Protein AF-A0A8H6SPS8-F1 (afdb_monomer)

Foldseek 3Di:
DDDDDDDDDDDDPPDPPPPDPPDPDPCPDPPCQQQQLDQVRQLLCLLVVPPLVSLVVSLVVLLVVLQDPSDACNSHDNLLVSLLVLLVCCLPPLVVPDDPVCVVPPDDPVSVSSLVSNLSSLSSLLSNLLDPRRVVVLLPPPRLLVSLLSLLVRADCADPSSVSSNLSSLSSLLSNLLVDACDPVCVVDSRDNQLSLLVCLQPHPDPSSVLSSLSSVLSNLNRVNCVVVDDLPGSNLVSLLVCCLVLVPPSSVLSSLSSLLSQLVPLLSLLSLLVPPCSLVLLLSLLVSLVVQFDWDWDKDWPFDDWDKAFADDFDKDFDDDDPVNLVVLLPDAPPVSLLVCCVVFKDFDQADKAFLVVQVVNQCVSCVVSCVVPNDDDSVVSSVSNCVNPVSWDFDDDDPTTIIGGMDTDIDTDDFAAFQQPPDPRPPDTDPDLVVSLVVVVVVLVPDPDQWAAGRGHPDPRGTDGSVVVSVVVVVVGPDPDDPDDPPPDDSIDIAAPPDPAHPPGPDPVPGDDHDDTDIDTDIAGDDARDPSSVSSLSSSLSSLCLLVVVLPDDPDPPPDDDDDDDDDDDDPPCPPPSPDDPVSSNVSSVSSLVSLLVCLVSLLSRHGPDPVSNLSSLVSSVCNCQPPPDDDPADPLVLVADAKWFFFKKLWPVQPQKARWIWHWYDDPPDDSQKTKIKIWIGGNPDDPPDGTDIWIWIWHAGPPGGFKTKTATPDPRNVDIWIKGWPDWDRDDDPVAFTKTKMWIRDDPVIHTMITIIGNDNPRADPVRVVVVLVVLCVPVSSVVSCVVRPMDTHHYD

Nearest PDB structures (foldseek):
  3t7u-assembly2_B  TM=5.365E-01  e=4.056E-03  Homo sapiens
  7cnd-assembly1_C  TM=6.126E-01  e=8.121E-01  Saccharomyces cerevisiae
  5di9-assembly1_C  TM=4.450E-01  e=3.076E-01  Saccharomyces cerevisiae S288C
  3gq2-assembly1_B  TM=3.105E-01  e=1.546E-01  Bos taurus
  9hcj-assembly1_C0  TM=2.769E-01  e=2.413E-01  Dictyostelium discoideum

Solvent-accessible surface area (backbone atoms only — not comparable to full-atom values): 46421 Å² total; per-residue (Å²): 144,83,84,86,81,83,78,83,79,77,84,72,78,81,70,82,70,73,76,72,76,72,78,78,75,78,77,69,74,90,67,67,63,65,76,38,71,45,87,80,21,53,47,40,51,26,46,68,61,74,42,67,70,43,28,50,57,29,46,62,50,43,48,68,39,24,80,43,99,82,61,50,54,89,51,35,62,60,38,62,64,49,38,48,52,39,40,50,43,32,67,73,50,48,66,76,68,65,51,84,65,46,78,83,40,85,65,57,70,70,55,52,52,51,52,48,47,14,50,48,30,39,47,27,54,27,44,34,21,70,38,69,76,38,22,64,52,46,72,72,35,88,61,46,65,55,49,47,21,47,41,57,72,69,50,53,63,84,44,68,77,34,32,59,53,50,41,43,43,44,53,34,45,43,52,42,27,50,80,53,67,73,48,77,77,36,69,77,46,85,61,51,58,61,66,45,36,24,46,41,32,49,68,46,86,46,67,66,49,28,39,47,28,35,46,31,52,31,41,27,46,70,22,75,76,32,43,84,73,66,56,87,85,33,51,38,55,57,28,29,67,67,48,52,79,45,68,87,44,56,69,57,33,38,32,31,37,50,32,50,33,60,48,42,70,38,66,69,41,35,50,50,42,35,62,38,90,59,37,55,59,50,53,48,48,37,54,46,47,43,58,71,67,51,43,64,48,74,48,76,45,73,74,45,79,72,70,37,72,43,61,78,67,91,68,56,76,41,71,59,75,85,48,71,69,55,47,62,59,41,70,76,42,61,85,68,57,28,58,51,55,47,49,64,69,45,34,40,86,33,79,92,34,74,34,52,49,66,53,59,36,51,54,50,45,69,75,42,57,90,48,35,88,83,49,76,74,78,55,61,70,56,55,55,55,47,48,45,69,75,38,72,82,36,47,78,46,80,62,93,95,45,54,31,28,34,14,37,37,70,25,67,43,81,48,80,85,48,57,66,53,51,66,91,58,93,54,76,80,53,74,43,94,44,73,65,60,46,50,56,54,51,48,52,62,57,66,73,54,86,72,68,60,44,52,54,44,47,66,88,54,83,54,63,78,33,45,60,77,57,40,61,58,54,53,60,76,74,52,80,66,99,59,80,80,86,71,62,94,84,64,72,70,51,48,74,33,35,58,89,58,87,81,57,74,84,63,91,62,79,88,78,60,70,75,47,78,74,84,44,66,47,75,47,73,43,50,45,65,81,76,51,71,58,39,52,42,30,49,51,42,51,51,48,53,50,46,64,29,59,47,91,55,72,69,72,82,73,88,70,88,80,72,86,85,82,89,84,80,92,80,91,71,94,70,81,71,77,73,80,82,68,54,68,68,58,53,53,49,12,19,52,46,31,47,54,35,50,62,73,38,43,75,64,54,71,70,57,61,57,56,51,67,68,66,35,45,53,49,52,52,55,53,54,54,58,64,62,40,96,85,55,87,71,81,72,72,63,51,80,69,67,36,59,69,56,32,34,45,46,29,33,25,43,74,85,50,76,63,32,21,53,38,31,41,30,32,38,84,41,89,96,51,59,88,65,26,29,37,38,40,39,34,29,33,55,60,84,57,60,92,90,58,83,61,50,78,47,49,31,39,34,38,51,40,67,95,54,82,52,33,31,41,35,36,30,50,78,93,36,57,86,43,64,46,45,36,32,60,77,45,72,43,76,71,67,48,103,88,38,59,40,34,35,31,37,40,36,54,60,44,102,87,42,73,56,29,40,41,34,32,22,70,46,92,83,52,67,52,69,69,54,51,52,51,52,49,58,59,47,43,72,39,70,75,49,28,53,43,41,70,72,48,44,73,42,77,40,53,69,134

Secondary structure (DSSP, 8-state):
--PPPPPPPP---------------------GGGS--STT-HHHHHHHT--HHHHHHHHHHHHHHHTSTT--GGGSTTHHHHHHHHHHHIIIIIHHH--GGGGTSPPPHHHHHHHHHHHHHHHHHHHHHTSHHHHHHHHT-TTHHHHHHHHHHHS-TTSHHHHHHHHHHHHHHHHHHTT----HHHHTTTT-SHHHHHHHHHH---HHHHHHHHHHHHHHHTSTTTGGG--TT-HHHHHHHHHTT-TT-HHHHHHHHHHHHHHHTSHHHHHHHHHSTTHHHHHHHHHHHHHHH--EEEEEEE-SPPEEEEES----EEE----HHHHHHHHTSPTTHHHHHHHHHHEEEEEEEEEEHHHHHHHHHHHHGGGTTTSPPPPHHHHHHHHHHH-TT-EEEEETTEEEEEEEEE-EEE----B--BTT-S-TTPBPSSHHHHHHHHHHHHHS--SSEE---BTT-----EEHHHHHHHHGGGSPPSS-----TT--SEEEEETT----SSPS-GGGPPPPPP--EEEEEEE-SPPPHHHHHHHHHHHHHHHHHHGGGS-PPPTTSS----PPP------------S-HHHHHHHHHHHHHHHHHHHHHHHT---SSHHHHHHHHHHHHHHHTSTTS---S--HHHHSSSPEEEEEE--GGGTTEEEEEEEEEEPTTS-TTEEEEEEEEEETTPPTTPPPEEEEEEEEEPTT-SSEEEEEE-GGGTT-EEEEEEEEEE---BTTB--EEEEEE---SSS--EEEEEESSTTSS-HHHHHHHHHHHTTSHHHHHHHHHH--EEPP--

Sequence (801 aa):
MQTPIASASAFRPAQLQQYAAAPRLQVDGHERWYTDQLPNNRMTLALRSGITSEVHWALERLLRLSYGEVFYFEKTPGVADALFEWPEWYINEGYKASKDEDNLFSPSREFEMKRRHALDSLSILRNAASFENNARELIYHPHSMPLVCHALSRLDPVVDDHAEFLLNVVEFFHCWAAWFAVSPAIVSMVWNPIPPLCRIAQTSQNRSLIISSLTTLTVLFHNPHNMPLLSPNSPALDAVIRYLPLCQDKQLLEACLEFLFAHLSHPAMAKEFLLHPKMPAVLKLLVSVLLNEQVSTSSEQEISQPVRSIPTSEVTVRDYELTKEDLESLVKKPEPQRCYDWLKLMFAARPEHETPQVQFWTNYREAFQAHAAEQPLLNAADVIKNVSVVFPSSEPVGLDKKYIVRGVDRRKVSTEAITCRWKRSKCGGTVYETLGQLFDHLLEHLAEVEGTETACLWADCTQTKIPKTALRQHLLTHLPPAQPPQRPASQSDTISVAAESNDVYPMKDPTTRIPPPVRTTLTIRTPTGNPPSTSLTALLCIRILFRTSFTSMEAAPRADEDRFGFPWLPEGGDEVVLADDMPVDKEKEGEMRGRKAFSGVQRMMEEVQLEDEILQGWIIEMVVDLLVAPGNNLESVPYAQLVGDPWLVVASTLPLWKNRKNVRITYSPIPHEPETTFDDLVEYNDRTAKPGSAPSTVKGIDRLKAGATGQWKWRGKGLLMIASSHWQLLGLNANASDAEPQWAVTYFASTLFTPAGLDIYARSKEALTDEFVEGLVKELEGIPAVKKLVENGGMFRIPHD

Structure (mmCIF, N/CA/C/O backbone):
data_AF-A0A8H6SPS8-F1
#
_entry.id   AF-A0A8H6SPS8-F1
#
loop_
_atom_site.group_PDB
_atom_site.id
_atom_site.type_symbol
_atom_site.label_atom_id
_atom_site.label_alt_id
_atom_site.label_comp_id
_atom_site.label_asym_id
_atom_site.label_entity_id
_atom_site.label_seq_id
_atom_site.pdbx_PDB_ins_code
_atom_site.Cartn_x
_atom_site.Cartn_y
_atom_site.Cartn_z
_atom_site.occupancy
_atom_site.B_iso_or_equiv
_atom_site.auth_seq_id
_atom_site.auth_comp_id
_atom_site.auth_asym_id
_atom_site.auth_atom_id
_atom_site.pdbx_PDB_model_num
ATOM 1 N N . MET A 1 1 ? -11.000 -53.383 -6.540 1.00 38.62 1 MET A N 1
ATOM 2 C CA . MET A 1 1 ? -10.364 -52.582 -7.607 1.00 38.62 1 MET A CA 1
ATOM 3 C C . MET A 1 1 ? -10.524 -51.114 -7.255 1.00 38.62 1 MET A C 1
ATOM 5 O O . MET A 1 1 ? -11.555 -50.527 -7.536 1.00 38.62 1 MET A O 1
ATOM 9 N N . GLN A 1 2 ? -9.533 -50.571 -6.554 1.00 26.95 2 GLN A N 1
ATOM 10 C CA . GLN A 1 2 ? -9.347 -49.150 -6.276 1.00 26.95 2 GLN A CA 1
ATOM 11 C C . GLN A 1 2 ? -7.842 -48.920 -6.411 1.00 26.95 2 GLN A C 1
ATOM 13 O O . GLN A 1 2 ? -7.050 -49.588 -5.748 1.00 26.95 2 GLN A O 1
ATOM 18 N N . THR A 1 3 ? -7.460 -48.078 -7.361 1.00 27.83 3 THR A N 1
ATOM 19 C CA . THR A 1 3 ? -6.079 -47.677 -7.643 1.00 27.83 3 THR A CA 1
ATOM 20 C C . THR A 1 3 ? -5.670 -46.527 -6.719 1.00 27.83 3 THR A C 1
ATOM 22 O O . THR A 1 3 ? -6.486 -45.630 -6.496 1.00 27.83 3 THR A O 1
ATOM 25 N N . PRO A 1 4 ? -4.438 -46.520 -6.180 1.00 29.78 4 PRO A N 1
ATOM 26 C CA . PRO A 1 4 ? -3.995 -45.500 -5.242 1.00 29.78 4 PRO A CA 1
ATOM 27 C C . PRO A 1 4 ? -3.542 -44.223 -5.962 1.00 29.78 4 PRO A C 1
ATOM 29 O O . PRO A 1 4 ? -2.873 -44.264 -6.994 1.00 29.78 4 PRO A O 1
ATOM 32 N N . ILE A 1 5 ? -3.915 -43.091 -5.372 1.00 30.78 5 ILE A N 1
ATOM 33 C CA . ILE A 1 5 ? -3.510 -41.735 -5.744 1.00 30.78 5 ILE A CA 1
ATOM 34 C C . ILE A 1 5 ? -2.083 -41.510 -5.231 1.00 30.78 5 ILE A C 1
ATOM 36 O O . ILE A 1 5 ? -1.804 -41.720 -4.051 1.00 30.78 5 ILE A O 1
ATOM 40 N N . ALA A 1 6 ? -1.180 -41.104 -6.123 1.00 27.14 6 ALA A N 1
ATOM 41 C CA . ALA A 1 6 ? 0.194 -40.759 -5.787 1.00 27.14 6 ALA A CA 1
ATOM 42 C C . ALA A 1 6 ? 0.231 -39.512 -4.888 1.00 27.14 6 ALA A C 1
ATOM 44 O O . ALA A 1 6 ? -0.301 -38.456 -5.228 1.00 27.14 6 ALA A O 1
ATOM 45 N N . SER A 1 7 ? 0.859 -39.659 -3.725 1.00 28.98 7 SER A N 1
ATOM 46 C CA . SER A 1 7 ? 1.097 -38.610 -2.740 1.00 28.98 7 SER A CA 1
ATOM 47 C C . SER A 1 7 ? 2.028 -37.528 -3.288 1.00 28.98 7 SER A C 1
ATOM 49 O O . SER A 1 7 ? 3.151 -37.825 -3.702 1.00 28.98 7 SER A O 1
ATOM 51 N N . ALA A 1 8 ? 1.572 -36.277 -3.225 1.00 28.39 8 ALA A N 1
ATOM 52 C CA . ALA A 1 8 ? 2.372 -35.083 -3.448 1.00 28.39 8 ALA A CA 1
ATOM 53 C C . ALA A 1 8 ? 3.569 -35.053 -2.485 1.00 28.39 8 ALA A C 1
ATOM 55 O O . ALA A 1 8 ? 3.414 -35.067 -1.262 1.00 28.39 8 ALA A O 1
ATOM 56 N N . SER A 1 9 ? 4.775 -35.026 -3.046 1.00 27.92 9 SER A N 1
ATOM 57 C CA . SER A 1 9 ? 6.012 -34.801 -2.309 1.00 27.92 9 SER A CA 1
ATOM 58 C C . SER A 1 9 ? 5.999 -33.402 -1.698 1.00 27.92 9 SER A C 1
ATOM 60 O O . SER A 1 9 ? 5.880 -32.406 -2.411 1.00 27.92 9 SER A O 1
ATOM 62 N N . ALA A 1 10 ? 6.136 -33.343 -0.376 1.00 28.77 10 ALA A N 1
ATOM 63 C CA . ALA A 1 10 ? 6.271 -32.118 0.392 1.00 28.77 10 ALA A CA 1
ATOM 64 C C . ALA A 1 10 ? 7.410 -31.233 -0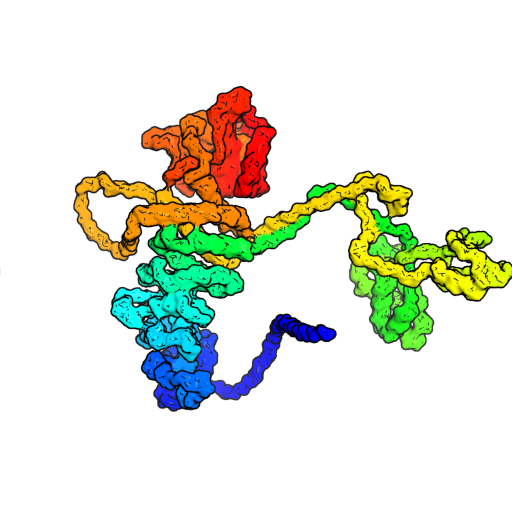.145 1.00 28.77 10 ALA A C 1
ATOM 66 O O . ALA A 1 10 ? 8.565 -31.659 -0.221 1.00 28.77 10 ALA A O 1
ATOM 67 N N . PHE A 1 11 ? 7.075 -29.982 -0.468 1.00 26.64 11 PHE A N 1
ATOM 68 C CA . PHE A 1 11 ? 8.027 -28.890 -0.639 1.00 26.64 11 PHE A CA 1
ATOM 69 C C . PHE A 1 11 ? 8.788 -28.714 0.683 1.00 26.64 11 PHE A C 1
ATOM 71 O O . PHE A 1 11 ? 8.228 -28.267 1.684 1.00 26.64 11 PHE A O 1
ATOM 78 N N . ARG A 1 12 ? 10.064 -29.110 0.712 1.00 27.44 12 ARG A N 1
ATOM 79 C CA . ARG A 1 12 ? 10.980 -28.712 1.785 1.00 27.44 12 ARG A CA 1
ATOM 80 C C . ARG A 1 12 ? 11.337 -27.238 1.568 1.00 27.44 12 ARG A C 1
ATOM 82 O O . ARG A 1 12 ? 11.726 -26.899 0.451 1.00 27.44 12 ARG A O 1
ATOM 89 N N . PRO A 1 13 ? 11.250 -26.370 2.589 1.00 27.09 13 PRO A N 1
ATOM 90 C CA . PRO A 1 13 ? 11.815 -25.034 2.488 1.00 27.09 13 PRO A CA 1
ATOM 91 C C . PRO A 1 13 ? 13.315 -25.178 2.222 1.00 27.09 13 PRO A C 1
ATOM 93 O O . PRO A 1 13 ? 13.991 -25.973 2.884 1.00 27.09 13 PRO A O 1
ATOM 96 N N . ALA A 1 14 ? 13.819 -24.454 1.224 1.00 27.22 14 ALA A N 1
ATOM 97 C CA . ALA A 1 14 ? 15.244 -24.366 0.968 1.00 27.22 14 ALA A CA 1
ATOM 98 C C . ALA A 1 14 ? 15.914 -23.868 2.254 1.00 27.22 14 ALA A C 1
ATOM 100 O O . ALA A 1 14 ? 15.732 -22.723 2.666 1.00 27.22 14 ALA A O 1
ATOM 101 N N . GLN A 1 15 ? 16.643 -24.760 2.926 1.00 28.39 15 GLN A N 1
ATOM 102 C CA . GLN A 1 15 ? 17.600 -24.358 3.941 1.00 28.39 15 GLN A CA 1
ATOM 103 C C . GLN A 1 15 ? 18.511 -23.325 3.287 1.00 28.39 15 GLN A C 1
ATOM 105 O O . GLN A 1 15 ? 19.025 -23.582 2.197 1.00 28.39 15 GLN A O 1
ATOM 110 N N . LEU A 1 16 ? 18.678 -22.174 3.941 1.00 32.00 16 LEU A N 1
ATOM 111 C CA . LEU A 1 16 ? 19.731 -21.213 3.640 1.00 32.00 16 LEU A CA 1
ATOM 112 C C . LEU A 1 16 ? 21.036 -21.999 3.519 1.00 32.00 16 LEU A C 1
ATOM 114 O O . LEU A 1 16 ? 21.631 -22.396 4.523 1.00 32.00 16 LEU A O 1
ATOM 118 N N . GLN A 1 17 ? 21.437 -22.285 2.281 1.00 32.53 17 GLN A N 1
ATOM 119 C CA . GLN A 1 17 ? 22.762 -22.779 1.985 1.00 32.53 17 GLN A CA 1
ATOM 120 C C . GLN A 1 17 ? 23.690 -21.691 2.499 1.00 32.53 17 GLN A C 1
ATOM 122 O O . GLN A 1 17 ? 23.757 -20.600 1.936 1.00 32.53 17 GLN A O 1
ATOM 127 N N . GLN A 1 18 ? 24.365 -21.979 3.613 1.00 31.45 18 GLN A N 1
ATOM 128 C CA . GLN A 1 18 ? 25.611 -21.313 3.943 1.00 31.45 18 GLN A CA 1
ATOM 129 C C . GLN A 1 18 ? 26.403 -21.256 2.647 1.00 31.45 18 GLN A C 1
ATOM 131 O O . GLN A 1 18 ? 26.678 -22.306 2.061 1.00 31.45 18 GLN A O 1
ATOM 136 N N . TYR A 1 19 ? 26.657 -20.032 2.183 1.00 31.91 19 TYR A N 1
ATOM 137 C CA . TYR A 1 19 ? 27.456 -19.749 1.007 1.00 31.91 19 TYR A CA 1
ATOM 138 C C . TYR A 1 19 ? 28.634 -20.717 0.993 1.00 31.91 19 TYR A C 1
ATOM 140 O O . TYR A 1 19 ? 29.510 -20.657 1.859 1.00 31.91 19 TYR A O 1
ATOM 148 N N . ALA A 1 20 ? 28.610 -21.658 0.046 1.00 31.70 20 ALA A N 1
ATOM 149 C CA . ALA A 1 20 ? 29.787 -22.441 -0.258 1.00 31.70 20 ALA A CA 1
ATOM 150 C C . ALA A 1 20 ? 30.904 -21.425 -0.485 1.00 31.70 20 ALA A C 1
ATOM 152 O O . ALA A 1 20 ? 30.706 -20.454 -1.223 1.00 31.70 20 ALA A O 1
ATOM 153 N N . ALA A 1 21 ? 32.023 -21.599 0.224 1.00 35.09 21 ALA A N 1
ATOM 154 C CA . ALA A 1 21 ? 33.183 -20.737 0.082 1.00 35.09 21 ALA A CA 1
ATOM 155 C C . ALA A 1 21 ? 33.415 -20.491 -1.410 1.00 35.09 21 ALA A C 1
ATOM 157 O O . ALA A 1 21 ? 33.467 -21.453 -2.184 1.00 35.09 21 ALA A O 1
ATOM 158 N N . ALA A 1 22 ? 33.464 -19.207 -1.780 1.00 35.94 22 ALA A N 1
ATOM 159 C CA . ALA A 1 22 ? 33.635 -18.761 -3.152 1.00 35.94 22 ALA A CA 1
ATOM 160 C C . ALA A 1 22 ? 34.671 -19.651 -3.857 1.00 35.94 22 ALA A C 1
ATOM 162 O O . ALA A 1 22 ? 35.701 -19.964 -3.241 1.00 35.94 22 ALA A O 1
ATOM 163 N N . PRO A 1 23 ? 34.421 -20.095 -5.105 1.00 33.84 23 PRO A N 1
ATOM 164 C CA . PRO A 1 23 ? 35.411 -20.863 -5.843 1.00 33.84 23 PRO A CA 1
ATOM 165 C C . PRO A 1 23 ? 36.731 -20.101 -5.766 1.00 33.84 23 PRO A C 1
ATOM 167 O O . PRO A 1 23 ? 36.770 -18.898 -6.031 1.00 33.84 23 PRO A O 1
ATOM 170 N N . ARG A 1 24 ? 37.784 -20.782 -5.291 1.00 34.22 24 ARG A N 1
ATOM 171 C CA . ARG A 1 24 ? 39.116 -20.190 -5.149 1.00 34.22 24 ARG A CA 1
ATOM 172 C C . ARG A 1 24 ? 39.440 -19.480 -6.456 1.00 34.22 24 ARG A C 1
ATOM 174 O O . ARG A 1 24 ? 39.527 -20.140 -7.489 1.00 34.22 24 ARG A O 1
ATOM 181 N N . LEU A 1 25 ? 39.584 -18.157 -6.368 1.00 38.94 25 LEU A N 1
ATOM 182 C CA . LEU A 1 25 ? 40.054 -17.286 -7.435 1.00 38.94 25 LEU A CA 1
ATOM 183 C C . LEU A 1 25 ? 41.222 -17.981 -8.140 1.00 38.94 25 LEU A C 1
ATOM 185 O O . LEU A 1 25 ? 42.307 -18.106 -7.570 1.00 38.94 25 LEU A O 1
ATOM 189 N N . GLN A 1 26 ? 41.005 -18.445 -9.372 1.00 34.59 26 GLN A N 1
ATOM 190 C CA . GLN A 1 26 ? 42.112 -18.519 -10.310 1.00 34.59 26 GLN A CA 1
ATOM 191 C C . GLN A 1 26 ? 42.557 -17.072 -10.482 1.00 34.59 26 GLN A C 1
ATOM 193 O O . GLN A 1 26 ? 41.833 -16.248 -11.038 1.00 34.59 26 GLN A O 1
ATOM 198 N N . VAL A 1 27 ? 43.690 -16.753 -9.863 1.00 38.44 27 VAL A N 1
ATOM 199 C CA . VAL A 1 27 ? 44.328 -15.445 -9.930 1.00 38.44 27 VAL A CA 1
ATOM 200 C C . VAL A 1 27 ? 44.842 -15.284 -11.355 1.00 38.44 27 VAL A C 1
ATOM 202 O O . VAL A 1 27 ? 45.987 -15.614 -11.653 1.00 38.44 27 VAL A O 1
ATOM 205 N N . ASP A 1 28 ? 43.965 -14.829 -12.244 1.00 42.59 28 ASP A N 1
ATOM 206 C CA . ASP A 1 28 ? 44.388 -14.147 -13.457 1.00 42.59 28 ASP A CA 1
ATOM 207 C C . ASP A 1 28 ? 45.121 -12.881 -12.990 1.00 42.59 28 ASP A C 1
ATOM 209 O O . ASP A 1 28 ? 44.661 -12.189 -12.073 1.00 42.59 28 ASP A O 1
ATOM 213 N N . GLY A 1 29 ? 46.330 -12.664 -13.504 1.00 39.53 29 GLY A N 1
ATOM 214 C CA . GLY A 1 29 ? 47.273 -11.674 -12.989 1.00 39.53 29 GLY A CA 1
ATOM 215 C C . GLY A 1 29 ? 46.638 -10.296 -12.785 1.00 39.53 29 GLY A C 1
ATOM 216 O O . GLY A 1 29 ? 45.832 -9.838 -13.586 1.00 39.53 29 GLY A O 1
ATOM 217 N N . HIS A 1 30 ? 47.006 -9.625 -11.692 1.00 45.06 30 HIS A N 1
ATOM 218 C CA . HIS A 1 30 ? 46.577 -8.263 -11.381 1.00 45.06 30 HIS A CA 1
ATOM 219 C C . HIS A 1 30 ? 47.017 -7.288 -12.487 1.00 45.06 30 HIS A C 1
ATOM 221 O O . HIS A 1 30 ? 48.117 -6.738 -12.480 1.00 45.06 30 HIS A O 1
ATOM 227 N N . GLU A 1 31 ? 46.138 -7.063 -13.445 1.00 52.53 31 GLU A N 1
ATOM 228 C CA . GLU A 1 31 ? 46.358 -6.195 -14.586 1.00 52.53 31 GLU A CA 1
ATOM 229 C C . GLU A 1 31 ? 45.846 -4.780 -14.239 1.00 52.53 31 GLU A C 1
ATOM 231 O O . GLU A 1 31 ? 44.747 -4.376 -14.583 1.00 52.53 31 GLU A O 1
ATOM 236 N N . ARG A 1 32 ? 46.646 -3.988 -13.509 1.00 52.34 32 ARG A N 1
ATOM 237 C CA . ARG A 1 32 ? 46.297 -2.594 -13.118 1.00 52.34 32 ARG A CA 1
ATOM 238 C C . ARG A 1 32 ? 45.954 -1.662 -14.297 1.00 52.34 32 ARG A C 1
ATOM 240 O O . ARG A 1 32 ? 45.318 -0.635 -14.101 1.00 52.34 32 ARG A O 1
ATOM 247 N N . TRP A 1 33 ? 46.352 -2.034 -15.506 1.00 49.28 33 TRP A N 1
ATOM 248 C CA . TRP A 1 33 ? 46.340 -1.201 -16.705 1.00 49.28 33 TRP A CA 1
ATOM 249 C C . TRP A 1 33 ? 44.967 -1.007 -17.359 1.00 49.28 33 TRP A C 1
ATOM 251 O O . TRP A 1 33 ? 44.804 -0.131 -18.202 1.00 49.28 33 TRP A O 1
ATOM 261 N N . TYR A 1 34 ? 43.956 -1.789 -16.975 1.00 58.75 34 TYR A N 1
ATOM 262 C CA . TYR A 1 34 ? 42.578 -1.561 -17.422 1.00 58.75 34 TYR A CA 1
ATOM 263 C C . TYR A 1 34 ? 41.804 -0.591 -16.508 1.00 58.75 34 TYR A C 1
ATOM 265 O O . TYR A 1 34 ? 40.777 -0.057 -16.908 1.00 58.75 34 TYR A O 1
ATOM 273 N N . THR A 1 35 ? 42.320 -0.274 -15.313 1.00 62.06 35 THR A N 1
ATOM 274 C CA . THR A 1 35 ? 41.812 0.829 -14.467 1.00 62.06 35 THR A CA 1
ATOM 275 C C . THR A 1 35 ? 42.536 2.158 -14.704 1.00 62.06 35 THR A C 1
ATOM 277 O O . THR A 1 35 ? 42.257 3.142 -14.017 1.00 62.06 35 THR A O 1
ATOM 280 N N . ASP A 1 36 ? 43.475 2.195 -15.653 1.00 67.25 36 ASP A N 1
ATOM 281 C CA . ASP A 1 36 ? 44.239 3.401 -15.957 1.00 67.25 36 ASP A CA 1
ATOM 282 C C . ASP A 1 36 ? 43.336 4.464 -16.587 1.00 67.25 36 ASP A C 1
ATOM 284 O O . ASP A 1 36 ? 42.582 4.202 -17.528 1.00 67.25 36 ASP A O 1
ATOM 288 N N . GLN A 1 37 ? 43.450 5.693 -16.084 1.00 70.62 37 GLN A N 1
ATOM 289 C CA . GLN A 1 37 ? 42.624 6.838 -16.486 1.00 70.62 37 GLN A CA 1
ATOM 290 C C . GLN A 1 37 ? 43.120 7.499 -17.779 1.00 70.62 37 GLN A C 1
ATOM 292 O O . GLN A 1 37 ? 43.092 8.719 -17.931 1.00 70.62 37 GLN A O 1
ATOM 297 N N . LEU A 1 38 ? 43.669 6.699 -18.693 1.00 70.56 38 LEU A N 1
ATOM 298 C CA . LEU A 1 38 ? 44.303 7.186 -19.909 1.00 70.56 38 LEU A CA 1
ATOM 299 C C . LEU A 1 38 ? 43.394 6.964 -21.129 1.00 70.56 38 LEU A C 1
ATOM 301 O O . LEU A 1 38 ? 42.722 5.938 -21.213 1.00 70.56 38 LEU A O 1
ATOM 305 N N . PRO A 1 39 ? 43.415 7.858 -22.136 1.00 65.62 39 PRO A N 1
ATOM 306 C CA . PRO A 1 39 ? 42.637 7.689 -23.371 1.00 65.62 39 PRO A CA 1
ATOM 307 C C . PRO A 1 39 ? 42.964 6.417 -24.175 1.00 65.62 39 PRO A C 1
ATOM 309 O O . PRO A 1 39 ? 42.179 6.002 -25.022 1.00 65.62 39 PRO A O 1
ATOM 312 N N . ASN A 1 40 ? 44.124 5.798 -23.934 1.00 74.38 40 ASN A N 1
ATOM 313 C CA . ASN A 1 40 ? 44.549 4.530 -24.534 1.00 74.38 40 ASN A CA 1
ATOM 314 C C . ASN A 1 40 ? 44.189 3.305 -23.671 1.00 74.38 40 ASN A C 1
ATOM 316 O O . ASN A 1 40 ? 44.798 2.246 -23.834 1.00 74.38 40 ASN A O 1
ATOM 320 N N . ASN A 1 41 ? 43.231 3.443 -22.750 1.00 83.88 41 ASN A N 1
ATOM 321 C CA . ASN A 1 41 ? 42.741 2.343 -21.930 1.00 83.88 41 ASN A CA 1
ATOM 322 C C . ASN A 1 41 ? 42.318 1.157 -22.820 1.00 83.88 41 ASN A C 1
ATOM 324 O O . ASN A 1 41 ? 41.560 1.316 -23.783 1.00 83.88 41 ASN A O 1
ATOM 328 N N . ARG A 1 42 ? 42.807 -0.052 -22.501 1.00 85.81 42 ARG A N 1
ATOM 329 C CA . ARG A 1 42 ? 42.514 -1.252 -23.299 1.00 85.81 42 ARG A CA 1
ATOM 330 C C . ARG A 1 42 ? 41.029 -1.548 -23.383 1.00 85.81 42 ARG A C 1
ATOM 332 O O . ARG A 1 42 ? 40.603 -2.023 -24.423 1.00 85.81 42 ARG A O 1
ATOM 339 N N . MET A 1 43 ? 40.251 -1.295 -22.335 1.00 86.94 43 MET A N 1
ATOM 340 C CA . MET A 1 43 ? 38.810 -1.550 -22.350 1.00 86.94 43 MET A CA 1
ATOM 341 C C . MET A 1 43 ? 38.140 -0.695 -23.426 1.00 86.94 43 MET A C 1
ATOM 343 O O . MET A 1 43 ? 37.428 -1.233 -24.269 1.00 86.94 43 MET A O 1
ATOM 347 N N . THR A 1 44 ? 38.461 0.601 -23.478 1.00 88.69 44 THR A N 1
ATOM 348 C CA . THR A 1 44 ? 37.973 1.511 -24.522 1.00 88.69 44 THR A CA 1
ATOM 349 C C . THR A 1 44 ? 38.407 1.050 -25.914 1.00 88.69 44 THR A C 1
ATOM 351 O O . THR A 1 44 ? 37.588 0.971 -26.828 1.00 88.69 44 THR A O 1
ATOM 354 N N . LEU A 1 45 ? 39.688 0.708 -26.091 1.00 89.56 45 LEU A N 1
ATOM 355 C CA . LEU A 1 45 ? 40.216 0.273 -27.389 1.00 89.56 45 LEU A CA 1
ATOM 356 C C . LEU A 1 45 ? 39.625 -1.067 -27.846 1.00 89.56 45 LEU A C 1
ATOM 358 O O . LEU A 1 45 ? 39.324 -1.228 -29.025 1.00 89.56 45 LEU A O 1
ATOM 362 N N . ALA A 1 46 ? 39.435 -2.013 -26.928 1.00 92.38 46 ALA A N 1
ATOM 363 C CA . ALA A 1 46 ? 38.857 -3.321 -27.201 1.00 92.38 46 ALA A CA 1
ATOM 364 C C . ALA A 1 46 ? 37.392 -3.199 -27.638 1.00 92.38 46 ALA A C 1
ATOM 366 O O . ALA A 1 46 ? 37.027 -3.784 -28.658 1.00 92.38 46 ALA A O 1
ATOM 367 N N . LEU A 1 47 ? 36.590 -2.377 -26.946 1.00 92.25 47 LEU A N 1
ATOM 368 C CA . LEU A 1 47 ? 35.206 -2.096 -27.340 1.00 92.25 47 LEU A CA 1
ATOM 369 C C . LEU A 1 47 ? 35.129 -1.470 -28.739 1.00 92.25 47 LEU A C 1
ATOM 371 O O . LEU A 1 47 ? 34.380 -1.949 -29.585 1.00 92.25 47 LEU A O 1
ATOM 375 N N . ARG A 1 48 ? 35.966 -0.462 -29.014 1.00 90.25 48 ARG A N 1
ATOM 376 C CA . ARG A 1 48 ? 35.974 0.265 -30.296 1.00 90.25 48 ARG A CA 1
ATOM 377 C C . ARG A 1 48 ? 36.658 -0.482 -31.444 1.00 90.25 48 ARG A C 1
ATOM 379 O O . ARG A 1 48 ? 36.595 -0.037 -32.586 1.00 90.25 48 ARG A O 1
ATOM 386 N N . SER A 1 49 ? 37.339 -1.596 -31.167 1.00 91.06 49 SER A N 1
ATOM 387 C CA . SER A 1 49 ? 38.073 -2.361 -32.185 1.00 91.06 49 SER A CA 1
ATOM 388 C C . SER A 1 49 ? 37.160 -3.068 -33.192 1.00 91.06 49 SER A C 1
ATOM 390 O O . SER A 1 49 ? 37.613 -3.428 -34.278 1.00 91.06 49 SER A O 1
ATOM 392 N N . GLY A 1 50 ? 35.902 -3.333 -32.818 1.00 85.56 50 GLY A N 1
ATOM 393 C CA . GLY A 1 50 ? 34.977 -4.173 -33.586 1.00 85.56 50 GLY A CA 1
ATOM 394 C C . GLY A 1 50 ? 35.346 -5.665 -33.612 1.00 85.56 50 GLY A C 1
ATOM 395 O O . GLY A 1 50 ? 34.615 -6.467 -34.194 1.00 85.56 50 GLY A O 1
ATOM 396 N N . ILE A 1 51 ? 36.450 -6.072 -32.972 1.00 92.12 51 ILE A N 1
ATOM 397 C CA . ILE A 1 51 ? 36.889 -7.469 -32.910 1.00 92.12 51 ILE A CA 1
ATOM 398 C C . ILE A 1 51 ? 36.065 -8.186 -31.842 1.00 92.12 51 ILE A C 1
ATOM 400 O O . ILE A 1 51 ? 36.216 -7.930 -30.650 1.00 92.12 51 ILE A O 1
ATOM 404 N N . THR A 1 52 ? 35.213 -9.124 -32.256 1.00 89.75 52 THR A N 1
ATOM 405 C CA . THR A 1 52 ? 34.207 -9.757 -31.386 1.00 89.75 52 THR A CA 1
ATOM 406 C C . THR A 1 52 ? 34.799 -10.381 -30.117 1.00 89.75 52 THR A C 1
ATOM 408 O O . THR A 1 52 ? 34.209 -10.252 -29.049 1.00 89.75 52 THR A O 1
ATOM 411 N N . SER A 1 53 ? 35.972 -11.016 -30.201 1.00 91.25 53 SER A N 1
ATOM 412 C CA . SER A 1 53 ? 36.646 -11.605 -29.036 1.00 91.25 53 SER A CA 1
ATOM 413 C C . SER A 1 53 ? 37.163 -10.560 -28.043 1.00 91.25 53 SER A C 1
ATOM 415 O O . SER A 1 53 ? 37.076 -10.781 -26.839 1.00 91.25 53 SER A O 1
ATOM 417 N N . GLU A 1 54 ? 37.668 -9.422 -28.528 1.00 93.75 54 GLU A N 1
ATOM 418 C CA . GLU A 1 54 ? 38.155 -8.330 -27.674 1.00 93.75 54 GLU A CA 1
ATOM 419 C C . GLU A 1 54 ? 36.992 -7.551 -27.051 1.00 93.75 54 GLU A C 1
ATOM 421 O O . GLU A 1 54 ? 37.038 -7.218 -25.868 1.00 93.75 54 GLU A O 1
ATOM 426 N N . VAL A 1 55 ? 35.916 -7.327 -27.812 1.00 94.69 55 VAL A N 1
ATOM 427 C CA . VAL A 1 55 ? 34.673 -6.731 -27.298 1.00 94.69 55 VAL A CA 1
ATOM 428 C C . VAL A 1 55 ? 34.116 -7.585 -26.160 1.00 94.69 55 VAL A C 1
ATOM 430 O O . VAL A 1 55 ? 33.878 -7.069 -25.070 1.00 94.69 55 VAL A O 1
ATOM 433 N N . HIS A 1 56 ? 33.981 -8.898 -26.371 1.00 93.62 56 HIS A N 1
ATOM 434 C CA . HIS A 1 56 ? 33.516 -9.820 -25.336 1.00 93.62 56 HIS A CA 1
ATOM 435 C C . HIS A 1 56 ? 34.414 -9.787 -24.088 1.00 93.62 56 HIS A C 1
ATOM 437 O O . HIS A 1 56 ? 33.921 -9.661 -22.967 1.00 93.62 56 HIS A O 1
ATOM 443 N N . TRP A 1 57 ? 35.738 -9.825 -24.285 1.00 92.38 57 TRP A N 1
ATOM 444 C CA . TRP A 1 57 ? 36.729 -9.737 -23.209 1.00 92.38 57 TRP A CA 1
ATOM 445 C C . TRP A 1 57 ? 36.575 -8.460 -22.365 1.00 92.38 57 TRP A C 1
ATOM 447 O O . TRP A 1 57 ? 36.708 -8.519 -21.136 1.00 92.38 57 TRP A O 1
ATOM 457 N N . ALA A 1 58 ? 36.292 -7.323 -23.010 1.00 92.50 58 ALA A N 1
ATOM 458 C CA . ALA A 1 58 ? 36.109 -6.035 -22.349 1.00 92.50 58 ALA A CA 1
ATOM 459 C C . ALA A 1 58 ? 34.780 -5.964 -21.588 1.00 92.50 58 ALA A C 1
ATOM 461 O O . ALA A 1 58 ? 34.767 -5.554 -20.425 1.00 92.50 58 ALA A O 1
ATOM 462 N N . LEU A 1 59 ? 33.681 -6.408 -22.209 1.00 94.19 59 LEU A N 1
ATOM 463 C CA . LEU A 1 59 ? 32.348 -6.413 -21.600 1.00 94.19 59 LEU A CA 1
ATOM 464 C C . LEU A 1 59 ? 32.289 -7.307 -20.357 1.00 94.19 59 LEU A C 1
ATOM 466 O O . LEU A 1 59 ? 31.766 -6.882 -19.331 1.00 94.19 59 LEU A O 1
ATOM 470 N N . GLU A 1 60 ? 32.898 -8.496 -20.387 1.00 91.56 60 GLU A N 1
ATOM 471 C CA . GLU A 1 60 ? 32.929 -9.398 -19.226 1.00 91.56 60 GLU A CA 1
ATOM 472 C C . GLU A 1 60 ? 33.588 -8.740 -17.996 1.00 91.56 60 GLU A C 1
ATOM 474 O O . GLU A 1 60 ? 33.154 -8.920 -16.855 1.00 91.56 60 GLU A O 1
ATOM 479 N N . ARG A 1 61 ? 34.634 -7.937 -18.219 1.00 89.00 61 ARG A N 1
ATOM 480 C CA . ARG A 1 61 ? 35.350 -7.208 -17.159 1.00 89.00 61 ARG A CA 1
ATOM 481 C C . ARG A 1 61 ? 34.576 -5.983 -16.697 1.00 89.00 61 ARG A C 1
ATOM 483 O O . ARG A 1 61 ? 34.466 -5.763 -15.493 1.00 89.00 61 ARG A O 1
ATOM 490 N N . LEU A 1 62 ? 34.010 -5.224 -17.633 1.00 89.44 62 LEU A N 1
ATOM 491 C CA . LEU A 1 62 ? 33.156 -4.080 -17.326 1.00 89.44 62 LEU A CA 1
ATOM 492 C C . LEU A 1 62 ? 31.933 -4.485 -16.513 1.00 89.44 62 LEU A C 1
ATOM 494 O O . LEU A 1 62 ? 31.616 -3.800 -15.551 1.00 89.44 62 LEU A O 1
ATOM 498 N N . LEU A 1 63 ? 31.301 -5.619 -16.818 1.00 90.00 63 LEU A N 1
ATOM 499 C CA . LEU A 1 63 ? 30.190 -6.144 -16.025 1.00 90.00 63 LEU A CA 1
ATOM 500 C C . LEU A 1 63 ? 30.594 -6.336 -14.563 1.00 90.00 63 LEU A C 1
ATOM 502 O O . LEU A 1 63 ? 29.902 -5.851 -13.671 1.00 90.00 63 LEU A O 1
ATOM 506 N N . ARG A 1 64 ? 31.748 -6.964 -14.309 1.00 86.19 64 ARG A N 1
ATOM 507 C CA . ARG A 1 64 ? 32.268 -7.164 -12.945 1.00 86.19 64 ARG A CA 1
ATOM 508 C C . ARG A 1 64 ? 32.576 -5.838 -12.242 1.00 86.19 64 ARG A C 1
ATOM 510 O O . ARG A 1 64 ? 32.344 -5.729 -11.043 1.00 86.19 64 ARG A O 1
ATOM 517 N N . LEU A 1 65 ? 33.083 -4.846 -12.974 1.00 84.88 65 LEU A N 1
ATOM 518 C CA . LEU A 1 65 ? 33.403 -3.520 -12.434 1.00 84.88 65 LEU A CA 1
ATOM 519 C C . LEU A 1 65 ? 32.155 -2.658 -12.195 1.00 84.88 65 LEU A C 1
ATOM 521 O O . LEU A 1 65 ? 32.132 -1.894 -11.237 1.00 84.88 65 LEU A O 1
ATOM 525 N N . SER A 1 66 ? 31.117 -2.815 -13.019 1.00 85.06 66 SER A N 1
ATOM 526 C CA . SER A 1 66 ? 29.893 -2.003 -12.988 1.00 85.06 66 SER A CA 1
ATOM 527 C C . SER A 1 66 ? 29.071 -2.161 -11.708 1.00 85.06 66 SER A C 1
ATOM 529 O O . SER A 1 66 ? 28.297 -1.273 -11.380 1.00 85.06 66 SER A O 1
ATOM 531 N N . TYR A 1 67 ? 29.252 -3.261 -10.969 1.00 75.44 67 TYR A N 1
ATOM 532 C CA . TYR A 1 67 ? 28.617 -3.483 -9.665 1.00 75.44 67 TYR A CA 1
ATOM 533 C C . TYR A 1 67 ? 29.340 -2.787 -8.500 1.00 75.44 67 TYR A C 1
ATOM 535 O O . TYR A 1 67 ? 28.798 -2.728 -7.398 1.00 75.44 67 TYR A O 1
ATOM 543 N N . GLY A 1 68 ? 30.572 -2.311 -8.699 1.00 67.12 68 GLY A N 1
ATOM 544 C CA . GLY A 1 68 ? 31.385 -1.710 -7.644 1.00 67.12 68 GLY A CA 1
ATOM 545 C C . GLY A 1 68 ? 31.376 -0.183 -7.677 1.00 67.12 68 GLY A C 1
ATOM 546 O O . GLY A 1 68 ? 31.409 0.421 -8.744 1.00 67.12 68 GLY A O 1
ATOM 547 N N . GLU A 1 69 ? 31.478 0.448 -6.504 1.00 62.19 69 GLU A N 1
ATOM 548 C CA . GLU A 1 69 ? 31.537 1.916 -6.327 1.00 62.19 69 GLU A CA 1
ATOM 549 C C . GLU A 1 69 ? 32.769 2.599 -6.963 1.00 62.19 69 GLU A C 1
ATOM 551 O O . GLU A 1 69 ? 32.948 3.806 -6.845 1.00 62.19 69 GLU A O 1
ATOM 556 N N . VAL A 1 70 ? 33.658 1.845 -7.617 1.00 69.44 70 VAL A N 1
ATOM 557 C CA . VAL A 1 70 ? 34.956 2.327 -8.123 1.00 69.44 70 VAL A CA 1
ATOM 558 C C . VAL A 1 70 ? 34.926 2.617 -9.633 1.00 69.44 70 VAL A C 1
ATOM 560 O O . VAL A 1 70 ? 35.872 3.202 -10.164 1.00 69.44 70 VAL A O 1
ATOM 563 N N . PHE A 1 71 ? 33.856 2.238 -10.339 1.00 82.50 71 PHE A N 1
ATOM 564 C CA . PHE A 1 71 ? 33.717 2.466 -11.778 1.00 82.50 71 PHE A CA 1
ATOM 565 C C . PHE A 1 71 ? 33.080 3.833 -12.075 1.00 82.50 71 PHE A C 1
ATOM 567 O O . PHE A 1 71 ? 31.914 4.065 -11.757 1.00 82.50 71 PHE A O 1
ATOM 574 N N . TYR A 1 72 ? 33.848 4.725 -12.710 1.00 84.31 72 TYR A N 1
ATOM 575 C CA . TYR A 1 72 ? 33.407 6.070 -13.091 1.00 84.31 72 TYR A CA 1
ATOM 576 C C . TYR A 1 72 ? 33.670 6.325 -14.577 1.00 84.31 72 TYR A C 1
ATOM 578 O O . TYR A 1 72 ? 34.807 6.149 -15.034 1.00 84.31 72 TYR A O 1
ATOM 586 N N . PHE A 1 73 ? 32.653 6.783 -15.309 1.00 87.06 73 PHE A N 1
ATOM 587 C CA . PHE A 1 73 ? 32.789 7.112 -16.734 1.00 87.06 73 PHE A CA 1
ATOM 588 C C . PHE A 1 73 ? 33.772 8.266 -16.969 1.00 87.06 73 PHE A C 1
ATOM 590 O O . PHE A 1 73 ? 34.683 8.119 -17.783 1.00 87.06 73 PHE A O 1
ATOM 597 N N . GLU A 1 74 ? 33.719 9.312 -16.140 1.00 84.25 74 GLU A N 1
ATOM 598 C CA . GLU A 1 74 ? 34.697 10.413 -16.105 1.00 84.25 74 GLU A CA 1
ATOM 599 C C . GLU A 1 74 ? 36.165 9.937 -16.116 1.00 84.25 74 GLU A C 1
ATOM 601 O O . GLU A 1 74 ? 37.027 10.521 -16.772 1.00 84.25 74 GLU A O 1
ATOM 606 N N . LYS A 1 75 ? 36.465 8.843 -15.405 1.00 82.12 75 LYS A N 1
ATOM 607 C CA . LYS A 1 75 ? 37.826 8.297 -15.278 1.00 82.12 75 LYS A CA 1
ATOM 608 C C . LYS A 1 75 ? 38.229 7.400 -16.445 1.00 82.12 75 LYS A C 1
ATOM 610 O O . LYS A 1 75 ? 39.390 7.013 -16.528 1.00 82.12 75 LYS A O 1
ATOM 615 N N . THR A 1 76 ? 37.298 7.038 -17.322 1.00 82.06 76 THR A N 1
ATOM 616 C CA . THR A 1 76 ? 37.520 6.133 -18.456 1.00 82.06 76 THR A CA 1
ATOM 617 C C . THR A 1 76 ? 36.866 6.700 -19.724 1.00 82.06 76 THR A C 1
ATOM 619 O O . THR A 1 76 ? 35.864 6.172 -20.214 1.00 82.06 76 THR A O 1
ATOM 622 N N . PRO A 1 77 ? 37.424 7.792 -20.283 1.00 83.25 77 PRO A N 1
ATOM 623 C CA . PRO A 1 77 ? 36.803 8.503 -21.395 1.00 83.25 77 PRO A CA 1
ATOM 624 C C . PRO A 1 77 ? 36.607 7.595 -22.618 1.00 83.25 77 PRO A C 1
ATOM 626 O O . PRO A 1 77 ? 37.475 6.792 -22.976 1.00 83.25 77 PRO A O 1
ATOM 629 N N . GLY A 1 78 ? 35.449 7.733 -23.266 1.00 86.56 78 GLY A N 1
ATOM 630 C CA . GLY A 1 78 ? 35.052 6.968 -24.451 1.00 86.56 78 GLY A CA 1
ATOM 631 C C . GLY A 1 78 ? 34.483 5.573 -24.172 1.00 86.56 78 GLY A C 1
ATOM 632 O O . GLY A 1 78 ? 33.989 4.941 -25.104 1.00 86.56 78 GLY A O 1
ATOM 633 N N . VAL A 1 79 ? 34.519 5.078 -22.926 1.00 90.50 79 VAL A N 1
ATOM 634 C CA . VAL A 1 79 ? 33.831 3.822 -22.568 1.00 90.50 79 VAL A CA 1
ATOM 635 C C . VAL A 1 79 ? 32.318 3.993 -22.673 1.00 90.50 79 VAL A C 1
ATOM 637 O O . VAL A 1 79 ? 31.663 3.115 -23.224 1.00 90.50 79 VAL A O 1
ATOM 640 N N . ALA A 1 80 ? 31.771 5.119 -22.198 1.00 91.38 80 ALA A N 1
ATOM 641 C CA . ALA A 1 80 ? 30.340 5.409 -22.288 1.00 91.38 80 ALA A CA 1
ATOM 642 C C . ALA A 1 80 ? 29.848 5.356 -23.744 1.00 91.38 80 ALA A C 1
ATOM 644 O O . ALA A 1 80 ? 28.976 4.547 -24.047 1.00 91.38 80 ALA A O 1
ATOM 645 N N . ASP A 1 81 ? 30.475 6.116 -24.653 1.00 92.38 81 ASP A N 1
ATOM 646 C CA . ASP A 1 81 ? 30.149 6.118 -26.089 1.00 92.38 81 ASP A CA 1
ATOM 647 C C . ASP A 1 81 ? 30.168 4.704 -26.689 1.00 92.38 81 ASP A C 1
ATOM 649 O O . ASP A 1 81 ? 29.221 4.283 -27.351 1.00 92.38 81 ASP A O 1
ATOM 653 N N . ALA A 1 82 ? 31.226 3.935 -26.410 1.00 93.38 82 ALA A N 1
ATOM 654 C CA . ALA A 1 82 ? 31.392 2.593 -26.961 1.00 93.38 82 ALA A CA 1
ATOM 655 C C . ALA A 1 82 ? 30.349 1.592 -26.428 1.00 93.38 82 ALA A C 1
ATOM 657 O O . ALA A 1 82 ? 29.976 0.646 -27.124 1.00 93.38 82 ALA A O 1
ATOM 658 N N . LEU A 1 83 ? 29.850 1.788 -25.203 1.00 95.88 83 LEU A N 1
ATOM 659 C CA . LEU A 1 83 ? 28.787 0.956 -24.640 1.00 95.88 83 LEU A CA 1
ATOM 660 C C . LEU A 1 83 ? 27.430 1.196 -25.314 1.00 95.88 83 LEU A C 1
ATOM 662 O O . LEU A 1 83 ? 26.616 0.277 -25.320 1.00 95.88 83 LEU A O 1
ATOM 666 N N . PHE A 1 84 ? 27.182 2.362 -25.919 1.00 96.75 84 PHE A N 1
ATOM 667 C CA . PHE A 1 84 ? 25.935 2.618 -26.652 1.00 96.75 84 PHE A CA 1
ATOM 668 C C . PHE A 1 84 ? 25.874 1.918 -28.019 1.00 96.75 84 PHE A C 1
ATOM 670 O O . PHE A 1 84 ? 24.776 1.608 -28.480 1.00 96.75 84 PHE A O 1
ATOM 677 N N . GLU A 1 85 ? 27.014 1.586 -28.638 1.00 95.12 85 GLU A N 1
ATOM 678 C CA . GLU A 1 85 ? 27.067 1.055 -30.012 1.00 95.12 85 GLU A CA 1
ATOM 679 C C . GLU A 1 85 ? 26.243 -0.234 -30.205 1.00 95.12 85 GLU A C 1
ATOM 681 O O . GLU A 1 85 ? 25.439 -0.337 -31.134 1.00 95.12 85 GLU A O 1
ATOM 686 N N . TRP A 1 86 ? 26.405 -1.228 -29.323 1.00 96.00 86 TRP A N 1
ATOM 687 C CA . TRP A 1 86 ? 25.709 -2.517 -29.450 1.00 96.00 86 TRP A CA 1
ATOM 688 C C . TRP A 1 86 ? 24.210 -2.457 -29.108 1.00 96.00 86 TRP A C 1
ATOM 690 O O . TRP A 1 86 ? 23.418 -3.016 -29.874 1.00 96.00 86 TRP A O 1
ATOM 700 N N . PRO A 1 87 ? 23.775 -1.786 -28.019 1.00 97.00 87 PRO A N 1
ATOM 701 C CA . PRO A 1 87 ? 22.361 -1.512 -27.777 1.00 97.00 87 PRO A CA 1
ATOM 702 C C . PRO A 1 87 ? 21.695 -0.782 -28.948 1.00 97.00 87 PRO A C 1
ATOM 704 O O . PRO A 1 87 ? 20.610 -1.182 -29.370 1.00 97.00 87 PRO A O 1
ATOM 707 N N . GLU A 1 88 ? 22.353 0.233 -29.518 1.00 96.50 88 GLU A N 1
ATOM 708 C CA . GLU A 1 88 ? 21.841 0.975 -30.674 1.00 96.50 88 GLU A CA 1
ATOM 709 C C . GLU A 1 88 ? 21.762 0.120 -31.937 1.00 96.50 88 GLU A C 1
ATOM 711 O O . GLU A 1 88 ? 20.767 0.179 -32.664 1.00 96.50 88 GLU A O 1
ATOM 716 N N . TRP A 1 89 ? 22.761 -0.724 -32.196 1.00 95.44 89 TRP A N 1
ATOM 717 C CA . TRP A 1 89 ? 22.679 -1.712 -33.268 1.00 95.44 89 TRP A CA 1
ATOM 718 C C . TRP A 1 89 ? 21.457 -2.625 -33.089 1.00 95.44 89 TRP A C 1
ATOM 720 O O . TRP A 1 89 ? 20.705 -2.845 -34.045 1.00 95.44 89 TRP A O 1
ATOM 730 N N . TYR A 1 90 ? 21.199 -3.104 -31.868 1.00 95.44 90 TYR A N 1
ATOM 731 C CA . TYR A 1 90 ? 20.076 -4.003 -31.606 1.00 95.44 90 TYR A CA 1
ATOM 732 C C . TYR A 1 90 ? 18.722 -3.351 -31.913 1.00 95.44 90 TYR A C 1
ATOM 734 O O . TYR A 1 90 ? 17.926 -3.944 -32.636 1.00 95.44 90 TYR A O 1
ATOM 742 N N . ILE A 1 91 ? 18.478 -2.112 -31.466 1.00 94.81 91 ILE A N 1
ATOM 743 C CA . ILE A 1 91 ? 17.203 -1.393 -31.694 1.00 94.81 91 ILE A CA 1
ATOM 744 C C . ILE A 1 91 ? 17.020 -0.859 -33.127 1.00 94.81 91 ILE A C 1
ATOM 746 O O . ILE A 1 91 ? 15.917 -0.447 -33.511 1.00 94.81 91 ILE A O 1
ATOM 750 N N . ASN A 1 92 ? 18.085 -0.805 -33.929 1.00 93.56 92 ASN A N 1
ATOM 751 C CA . ASN A 1 92 ? 18.033 -0.346 -35.319 1.00 93.56 92 ASN A CA 1
ATOM 752 C C . ASN A 1 92 ? 17.922 -1.515 -36.308 1.00 93.56 92 ASN A C 1
ATOM 754 O O . ASN A 1 92 ? 17.127 -1.453 -37.258 1.00 93.56 92 ASN A O 1
ATOM 758 N N . GLU A 1 93 ? 18.684 -2.579 -36.063 1.00 91.75 93 GLU A N 1
ATOM 759 C CA . GLU A 1 93 ? 18.896 -3.687 -36.997 1.00 91.75 93 GLU A CA 1
ATOM 760 C C . GLU A 1 93 ? 18.727 -5.058 -36.338 1.00 91.75 93 GLU A C 1
ATOM 762 O O . GLU A 1 93 ? 18.052 -5.914 -36.907 1.00 91.75 93 GLU A O 1
ATOM 767 N N . GLY A 1 94 ? 19.301 -5.268 -35.147 1.00 89.19 94 GLY A N 1
ATOM 768 C CA . GLY A 1 94 ? 19.378 -6.589 -34.513 1.00 89.19 94 GLY A CA 1
ATOM 769 C C . GLY A 1 94 ? 18.017 -7.235 -34.248 1.00 89.19 94 GLY A C 1
ATOM 770 O O . GLY A 1 94 ? 17.823 -8.395 -34.598 1.00 89.19 94 GLY A O 1
ATOM 771 N N . TYR A 1 95 ? 17.043 -6.483 -33.730 1.00 89.69 95 TYR A N 1
ATOM 772 C CA . TYR A 1 95 ? 15.706 -7.017 -33.436 1.00 89.69 95 TYR A CA 1
ATOM 773 C C . TYR A 1 95 ? 14.960 -7.510 -34.689 1.00 89.69 95 TYR A C 1
ATOM 775 O O . TYR A 1 95 ? 14.143 -8.419 -34.610 1.00 89.69 95 TYR A O 1
ATOM 783 N N . LYS A 1 96 ? 15.263 -6.947 -35.870 1.00 89.25 96 LYS A N 1
ATOM 784 C CA . LYS A 1 96 ? 14.647 -7.348 -37.150 1.00 89.25 96 LYS A CA 1
ATOM 785 C C . LYS A 1 96 ? 15.227 -8.647 -37.703 1.00 89.25 96 LYS A C 1
ATOM 787 O O . LYS A 1 96 ? 14.655 -9.222 -38.623 1.00 89.25 96 LYS A O 1
ATOM 792 N N . ALA A 1 97 ? 16.405 -9.041 -37.225 1.00 82.50 97 ALA A N 1
ATOM 793 C CA . ALA A 1 97 ? 17.098 -10.228 -37.698 1.00 82.50 97 ALA A CA 1
ATOM 794 C C . ALA A 1 97 ? 16.635 -11.507 -36.984 1.00 82.50 97 ALA A C 1
ATOM 796 O O . ALA A 1 97 ? 16.913 -12.587 -37.503 1.00 82.50 97 ALA A O 1
ATOM 797 N N . SER A 1 98 ? 15.922 -11.383 -35.856 1.00 76.50 98 SER A N 1
ATOM 798 C CA . SER A 1 98 ? 15.253 -12.507 -35.196 1.00 76.50 98 SER A CA 1
ATOM 799 C C . SER A 1 98 ? 14.072 -12.976 -36.050 1.00 76.50 98 SER A C 1
ATOM 801 O O . SER A 1 98 ? 13.231 -12.168 -36.456 1.00 76.50 98 SER A O 1
ATOM 803 N N . LYS A 1 99 ? 14.040 -14.267 -36.389 1.00 73.25 99 LYS A N 1
ATOM 804 C CA . LYS A 1 99 ? 12.972 -14.892 -37.181 1.00 73.25 99 LYS A CA 1
ATOM 805 C C . LYS A 1 99 ? 12.099 -15.764 -36.289 1.00 73.25 99 LYS A C 1
ATOM 807 O O . LYS A 1 99 ? 12.588 -16.369 -35.347 1.00 73.25 99 LYS A O 1
ATOM 812 N N . ASP A 1 100 ? 10.837 -15.960 -36.670 1.00 67.19 100 ASP A N 1
ATOM 813 C CA . ASP A 1 100 ? 9.925 -16.861 -35.945 1.00 67.19 100 ASP A CA 1
ATOM 814 C C . ASP A 1 100 ? 10.461 -18.305 -35.823 1.00 67.19 100 ASP A C 1
ATOM 816 O O . ASP A 1 100 ? 10.134 -19.009 -34.868 1.00 67.19 100 ASP A O 1
ATOM 820 N N . GLU A 1 101 ? 11.305 -18.743 -36.768 1.00 65.06 101 GLU A N 1
ATOM 821 C CA . GLU A 1 101 ? 11.990 -20.046 -36.741 1.00 65.06 101 GLU A CA 1
ATOM 822 C C . GLU A 1 101 ? 13.015 -20.166 -35.595 1.00 65.06 101 GLU A C 1
ATOM 824 O O . GLU A 1 101 ? 13.241 -21.272 -35.096 1.00 65.06 101 GLU A O 1
ATOM 829 N N . ASP A 1 102 ? 13.578 -19.043 -35.132 1.00 67.31 102 ASP A N 1
ATOM 830 C CA . ASP A 1 102 ? 14.555 -18.991 -34.037 1.00 67.31 102 ASP A CA 1
ATOM 831 C C . ASP A 1 102 ? 13.903 -19.267 -32.660 1.00 67.31 102 ASP A C 1
ATOM 833 O O . ASP A 1 102 ? 14.586 -19.539 -31.675 1.00 67.31 102 ASP A O 1
ATOM 837 N N . ASN A 1 103 ? 12.566 -19.293 -32.577 1.00 67.44 103 ASN A N 1
ATOM 838 C CA . ASN A 1 103 ? 11.859 -19.757 -31.375 1.00 67.44 103 ASN A CA 1
ATOM 839 C C . ASN A 1 103 ? 11.936 -21.285 -31.199 1.00 67.44 103 ASN A C 1
ATOM 841 O O . ASN A 1 103 ? 11.747 -21.797 -30.095 1.00 67.44 103 ASN A O 1
ATOM 845 N N . LEU A 1 104 ? 12.173 -22.029 -32.288 1.00 73.06 104 LEU A N 1
ATOM 846 C CA . LEU A 1 104 ? 12.280 -23.493 -32.274 1.00 73.06 104 LEU A CA 1
ATOM 847 C C . LEU A 1 104 ? 13.741 -23.970 -32.342 1.00 73.06 104 LEU A C 1
ATOM 849 O O . LEU A 1 104 ? 14.058 -25.054 -31.848 1.00 73.06 104 LEU A O 1
ATOM 853 N N . PHE A 1 105 ? 14.626 -23.175 -32.947 1.00 79.94 105 PHE A N 1
ATOM 854 C CA . PHE A 1 105 ? 16.044 -23.480 -33.141 1.00 79.94 105 PHE A CA 1
ATOM 855 C C . PHE A 1 105 ? 16.924 -22.333 -32.650 1.00 79.94 105 PHE A C 1
ATOM 857 O O . PHE A 1 105 ? 16.548 -21.180 -32.750 1.00 79.94 105 PHE A O 1
ATOM 864 N N . SER A 1 106 ? 18.133 -22.624 -32.166 1.00 77.25 106 SER A N 1
ATOM 865 C CA . SER A 1 106 ? 19.049 -21.555 -31.758 1.00 77.25 106 SER A CA 1
ATOM 866 C C . SER A 1 106 ? 19.416 -20.658 -32.951 1.00 77.25 106 SER A C 1
ATOM 868 O O . SER A 1 106 ? 19.795 -21.213 -33.995 1.00 77.25 106 SER A O 1
ATOM 870 N N . PRO A 1 107 ? 19.417 -19.322 -32.793 1.00 83.56 107 PRO A N 1
ATOM 871 C CA . PRO A 1 107 ? 19.859 -18.417 -33.843 1.00 83.56 107 PRO A CA 1
ATOM 872 C C . PRO A 1 107 ? 21.340 -18.645 -34.179 1.00 83.56 107 PRO A C 1
ATOM 874 O O . PRO A 1 107 ? 22.070 -19.380 -33.500 1.00 83.56 107 PRO A O 1
ATOM 877 N N . SER A 1 108 ? 21.822 -18.003 -35.247 1.00 87.56 108 SER A N 1
ATOM 878 C CA . SER A 1 108 ? 23.232 -18.131 -35.623 1.00 87.56 108 SER A CA 1
ATOM 879 C C . SER A 1 108 ? 24.148 -17.695 -34.472 1.00 87.56 108 SER A C 1
ATOM 881 O O . SER A 1 108 ? 23.897 -16.692 -33.803 1.00 87.56 108 SER A O 1
ATOM 883 N N . ARG A 1 109 ? 25.250 -18.427 -34.257 1.00 88.75 109 ARG A N 1
ATOM 884 C CA . ARG A 1 109 ? 26.211 -18.127 -33.180 1.00 88.75 109 ARG A CA 1
ATOM 885 C C . ARG A 1 109 ? 26.712 -16.681 -33.238 1.00 88.75 109 ARG A C 1
ATOM 887 O O . ARG A 1 109 ? 26.913 -16.061 -32.203 1.00 88.75 109 ARG A O 1
ATOM 894 N N . GLU A 1 110 ? 26.908 -16.150 -34.442 1.00 88.44 110 GLU A N 1
ATOM 895 C CA . GLU A 1 110 ? 27.337 -14.765 -34.644 1.00 88.44 110 GLU A CA 1
ATOM 896 C C . GLU A 1 110 ? 26.270 -13.757 -34.210 1.00 88.44 110 GLU A C 1
ATOM 898 O O . GLU A 1 110 ? 26.604 -12.754 -33.581 1.00 88.44 110 GLU A O 1
ATOM 903 N N . PHE A 1 111 ? 24.997 -14.020 -34.518 1.00 88.94 111 PHE A N 1
ATOM 904 C CA . PHE A 1 111 ? 23.893 -13.177 -34.070 1.00 88.94 111 PHE A CA 1
ATOM 905 C C . PHE A 1 111 ? 23.761 -13.206 -32.548 1.00 88.94 111 PHE A C 1
ATOM 907 O O . PHE A 1 111 ? 23.726 -12.143 -31.931 1.00 88.94 111 PHE A O 1
ATOM 914 N N . GLU A 1 112 ? 23.787 -14.395 -31.942 1.00 88.81 112 GLU A N 1
ATOM 915 C CA . GLU A 1 112 ? 23.659 -14.538 -30.490 1.00 88.81 112 GLU A CA 1
ATOM 916 C C . GLU A 1 112 ? 24.797 -13.827 -29.749 1.00 88.81 112 GLU A C 1
ATOM 918 O O . GLU A 1 112 ? 24.570 -13.152 -28.750 1.00 88.81 112 GLU A O 1
ATOM 923 N N . MET A 1 113 ? 26.025 -13.887 -30.275 1.00 90.56 113 MET A N 1
ATOM 924 C CA . MET A 1 113 ? 27.151 -13.133 -29.717 1.00 90.56 113 MET A CA 1
ATOM 925 C C . MET A 1 113 ? 26.928 -11.616 -29.778 1.00 90.56 113 MET A C 1
ATOM 927 O O . MET A 1 113 ? 27.195 -10.921 -28.800 1.00 90.56 113 MET A O 1
ATOM 931 N N . LYS A 1 114 ? 26.417 -11.083 -30.895 1.00 92.00 114 LYS A N 1
ATOM 932 C CA . LYS A 1 114 ? 26.114 -9.646 -31.017 1.00 92.00 114 LYS A CA 1
ATOM 933 C C . LYS A 1 114 ? 24.945 -9.226 -30.121 1.00 92.00 114 LYS A C 1
ATOM 935 O O . LYS A 1 114 ? 25.021 -8.179 -29.482 1.00 92.00 114 LYS A O 1
ATOM 940 N N . ARG A 1 115 ? 23.896 -10.052 -30.026 1.00 91.56 115 ARG A N 1
ATOM 941 C CA . ARG A 1 115 ? 22.774 -9.867 -29.088 1.00 91.56 115 ARG A CA 1
ATOM 942 C C . ARG A 1 115 ? 23.285 -9.833 -27.648 1.00 91.56 115 ARG A C 1
ATOM 944 O O . ARG A 1 115 ? 22.947 -8.922 -26.896 1.00 91.56 115 ARG A O 1
ATOM 951 N N . ARG A 1 116 ? 24.179 -10.760 -27.291 1.00 92.88 116 ARG A N 1
ATOM 952 C CA . ARG A 1 116 ? 24.832 -10.800 -25.981 1.00 92.88 116 ARG A CA 1
ATOM 953 C C . ARG A 1 116 ? 25.637 -9.534 -25.700 1.00 92.88 116 ARG A C 1
ATOM 955 O O . ARG A 1 116 ? 25.506 -8.984 -24.615 1.00 92.88 116 ARG A O 1
ATOM 962 N N . HIS A 1 117 ? 26.405 -9.033 -26.669 1.00 95.56 117 HIS A N 1
ATOM 963 C CA . HIS A 1 117 ? 27.121 -7.764 -26.509 1.00 95.56 117 HIS A CA 1
ATOM 964 C C . HIS A 1 117 ? 26.173 -6.596 -26.232 1.00 95.56 117 HIS A C 1
ATOM 966 O O . HIS A 1 117 ? 26.454 -5.784 -25.357 1.00 95.56 117 HIS A O 1
ATOM 972 N N . ALA A 1 118 ? 25.037 -6.530 -26.929 1.00 95.94 118 ALA A N 1
ATOM 973 C CA . ALA A 1 118 ? 24.040 -5.490 -26.700 1.00 95.94 118 ALA A CA 1
ATOM 974 C C . ALA A 1 118 ? 23.459 -5.550 -25.276 1.00 95.94 118 ALA A C 1
ATOM 976 O O . ALA A 1 118 ? 23.376 -4.523 -24.604 1.00 95.94 118 ALA A O 1
ATOM 977 N N . LEU A 1 119 ? 23.117 -6.748 -24.792 1.00 95.69 119 LEU A N 1
ATOM 978 C CA . LEU A 1 119 ? 22.600 -6.953 -23.435 1.00 95.69 119 LEU A CA 1
ATOM 979 C C . LEU A 1 119 ? 23.644 -6.671 -22.351 1.00 95.69 119 LEU A C 1
ATOM 981 O O . LEU A 1 119 ? 23.330 -6.015 -21.358 1.00 95.69 119 LEU A O 1
ATOM 985 N N . ASP A 1 120 ? 24.880 -7.138 -22.538 1.00 96.25 120 ASP A N 1
ATOM 986 C CA . ASP A 1 120 ? 25.970 -6.916 -21.588 1.00 96.25 120 ASP A CA 1
ATOM 987 C C . ASP A 1 120 ? 26.304 -5.418 -21.505 1.00 96.25 120 ASP A C 1
ATOM 989 O O . ASP A 1 120 ? 26.378 -4.872 -20.404 1.00 96.25 120 ASP A O 1
ATOM 993 N N . SER A 1 121 ? 26.406 -4.724 -22.646 1.00 97.00 121 SER A N 1
ATOM 994 C CA . SER A 1 121 ? 26.597 -3.270 -22.693 1.00 97.00 121 SER A CA 1
ATOM 995 C C . SER A 1 121 ? 25.492 -2.509 -21.964 1.00 97.00 121 SER A C 1
ATOM 997 O O . SER A 1 121 ? 25.771 -1.638 -21.140 1.00 97.00 121 SER A O 1
ATOM 999 N N . LEU A 1 122 ? 24.231 -2.852 -22.232 1.00 96.69 122 LEU A N 1
ATOM 1000 C CA . LEU A 1 122 ? 23.088 -2.205 -21.596 1.00 96.69 122 LEU A CA 1
ATOM 1001 C C . LEU A 1 122 ? 23.036 -2.488 -20.087 1.00 96.69 122 LEU A C 1
ATOM 1003 O O . LEU A 1 122 ? 22.746 -1.590 -19.300 1.00 96.69 122 LEU A O 1
ATOM 1007 N N . SER A 1 123 ? 23.381 -3.707 -19.673 1.00 95.00 123 SER A N 1
ATOM 1008 C CA . SER A 1 123 ? 23.483 -4.081 -18.259 1.00 95.00 123 SER A CA 1
ATOM 1009 C C . SER A 1 123 ? 24.577 -3.288 -17.542 1.00 95.00 123 SER A C 1
ATOM 1011 O O . SER A 1 123 ? 24.363 -2.846 -16.416 1.00 95.00 123 SER A O 1
ATOM 1013 N N . ILE A 1 124 ? 25.728 -3.062 -18.191 1.00 95.12 124 ILE A N 1
ATOM 1014 C CA . ILE A 1 124 ? 26.804 -2.208 -17.661 1.00 95.12 124 ILE A CA 1
ATOM 1015 C C . ILE A 1 124 ? 26.307 -0.771 -17.501 1.00 95.12 124 ILE A C 1
ATOM 1017 O O . ILE A 1 124 ? 26.508 -0.189 -16.438 1.00 95.12 124 ILE A O 1
ATOM 1021 N N . LEU A 1 125 ? 25.643 -0.211 -18.520 1.00 95.75 125 LEU A N 1
ATOM 1022 C CA . LEU A 1 125 ? 25.075 1.140 -18.462 1.00 95.75 125 LEU A CA 1
ATOM 1023 C C . LEU A 1 125 ? 24.066 1.271 -17.313 1.00 95.75 125 LEU A C 1
ATOM 1025 O O . LEU A 1 125 ? 24.180 2.201 -16.520 1.00 95.75 125 LEU A O 1
ATOM 1029 N N . ARG A 1 126 ? 23.136 0.315 -17.169 1.00 95.06 126 ARG A N 1
ATOM 1030 C CA . ARG A 1 126 ? 22.173 0.260 -16.055 1.00 95.06 126 ARG A CA 1
ATOM 1031 C C . ARG A 1 126 ? 22.873 0.200 -14.697 1.00 95.06 126 ARG A C 1
ATOM 1033 O O . ARG A 1 126 ? 22.580 1.011 -13.827 1.00 95.06 126 ARG A O 1
ATOM 1040 N N . ASN A 1 127 ? 23.786 -0.750 -14.509 1.00 93.81 127 ASN A N 1
ATOM 1041 C CA . ASN A 1 127 ? 24.481 -0.934 -13.233 1.00 93.81 127 ASN A CA 1
ATOM 1042 C C . ASN A 1 127 ? 25.330 0.295 -12.876 1.00 93.81 127 ASN A C 1
ATOM 1044 O O . ASN A 1 127 ? 25.358 0.726 -11.731 1.00 93.81 127 ASN A O 1
ATOM 1048 N N . ALA A 1 128 ? 25.998 0.902 -13.857 1.00 92.06 128 ALA A N 1
ATOM 1049 C CA . ALA A 1 128 ? 26.768 2.114 -13.626 1.00 92.06 128 ALA A CA 1
ATOM 1050 C C . ALA A 1 128 ? 25.859 3.307 -13.291 1.00 92.06 128 ALA A C 1
ATOM 1052 O O . ALA A 1 128 ? 26.224 4.114 -12.437 1.00 92.06 128 ALA A O 1
ATOM 1053 N N . ALA A 1 129 ? 24.679 3.401 -13.916 1.00 93.12 129 ALA A N 1
ATOM 1054 C CA . ALA A 1 129 ? 23.704 4.465 -13.690 1.00 93.12 129 ALA A CA 1
ATOM 1055 C C . ALA A 1 129 ? 23.089 4.457 -12.283 1.00 93.12 129 ALA A C 1
ATOM 1057 O O . ALA A 1 129 ? 22.604 5.498 -11.850 1.00 93.12 129 ALA A O 1
ATOM 1058 N N . SER A 1 130 ? 23.130 3.346 -11.535 1.00 91.00 130 SER A N 1
ATOM 1059 C CA . SER A 1 130 ? 22.655 3.348 -10.142 1.00 91.00 130 SER A CA 1
ATOM 1060 C C . SER A 1 130 ? 23.528 4.192 -9.206 1.00 91.00 130 SER A C 1
ATOM 1062 O O . SER A 1 130 ? 23.111 4.496 -8.090 1.00 91.00 130 SER A O 1
ATOM 1064 N N . PHE A 1 131 ? 24.731 4.583 -9.641 1.00 90.44 131 PHE A N 1
ATOM 1065 C CA . PHE A 1 131 ? 25.603 5.497 -8.908 1.00 90.44 131 PHE A CA 1
ATOM 1066 C C . PHE A 1 131 ? 25.417 6.939 -9.392 1.00 90.44 131 PHE A C 1
ATOM 1068 O O . PHE A 1 131 ? 25.565 7.236 -10.578 1.00 90.44 131 PHE A O 1
ATOM 1075 N N . GLU A 1 132 ? 25.176 7.860 -8.456 1.00 88.69 132 GLU A N 1
ATOM 1076 C CA . GLU A 1 132 ? 24.788 9.249 -8.743 1.00 88.69 132 GLU A CA 1
ATOM 1077 C C . GLU A 1 132 ? 25.768 9.992 -9.671 1.00 88.69 132 GLU A C 1
ATOM 1079 O O . GLU A 1 132 ? 25.344 10.707 -10.578 1.00 88.69 132 GLU A O 1
ATOM 1084 N N . ASN A 1 133 ? 27.081 9.799 -9.501 1.00 88.25 133 ASN A N 1
ATOM 1085 C CA . ASN A 1 133 ? 28.091 10.460 -10.341 1.00 88.25 133 ASN A CA 1
ATOM 1086 C C . ASN A 1 133 ? 27.985 10.042 -11.814 1.00 88.25 133 ASN A C 1
ATOM 1088 O O . ASN A 1 133 ? 28.031 10.892 -12.698 1.00 88.25 133 ASN A O 1
ATOM 1092 N N . ASN A 1 134 ? 27.800 8.747 -12.070 1.00 91.50 134 ASN A N 1
ATOM 1093 C CA . ASN A 1 134 ? 27.629 8.230 -13.425 1.00 91.50 134 ASN A CA 1
ATOM 1094 C C . ASN A 1 134 ? 26.261 8.623 -13.990 1.00 91.50 134 ASN A C 1
ATOM 1096 O O . ASN A 1 134 ? 26.168 8.972 -15.162 1.00 91.50 134 ASN A O 1
ATOM 1100 N N . ALA A 1 135 ? 25.208 8.619 -13.165 1.00 91.69 135 ALA A N 1
ATOM 1101 C CA . ALA A 1 135 ? 23.876 9.055 -13.574 1.00 91.69 135 ALA A CA 1
ATOM 1102 C C . ALA A 1 135 ? 23.878 10.505 -14.086 1.00 91.69 135 ALA A C 1
ATOM 1104 O O . ALA A 1 135 ? 23.273 10.796 -15.116 1.00 91.69 135 ALA A O 1
ATOM 1105 N N . ARG A 1 136 ? 24.607 11.405 -13.409 1.00 89.56 136 ARG A N 1
ATOM 1106 C CA . ARG A 1 136 ? 24.764 12.812 -13.821 1.00 89.56 136 ARG A CA 1
ATOM 1107 C C . ARG A 1 136 ? 25.436 12.967 -15.185 1.00 89.56 136 ARG A C 1
ATOM 1109 O O . ARG A 1 136 ? 25.098 13.897 -15.907 1.00 89.56 136 ARG A O 1
ATOM 1116 N N . GLU A 1 137 ? 26.367 12.088 -15.541 1.00 89.31 137 GLU A N 1
ATOM 1117 C CA . GLU A 1 137 ? 26.990 12.088 -16.869 1.00 89.31 137 GLU A CA 1
ATOM 1118 C C . GLU A 1 137 ? 26.040 11.497 -17.921 1.00 89.31 137 GLU A C 1
ATOM 1120 O O . GLU A 1 137 ? 25.808 12.088 -18.976 1.00 89.31 137 GLU A O 1
ATOM 1125 N N . LEU A 1 138 ? 25.420 10.360 -17.600 1.00 92.25 138 LEU A N 1
ATOM 1126 C CA . LEU A 1 138 ? 24.547 9.621 -18.507 1.00 92.25 138 LEU A CA 1
ATOM 1127 C C . LEU A 1 138 ? 23.251 10.363 -18.844 1.00 92.25 138 LEU A C 1
ATOM 1129 O O . LEU A 1 138 ? 22.772 10.231 -19.968 1.00 92.25 138 LEU A O 1
ATOM 1133 N N . ILE A 1 139 ? 22.688 11.156 -17.928 1.00 90.25 139 ILE A N 1
ATOM 1134 C CA . ILE A 1 139 ? 21.424 11.870 -18.170 1.00 90.25 139 ILE A CA 1
ATOM 1135 C C . ILE A 1 139 ? 21.539 12.900 -19.304 1.00 90.25 139 ILE A C 1
ATOM 1137 O O . ILE A 1 139 ? 20.594 13.093 -20.067 1.00 90.25 139 ILE A O 1
ATOM 1141 N N . TYR A 1 140 ? 22.709 13.532 -19.441 1.00 87.69 140 TYR A N 1
ATOM 1142 C CA . TYR A 1 140 ? 22.999 14.522 -20.483 1.00 87.69 140 TYR A CA 1
ATOM 1143 C C . TYR A 1 140 ? 23.729 13.918 -21.686 1.00 87.69 140 TYR A C 1
ATOM 1145 O O . TYR A 1 140 ? 24.009 14.624 -22.657 1.00 87.69 140 TYR A O 1
ATOM 1153 N N . HIS A 1 141 ? 24.034 12.620 -21.644 1.00 92.38 141 HIS A N 1
ATOM 1154 C CA . HIS A 1 141 ? 24.699 11.938 -22.740 1.00 92.38 141 HIS A CA 1
ATOM 1155 C C . HIS A 1 141 ? 23.770 11.870 -23.968 1.00 92.38 141 HIS A C 1
ATOM 1157 O O . HIS A 1 141 ? 22.616 11.442 -23.843 1.00 92.38 141 HIS A O 1
ATOM 1163 N N . PRO A 1 142 ? 24.245 12.242 -25.173 1.00 90.88 142 PRO A N 1
ATOM 1164 C CA . PRO A 1 142 ? 23.388 12.410 -26.350 1.00 90.88 142 PRO A CA 1
ATOM 1165 C C . PRO A 1 142 ? 22.692 11.120 -26.806 1.00 90.88 142 PRO A C 1
ATOM 1167 O O . PRO A 1 142 ? 21.664 11.199 -27.470 1.00 90.88 142 PRO A O 1
ATOM 1170 N N . HIS A 1 143 ? 23.213 9.950 -26.429 1.00 93.38 143 HIS A N 1
ATOM 1171 C CA . HIS A 1 143 ? 22.669 8.638 -26.802 1.00 93.38 143 HIS A CA 1
ATOM 1172 C C . HIS A 1 143 ? 21.650 8.060 -25.798 1.00 93.38 143 HIS A C 1
ATOM 1174 O O . HIS A 1 143 ? 20.851 7.199 -26.168 1.00 93.38 143 HIS A O 1
ATOM 1180 N N . SER A 1 144 ? 21.606 8.545 -24.548 1.00 94.06 144 SER A N 1
ATOM 1181 C CA . SER A 1 144 ? 20.796 7.930 -23.478 1.00 94.06 144 SER A CA 1
ATOM 1182 C C . SER A 1 144 ? 19.295 7.993 -23.748 1.00 94.06 144 SER A C 1
ATOM 1184 O O . SER A 1 144 ? 18.631 6.961 -23.854 1.00 94.06 144 SER A O 1
ATOM 1186 N N . MET A 1 145 ? 18.745 9.203 -23.892 1.00 91.12 145 MET A N 1
ATOM 1187 C CA . MET A 1 145 ? 17.320 9.380 -24.186 1.00 91.12 145 MET A CA 1
ATOM 1188 C C . MET A 1 145 ? 16.927 8.775 -25.537 1.00 91.12 145 MET A C 1
ATOM 1190 O O . MET A 1 145 ? 15.866 8.137 -25.606 1.00 91.12 145 MET A O 1
ATOM 1194 N N . PRO A 1 146 ? 17.761 8.900 -26.593 1.00 91.44 146 PRO A N 1
ATOM 1195 C CA . PRO A 1 146 ? 17.459 8.247 -27.846 1.00 91.44 146 PRO A CA 1
ATOM 1196 C C . PRO A 1 146 ? 17.330 6.732 -27.780 1.00 91.44 146 PRO A C 1
ATOM 1198 O O . PRO A 1 146 ? 16.367 6.180 -28.319 1.00 91.44 146 PRO A O 1
ATOM 1201 N N . LEU A 1 147 ? 18.251 6.071 -27.079 1.00 94.94 147 LEU A N 1
ATOM 1202 C CA . LEU A 1 147 ? 18.198 4.634 -26.850 1.00 94.94 147 LEU A CA 1
ATOM 1203 C C . LEU A 1 147 ? 16.894 4.234 -26.146 1.00 94.94 147 LEU A C 1
ATOM 1205 O O . LEU A 1 147 ? 16.199 3.334 -26.622 1.00 94.94 147 LEU A O 1
ATOM 1209 N N . VAL A 1 148 ? 16.529 4.935 -25.065 1.00 95.00 148 VAL A N 1
ATOM 1210 C CA . VAL A 1 148 ? 15.313 4.653 -24.283 1.00 95.00 148 VAL A CA 1
ATOM 1211 C C . VAL A 1 148 ? 14.058 4.758 -25.150 1.00 95.00 148 VAL A C 1
ATOM 1213 O O . VAL A 1 148 ? 13.276 3.811 -25.237 1.00 95.00 148 VAL A O 1
ATOM 1216 N N . CYS A 1 149 ? 13.867 5.879 -25.845 1.00 91.94 149 CYS A N 1
ATOM 1217 C CA . CYS A 1 149 ? 12.644 6.106 -26.618 1.00 91.94 149 CYS A CA 1
ATOM 1218 C C . CYS A 1 149 ? 12.547 5.200 -27.852 1.00 91.94 149 CYS A C 1
ATOM 1220 O O . CYS A 1 149 ? 11.462 4.721 -28.192 1.00 91.94 149 CYS A O 1
ATOM 1222 N N . HIS A 1 150 ? 13.665 4.931 -28.531 1.00 92.56 150 HIS A N 1
ATOM 1223 C CA . HIS A 1 150 ? 13.670 4.015 -29.668 1.00 92.56 150 HIS A CA 1
ATOM 1224 C C . HIS A 1 150 ? 13.404 2.570 -29.249 1.00 92.56 150 HIS A C 1
ATOM 1226 O O . HIS A 1 150 ? 12.626 1.894 -29.917 1.00 92.56 150 HIS A O 1
ATOM 1232 N N . ALA A 1 151 ? 13.994 2.102 -28.148 1.00 95.38 151 ALA A N 1
ATOM 1233 C CA . ALA A 1 151 ? 13.708 0.768 -27.631 1.00 95.38 151 ALA A CA 1
ATOM 1234 C C . ALA A 1 151 ? 12.220 0.627 -27.276 1.00 95.38 151 ALA A C 1
ATOM 1236 O O . ALA A 1 151 ? 11.556 -0.279 -27.774 1.00 95.38 151 ALA A O 1
ATOM 1237 N N . LEU A 1 152 ? 11.678 1.577 -26.506 1.00 94.06 152 LEU A N 1
ATOM 1238 C CA . LEU A 1 152 ? 10.275 1.582 -26.082 1.00 94.06 152 LEU A CA 1
ATOM 1239 C C . LEU A 1 152 ? 9.271 1.676 -27.244 1.00 94.06 152 LEU A C 1
ATOM 1241 O O . LEU A 1 152 ? 8.143 1.207 -27.117 1.00 94.06 152 LEU A O 1
ATOM 1245 N N . SER A 1 153 ? 9.644 2.308 -28.361 1.00 90.75 153 SER A N 1
ATOM 1246 C CA . SER A 1 153 ? 8.755 2.479 -29.521 1.00 90.75 153 SER A CA 1
ATOM 1247 C C . SER A 1 153 ? 8.837 1.349 -30.547 1.00 90.75 153 SER A C 1
ATOM 1249 O O . SER A 1 153 ? 7.878 1.155 -31.293 1.00 90.75 153 SER A O 1
ATOM 1251 N N . ARG A 1 154 ? 9.962 0.627 -30.621 1.00 91.56 154 ARG A N 1
ATOM 1252 C CA . ARG A 1 154 ? 10.223 -0.365 -31.680 1.00 91.56 154 ARG A CA 1
ATOM 1253 C C . ARG A 1 154 ? 10.129 -1.809 -31.215 1.00 91.56 154 ARG A C 1
ATOM 1255 O O . ARG A 1 154 ? 9.816 -2.667 -32.033 1.00 91.56 154 ARG A O 1
ATOM 1262 N N . LEU A 1 155 ? 10.442 -2.082 -29.952 1.00 92.69 155 LEU A N 1
ATOM 1263 C CA . LEU A 1 155 ? 10.454 -3.440 -29.424 1.00 92.69 155 LEU A CA 1
ATOM 1264 C C . LEU A 1 155 ? 9.067 -3.827 -28.902 1.00 92.69 155 LEU A C 1
ATOM 1266 O O . LEU A 1 155 ? 8.392 -3.039 -28.241 1.00 92.69 155 LEU A O 1
ATOM 1270 N N . ASP A 1 156 ? 8.657 -5.058 -29.199 1.00 90.62 156 ASP A N 1
ATOM 1271 C CA . ASP A 1 156 ? 7.389 -5.624 -28.735 1.00 90.62 156 ASP A CA 1
ATOM 1272 C C . ASP A 1 156 ? 7.571 -6.298 -27.361 1.00 90.62 156 ASP A C 1
ATOM 1274 O O . ASP A 1 156 ? 8.296 -7.289 -27.291 1.00 90.62 156 ASP A O 1
ATOM 1278 N N . PRO A 1 157 ? 6.921 -5.824 -26.280 1.00 89.75 157 PRO A N 1
ATOM 1279 C CA . PRO A 1 157 ? 7.054 -6.403 -24.940 1.00 89.75 157 PRO A CA 1
ATOM 1280 C C . PRO A 1 157 ? 6.493 -7.827 -24.796 1.00 89.75 157 PRO A C 1
ATOM 1282 O O . PRO A 1 157 ? 6.701 -8.438 -23.749 1.00 89.75 157 PRO A O 1
ATOM 1285 N N . VAL A 1 158 ? 5.759 -8.344 -25.788 1.00 87.88 158 VAL A N 1
ATOM 1286 C CA . VAL A 1 158 ? 5.236 -9.723 -25.793 1.00 87.88 158 VAL A CA 1
ATOM 1287 C C . VAL A 1 158 ? 6.301 -10.734 -26.225 1.00 87.88 158 VAL A C 1
ATOM 1289 O O . VAL A 1 158 ? 6.229 -11.898 -25.844 1.00 87.88 158 VAL A O 1
ATOM 1292 N N . VAL A 1 159 ? 7.291 -10.302 -27.007 1.00 87.19 159 VAL A N 1
ATOM 1293 C CA . VAL A 1 159 ? 8.381 -11.167 -27.469 1.00 87.19 159 VAL A CA 1
ATOM 1294 C C . VAL A 1 159 ? 9.430 -11.278 -26.360 1.00 87.19 159 VAL A C 1
ATOM 1296 O O . VAL A 1 159 ? 9.983 -10.264 -25.938 1.00 87.19 159 VAL A O 1
ATOM 1299 N N . ASP A 1 160 ? 9.739 -12.494 -25.904 1.00 82.56 160 ASP A N 1
ATOM 1300 C CA . ASP A 1 160 ? 10.640 -12.728 -24.759 1.00 82.56 160 ASP A CA 1
ATOM 1301 C C . ASP A 1 160 ? 12.028 -12.087 -24.945 1.00 82.56 160 ASP A C 1
ATOM 1303 O O . ASP A 1 160 ? 12.537 -11.414 -24.043 1.00 82.56 160 ASP A O 1
ATOM 1307 N N . ASP A 1 161 ? 12.606 -12.198 -26.146 1.00 82.25 161 ASP A N 1
ATOM 1308 C CA . ASP A 1 161 ? 13.898 -11.584 -26.481 1.00 82.25 161 ASP A CA 1
ATOM 1309 C C . ASP A 1 161 ? 13.885 -10.058 -26.372 1.00 82.25 161 ASP A C 1
ATOM 1311 O O . ASP A 1 161 ? 14.880 -9.430 -25.995 1.00 82.25 161 ASP A O 1
ATOM 1315 N N . HIS A 1 162 ? 12.761 -9.442 -26.725 1.00 91.31 162 HIS A N 1
ATOM 1316 C CA . HIS A 1 162 ? 12.565 -8.009 -26.579 1.00 91.31 162 HIS A CA 1
ATOM 1317 C C . HIS A 1 162 ? 12.311 -7.639 -25.120 1.00 91.31 162 HIS A C 1
ATOM 1319 O O . HIS A 1 162 ? 12.773 -6.588 -24.683 1.00 91.31 162 HIS A O 1
ATOM 1325 N N . ALA A 1 163 ? 11.608 -8.486 -24.365 1.00 90.94 163 ALA A N 1
ATOM 1326 C CA . ALA A 1 163 ? 11.251 -8.226 -22.979 1.00 90.94 163 ALA A CA 1
ATOM 1327 C C . ALA A 1 163 ? 12.486 -8.107 -22.072 1.00 90.94 163 ALA A C 1
ATOM 1329 O O . ALA A 1 163 ? 12.546 -7.190 -21.253 1.00 90.94 163 ALA A O 1
ATOM 1330 N N . GLU A 1 164 ? 13.492 -8.972 -22.249 1.00 90.94 164 GLU A N 1
ATOM 1331 C CA . GLU A 1 164 ? 14.772 -8.880 -21.527 1.00 90.94 164 GLU A CA 1
ATOM 1332 C C . GLU A 1 164 ? 15.490 -7.552 -21.819 1.00 90.94 164 GLU A C 1
ATOM 1334 O O . GLU A 1 164 ? 15.934 -6.852 -20.902 1.00 90.94 164 GLU A O 1
ATOM 1339 N N . PHE A 1 165 ? 15.571 -7.172 -23.096 1.00 95.44 165 PHE A N 1
ATOM 1340 C CA . PHE A 1 165 ? 16.212 -5.924 -23.504 1.00 95.44 165 PHE A CA 1
ATOM 1341 C C . PHE A 1 165 ? 15.451 -4.705 -22.966 1.00 95.44 165 PHE A C 1
ATOM 1343 O O . PHE A 1 165 ? 16.047 -3.813 -22.362 1.00 95.44 165 PHE A O 1
ATOM 1350 N N . LEU A 1 166 ? 14.124 -4.688 -23.124 1.00 96.50 166 LEU A N 1
ATOM 1351 C CA . LEU A 1 166 ? 13.243 -3.634 -22.624 1.00 96.50 166 LEU A CA 1
ATOM 1352 C C . LEU A 1 166 ? 13.351 -3.472 -21.110 1.00 96.50 166 LEU A C 1
ATOM 1354 O O . LEU A 1 166 ? 13.375 -2.340 -20.638 1.00 96.50 166 LEU A O 1
ATOM 1358 N N . LEU A 1 167 ? 13.460 -4.564 -20.351 1.00 96.06 167 LEU A N 1
ATOM 1359 C CA . LEU A 1 167 ? 13.595 -4.493 -18.897 1.00 96.06 167 LEU A CA 1
ATOM 1360 C C . LEU A 1 167 ? 14.862 -3.733 -18.505 1.00 96.06 167 LEU A C 1
ATOM 1362 O O . LEU A 1 167 ? 14.792 -2.795 -17.715 1.00 96.06 167 LEU A O 1
ATOM 1366 N N . ASN A 1 168 ? 15.994 -4.071 -19.124 1.00 96.00 168 ASN A N 1
ATOM 1367 C CA . ASN A 1 168 ? 17.250 -3.369 -18.878 1.00 96.00 168 ASN A CA 1
ATOM 1368 C C . ASN A 1 168 ? 17.188 -1.895 -19.321 1.00 96.00 168 ASN A C 1
ATOM 1370 O O . ASN A 1 168 ? 17.755 -1.043 -18.644 1.00 96.00 168 ASN A O 1
ATOM 1374 N N . VAL A 1 169 ? 16.478 -1.571 -20.411 1.00 97.56 169 VAL A N 1
ATOM 1375 C CA . VAL A 1 169 ? 16.273 -0.176 -20.846 1.00 97.56 169 VAL A CA 1
ATOM 1376 C C . VAL A 1 169 ? 15.430 0.607 -19.840 1.00 97.56 169 VAL A C 1
ATOM 1378 O O . VAL A 1 169 ? 15.770 1.742 -19.511 1.00 97.56 169 VAL A O 1
ATOM 1381 N N . VAL A 1 170 ? 14.329 0.026 -19.359 1.00 97.62 170 VAL A N 1
ATOM 1382 C CA . VAL A 1 170 ? 13.436 0.684 -18.398 1.00 97.62 170 VAL A CA 1
ATOM 1383 C C . VAL A 1 170 ? 14.153 0.893 -17.067 1.00 97.62 170 VAL A C 1
ATOM 1385 O O . VAL A 1 170 ? 14.087 1.987 -16.521 1.00 97.62 170 VAL A O 1
ATOM 1388 N N . GLU A 1 171 ? 14.897 -0.099 -16.576 1.00 96.12 171 GLU A N 1
ATOM 1389 C CA . GLU A 1 171 ? 15.711 0.044 -15.362 1.00 96.12 171 GLU A CA 1
ATOM 1390 C C . GLU A 1 171 ? 16.857 1.045 -15.541 1.00 96.12 171 GLU A C 1
ATOM 1392 O O . GLU A 1 171 ? 17.143 1.816 -14.629 1.00 96.12 171 GLU A O 1
ATOM 1397 N N . PHE A 1 172 ? 17.490 1.085 -16.719 1.00 96.69 172 PHE A N 1
ATOM 1398 C CA . PHE A 1 172 ? 18.484 2.109 -17.031 1.00 96.69 172 PHE A CA 1
ATOM 1399 C C . PHE A 1 172 ? 17.866 3.507 -16.960 1.00 96.69 172 PHE A C 1
ATOM 1401 O O . PHE A 1 172 ? 18.455 4.394 -16.349 1.00 96.69 172 PHE A O 1
ATOM 1408 N N . PHE A 1 173 ? 16.671 3.697 -17.528 1.00 96.44 173 PHE A N 1
ATOM 1409 C CA . PHE A 1 173 ? 15.954 4.969 -17.449 1.00 96.44 173 PHE A CA 1
ATOM 1410 C C . PHE A 1 173 ? 15.539 5.309 -16.012 1.00 96.44 173 PHE A C 1
ATOM 1412 O O . PHE A 1 173 ? 15.707 6.449 -15.580 1.00 96.44 173 PHE A O 1
ATOM 1419 N N . HIS A 1 174 ? 15.055 4.323 -15.251 1.00 95.62 174 HIS A N 1
ATOM 1420 C CA . HIS A 1 174 ? 14.641 4.477 -13.856 1.00 95.62 174 HIS A CA 1
ATOM 1421 C C . HIS A 1 174 ? 15.709 5.172 -13.002 1.00 95.62 174 HIS A C 1
ATOM 1423 O O . HIS A 1 174 ? 15.379 6.062 -12.220 1.00 95.62 174 HIS A O 1
ATOM 1429 N N . CYS A 1 175 ? 16.986 4.818 -13.196 1.00 94.06 175 CYS A N 1
ATOM 1430 C CA . CYS A 1 175 ? 18.112 5.353 -12.429 1.00 94.06 175 CYS A CA 1
ATOM 1431 C C . CYS A 1 175 ? 18.241 6.881 -12.467 1.00 94.06 175 CYS A C 1
ATOM 1433 O O . CYS A 1 175 ? 18.812 7.457 -11.547 1.00 94.06 175 CYS A O 1
ATOM 1435 N N . TRP A 1 176 ? 17.743 7.542 -13.514 1.00 93.25 176 TRP A N 1
ATOM 1436 C CA . TRP A 1 176 ? 17.867 8.993 -13.684 1.00 93.25 176 TRP A CA 1
ATOM 1437 C C . TRP A 1 176 ? 16.562 9.692 -14.088 1.00 93.25 176 TRP A C 1
ATOM 1439 O O . TRP A 1 176 ? 16.546 10.913 -14.258 1.00 93.25 176 TRP A O 1
ATOM 1449 N N . ALA A 1 177 ? 15.448 8.958 -14.168 1.00 92.44 177 ALA A N 1
ATOM 1450 C CA . ALA A 1 177 ? 14.130 9.483 -14.529 1.00 92.44 177 ALA A CA 1
ATOM 1451 C C . ALA A 1 177 ? 13.668 10.640 -13.624 1.00 92.44 177 ALA A C 1
ATOM 1453 O O . ALA A 1 177 ? 13.049 11.583 -14.112 1.00 92.44 177 ALA A O 1
ATOM 1454 N N . ALA A 1 178 ? 14.012 10.615 -12.329 1.00 90.62 178 ALA A N 1
ATOM 1455 C CA . ALA A 1 178 ? 13.643 11.660 -11.365 1.00 90.62 178 ALA A CA 1
ATOM 1456 C C . ALA A 1 178 ? 14.162 13.051 -11.766 1.00 90.62 178 ALA A C 1
ATOM 1458 O O . ALA A 1 178 ? 13.509 14.069 -11.536 1.00 90.62 178 ALA A O 1
ATOM 1459 N N . TRP A 1 179 ? 15.349 13.100 -12.372 1.00 89.50 179 TRP A N 1
ATOM 1460 C CA . TRP A 1 179 ? 16.035 14.343 -12.723 1.00 89.50 179 TRP A CA 1
ATOM 1461 C C . TRP A 1 179 ? 15.782 14.770 -14.170 1.00 89.50 179 TRP A C 1
ATOM 1463 O O . TRP A 1 179 ? 16.241 15.832 -14.587 1.00 89.50 179 TRP A O 1
ATOM 1473 N N . PHE A 1 180 ? 15.043 13.968 -14.937 1.00 87.19 180 PHE A N 1
ATOM 1474 C CA . PHE A 1 180 ? 14.745 14.251 -16.330 1.00 87.19 180 PHE A CA 1
ATOM 1475 C C . PHE A 1 180 ? 13.402 14.978 -16.472 1.00 87.19 180 PHE A C 1
ATOM 1477 O O . PHE A 1 180 ? 12.350 14.453 -16.105 1.00 87.19 180 PHE A O 1
ATOM 1484 N N . ALA A 1 181 ? 13.429 16.179 -17.052 1.00 86.12 181 ALA A N 1
ATOM 1485 C CA . ALA A 1 181 ? 12.227 16.930 -17.400 1.00 86.12 181 ALA A CA 1
ATOM 1486 C C . ALA A 1 181 ? 11.872 16.715 -18.879 1.00 86.12 181 ALA A C 1
ATOM 1488 O O . ALA A 1 181 ? 12.664 17.011 -19.779 1.00 86.12 181 ALA A O 1
ATOM 1489 N N . VAL A 1 182 ? 10.659 16.233 -19.144 1.00 80.62 182 VAL A N 1
ATOM 1490 C CA . VAL A 1 182 ? 10.142 16.058 -20.503 1.00 80.62 182 VAL A CA 1
ATOM 1491 C C . VAL A 1 182 ? 9.752 17.434 -21.051 1.00 80.62 182 VAL A C 1
ATOM 1493 O O . VAL A 1 182 ? 8.695 17.975 -20.742 1.00 80.62 182 VAL A O 1
ATOM 1496 N N . SER A 1 183 ? 10.628 18.027 -21.865 1.00 71.88 183 SER A N 1
ATOM 1497 C CA . SER A 1 183 ? 10.385 19.340 -22.479 1.00 71.88 183 SER A CA 1
ATOM 1498 C C . SER A 1 183 ? 9.146 19.333 -23.397 1.00 71.88 183 SER A C 1
ATOM 1500 O O . SER A 1 183 ? 8.946 18.366 -24.134 1.00 71.88 183 SER A O 1
ATOM 1502 N N . PRO A 1 184 ? 8.358 20.425 -23.476 1.00 62.97 184 PRO A N 1
ATOM 1503 C CA . PRO A 1 184 ? 7.256 20.557 -24.437 1.00 62.97 184 PRO A CA 1
ATOM 1504 C C . PRO A 1 184 ? 7.667 20.318 -25.901 1.00 62.97 184 PRO A C 1
ATOM 1506 O O . PRO A 1 184 ? 6.868 19.830 -26.698 1.00 62.97 184 PRO A O 1
ATOM 1509 N N . ALA A 1 185 ? 8.929 20.586 -26.260 1.00 59.94 185 ALA A N 1
ATOM 1510 C CA . ALA A 1 185 ? 9.467 20.277 -27.588 1.00 59.94 185 ALA A CA 1
ATOM 1511 C C . ALA A 1 185 ? 9.534 18.757 -27.857 1.00 59.94 185 ALA A C 1
ATOM 1513 O O . ALA A 1 185 ? 9.276 18.307 -28.974 1.00 59.94 185 ALA A O 1
ATOM 1514 N N . ILE A 1 186 ? 9.816 17.967 -26.815 1.00 61.16 186 ILE A N 1
ATOM 1515 C CA . ILE A 1 186 ? 9.919 16.499 -26.834 1.00 61.16 186 ILE A CA 1
ATOM 1516 C C . ILE A 1 186 ? 8.529 15.852 -26.943 1.00 61.16 186 ILE A C 1
ATOM 1518 O O . ILE A 1 186 ? 8.385 14.819 -27.596 1.00 61.16 186 ILE A O 1
ATOM 1522 N N . VAL A 1 187 ? 7.488 16.492 -26.393 1.00 59.00 187 VAL A N 1
ATOM 1523 C CA . VAL A 1 187 ? 6.085 16.028 -26.462 1.00 59.00 187 VAL A CA 1
ATOM 1524 C C . VAL A 1 187 ? 5.566 15.948 -27.909 1.00 59.00 187 VAL A C 1
ATOM 1526 O O . VAL A 1 187 ? 4.681 15.146 -28.199 1.00 59.00 187 VAL A O 1
ATOM 1529 N N . SER A 1 188 ? 6.146 16.723 -28.834 1.00 54.38 188 SER A N 1
ATOM 1530 C CA . SER A 1 188 ? 5.746 16.765 -30.250 1.00 54.38 188 SER A CA 1
ATOM 1531 C C . SER A 1 188 ? 6.397 15.696 -31.148 1.00 54.38 188 SER A C 1
ATOM 1533 O O . SER A 1 188 ? 6.091 15.624 -32.338 1.00 54.38 188 SER A O 1
ATOM 1535 N N . MET A 1 189 ? 7.288 14.855 -30.607 1.00 53.03 189 MET A N 1
ATOM 1536 C CA . MET A 1 189 ? 8.090 13.897 -31.378 1.00 53.03 189 MET A CA 1
ATOM 1537 C C . MET A 1 189 ? 8.124 12.494 -30.748 1.00 53.03 189 MET A C 1
ATOM 1539 O O . MET A 1 189 ? 7.685 12.281 -29.623 1.00 53.03 189 MET A O 1
ATOM 1543 N N . VAL A 1 190 ? 8.717 11.539 -31.481 1.00 58.25 190 VAL A N 1
ATOM 1544 C CA . VAL A 1 190 ? 9.019 10.122 -31.141 1.00 58.25 190 VAL A CA 1
ATOM 1545 C C . VAL A 1 190 ? 9.810 9.940 -29.817 1.00 58.25 190 VAL A C 1
ATOM 1547 O O . VAL A 1 190 ? 10.154 8.828 -29.432 1.00 58.25 190 VAL A O 1
ATOM 1550 N N . TRP A 1 191 ? 10.071 11.024 -29.084 1.00 70.69 191 TRP A N 1
ATOM 1551 C CA . TRP A 1 191 ? 10.955 11.118 -27.924 1.00 70.69 191 TRP A CA 1
ATOM 1552 C C . TRP A 1 191 ? 10.230 11.180 -26.567 1.00 70.69 191 TRP A C 1
ATOM 1554 O O . TRP A 1 191 ? 10.853 11.506 -25.560 1.00 70.69 191 TRP A O 1
ATOM 1564 N N . ASN A 1 192 ? 8.929 10.877 -26.506 1.00 83.62 192 ASN A N 1
ATOM 1565 C CA . ASN A 1 192 ? 8.191 10.823 -25.242 1.00 83.62 192 ASN A CA 1
ATOM 1566 C C . ASN A 1 192 ? 8.136 9.382 -24.679 1.00 83.62 192 ASN A C 1
ATOM 1568 O O . ASN A 1 192 ? 7.444 8.541 -25.262 1.00 83.62 192 ASN A O 1
ATOM 1572 N N . PRO A 1 193 ? 8.796 9.083 -23.539 1.00 89.69 193 PRO A N 1
ATOM 1573 C CA . PRO A 1 193 ? 8.797 7.740 -22.955 1.00 89.69 193 PRO A CA 1
ATOM 1574 C C . PRO A 1 193 ? 7.486 7.384 -22.230 1.00 89.69 193 PRO A C 1
ATOM 1576 O O . PRO A 1 193 ? 7.229 6.204 -21.996 1.00 89.69 193 PRO A O 1
ATOM 1579 N N . ILE A 1 194 ? 6.630 8.362 -21.899 1.00 91.69 194 ILE A N 1
ATOM 1580 C CA . ILE A 1 194 ? 5.432 8.145 -21.069 1.00 91.69 194 ILE A CA 1
ATOM 1581 C C . ILE A 1 194 ? 4.396 7.239 -21.762 1.00 91.69 194 ILE A C 1
ATOM 1583 O O . ILE A 1 194 ? 4.019 6.228 -21.164 1.00 91.69 194 ILE A O 1
ATOM 1587 N N . PRO A 1 195 ? 3.924 7.511 -23.002 1.00 91.31 195 PRO A N 1
ATOM 1588 C CA . PRO A 1 195 ? 2.891 6.675 -23.617 1.00 91.31 195 PRO A CA 1
ATOM 1589 C C . PRO A 1 195 ? 3.309 5.206 -23.818 1.00 91.31 195 PRO A C 1
ATOM 1591 O O . PRO A 1 195 ? 2.489 4.328 -23.533 1.00 91.31 195 PRO A O 1
ATOM 1594 N N . PRO A 1 196 ? 4.546 4.894 -24.264 1.00 93.00 196 PRO A N 1
ATOM 1595 C CA . PRO A 1 196 ? 5.030 3.516 -24.311 1.00 93.00 196 PRO A CA 1
ATOM 1596 C C . PRO A 1 196 ? 5.072 2.829 -22.942 1.00 93.00 196 PRO A C 1
ATOM 1598 O O . PRO A 1 196 ? 4.569 1.714 -22.825 1.00 93.00 196 PRO A O 1
ATOM 1601 N N . LEU A 1 197 ? 5.587 3.488 -21.895 1.00 95.50 197 LEU A N 1
ATOM 1602 C CA . LEU A 1 197 ? 5.626 2.926 -20.537 1.00 95.50 197 LEU A CA 1
ATOM 1603 C C . LEU A 1 197 ? 4.216 2.629 -20.005 1.00 95.50 197 LEU A C 1
ATOM 1605 O O . LEU A 1 197 ? 3.962 1.544 -19.482 1.00 95.50 197 LEU A O 1
ATOM 1609 N N . CYS A 1 198 ? 3.270 3.551 -20.212 1.00 94.88 198 CYS A N 1
ATOM 1610 C CA . CYS A 1 198 ? 1.866 3.338 -19.858 1.00 94.88 198 CYS A CA 1
ATOM 1611 C C . CYS A 1 198 ? 1.266 2.132 -20.599 1.00 94.88 198 CYS A C 1
ATOM 1613 O O . CYS A 1 198 ? 0.522 1.347 -20.009 1.00 94.88 198 CYS A O 1
ATOM 1615 N N . ARG A 1 199 ? 1.604 1.950 -21.883 1.00 93.19 199 ARG A N 1
ATOM 1616 C CA . ARG A 1 199 ? 1.149 0.802 -22.682 1.00 93.19 199 ARG A CA 1
ATOM 1617 C C . ARG A 1 199 ? 1.741 -0.512 -22.182 1.00 93.19 199 ARG A C 1
ATOM 1619 O O . ARG A 1 199 ? 1.000 -1.489 -22.084 1.00 93.19 199 ARG A O 1
ATOM 1626 N N . ILE A 1 200 ? 3.033 -0.542 -21.844 1.00 94.88 200 ILE A N 1
ATOM 1627 C CA . ILE A 1 200 ? 3.693 -1.730 -21.280 1.00 94.88 200 ILE A CA 1
ATOM 1628 C C . ILE A 1 200 ? 3.011 -2.122 -19.968 1.00 94.88 200 ILE A C 1
ATOM 1630 O O . ILE A 1 200 ? 2.594 -3.271 -19.835 1.00 94.88 200 ILE A O 1
ATOM 1634 N N . ALA A 1 201 ? 2.794 -1.172 -19.052 1.00 95.81 201 ALA A N 1
ATOM 1635 C CA . ALA A 1 201 ? 2.077 -1.430 -17.802 1.00 95.81 201 ALA A CA 1
ATOM 1636 C C . ALA A 1 201 ? 0.663 -2.002 -18.043 1.00 95.81 201 ALA A C 1
ATOM 1638 O O . ALA A 1 201 ? 0.215 -2.896 -17.323 1.00 95.81 201 ALA A O 1
ATOM 1639 N N . GLN A 1 202 ? -0.039 -1.527 -19.080 1.00 93.50 202 GLN A N 1
ATOM 1640 C CA . GLN A 1 202 ? -1.400 -1.964 -19.393 1.00 93.50 202 GLN A CA 1
ATOM 1641 C C . GLN A 1 202 ? -1.488 -3.320 -20.108 1.00 93.50 202 GLN A C 1
ATOM 1643 O O . GLN A 1 202 ? -2.467 -4.038 -19.897 1.00 93.50 202 GLN A O 1
ATOM 1648 N N . THR A 1 203 ? -0.542 -3.658 -20.981 1.00 91.19 203 THR A N 1
ATOM 1649 C CA . THR A 1 203 ? -0.704 -4.770 -21.941 1.00 91.19 203 THR A CA 1
ATOM 1650 C C . THR A 1 203 ? 0.283 -5.913 -21.754 1.00 91.19 203 THR A C 1
ATOM 1652 O O . THR A 1 203 ? -0.005 -7.024 -22.196 1.00 91.19 203 THR A O 1
ATOM 1655 N N . SER A 1 204 ? 1.419 -5.673 -21.093 1.00 92.44 204 SER A N 1
ATOM 1656 C CA . SER A 1 204 ? 2.430 -6.705 -20.881 1.00 92.44 204 SER A CA 1
ATOM 1657 C C . SER A 1 204 ? 1.905 -7.826 -19.985 1.00 92.44 204 SER A C 1
ATOM 1659 O O . SER A 1 204 ? 1.125 -7.592 -19.063 1.00 92.44 204 SER A O 1
ATOM 1661 N N . GLN A 1 205 ? 2.362 -9.049 -20.250 1.00 90.56 205 GLN A N 1
ATOM 1662 C CA . GLN A 1 205 ? 2.150 -10.216 -19.385 1.00 90.56 205 GLN A CA 1
ATOM 1663 C C . GLN A 1 205 ? 3.374 -10.497 -18.499 1.00 90.56 205 GLN A C 1
ATOM 1665 O O . GLN A 1 205 ? 3.336 -11.368 -17.632 1.00 90.56 205 GLN A O 1
ATOM 1670 N N . ASN A 1 206 ? 4.464 -9.751 -18.694 1.00 93.75 206 ASN A N 1
ATOM 1671 C CA . ASN A 1 206 ? 5.691 -9.904 -17.932 1.00 93.75 206 ASN A CA 1
ATOM 1672 C C . ASN A 1 206 ? 5.621 -9.063 -16.648 1.00 93.75 206 ASN A C 1
ATOM 1674 O O . ASN A 1 206 ? 5.660 -7.831 -16.686 1.00 93.75 206 ASN A O 1
ATOM 1678 N N . ARG A 1 207 ? 5.552 -9.749 -15.500 1.00 94.69 207 ARG A N 1
ATOM 1679 C CA . ARG A 1 207 ? 5.469 -9.138 -14.164 1.00 94.69 207 ARG A CA 1
ATOM 1680 C C . ARG A 1 207 ? 6.570 -8.105 -13.911 1.00 94.69 207 ARG A C 1
ATOM 1682 O O . ARG A 1 207 ? 6.275 -7.030 -13.398 1.00 94.69 207 ARG A O 1
ATOM 1689 N N . SER A 1 208 ? 7.816 -8.417 -14.264 1.00 95.88 208 SER A N 1
ATOM 1690 C CA . SER A 1 208 ? 8.957 -7.527 -14.024 1.00 95.88 208 SER A CA 1
ATOM 1691 C C . SER A 1 208 ? 8.847 -6.253 -14.855 1.00 95.88 208 SER A C 1
ATOM 1693 O O . SER A 1 208 ? 9.024 -5.166 -14.320 1.00 95.88 208 SER A O 1
ATOM 1695 N N . LEU A 1 209 ? 8.457 -6.360 -16.130 1.00 95.75 209 LEU A N 1
ATOM 1696 C CA . LEU A 1 209 ? 8.234 -5.186 -16.981 1.00 95.75 209 LEU A CA 1
ATOM 1697 C C . LEU A 1 209 ? 7.094 -4.298 -16.480 1.00 95.75 209 LEU A C 1
ATOM 1699 O O . LEU A 1 209 ? 7.212 -3.075 -16.551 1.00 95.75 209 LEU A O 1
ATOM 1703 N N . ILE A 1 210 ? 6.004 -4.888 -15.979 1.00 96.94 210 ILE A N 1
ATOM 1704 C CA . ILE A 1 210 ? 4.891 -4.128 -15.393 1.00 96.94 210 ILE A CA 1
ATOM 1705 C C . ILE A 1 210 ? 5.394 -3.318 -14.196 1.00 96.94 210 ILE A C 1
ATOM 1707 O O . ILE A 1 210 ? 5.191 -2.105 -14.160 1.00 96.94 210 ILE A O 1
ATOM 1711 N N . ILE A 1 211 ? 6.074 -3.975 -13.250 1.00 97.81 211 ILE A N 1
ATOM 1712 C CA . ILE A 1 211 ? 6.594 -3.329 -12.040 1.00 97.81 211 ILE A CA 1
ATOM 1713 C C . ILE A 1 211 ? 7.590 -2.232 -12.414 1.00 97.81 211 ILE A C 1
ATOM 1715 O O . ILE A 1 211 ? 7.378 -1.087 -12.030 1.00 97.81 211 ILE A O 1
ATOM 1719 N N . SER A 1 212 ? 8.607 -2.539 -13.227 1.00 97.50 212 SER A N 1
ATOM 1720 C CA . SER A 1 212 ? 9.623 -1.558 -13.625 1.00 97.50 212 SER A CA 1
ATOM 1721 C C . SER A 1 212 ? 9.021 -0.376 -14.392 1.00 97.50 212 SER A C 1
ATOM 1723 O O . SER A 1 212 ? 9.463 0.757 -14.218 1.00 97.50 212 SER A O 1
ATOM 1725 N N . SER A 1 213 ? 7.976 -0.592 -15.202 1.00 97.75 213 SER A N 1
ATOM 1726 C CA . SER A 1 213 ? 7.292 0.504 -15.904 1.00 97.75 213 SER A CA 1
ATOM 1727 C C . SER A 1 213 ? 6.523 1.401 -14.937 1.00 97.75 213 SER A C 1
ATOM 1729 O O . SER A 1 213 ? 6.619 2.622 -15.040 1.00 97.75 213 SER A O 1
ATOM 1731 N N . LEU A 1 214 ? 5.786 0.814 -13.987 1.00 97.81 214 LEU A N 1
ATOM 1732 C CA . LEU A 1 214 ? 5.039 1.567 -12.977 1.00 97.81 214 LEU A CA 1
ATOM 1733 C C . LEU A 1 214 ? 5.976 2.358 -12.062 1.00 97.81 214 LEU A C 1
ATOM 1735 O O . LEU A 1 214 ? 5.763 3.552 -11.892 1.00 97.81 214 LEU A O 1
ATOM 1739 N N . THR A 1 215 ? 7.043 1.748 -11.542 1.00 97.50 215 THR A N 1
ATOM 1740 C CA . THR A 1 215 ? 8.005 2.440 -10.667 1.00 97.50 215 THR A CA 1
ATOM 1741 C C . THR A 1 215 ? 8.742 3.555 -11.405 1.00 97.50 215 THR A C 1
ATOM 1743 O O . THR A 1 215 ? 8.925 4.642 -10.863 1.00 97.50 215 THR A O 1
ATOM 1746 N N . THR A 1 216 ? 9.115 3.339 -12.669 1.00 97.38 216 THR A N 1
ATOM 1747 C CA . THR A 1 216 ? 9.732 4.379 -13.509 1.00 97.38 216 THR A CA 1
ATOM 1748 C C . THR A 1 216 ? 8.787 5.542 -13.765 1.00 97.38 216 THR A C 1
ATOM 1750 O O . THR A 1 216 ? 9.190 6.693 -13.616 1.00 97.38 216 THR A O 1
ATOM 1753 N N . LEU A 1 217 ? 7.524 5.265 -14.104 1.00 96.56 217 LEU A N 1
ATOM 1754 C CA . LEU A 1 217 ? 6.507 6.305 -14.259 1.00 96.56 217 LEU A CA 1
ATOM 1755 C C . LEU A 1 217 ? 6.296 7.074 -12.953 1.00 96.56 217 LEU A C 1
ATOM 1757 O O . LEU A 1 217 ? 6.258 8.301 -12.972 1.00 96.56 217 LEU A O 1
ATOM 1761 N N . THR A 1 218 ? 6.204 6.372 -11.824 1.00 96.12 218 THR A N 1
ATOM 1762 C CA . THR A 1 218 ? 6.083 6.982 -10.500 1.00 96.12 218 THR A CA 1
ATOM 1763 C C . THR A 1 218 ? 7.227 7.956 -10.246 1.00 96.12 218 THR A C 1
ATOM 1765 O O . THR A 1 218 ? 6.980 9.127 -9.969 1.00 96.12 218 THR A O 1
ATOM 1768 N N . VAL A 1 219 ? 8.480 7.519 -10.387 1.00 94.75 219 VAL A N 1
ATOM 1769 C CA . VAL A 1 219 ? 9.663 8.371 -10.180 1.00 94.75 219 VAL A CA 1
ATOM 1770 C C . VAL A 1 219 ? 9.691 9.552 -11.158 1.00 94.75 219 VAL A C 1
ATOM 1772 O O . VAL A 1 219 ? 10.005 10.671 -10.759 1.00 94.75 219 VAL A O 1
ATOM 1775 N N . LEU A 1 220 ? 9.296 9.341 -12.415 1.00 93.19 220 LEU A N 1
ATOM 1776 C CA . LEU A 1 220 ? 9.220 10.400 -13.420 1.00 93.19 220 LEU A CA 1
ATOM 1777 C C . LEU A 1 220 ? 8.202 11.490 -13.044 1.00 93.19 220 LEU A C 1
ATOM 1779 O O . LEU A 1 220 ? 8.479 12.672 -13.249 1.00 93.19 220 LEU A O 1
ATOM 1783 N N . PHE A 1 221 ? 7.046 11.115 -12.486 1.00 92.06 221 PHE A N 1
ATOM 1784 C CA . PHE A 1 221 ? 5.992 12.052 -12.074 1.00 92.06 221 PHE A CA 1
ATOM 1785 C C . PHE A 1 221 ? 6.236 12.721 -10.718 1.00 92.06 221 PHE A C 1
ATOM 1787 O O . PHE A 1 221 ? 5.590 13.724 -10.427 1.00 92.06 221 PHE A O 1
ATOM 1794 N N . HIS A 1 222 ? 7.196 12.243 -9.920 1.00 88.06 222 HIS A N 1
ATOM 1795 C CA . HIS A 1 222 ? 7.679 12.996 -8.758 1.00 88.06 222 HIS A CA 1
ATOM 1796 C C . HIS A 1 222 ? 8.397 14.291 -9.161 1.00 88.06 222 HIS A C 1
ATOM 1798 O O . HIS A 1 222 ? 8.518 15.201 -8.343 1.00 88.06 222 HIS A O 1
ATOM 1804 N N . ASN A 1 223 ? 8.863 14.395 -10.410 1.00 88.94 223 ASN A N 1
ATOM 1805 C CA . ASN A 1 223 ? 9.397 15.638 -10.942 1.00 88.94 223 ASN A CA 1
ATOM 1806 C C . ASN A 1 223 ? 8.245 16.623 -11.239 1.00 88.94 223 ASN A C 1
ATOM 1808 O O . ASN A 1 223 ? 7.419 16.339 -12.116 1.00 88.94 223 ASN A O 1
ATOM 1812 N N . PRO A 1 224 ? 8.201 17.804 -10.590 1.00 86.81 224 PRO A N 1
ATOM 1813 C CA . PRO A 1 224 ? 7.121 18.773 -10.778 1.00 86.81 224 PRO A CA 1
ATOM 1814 C C . PRO A 1 224 ? 6.931 19.232 -12.229 1.00 86.81 224 PRO A C 1
ATOM 1816 O O . PRO A 1 224 ? 5.811 19.530 -12.635 1.00 86.81 224 PRO A O 1
ATOM 1819 N N . HIS A 1 225 ? 7.997 19.237 -13.040 1.00 86.75 225 HIS A N 1
ATOM 1820 C CA . HIS A 1 225 ? 7.917 19.603 -14.457 1.00 86.75 225 HIS A CA 1
ATOM 1821 C C . HIS A 1 225 ? 7.150 18.579 -15.301 1.00 86.75 225 HIS A C 1
ATOM 1823 O O . HIS A 1 225 ? 6.597 18.935 -16.340 1.00 86.75 225 HIS A O 1
ATOM 1829 N N . ASN A 1 226 ? 7.101 17.321 -14.860 1.00 88.31 226 ASN A N 1
ATOM 1830 C CA . ASN A 1 226 ? 6.424 16.239 -15.570 1.00 88.31 226 ASN A CA 1
ATOM 1831 C C . ASN A 1 226 ? 4.985 16.027 -15.081 1.00 88.31 226 ASN A C 1
ATOM 1833 O O . ASN A 1 226 ? 4.199 15.400 -15.787 1.00 88.31 226 ASN A O 1
ATOM 1837 N N . MET A 1 227 ? 4.616 16.548 -13.904 1.00 84.44 227 MET A N 1
ATOM 1838 C CA . MET A 1 227 ? 3.266 16.410 -13.340 1.00 84.44 227 MET A CA 1
ATOM 1839 C C . MET A 1 227 ? 2.133 16.826 -14.300 1.00 84.44 227 MET A C 1
ATOM 1841 O O . MET A 1 227 ? 1.148 16.090 -14.365 1.00 84.44 227 MET A O 1
ATOM 1845 N N . PRO A 1 228 ? 2.244 17.913 -15.098 1.00 84.94 228 PRO A N 1
ATOM 1846 C CA . PRO A 1 228 ? 1.197 18.297 -16.054 1.00 84.94 228 PRO A CA 1
ATOM 1847 C C . PRO A 1 228 ? 0.950 17.272 -17.174 1.00 84.94 228 PRO A C 1
ATOM 1849 O O . PRO A 1 228 ? -0.036 17.378 -17.897 1.00 84.94 228 PRO A O 1
ATOM 1852 N N . LEU A 1 229 ? 1.844 16.291 -17.348 1.00 87.12 229 LEU A N 1
ATOM 1853 C CA . LEU A 1 229 ? 1.714 15.220 -18.341 1.00 87.12 229 LEU A CA 1
ATOM 1854 C C . LEU A 1 229 ? 0.876 14.037 -17.824 1.00 87.12 229 LEU A C 1
ATOM 1856 O O . LEU A 1 229 ? 0.608 13.102 -18.585 1.00 87.12 229 LEU A O 1
ATOM 1860 N N . LEU A 1 230 ? 0.474 14.047 -16.546 1.00 89.19 230 LEU A N 1
ATOM 1861 C CA . LEU A 1 230 ? -0.482 13.083 -16.006 1.00 89.19 230 LEU A CA 1
ATOM 1862 C C . LEU A 1 230 ? -1.834 13.224 -16.713 1.00 89.19 230 LEU A C 1
ATOM 1864 O O . LEU A 1 230 ? -2.310 14.321 -16.990 1.00 89.19 230 LEU A O 1
ATOM 1868 N N . SER A 1 231 ? -2.470 12.086 -16.986 1.00 89.88 231 SER A N 1
ATOM 1869 C CA . SER A 1 231 ? -3.778 12.031 -17.639 1.00 89.88 231 SER A CA 1
ATOM 1870 C C . SER A 1 231 ? -4.770 11.254 -16.777 1.00 89.88 231 SER A C 1
ATOM 1872 O O . SER A 1 231 ? -4.416 10.160 -16.322 1.00 89.88 231 SER A O 1
ATOM 1874 N N . PRO A 1 232 ? -6.017 11.741 -16.611 1.00 90.06 232 PRO A N 1
ATOM 1875 C CA . PRO A 1 232 ? -7.029 11.063 -15.799 1.00 90.06 232 PRO A CA 1
ATOM 1876 C C . PRO A 1 232 ? -7.457 9.713 -16.393 1.00 90.06 232 PRO A C 1
ATOM 1878 O O . PRO A 1 232 ? -7.890 8.827 -15.668 1.00 90.06 232 PRO A O 1
ATOM 1881 N N . ASN A 1 233 ? -7.277 9.522 -17.706 1.00 89.00 233 ASN A N 1
ATOM 1882 C CA . ASN A 1 233 ? -7.573 8.274 -18.419 1.00 89.00 233 ASN A CA 1
ATOM 1883 C C . ASN A 1 233 ? -6.284 7.556 -18.858 1.00 89.00 233 ASN A C 1
ATOM 1885 O O . ASN A 1 233 ? -6.195 7.023 -19.965 1.00 89.00 233 ASN A O 1
ATOM 1889 N N . SER A 1 234 ? -5.245 7.598 -18.019 1.00 90.94 234 SER A N 1
ATOM 1890 C CA . SER A 1 234 ? -3.962 6.968 -18.332 1.00 90.94 234 SER A CA 1
ATOM 1891 C C . SER A 1 234 ? -4.085 5.435 -18.408 1.00 90.94 234 SER A C 1
ATOM 1893 O O . SER A 1 234 ? -4.589 4.821 -17.464 1.00 90.94 234 SER A O 1
ATOM 1895 N N . PRO A 1 235 ? -3.524 4.776 -19.444 1.00 94.88 235 PRO A N 1
ATOM 1896 C CA . PRO A 1 235 ? -3.428 3.314 -19.502 1.00 94.88 235 PRO A CA 1
ATOM 1897 C C . PRO A 1 235 ? -2.745 2.686 -18.277 1.00 94.88 235 PRO A C 1
ATOM 1899 O O . PRO A 1 235 ? -3.083 1.569 -17.882 1.00 94.88 235 PRO A O 1
ATOM 1902 N N . ALA A 1 236 ? -1.804 3.407 -17.654 1.00 95.56 236 ALA A N 1
ATOM 1903 C CA . ALA A 1 236 ? -1.150 2.967 -16.425 1.00 95.56 236 ALA A CA 1
ATOM 1904 C C . ALA A 1 236 ? -2.116 2.962 -15.231 1.00 95.56 236 ALA A C 1
ATOM 1906 O O . ALA A 1 236 ? -2.084 2.028 -14.434 1.00 95.56 236 ALA A O 1
ATOM 1907 N N . LEU A 1 237 ? -3.024 3.942 -15.135 1.00 96.38 237 LEU A N 1
ATOM 1908 C CA . LEU A 1 237 ? -4.050 3.964 -14.090 1.00 96.38 237 LEU A CA 1
ATOM 1909 C C . LEU A 1 237 ? -5.012 2.777 -14.245 1.00 96.38 237 LEU A C 1
ATOM 1911 O O . LEU A 1 237 ? -5.289 2.082 -13.270 1.00 96.38 237 LEU A O 1
ATOM 1915 N N . ASP A 1 238 ? -5.454 2.479 -15.469 1.00 95.06 238 ASP A N 1
ATOM 1916 C CA . ASP A 1 238 ? -6.267 1.288 -15.751 1.00 95.06 238 ASP A CA 1
ATOM 1917 C C . ASP A 1 238 ? -5.565 -0.010 -15.331 1.00 95.06 238 ASP A C 1
ATOM 1919 O O . ASP A 1 238 ? -6.197 -0.924 -14.786 1.00 95.06 238 ASP A O 1
ATOM 1923 N N . ALA A 1 239 ? -4.254 -0.090 -15.576 1.00 95.81 239 ALA A N 1
ATOM 1924 C CA . ALA A 1 239 ? -3.432 -1.215 -15.159 1.00 95.81 239 ALA A CA 1
ATOM 1925 C C . ALA A 1 239 ? -3.386 -1.344 -13.635 1.00 95.81 239 ALA A C 1
ATOM 1927 O O . ALA A 1 239 ? -3.669 -2.419 -13.107 1.00 95.81 239 ALA A O 1
ATOM 1928 N N . VAL A 1 240 ? -3.113 -0.241 -12.937 1.00 96.94 240 VAL A N 1
ATOM 1929 C CA . VAL A 1 240 ? -3.083 -0.182 -11.473 1.00 96.94 240 VAL A CA 1
ATOM 1930 C C . VAL A 1 240 ? -4.415 -0.621 -10.878 1.00 96.94 240 VAL A C 1
ATOM 1932 O O . VAL A 1 240 ? -4.435 -1.507 -10.031 1.00 96.94 240 VAL A O 1
ATOM 1935 N N . ILE A 1 241 ? -5.545 -0.107 -11.372 1.00 96.00 241 ILE A N 1
ATOM 1936 C CA . ILE A 1 241 ? -6.875 -0.494 -10.873 1.00 96.00 241 ILE A CA 1
ATOM 1937 C C . ILE A 1 241 ? -7.147 -1.994 -11.080 1.00 96.00 241 ILE A C 1
ATOM 1939 O O . ILE A 1 241 ? -7.830 -2.620 -10.268 1.00 96.00 241 ILE A O 1
ATOM 1943 N N . ARG A 1 242 ? -6.630 -2.587 -12.161 1.00 95.31 242 ARG A N 1
ATOM 1944 C CA . ARG A 1 242 ? -6.767 -4.022 -12.447 1.00 95.31 242 ARG A CA 1
ATOM 1945 C C . ARG A 1 242 ? -5.874 -4.896 -11.563 1.00 95.31 242 ARG A C 1
ATOM 1947 O O . ARG A 1 242 ? -6.301 -5.996 -11.223 1.00 95.31 242 ARG A O 1
ATOM 1954 N N . TYR A 1 243 ? -4.669 -4.443 -11.219 1.00 95.81 243 TYR A N 1
ATOM 1955 C CA . TYR A 1 243 ? -3.703 -5.219 -10.432 1.00 95.81 243 TYR A CA 1
ATOM 1956 C C . TYR A 1 243 ? -3.835 -5.015 -8.918 1.00 95.81 243 TYR A C 1
ATOM 1958 O O . TYR A 1 243 ? -3.482 -5.918 -8.166 1.00 95.81 243 TYR A O 1
ATOM 1966 N N . LEU A 1 244 ? -4.420 -3.901 -8.465 1.00 94.50 244 LEU A N 1
ATOM 1967 C CA . LEU A 1 244 ? -4.638 -3.588 -7.046 1.00 94.50 244 LEU A CA 1
ATOM 1968 C C . LEU A 1 244 ? -5.300 -4.720 -6.220 1.00 94.50 244 LEU A C 1
ATOM 1970 O O . LEU A 1 244 ? -4.898 -4.912 -5.074 1.00 94.50 244 LEU A O 1
ATOM 1974 N N . PRO A 1 245 ? -6.263 -5.510 -6.748 1.00 94.88 245 PRO A N 1
ATOM 1975 C CA . PRO A 1 245 ? -6.847 -6.637 -6.012 1.00 94.88 245 PRO A CA 1
ATOM 1976 C C . PRO A 1 245 ? -5.881 -7.796 -5.711 1.00 94.88 245 PRO A C 1
ATOM 1978 O O . PRO A 1 245 ? -6.229 -8.684 -4.934 1.00 94.88 245 PRO A O 1
ATOM 1981 N N . LEU A 1 246 ? -4.694 -7.842 -6.327 1.00 93.19 246 LEU A N 1
ATOM 1982 C CA . LEU A 1 246 ? -3.714 -8.920 -6.162 1.00 93.19 246 LEU A CA 1
ATOM 1983 C C . LEU A 1 246 ? -2.883 -8.744 -4.880 1.00 93.19 246 LEU A C 1
ATOM 1985 O O . LEU A 1 246 ? -1.658 -8.790 -4.914 1.00 93.19 246 LEU A O 1
ATOM 1989 N N . CYS A 1 247 ? -3.542 -8.584 -3.729 1.00 85.38 247 CYS A N 1
ATOM 1990 C CA . CYS A 1 247 ? -2.893 -8.238 -2.457 1.00 85.38 247 CYS A CA 1
ATOM 1991 C C . CYS A 1 247 ? -1.870 -9.276 -1.944 1.00 85.38 247 CYS A C 1
ATOM 1993 O O . CYS A 1 247 ? -1.113 -8.992 -1.020 1.00 85.38 247 CYS A O 1
ATOM 1995 N N . GLN A 1 248 ? -1.841 -10.485 -2.517 1.00 89.25 248 GLN A N 1
ATOM 1996 C CA . GLN A 1 248 ? -0.828 -11.503 -2.212 1.00 89.25 248 GLN A CA 1
ATOM 1997 C C . GLN A 1 248 ? 0.544 -11.161 -2.814 1.00 89.25 248 GLN A C 1
ATOM 1999 O O . GLN A 1 248 ? 1.572 -11.533 -2.248 1.00 89.25 248 GLN A O 1
ATOM 2004 N N . ASP A 1 249 ? 0.571 -10.452 -3.946 1.00 94.69 249 ASP A N 1
ATOM 2005 C CA . ASP A 1 249 ? 1.802 -10.013 -4.594 1.00 94.69 249 ASP A CA 1
ATOM 2006 C C . ASP A 1 249 ? 2.212 -8.637 -4.062 1.00 94.69 249 ASP A C 1
ATOM 2008 O O . ASP A 1 249 ? 1.836 -7.596 -4.602 1.00 94.69 249 ASP A O 1
ATOM 2012 N N . LYS A 1 250 ? 2.992 -8.638 -2.977 1.00 92.81 250 LYS A N 1
ATOM 2013 C CA . LYS A 1 250 ? 3.362 -7.408 -2.265 1.00 92.81 250 LYS A CA 1
ATOM 2014 C C . LYS A 1 250 ? 4.134 -6.405 -3.121 1.00 92.81 250 LYS A C 1
ATOM 2016 O O . LYS A 1 250 ? 3.851 -5.220 -3.035 1.00 92.81 250 LYS A O 1
ATOM 2021 N N . GLN A 1 251 ? 5.069 -6.860 -3.957 1.00 95.69 251 GLN A N 1
ATOM 2022 C CA . GLN A 1 251 ? 5.878 -5.948 -4.780 1.00 95.69 251 GLN A CA 1
ATOM 2023 C C . GLN A 1 251 ? 5.038 -5.301 -5.886 1.00 95.69 251 GLN A C 1
ATOM 2025 O O . GLN A 1 251 ? 5.202 -4.120 -6.179 1.00 95.69 251 GLN A O 1
ATOM 2030 N N . LEU A 1 252 ? 4.127 -6.065 -6.502 1.00 96.69 252 LEU A N 1
ATOM 2031 C CA . LEU A 1 252 ? 3.210 -5.507 -7.494 1.00 96.69 252 LEU A CA 1
ATOM 2032 C C . LEU A 1 252 ? 2.211 -4.546 -6.838 1.00 96.69 252 LEU A C 1
ATOM 2034 O O . LEU A 1 252 ? 1.941 -3.482 -7.394 1.00 96.69 252 LEU A O 1
ATOM 2038 N N . LEU A 1 253 ? 1.685 -4.906 -5.662 1.00 96.50 253 LEU A N 1
ATOM 2039 C CA . LEU A 1 253 ? 0.799 -4.050 -4.876 1.00 96.50 253 LEU A CA 1
ATOM 2040 C C . LEU A 1 253 ? 1.484 -2.728 -4.506 1.00 96.50 253 LEU A C 1
ATOM 2042 O O . LEU A 1 253 ? 0.883 -1.675 -4.691 1.00 96.50 253 LEU A O 1
ATOM 2046 N N . GLU A 1 254 ? 2.728 -2.777 -4.031 1.00 96.50 254 GLU A N 1
ATOM 2047 C CA . GLU A 1 254 ? 3.525 -1.596 -3.686 1.00 96.50 254 GLU A CA 1
ATOM 2048 C C . GLU A 1 254 ? 3.701 -0.674 -4.898 1.00 96.50 254 GLU A C 1
ATOM 2050 O O . GLU A 1 254 ? 3.281 0.479 -4.837 1.00 96.50 254 GLU A O 1
ATOM 2055 N N . ALA A 1 255 ? 4.151 -1.197 -6.045 1.00 97.38 255 ALA A N 1
ATOM 2056 C CA . ALA A 1 255 ? 4.280 -0.407 -7.274 1.00 97.38 255 ALA A CA 1
ATOM 2057 C C . ALA A 1 255 ? 2.943 0.212 -7.736 1.00 97.38 255 ALA A C 1
ATOM 2059 O O . ALA A 1 255 ? 2.904 1.344 -8.226 1.00 97.38 255 ALA A O 1
ATOM 2060 N N . CYS A 1 256 ? 1.829 -0.512 -7.567 1.00 97.81 256 CYS A N 1
ATOM 2061 C CA . CYS A 1 256 ? 0.490 -0.005 -7.869 1.00 97.81 256 CYS A CA 1
ATOM 2062 C C . CYS A 1 256 ? 0.072 1.131 -6.928 1.00 97.81 256 CYS A C 1
ATOM 2064 O O . CYS A 1 256 ? -0.462 2.140 -7.388 1.00 97.81 256 CYS A O 1
ATOM 2066 N N . LEU A 1 257 ? 0.297 0.968 -5.623 1.00 97.44 257 LEU A N 1
ATOM 2067 C CA . LEU A 1 257 ? -0.045 1.958 -4.605 1.00 97.44 257 LEU A CA 1
ATOM 2068 C C . LEU A 1 257 ? 0.812 3.215 -4.731 1.00 97.44 257 LEU A C 1
ATOM 2070 O O . LEU A 1 257 ? 0.275 4.311 -4.629 1.00 97.44 257 LEU A O 1
ATOM 2074 N N . GLU A 1 258 ? 2.109 3.077 -5.000 1.00 96.06 258 GLU A N 1
ATOM 2075 C CA . GLU A 1 258 ? 3.012 4.209 -5.214 1.00 96.06 258 GLU A CA 1
ATOM 2076 C C . GLU A 1 258 ? 2.621 5.024 -6.452 1.00 96.06 258 GLU A C 1
ATOM 2078 O O . GLU A 1 258 ? 2.548 6.251 -6.382 1.00 96.06 258 GLU A O 1
ATOM 2083 N N . PHE A 1 259 ? 2.297 4.358 -7.568 1.00 97.19 259 PHE A N 1
ATOM 2084 C CA . PHE A 1 259 ? 1.797 5.051 -8.758 1.00 97.19 259 PHE A CA 1
ATOM 2085 C C . PHE A 1 259 ? 0.450 5.728 -8.490 1.00 97.19 259 PHE A C 1
ATOM 2087 O O . PHE A 1 259 ? 0.254 6.883 -8.868 1.00 97.19 259 PHE A O 1
ATOM 2094 N N . LEU A 1 260 ? -0.483 5.032 -7.827 1.00 97.06 260 LEU A N 1
ATOM 2095 C CA . LEU A 1 260 ? -1.782 5.600 -7.469 1.00 97.06 260 LEU A CA 1
ATOM 2096 C C . LEU A 1 260 ? -1.614 6.821 -6.561 1.00 97.06 260 LEU A C 1
ATOM 2098 O O . LEU A 1 260 ? -2.273 7.833 -6.776 1.00 97.06 260 LEU A O 1
ATOM 2102 N N . PHE A 1 261 ? -0.710 6.752 -5.588 1.00 96.06 261 PHE A N 1
ATOM 2103 C CA . PHE A 1 261 ? -0.395 7.865 -4.707 1.00 96.06 261 PHE A CA 1
ATOM 2104 C C . PHE A 1 261 ? 0.198 9.047 -5.477 1.00 96.06 261 PHE A C 1
ATOM 2106 O O . PHE A 1 261 ? -0.292 10.164 -5.318 1.00 96.06 261 PHE A O 1
ATOM 2113 N N . ALA A 1 262 ? 1.186 8.823 -6.349 1.00 92.38 262 ALA A N 1
ATOM 2114 C CA . ALA A 1 262 ? 1.753 9.877 -7.192 1.00 92.38 262 ALA A CA 1
ATOM 2115 C C . ALA A 1 262 ? 0.684 10.518 -8.097 1.00 92.38 262 ALA A C 1
ATOM 2117 O O . ALA A 1 262 ? 0.635 11.738 -8.236 1.00 92.38 262 ALA A O 1
ATOM 2118 N N . HIS A 1 263 ? -0.225 9.706 -8.649 1.00 93.88 263 HIS A N 1
ATOM 2119 C CA . HIS A 1 263 ? -1.344 10.170 -9.463 1.00 93.88 263 HIS A CA 1
ATOM 2120 C C . HIS A 1 263 ? -2.324 11.032 -8.653 1.00 93.88 263 HIS A C 1
ATOM 2122 O O . HIS A 1 263 ? -2.630 12.151 -9.051 1.00 93.88 263 HIS A O 1
ATOM 2128 N N . LEU A 1 264 ? -2.786 10.546 -7.497 1.00 93.50 264 LEU A N 1
ATOM 2129 C CA . LEU A 1 264 ? -3.757 11.240 -6.643 1.00 93.50 264 LEU A CA 1
ATOM 2130 C C . LEU A 1 264 ? -3.167 12.454 -5.918 1.00 93.50 264 LEU A C 1
ATOM 2132 O O . LEU A 1 264 ? -3.901 13.374 -5.576 1.00 93.50 264 LEU A O 1
ATOM 2136 N N . SER A 1 265 ? -1.854 12.493 -5.695 1.00 91.06 265 SER A N 1
ATOM 2137 C CA . SER A 1 265 ? -1.192 13.641 -5.065 1.00 91.06 265 SER A CA 1
ATOM 2138 C C . SER A 1 265 ? -1.340 14.924 -5.885 1.00 91.06 265 SER A C 1
ATOM 2140 O O . SER A 1 265 ? -1.220 16.017 -5.331 1.00 91.06 265 SER A O 1
ATOM 2142 N N . HIS A 1 266 ? -1.643 14.820 -7.184 1.00 88.94 266 HIS A N 1
ATOM 2143 C CA . HIS A 1 266 ? -2.028 15.972 -7.986 1.00 88.94 266 HIS A CA 1
ATOM 2144 C C . HIS A 1 266 ? -3.528 16.296 -7.804 1.00 88.94 266 HIS A C 1
ATOM 2146 O O . HIS A 1 266 ? -4.371 15.470 -8.167 1.00 88.94 266 HIS A O 1
ATOM 2152 N N . PRO A 1 267 ? -3.901 17.502 -7.321 1.00 88.69 267 PRO A N 1
ATOM 2153 C CA . PRO A 1 267 ? -5.295 17.828 -7.008 1.00 88.69 267 PRO A CA 1
ATOM 2154 C C . PRO A 1 267 ? -6.268 17.638 -8.178 1.00 88.69 267 PRO A C 1
ATOM 2156 O O . PRO A 1 267 ? -7.351 17.094 -7.976 1.00 88.69 267 PRO A O 1
ATOM 2159 N N . ALA A 1 268 ? -5.877 18.017 -9.401 1.00 89.06 268 ALA A N 1
ATOM 2160 C CA . ALA A 1 268 ? -6.727 17.846 -10.580 1.00 89.06 268 ALA A CA 1
ATOM 2161 C C . ALA A 1 268 ? -7.018 16.362 -10.864 1.00 89.06 268 ALA A C 1
ATOM 2163 O O . ALA A 1 268 ? -8.155 15.997 -11.155 1.00 89.06 268 ALA A O 1
ATOM 2164 N N . MET A 1 269 ? -6.019 15.485 -10.706 1.00 92.62 269 MET A N 1
ATOM 2165 C CA . MET A 1 269 ? -6.205 14.041 -10.883 1.00 92.62 269 MET A CA 1
ATOM 2166 C C . MET A 1 269 ? -7.056 13.438 -9.771 1.00 92.62 269 MET A C 1
ATOM 2168 O O . MET A 1 269 ? -7.893 12.590 -10.058 1.00 92.62 269 MET A O 1
ATOM 2172 N N . ALA A 1 270 ? -6.903 13.879 -8.518 1.00 92.50 270 ALA A N 1
ATOM 2173 C CA . ALA A 1 270 ? -7.773 13.424 -7.435 1.00 92.50 270 ALA A CA 1
ATOM 2174 C C . ALA A 1 270 ? -9.243 13.773 -7.707 1.00 92.50 270 ALA A C 1
ATOM 2176 O O . ALA A 1 270 ? -10.109 12.911 -7.556 1.00 92.50 270 ALA A O 1
ATOM 2177 N N . LYS A 1 271 ? -9.524 15.007 -8.154 1.00 92.50 271 LYS A N 1
ATOM 2178 C CA . LYS A 1 271 ? -10.887 15.449 -8.492 1.00 92.50 271 LYS A CA 1
ATOM 2179 C C . LYS A 1 271 ? -11.468 14.658 -9.667 1.00 92.50 271 LYS A C 1
ATOM 2181 O O . LYS A 1 271 ? -12.595 14.177 -9.577 1.00 92.50 271 LYS A O 1
ATOM 2186 N N . GLU A 1 272 ? -10.696 14.464 -10.735 1.00 94.31 272 GLU A N 1
ATOM 2187 C CA . GLU A 1 272 ? -11.098 13.625 -11.874 1.00 94.31 272 GLU A CA 1
ATOM 2188 C C . GLU A 1 272 ? -11.310 12.159 -11.457 1.00 94.31 272 GLU A C 1
ATOM 2190 O O . GLU A 1 272 ? -12.270 11.508 -11.875 1.00 94.31 272 GLU A O 1
ATOM 2195 N N . PHE A 1 273 ? -10.476 11.634 -10.556 1.00 96.25 273 PHE A N 1
ATOM 2196 C CA . PHE A 1 273 ? -10.613 10.270 -10.060 1.00 96.25 273 PHE A CA 1
ATOM 2197 C C . PHE A 1 273 ? -11.897 10.062 -9.249 1.00 96.25 273 PHE A C 1
ATOM 2199 O O . PHE A 1 273 ? -12.465 8.973 -9.302 1.00 96.25 273 PHE A O 1
ATOM 2206 N N . LEU A 1 274 ? -12.430 11.084 -8.567 1.00 95.38 274 LEU A N 1
ATOM 2207 C CA . LEU A 1 274 ? -13.742 10.981 -7.909 1.00 95.38 274 LEU A CA 1
ATOM 2208 C C . LEU A 1 274 ? -14.887 10.691 -8.895 1.00 95.38 274 LEU A C 1
ATOM 2210 O O . LEU A 1 274 ? -15.880 10.052 -8.532 1.00 95.38 274 LEU A O 1
ATOM 2214 N N . LEU A 1 275 ? -14.746 11.115 -10.153 1.00 95.44 275 LEU A N 1
ATOM 2215 C CA . LEU A 1 275 ? -15.710 10.838 -11.219 1.00 95.44 275 LEU A CA 1
ATOM 2216 C C . LEU A 1 275 ? -15.509 9.453 -11.854 1.00 95.44 275 LEU A C 1
ATOM 2218 O O . LEU A 1 275 ? -16.423 8.952 -12.520 1.00 95.44 275 LEU A O 1
ATOM 2222 N N . HIS A 1 276 ? -14.364 8.805 -11.623 1.00 95.69 276 HIS A N 1
ATOM 2223 C CA . HIS A 1 276 ? -14.018 7.528 -12.236 1.00 95.69 276 HIS A CA 1
ATOM 2224 C C . HIS A 1 276 ? -14.977 6.398 -11.794 1.00 95.69 276 HIS A C 1
ATOM 2226 O O . HIS A 1 276 ? -15.210 6.203 -10.597 1.00 95.69 276 HIS A O 1
ATOM 2232 N N . PRO A 1 277 ? -15.504 5.566 -12.718 1.00 95.19 277 PRO A N 1
ATOM 2233 C CA . PRO A 1 277 ? -16.535 4.569 -12.404 1.00 95.19 277 PRO A CA 1
ATOM 2234 C C . PRO A 1 277 ? -16.082 3.499 -11.402 1.00 95.19 277 PRO A C 1
ATOM 2236 O O . PRO A 1 277 ? -16.899 2.951 -10.665 1.00 95.19 277 PRO A O 1
ATOM 2239 N N . LYS A 1 278 ? -14.778 3.195 -11.359 1.00 96.00 278 LYS A N 1
ATOM 2240 C CA . LYS A 1 278 ? -14.204 2.217 -10.420 1.00 96.00 278 LYS A CA 1
ATOM 2241 C C . LYS A 1 278 ? -13.723 2.834 -9.103 1.00 96.00 278 LYS A C 1
ATOM 2243 O O . LYS A 1 278 ? -13.261 2.079 -8.253 1.00 96.00 278 LYS A O 1
ATOM 2248 N N . MET A 1 279 ? -13.834 4.151 -8.904 1.00 96.44 279 MET A N 1
ATOM 2249 C CA . MET A 1 279 ? -13.361 4.812 -7.679 1.00 96.44 279 MET A CA 1
ATOM 2250 C C . MET A 1 279 ? -13.930 4.181 -6.395 1.00 96.44 279 MET A C 1
ATOM 2252 O O . MET A 1 279 ? -13.128 3.849 -5.522 1.00 96.44 279 MET A O 1
ATOM 2256 N N . PRO A 1 280 ? -15.241 3.870 -6.278 1.00 97.19 280 PRO A N 1
ATOM 2257 C CA . PRO A 1 280 ? -15.765 3.235 -5.065 1.00 97.19 280 PRO A CA 1
ATOM 2258 C C . PRO A 1 280 ? -15.168 1.846 -4.799 1.00 97.19 280 PRO A C 1
ATOM 2260 O O . PRO A 1 280 ? -14.939 1.468 -3.651 1.00 97.19 280 PRO A O 1
ATOM 2263 N N . ALA A 1 281 ? -14.893 1.081 -5.862 1.00 96.88 281 ALA A N 1
ATOM 2264 C CA . ALA A 1 281 ? -14.259 -0.229 -5.750 1.00 96.88 281 ALA A CA 1
ATOM 2265 C C . ALA A 1 281 ? -12.790 -0.104 -5.324 1.00 96.88 281 ALA A C 1
ATOM 2267 O O . ALA A 1 281 ? -12.345 -0.858 -4.463 1.00 96.88 281 ALA A O 1
ATOM 2268 N N . VAL A 1 282 ? -12.061 0.871 -5.875 1.00 97.69 282 VAL A N 1
ATOM 2269 C CA . VAL A 1 282 ? -10.679 1.172 -5.479 1.00 97.69 282 VAL A CA 1
ATOM 2270 C C . VAL A 1 282 ? -10.622 1.611 -4.019 1.00 97.69 282 VAL A C 1
ATOM 2272 O O . VAL A 1 282 ? -9.839 1.047 -3.266 1.00 97.69 282 VAL A O 1
ATOM 2275 N N . LEU A 1 283 ? -11.497 2.522 -3.581 1.00 98.19 283 LEU A N 1
ATOM 2276 C CA . LEU A 1 283 ? -11.579 2.939 -2.179 1.00 98.19 283 LEU A CA 1
ATOM 2277 C C . LEU A 1 283 ? -11.805 1.739 -1.248 1.00 98.19 283 LEU A C 1
ATOM 2279 O O . LEU A 1 283 ? -11.098 1.575 -0.256 1.00 98.19 283 LEU A O 1
ATOM 2283 N N . LYS A 1 284 ? -12.742 0.853 -1.601 1.00 97.50 284 LYS A N 1
ATOM 2284 C CA . LYS A 1 284 ? -12.989 -0.378 -0.842 1.00 97.50 284 LYS A CA 1
ATOM 2285 C C . LYS A 1 284 ? -11.757 -1.285 -0.782 1.00 97.50 284 LYS A C 1
ATOM 2287 O O . LYS A 1 284 ? -11.486 -1.858 0.273 1.00 97.50 284 LYS A O 1
ATOM 2292 N N . LEU A 1 285 ? -11.016 -1.423 -1.882 1.00 97.00 285 LEU A N 1
ATOM 2293 C CA . LEU A 1 285 ? -9.772 -2.197 -1.921 1.00 97.00 285 LEU A CA 1
ATOM 2294 C C . LEU A 1 285 ? -8.691 -1.572 -1.036 1.00 97.00 285 LEU A C 1
ATOM 2296 O O . LEU A 1 285 ? -8.062 -2.303 -0.282 1.00 97.00 285 LEU A O 1
ATOM 2300 N N . LEU A 1 286 ? -8.525 -0.247 -1.054 1.00 97.69 286 LEU A N 1
ATOM 2301 C CA . LEU A 1 286 ? -7.565 0.450 -0.191 1.00 97.69 286 LEU A CA 1
ATOM 2302 C C . LEU A 1 286 ? -7.858 0.198 1.295 1.00 97.69 286 LEU A C 1
ATOM 2304 O O . LEU A 1 286 ? -6.953 -0.153 2.045 1.00 97.69 286 LEU A O 1
ATOM 2308 N N . VAL A 1 287 ? -9.126 0.291 1.716 1.00 96.38 287 VAL A N 1
ATOM 2309 C CA . VAL A 1 287 ? -9.519 -0.035 3.102 1.00 96.38 287 VAL A CA 1
ATOM 2310 C C . VAL A 1 287 ? -9.300 -1.525 3.398 1.00 96.38 287 VAL A C 1
ATOM 2312 O O . VAL A 1 287 ? -8.869 -1.886 4.488 1.00 96.38 287 VAL A O 1
ATOM 2315 N N . SER A 1 288 ? -9.534 -2.403 2.417 1.00 95.44 288 SER A N 1
ATOM 2316 C CA . SER A 1 288 ? -9.277 -3.844 2.563 1.00 95.44 288 SER A CA 1
ATOM 2317 C C . SER A 1 288 ? -7.789 -4.162 2.734 1.00 95.44 288 SER A C 1
ATOM 2319 O O . SER A 1 288 ? -7.465 -5.086 3.474 1.00 95.44 288 SER A O 1
ATOM 2321 N N . VAL A 1 289 ? -6.889 -3.410 2.085 1.00 94.56 289 VAL A N 1
ATOM 2322 C CA . VAL A 1 289 ? -5.435 -3.539 2.282 1.00 94.56 289 VAL A CA 1
ATOM 2323 C C . VAL A 1 289 ? -5.079 -3.249 3.739 1.00 94.56 289 VAL A C 1
ATOM 2325 O O . VAL A 1 289 ? -4.410 -4.078 4.350 1.00 94.56 289 VAL A O 1
ATOM 2328 N N . LEU A 1 290 ? -5.607 -2.161 4.321 1.00 93.12 290 LEU A N 1
ATOM 2329 C CA . LEU A 1 290 ? -5.399 -1.839 5.740 1.00 93.12 290 LEU A CA 1
ATOM 2330 C C . LEU A 1 290 ? -5.861 -2.985 6.651 1.00 93.12 290 LEU A C 1
ATOM 2332 O O . LEU A 1 290 ? -5.104 -3.449 7.497 1.00 93.12 290 LEU A O 1
ATOM 2336 N N . LEU A 1 291 ? -7.077 -3.495 6.434 1.00 91.38 291 LEU A N 1
ATOM 2337 C CA . LEU A 1 291 ? -7.643 -4.577 7.247 1.00 91.38 291 LEU A CA 1
ATOM 2338 C C . LEU A 1 291 ? -6.878 -5.902 7.112 1.00 91.38 291 LEU A C 1
ATOM 2340 O O . LEU A 1 291 ? -6.764 -6.646 8.082 1.00 91.38 291 LEU A O 1
ATOM 2344 N N . ASN A 1 292 ? -6.372 -6.221 5.919 1.00 90.44 292 ASN A N 1
ATOM 2345 C CA . ASN A 1 292 ? -5.656 -7.473 5.664 1.00 90.44 292 ASN A CA 1
ATOM 2346 C C . ASN A 1 292 ? -4.219 -7.454 6.202 1.00 90.44 292 ASN A C 1
ATOM 2348 O O . ASN A 1 292 ? -3.679 -8.498 6.561 1.00 90.44 292 ASN A O 1
ATOM 2352 N N . GLU A 1 293 ? -3.588 -6.283 6.234 1.00 89.75 293 GLU A N 1
ATOM 2353 C CA . GLU A 1 293 ? -2.220 -6.115 6.727 1.00 89.75 293 GLU A CA 1
ATOM 2354 C C . GLU A 1 293 ? -2.150 -5.757 8.216 1.00 89.75 293 GLU A C 1
ATOM 2356 O O . GLU A 1 293 ? -1.055 -5.673 8.774 1.00 89.75 293 GLU A O 1
ATOM 2361 N N . GLN A 1 294 ? -3.301 -5.600 8.874 1.00 84.56 294 GLN A N 1
ATOM 2362 C CA . GLN A 1 294 ? -3.385 -5.406 10.314 1.00 84.56 294 GLN A CA 1
ATOM 2363 C C . GLN A 1 294 ? -2.783 -6.583 11.077 1.00 84.56 294 GLN A C 1
ATOM 2365 O O . GLN A 1 294 ? -3.240 -7.725 10.994 1.00 84.56 294 GLN A O 1
ATOM 2370 N N . VAL A 1 295 ? -1.788 -6.271 11.899 1.00 77.62 295 VAL A N 1
ATOM 2371 C CA . VAL A 1 295 ? -1.211 -7.205 12.858 1.00 77.62 295 VAL A CA 1
ATOM 2372 C C . VAL A 1 295 ? -1.864 -6.946 14.214 1.00 77.62 295 VAL A C 1
ATOM 2374 O O . VAL A 1 295 ? -2.026 -5.807 14.654 1.00 77.62 295 VAL A O 1
ATOM 2377 N N . SER A 1 296 ? -2.345 -8.007 14.857 1.00 74.06 296 SER A N 1
ATOM 2378 C CA . SER A 1 296 ? -3.010 -7.910 16.155 1.00 74.06 296 SER A CA 1
ATOM 2379 C C . SER A 1 296 ? -2.587 -9.055 17.058 1.00 74.06 296 SER A C 1
ATOM 2381 O O . SER A 1 296 ? -2.535 -10.210 16.637 1.00 74.06 296 SER A O 1
ATOM 2383 N N . THR A 1 297 ? -2.356 -8.737 18.325 1.00 69.38 297 THR A N 1
ATOM 2384 C CA . THR A 1 297 ? -2.164 -9.723 19.385 1.00 69.38 297 THR A CA 1
ATOM 2385 C C . THR A 1 297 ? -3.498 -9.952 20.085 1.00 69.38 297 THR A C 1
ATOM 2387 O O . THR A 1 297 ? -4.162 -9.001 20.492 1.00 69.38 297 THR A O 1
ATOM 2390 N N . SER A 1 298 ? -3.911 -11.212 20.222 1.00 63.53 298 SER A N 1
ATOM 2391 C CA . SER A 1 298 ? -5.080 -11.583 21.020 1.00 63.53 298 SER A CA 1
ATOM 2392 C C . SER A 1 298 ? -4.657 -11.895 22.452 1.00 63.53 298 SER A C 1
ATOM 2394 O O . SER A 1 298 ? -3.914 -12.852 22.672 1.00 63.53 298 SER A O 1
ATOM 2396 N N . SER A 1 299 ? -5.139 -11.121 23.420 1.00 52.78 299 SER A N 1
ATOM 2397 C CA . SER A 1 299 ? -5.069 -11.468 24.837 1.00 52.78 299 SER A CA 1
ATOM 2398 C C . SER A 1 299 ? -6.388 -12.108 25.269 1.00 52.78 299 SER A C 1
ATOM 2400 O O . SER A 1 299 ? -7.473 -11.586 25.012 1.00 52.78 299 SER A O 1
ATOM 2402 N N . GLU A 1 300 ? -6.305 -13.280 25.896 1.00 56.16 300 GLU A N 1
ATOM 2403 C CA . GLU A 1 300 ? -7.457 -13.926 26.521 1.00 56.16 300 GLU A CA 1
ATOM 2404 C C . GLU A 1 300 ? -7.514 -13.506 27.988 1.00 56.16 300 GLU A C 1
ATOM 2406 O O . GLU A 1 300 ? -6.633 -13.843 28.780 1.00 56.16 300 GLU A O 1
ATOM 2411 N N . GLN A 1 301 ? -8.546 -12.751 28.348 1.00 51.69 301 GLN A N 1
ATOM 2412 C CA . GLN A 1 301 ? -8.826 -12.379 29.723 1.00 51.69 301 GLN A CA 1
ATOM 2413 C C . GLN A 1 301 ? -9.992 -13.214 30.247 1.00 51.69 301 GLN A C 1
ATOM 2415 O O . GLN A 1 301 ? -11.107 -13.169 29.727 1.00 51.69 301 GLN A O 1
ATOM 2420 N N . GLU A 1 302 ? -9.736 -13.998 31.287 1.00 54.25 302 GLU A N 1
ATOM 2421 C CA . GLU A 1 302 ? -10.760 -14.797 31.948 1.00 54.25 302 GLU A CA 1
ATOM 2422 C C . GLU A 1 302 ? -11.567 -13.917 32.913 1.00 54.25 302 GLU A C 1
ATOM 2424 O O . GLU A 1 302 ? -11.006 -13.339 33.842 1.00 54.25 302 GLU A O 1
ATOM 2429 N N . ILE A 1 303 ? -12.878 -13.794 32.680 1.00 55.31 303 ILE A N 1
ATOM 2430 C CA . ILE A 1 303 ? -13.790 -13.020 33.544 1.00 55.31 303 ILE A CA 1
ATOM 2431 C C . ILE A 1 303 ? -14.458 -13.915 34.605 1.00 55.31 303 ILE A C 1
ATOM 2433 O O . ILE A 1 303 ? -15.143 -13.427 35.503 1.00 55.31 303 ILE A O 1
ATOM 2437 N N . SER A 1 304 ? -14.322 -15.241 34.504 1.00 56.06 304 SER A N 1
ATOM 2438 C CA . SER A 1 304 ? -14.970 -16.175 35.430 1.00 56.06 304 SER A CA 1
ATOM 2439 C C . SER A 1 304 ? -14.415 -16.084 36.856 1.00 56.06 304 SER A C 1
ATOM 2441 O O . SER A 1 304 ? -13.250 -15.759 37.080 1.00 56.06 304 SER A O 1
ATOM 2443 N N . GLN A 1 305 ? -15.266 -16.416 37.835 1.00 61.69 305 GLN A N 1
ATOM 2444 C CA . GLN A 1 305 ? -14.856 -16.574 39.233 1.00 61.69 305 GLN A CA 1
ATOM 2445 C C . GLN A 1 305 ? -13.723 -17.613 39.361 1.00 61.69 305 GLN A C 1
ATOM 2447 O O . GLN A 1 305 ? -13.700 -18.580 38.593 1.00 61.69 305 GLN A O 1
ATOM 2452 N N . PRO A 1 306 ? -12.807 -17.459 40.336 1.00 60.88 306 PRO A N 1
ATOM 2453 C CA . PRO A 1 306 ? -11.696 -18.385 40.522 1.00 60.88 306 PRO A CA 1
ATOM 2454 C C . PRO A 1 306 ? -12.191 -19.818 40.774 1.00 60.88 306 PRO A C 1
ATOM 2456 O O . PRO A 1 306 ? -13.163 -20.051 41.492 1.00 60.88 306 PRO A O 1
ATOM 2459 N N . VAL A 1 307 ? -11.500 -20.793 40.182 1.00 66.94 307 VAL A N 1
ATOM 2460 C CA . VAL A 1 307 ? -11.793 -22.230 40.303 1.00 66.94 307 VAL A CA 1
ATOM 2461 C C . VAL A 1 307 ? -10.660 -22.897 41.082 1.00 66.94 307 VAL A C 1
ATOM 2463 O O . VAL A 1 307 ? -9.488 -22.590 40.869 1.00 66.94 307 VAL A O 1
ATOM 2466 N N . ARG A 1 308 ? -10.990 -23.823 41.987 1.00 73.75 308 ARG A N 1
ATOM 2467 C CA . ARG A 1 308 ? -10.013 -24.603 42.764 1.00 73.75 308 ARG A CA 1
ATOM 2468 C C . ARG A 1 308 ? -9.855 -25.991 42.141 1.00 73.75 308 ARG A C 1
ATOM 2470 O O . ARG A 1 308 ? -10.836 -26.594 41.735 1.00 73.75 308 ARG A O 1
ATOM 2477 N N . SER A 1 309 ? -8.641 -26.533 42.070 1.00 73.62 309 SER A N 1
ATOM 2478 C CA . SER A 1 309 ? -8.385 -27.877 41.524 1.00 73.62 309 SER A CA 1
ATOM 2479 C C . SER A 1 309 ? -8.006 -28.873 42.625 1.00 73.62 309 SER A C 1
ATOM 2481 O O . SER A 1 309 ? -7.097 -28.591 43.406 1.00 73.62 309 SER A O 1
ATOM 2483 N N . ILE A 1 310 ? -8.656 -30.040 42.674 1.00 73.62 310 ILE A N 1
ATOM 2484 C CA . ILE A 1 310 ? -8.351 -31.124 43.629 1.00 73.62 310 ILE A CA 1
ATOM 2485 C C . ILE A 1 310 ? -7.675 -32.297 42.891 1.00 73.62 310 ILE A C 1
ATOM 2487 O O . ILE A 1 310 ? -8.173 -32.691 41.837 1.00 73.62 310 ILE A O 1
ATOM 2491 N N . PRO A 1 311 ? -6.584 -32.891 43.409 1.00 67.12 311 PRO A N 1
ATOM 2492 C CA . PRO A 1 311 ? -5.969 -34.095 42.839 1.00 67.12 311 PRO A CA 1
ATOM 2493 C C . PRO A 1 311 ? -6.858 -35.344 42.972 1.00 67.12 311 PRO A C 1
ATOM 2495 O O . PRO A 1 311 ? -7.513 -35.540 43.992 1.00 67.12 311 PRO A O 1
ATOM 2498 N N . THR A 1 312 ? -6.834 -36.231 41.975 1.00 58.66 312 THR A N 1
ATOM 2499 C CA . THR A 1 312 ? -7.755 -37.388 41.872 1.00 58.66 312 THR A CA 1
ATOM 2500 C C . THR A 1 312 ? -7.234 -38.682 42.541 1.00 58.66 312 THR A C 1
ATOM 2502 O O . THR A 1 312 ? -7.693 -39.778 42.222 1.00 58.66 312 THR A O 1
ATOM 2505 N N . SER A 1 313 ? -6.225 -38.639 43.424 1.00 56.97 313 SER A N 1
ATOM 2506 C CA . SER A 1 313 ? -5.652 -39.855 44.051 1.00 56.97 313 SER A CA 1
ATOM 2507 C C . SER A 1 313 ? -5.023 -39.595 45.432 1.00 56.97 313 SER A C 1
ATOM 2509 O O . SER A 1 313 ? -4.269 -38.638 45.586 1.00 56.97 313 SER A O 1
ATOM 2511 N N . GLU A 1 314 ? -5.280 -40.470 46.419 1.00 49.75 314 GLU A N 1
ATOM 2512 C CA . GLU A 1 314 ? -4.489 -40.559 47.663 1.00 49.75 314 GLU A CA 1
ATOM 2513 C C . GLU A 1 314 ? -3.178 -41.296 47.354 1.00 49.75 314 GLU A C 1
ATOM 2515 O O . GLU A 1 314 ? -3.176 -42.494 47.078 1.00 49.75 314 GLU A O 1
ATOM 2520 N N . VAL A 1 315 ? -2.055 -40.579 47.350 1.00 48.81 315 VAL A N 1
ATOM 2521 C CA . VAL A 1 315 ? -0.750 -41.140 46.976 1.00 48.81 315 VAL A CA 1
ATOM 2522 C C . VAL A 1 315 ? 0.097 -41.374 48.225 1.00 48.81 315 VAL A C 1
ATOM 2524 O O . VAL A 1 315 ? 0.507 -40.418 48.883 1.00 48.81 315 VAL A O 1
ATOM 2527 N N . THR A 1 316 ? 0.446 -42.631 48.519 1.00 53.31 316 THR A N 1
ATOM 2528 C CA . THR A 1 316 ? 1.617 -42.924 49.358 1.00 53.31 316 THR A CA 1
ATOM 2529 C C . THR A 1 316 ? 2.871 -42.758 48.514 1.00 53.31 316 THR A C 1
ATOM 2531 O O . THR A 1 316 ? 3.111 -43.493 47.558 1.00 53.31 316 THR A O 1
ATOM 2534 N N . VAL A 1 317 ? 3.658 -41.746 48.849 1.00 54.81 317 VAL A N 1
ATOM 2535 C CA . VAL A 1 317 ? 4.851 -41.350 48.109 1.00 54.81 317 VAL A CA 1
ATOM 2536 C C . VAL A 1 317 ? 6.043 -42.199 48.592 1.00 54.81 317 VAL A C 1
ATOM 2538 O O . VAL A 1 317 ? 6.426 -42.076 49.753 1.00 54.81 317 VAL A O 1
ATOM 2541 N N . ARG A 1 318 ? 6.637 -43.047 47.733 1.00 59.47 318 ARG A N 1
ATOM 2542 C CA . ARG A 1 318 ? 7.885 -43.793 48.030 1.00 59.47 318 ARG A CA 1
ATOM 2543 C C . ARG A 1 318 ? 9.070 -43.236 47.236 1.00 59.47 318 ARG A C 1
ATOM 2545 O O . ARG A 1 318 ? 8.874 -42.644 46.175 1.00 59.47 318 ARG A O 1
ATOM 2552 N N . ASP A 1 319 ? 10.286 -43.435 47.737 1.00 70.25 319 ASP A N 1
ATOM 2553 C CA . ASP A 1 319 ? 11.523 -43.101 47.022 1.00 70.25 319 ASP A CA 1
ATOM 2554 C C . ASP A 1 319 ? 11.747 -44.048 45.832 1.00 70.25 319 ASP A C 1
ATOM 2556 O O . ASP A 1 319 ? 11.445 -45.235 45.903 1.00 70.25 319 ASP A O 1
ATOM 2560 N N . TYR A 1 320 ? 12.292 -43.524 44.736 1.00 74.31 320 TYR A N 1
ATOM 2561 C CA . TYR A 1 320 ? 12.701 -44.300 43.569 1.00 74.31 320 TYR A CA 1
ATOM 2562 C C . TYR A 1 320 ? 13.886 -45.205 43.921 1.00 74.31 320 TYR A C 1
ATOM 2564 O O . TYR A 1 320 ? 14.833 -44.769 44.583 1.00 74.31 320 TYR A O 1
ATOM 2572 N N . GLU A 1 321 ? 13.857 -46.441 43.428 1.00 74.56 321 GLU A N 1
ATOM 2573 C CA . GLU A 1 321 ? 14.959 -47.404 43.487 1.00 74.56 321 GLU A CA 1
ATOM 2574 C C . GLU A 1 321 ? 15.409 -47.757 42.065 1.00 74.56 321 GLU A C 1
ATOM 2576 O O . GLU A 1 321 ? 14.612 -47.723 41.127 1.00 74.56 321 GLU A O 1
ATOM 2581 N N . LEU A 1 322 ? 16.696 -48.074 41.893 1.00 74.50 322 LEU A N 1
ATOM 2582 C CA . LEU A 1 322 ? 17.256 -48.409 40.582 1.00 74.50 322 LEU A CA 1
ATOM 2583 C C . LEU A 1 322 ? 16.681 -49.720 40.046 1.00 74.50 322 LEU A C 1
ATOM 2585 O O . LEU A 1 322 ? 16.746 -50.755 40.709 1.00 74.50 322 LEU A O 1
ATOM 2589 N N . THR A 1 323 ? 16.192 -49.683 38.808 1.00 75.88 323 THR A N 1
ATOM 2590 C CA . THR A 1 323 ? 15.830 -50.894 38.065 1.00 75.88 323 THR A CA 1
ATOM 2591 C C . THR A 1 323 ? 17.087 -51.662 37.642 1.00 75.88 323 THR A C 1
ATOM 2593 O O . THR A 1 323 ? 18.194 -51.112 37.615 1.00 75.88 323 THR A O 1
ATOM 2596 N N . LYS A 1 324 ? 16.938 -52.949 37.306 1.00 73.12 324 LYS A N 1
ATOM 2597 C CA . LYS A 1 324 ? 18.068 -53.775 36.848 1.00 73.12 324 LYS A CA 1
ATOM 2598 C C . LYS A 1 324 ? 18.622 -53.262 35.521 1.00 73.12 324 LYS A C 1
ATOM 2600 O O . LYS A 1 324 ? 19.835 -53.200 35.353 1.00 73.12 324 LYS A O 1
ATOM 2605 N N . GLU A 1 325 ? 17.743 -52.826 34.623 1.00 74.25 325 GLU A N 1
ATOM 2606 C CA . GLU A 1 325 ? 18.107 -52.260 33.327 1.00 74.25 325 GLU A CA 1
ATOM 2607 C C . GLU A 1 325 ? 18.874 -50.934 33.478 1.00 74.25 325 GLU A C 1
ATOM 2609 O O . GLU A 1 325 ? 19.896 -50.725 32.816 1.00 74.25 325 GLU A O 1
ATOM 2614 N N . ASP A 1 326 ? 18.432 -50.056 34.388 1.00 78.88 326 ASP A N 1
ATOM 2615 C CA . ASP A 1 326 ? 19.139 -48.805 34.688 1.00 78.88 326 ASP A CA 1
ATOM 2616 C C . ASP A 1 326 ? 20.512 -49.079 35.313 1.00 78.88 326 ASP A C 1
ATOM 2618 O O . ASP A 1 326 ? 21.500 -48.436 34.949 1.00 78.88 326 ASP A O 1
ATOM 2622 N N . LEU A 1 327 ? 20.601 -50.054 36.225 1.00 81.62 327 LEU A N 1
ATOM 2623 C CA . LEU A 1 327 ? 21.858 -50.442 36.861 1.00 81.62 327 LEU A CA 1
ATOM 2624 C C . LEU A 1 327 ? 22.868 -50.967 35.829 1.00 81.62 327 LEU A C 1
ATOM 2626 O O . LEU A 1 327 ? 24.001 -50.490 35.786 1.00 81.62 327 LEU A O 1
ATOM 2630 N N . GLU A 1 328 ? 22.455 -51.883 34.949 1.00 81.88 328 GLU A N 1
ATOM 2631 C CA . GLU A 1 328 ? 23.303 -52.431 33.880 1.00 81.88 328 GLU A CA 1
ATOM 2632 C C . GLU A 1 328 ? 23.773 -51.359 32.882 1.00 81.88 328 GLU A C 1
ATOM 2634 O O . GLU A 1 328 ? 24.886 -51.436 32.351 1.00 81.88 328 GLU A O 1
ATOM 2639 N N . SER A 1 329 ? 22.941 -50.347 32.627 1.00 83.56 329 SER A N 1
ATOM 2640 C CA . SER A 1 329 ? 23.287 -49.193 31.793 1.00 83.56 329 SER A CA 1
ATOM 2641 C C . SER A 1 329 ? 24.311 -48.275 32.470 1.00 83.56 329 SER A C 1
ATOM 2643 O O . SER A 1 329 ? 25.261 -47.815 31.831 1.00 83.56 329 SER A O 1
ATOM 2645 N N . LEU A 1 330 ? 24.155 -48.028 33.774 1.00 85.62 330 LEU A N 1
ATOM 2646 C CA . LEU A 1 330 ? 25.035 -47.152 34.550 1.00 85.62 330 LEU A CA 1
ATOM 2647 C C . LEU A 1 330 ? 26.398 -47.787 34.845 1.00 85.62 330 LEU A C 1
ATOM 2649 O O . LEU A 1 330 ? 27.404 -47.084 34.789 1.00 85.62 330 LEU A O 1
ATOM 2653 N N . VAL A 1 331 ? 26.465 -49.098 35.107 1.00 86.06 331 VAL A N 1
ATOM 2654 C CA . VAL A 1 331 ? 27.728 -49.810 35.396 1.00 86.06 331 VAL A CA 1
ATOM 2655 C C . VAL A 1 331 ? 28.719 -49.718 34.228 1.00 86.06 331 VAL A C 1
ATOM 2657 O O . VAL A 1 331 ? 29.922 -49.605 34.452 1.00 86.06 331 VAL A O 1
ATOM 2660 N N . LYS A 1 332 ? 28.227 -49.668 32.983 1.00 85.06 332 LYS A N 1
ATOM 2661 C CA . LYS A 1 332 ? 29.053 -49.564 31.766 1.00 85.06 332 LYS A CA 1
ATOM 2662 C C . LYS A 1 332 ? 29.665 -48.174 31.539 1.00 85.06 332 LYS A C 1
ATOM 2664 O O . LYS A 1 332 ? 30.507 -48.024 30.652 1.00 85.06 332 LYS A O 1
ATOM 2669 N N . LYS A 1 333 ? 29.238 -47.146 32.280 1.00 85.06 333 LYS A N 1
ATOM 2670 C CA . LYS A 1 333 ? 29.693 -45.759 32.085 1.00 85.06 333 LYS A CA 1
ATOM 2671 C C . LYS A 1 333 ? 30.929 -45.448 32.938 1.00 85.06 333 LYS A C 1
ATOM 2673 O O . LYS A 1 333 ? 30.958 -45.848 34.098 1.00 85.06 333 LYS A O 1
ATOM 2678 N N . PRO A 1 334 ? 31.921 -44.706 32.406 1.00 86.19 334 PRO A N 1
ATOM 2679 C CA . PRO A 1 334 ? 33.075 -44.254 33.179 1.00 86.19 334 PRO A CA 1
ATOM 2680 C C . PRO A 1 334 ? 32.715 -43.142 34.176 1.00 86.19 334 PRO A C 1
ATOM 2682 O O . PRO A 1 334 ? 31.764 -42.379 33.979 1.00 86.19 334 PRO A O 1
ATOM 2685 N N . GLU A 1 335 ? 33.518 -43.002 35.229 1.00 86.56 335 GLU A N 1
ATOM 2686 C CA . GLU A 1 335 ? 33.452 -41.861 36.150 1.00 86.56 335 GLU A CA 1
ATOM 2687 C C . GLU A 1 335 ? 34.036 -40.591 35.508 1.00 86.56 335 GLU A C 1
ATOM 2689 O O . GLU A 1 335 ? 35.050 -40.686 34.812 1.00 86.56 335 GLU A O 1
ATOM 2694 N N . PRO A 1 336 ? 33.450 -39.392 35.722 1.00 86.31 336 PRO A N 1
ATOM 2695 C CA . PRO A 1 336 ? 32.334 -39.060 36.625 1.00 86.31 336 PRO A CA 1
ATOM 2696 C C . PRO A 1 336 ? 30.933 -39.153 35.983 1.00 86.31 336 PRO A C 1
ATOM 2698 O O . PRO A 1 336 ? 29.934 -38.834 36.630 1.00 86.31 336 PRO A O 1
ATOM 2701 N N . GLN A 1 337 ? 30.831 -39.573 34.715 1.00 87.12 337 GLN A N 1
ATOM 2702 C CA . GLN A 1 337 ? 29.563 -39.594 33.973 1.00 87.12 337 GLN A CA 1
ATOM 2703 C C . GLN A 1 337 ? 28.537 -40.555 34.595 1.00 87.12 337 GLN A C 1
ATOM 2705 O O . GLN A 1 337 ? 27.348 -40.238 34.645 1.00 87.12 337 GLN A O 1
ATOM 2710 N N . ARG A 1 338 ? 28.996 -41.696 35.126 1.00 89.75 338 ARG A N 1
ATOM 2711 C CA . ARG A 1 338 ? 28.167 -42.632 35.901 1.00 89.75 338 ARG A CA 1
ATOM 2712 C C . ARG A 1 338 ? 27.497 -41.949 37.094 1.00 89.75 338 ARG A C 1
ATOM 2714 O O . ARG A 1 338 ? 26.285 -42.069 37.257 1.00 89.75 338 ARG A O 1
ATOM 2721 N N . CYS A 1 339 ? 28.264 -41.193 37.879 1.00 89.06 339 CYS A N 1
ATOM 2722 C CA . CYS A 1 339 ? 27.758 -40.423 39.014 1.00 89.06 339 CYS A CA 1
ATOM 2723 C C . CYS A 1 339 ? 26.744 -39.346 38.585 1.00 89.06 339 CYS A C 1
ATOM 2725 O O . CYS A 1 339 ? 25.690 -39.224 39.206 1.00 89.06 339 CYS A O 1
ATOM 2727 N N . TYR A 1 340 ? 26.994 -38.619 37.488 1.00 88.94 340 TYR A N 1
ATOM 2728 C CA . TYR A 1 340 ? 26.050 -37.614 36.980 1.00 88.94 340 TYR A CA 1
ATOM 2729 C C . TYR A 1 340 ? 24.712 -38.208 36.548 1.00 88.94 340 TYR A C 1
ATOM 2731 O O . TYR A 1 340 ? 23.656 -37.687 36.907 1.00 88.94 340 TYR A O 1
ATOM 2739 N N . ASP A 1 341 ? 24.750 -39.295 35.782 1.00 85.81 341 ASP A N 1
ATOM 2740 C CA . ASP A 1 341 ? 23.534 -39.927 35.281 1.00 85.81 341 ASP A CA 1
ATOM 2741 C C . ASP A 1 341 ? 22.769 -40.625 36.412 1.00 85.81 341 ASP A C 1
ATOM 2743 O O . ASP A 1 341 ? 21.544 -40.540 36.465 1.00 85.81 341 ASP A O 1
ATOM 2747 N N . TRP A 1 342 ? 23.478 -41.217 37.378 1.00 90.44 342 TRP A N 1
ATOM 2748 C CA . TRP A 1 342 ? 22.876 -41.748 38.600 1.00 90.44 342 TRP A CA 1
ATOM 2749 C C . TRP A 1 342 ? 22.190 -40.653 39.434 1.00 90.44 342 TRP A C 1
ATOM 2751 O O . TRP A 1 342 ? 21.036 -40.824 39.826 1.00 90.44 342 TRP A O 1
ATOM 2761 N N . LEU A 1 343 ? 22.841 -39.503 39.654 1.00 87.31 343 LEU A N 1
ATOM 2762 C CA . LEU A 1 343 ? 22.256 -38.373 40.388 1.00 87.31 343 LEU A CA 1
ATOM 2763 C C . LEU A 1 343 ? 20.980 -37.849 39.712 1.00 87.31 343 LEU A C 1
ATOM 2765 O O . LEU A 1 343 ? 19.989 -37.603 40.398 1.00 87.31 343 LEU A O 1
ATOM 2769 N N . LYS A 1 344 ? 20.973 -37.739 38.376 1.00 84.25 344 LYS A N 1
ATOM 2770 C CA . LYS A 1 344 ? 19.791 -37.329 37.591 1.00 84.25 344 LYS A CA 1
ATOM 2771 C C . LYS A 1 344 ? 18.638 -38.333 37.661 1.00 84.25 344 LYS A C 1
ATOM 2773 O O . LYS A 1 344 ? 17.480 -37.941 37.541 1.00 84.25 344 LYS A O 1
ATOM 2778 N N . LEU A 1 345 ? 18.941 -39.620 37.818 1.00 81.06 345 LEU A N 1
ATOM 2779 C CA . LEU A 1 345 ? 17.927 -40.670 37.932 1.00 81.06 345 LEU A CA 1
ATOM 2780 C C . LEU A 1 345 ? 17.334 -40.737 39.343 1.00 81.06 345 LEU A C 1
ATOM 2782 O O . LEU A 1 345 ? 16.116 -40.846 39.489 1.00 81.06 345 LEU A O 1
ATOM 2786 N N . MET A 1 346 ? 18.187 -40.640 40.365 1.00 80.19 346 MET A N 1
ATOM 2787 C CA . MET A 1 346 ? 17.833 -40.906 41.761 1.00 80.19 346 MET A CA 1
ATOM 2788 C C . MET A 1 346 ? 17.330 -39.691 42.544 1.00 80.19 346 MET A C 1
ATOM 2790 O O . MET A 1 346 ? 16.684 -39.872 43.579 1.00 80.19 346 MET A O 1
ATOM 2794 N N . PHE A 1 347 ? 17.609 -38.470 42.085 1.00 84.81 347 PHE A N 1
ATOM 2795 C CA . PHE A 1 347 ? 17.300 -37.235 42.808 1.00 84.81 347 PHE A CA 1
ATOM 2796 C C . PHE A 1 347 ? 16.603 -36.201 41.918 1.00 84.81 347 PHE A C 1
ATOM 2798 O O . PHE A 1 347 ? 16.717 -36.226 40.694 1.00 84.81 347 PHE A O 1
ATOM 2805 N N . ALA A 1 348 ? 15.870 -35.281 42.545 1.00 83.31 348 ALA A N 1
ATOM 2806 C CA . ALA A 1 348 ? 15.199 -34.168 41.881 1.00 83.31 348 ALA A CA 1
ATOM 2807 C C . ALA A 1 348 ? 15.409 -32.859 42.657 1.00 83.31 348 ALA A C 1
ATOM 2809 O O . ALA A 1 348 ? 15.509 -32.861 43.886 1.00 83.31 348 ALA A O 1
ATOM 2810 N N . ALA A 1 349 ? 15.442 -31.735 41.936 1.00 80.00 349 ALA A N 1
ATOM 2811 C CA . ALA A 1 349 ? 15.549 -30.413 42.544 1.00 80.00 349 ALA A CA 1
ATOM 2812 C C . ALA A 1 349 ? 14.268 -30.082 43.330 1.00 80.00 349 ALA A C 1
ATOM 2814 O O . ALA A 1 349 ? 13.168 -30.085 42.771 1.00 80.00 349 ALA A O 1
ATOM 2815 N N . ARG A 1 350 ? 14.408 -29.811 44.630 1.00 78.69 350 ARG A N 1
ATOM 2816 C CA . ARG A 1 350 ? 13.320 -29.417 45.536 1.00 78.69 350 ARG A CA 1
ATOM 2817 C C . ARG A 1 350 ? 13.825 -28.350 46.513 1.00 78.69 350 ARG A C 1
ATOM 2819 O O . ARG A 1 350 ? 14.541 -28.713 47.443 1.00 78.69 350 ARG A O 1
ATOM 2826 N N . PRO A 1 351 ? 13.453 -27.068 46.326 1.00 73.50 351 PRO A N 1
ATOM 2827 C CA . PRO A 1 351 ? 14.035 -25.937 47.061 1.00 73.50 351 PRO A CA 1
ATOM 2828 C C . PRO A 1 351 ? 13.928 -26.042 48.589 1.00 73.50 351 PRO A C 1
ATOM 2830 O O . PRO A 1 351 ? 14.842 -25.646 49.300 1.00 73.50 351 PRO A O 1
ATOM 2833 N N . GLU A 1 352 ? 12.833 -26.621 49.081 1.00 71.69 352 GLU A N 1
ATOM 2834 C CA . GLU A 1 352 ? 12.470 -26.664 50.506 1.00 71.69 352 GLU A CA 1
ATOM 2835 C C . GLU A 1 352 ? 13.084 -27.851 51.278 1.00 71.69 352 GLU A C 1
ATOM 2837 O O . GLU A 1 352 ? 12.911 -27.949 52.490 1.00 71.69 352 GLU A O 1
ATOM 2842 N N . HIS A 1 353 ? 13.756 -28.795 50.604 1.00 77.62 353 HIS A N 1
ATOM 2843 C CA . HIS A 1 353 ? 14.186 -30.055 51.225 1.00 77.62 353 HIS A CA 1
ATOM 2844 C C . HIS A 1 353 ? 15.702 -30.110 51.469 1.00 77.62 353 HIS A C 1
ATOM 2846 O O . HIS A 1 353 ? 16.502 -29.641 50.653 1.00 77.62 353 HIS A O 1
ATOM 2852 N N . GLU A 1 354 ? 16.097 -30.732 52.584 1.00 80.38 354 GLU A N 1
ATOM 2853 C CA . GLU A 1 354 ? 17.494 -30.901 52.996 1.00 80.38 354 GLU A CA 1
ATOM 2854 C C . GLU A 1 354 ? 17.873 -32.389 53.008 1.00 80.38 354 GLU A C 1
ATOM 2856 O O . GLU A 1 354 ? 17.201 -33.196 53.654 1.00 80.38 354 GLU A O 1
ATOM 2861 N N . THR A 1 355 ? 18.965 -32.758 52.330 1.00 81.06 355 THR A N 1
ATOM 2862 C CA . THR A 1 355 ? 19.487 -34.135 52.317 1.00 81.06 355 THR A CA 1
ATOM 2863 C C . THR A 1 355 ? 20.892 -34.182 52.937 1.00 81.06 355 THR A C 1
ATOM 2865 O O . THR A 1 355 ? 21.761 -33.405 52.532 1.00 81.06 355 THR A O 1
ATOM 2868 N N . PRO A 1 356 ? 21.178 -35.077 53.903 1.00 85.06 356 PRO A N 1
ATOM 2869 C CA . PRO A 1 356 ? 22.516 -35.228 54.478 1.00 85.06 356 PRO A CA 1
ATOM 2870 C C . PRO A 1 356 ? 23.575 -35.601 53.430 1.00 85.06 356 PRO A C 1
ATOM 2872 O O . PRO A 1 356 ? 23.384 -36.527 52.645 1.00 85.06 356 PRO A O 1
ATOM 2875 N N . GLN A 1 357 ? 24.746 -34.956 53.465 1.00 80.88 357 GLN A N 1
ATOM 2876 C CA . GLN A 1 357 ? 25.850 -35.227 52.525 1.00 80.88 357 GLN A CA 1
ATOM 2877 C C . GLN A 1 357 ? 26.318 -36.689 52.569 1.00 80.88 357 GLN A C 1
ATOM 2879 O O . GLN A 1 357 ? 26.591 -37.297 51.535 1.00 80.88 357 GLN A O 1
ATOM 2884 N N . VAL A 1 358 ? 26.342 -37.279 53.769 1.00 81.88 358 VAL A N 1
ATOM 2885 C CA . VAL A 1 358 ? 26.702 -38.691 53.983 1.00 81.88 358 VAL A CA 1
ATOM 2886 C C . VAL A 1 358 ? 25.755 -39.629 53.229 1.00 81.88 358 VAL A C 1
ATOM 2888 O O . VAL A 1 358 ? 26.178 -40.687 52.776 1.00 81.88 358 VAL A O 1
ATOM 2891 N N . GLN A 1 359 ? 24.494 -39.239 53.043 1.00 82.75 359 GLN A N 1
ATOM 2892 C CA . GLN A 1 359 ? 23.484 -40.090 52.426 1.00 82.75 359 GLN A CA 1
ATOM 2893 C C . GLN A 1 359 ? 23.696 -40.254 50.919 1.00 82.75 359 GLN A C 1
ATOM 2895 O O . GLN A 1 359 ? 23.511 -41.352 50.402 1.00 82.75 359 GLN A O 1
ATOM 2900 N N . PHE A 1 360 ? 24.172 -39.218 50.221 1.00 86.31 360 PHE A N 1
ATOM 2901 C CA . PHE A 1 360 ? 24.563 -39.344 48.813 1.00 86.31 360 PHE A CA 1
ATOM 2902 C C . PHE A 1 360 ? 25.685 -40.372 48.641 1.00 86.31 360 PHE A C 1
ATOM 2904 O O . PHE A 1 360 ? 25.599 -41.234 47.770 1.00 86.31 360 PHE A O 1
ATOM 2911 N N . TRP A 1 361 ? 26.701 -40.328 49.509 1.00 85.94 361 TRP A N 1
ATOM 2912 C CA . TRP A 1 361 ? 27.805 -41.286 49.480 1.00 85.94 361 TRP A CA 1
ATOM 2913 C C . TRP A 1 361 ? 27.361 -42.710 49.826 1.00 85.94 361 TRP A C 1
ATOM 2915 O O . TRP A 1 361 ? 27.719 -43.648 49.116 1.00 85.94 361 TRP A O 1
ATOM 2925 N N . THR A 1 362 ? 26.565 -42.882 50.884 1.00 85.25 362 THR A N 1
ATOM 2926 C CA . THR A 1 362 ? 26.060 -44.201 51.290 1.00 85.25 362 THR A CA 1
ATOM 2927 C C . THR A 1 362 ? 25.245 -44.842 50.172 1.00 85.25 362 THR A C 1
ATOM 2929 O O . THR A 1 362 ? 25.553 -45.965 49.779 1.00 85.25 362 THR A O 1
ATOM 2932 N N . ASN A 1 363 ? 24.303 -44.097 49.583 1.00 85.56 363 ASN A N 1
ATOM 2933 C CA . ASN A 1 363 ? 23.459 -44.587 48.493 1.00 85.56 363 ASN A CA 1
ATOM 2934 C C . ASN A 1 363 ? 24.279 -44.897 47.227 1.00 85.56 363 ASN A C 1
ATOM 2936 O O . ASN A 1 363 ? 23.996 -45.867 46.528 1.00 85.56 363 ASN A O 1
ATOM 2940 N N . TYR A 1 364 ? 25.301 -44.086 46.929 1.00 87.94 364 TYR A N 1
ATOM 2941 C CA . TYR A 1 364 ? 26.196 -44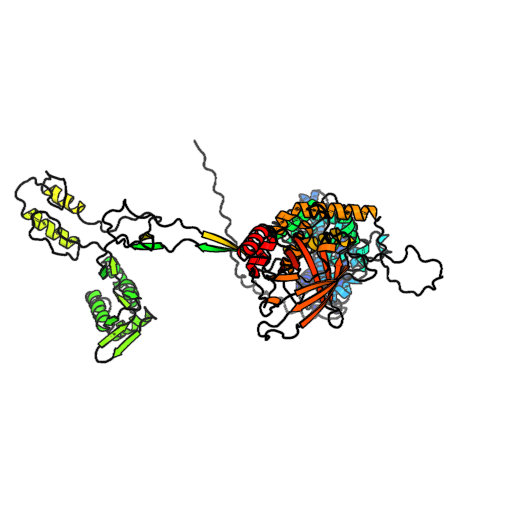.320 45.795 1.00 87.94 364 TYR A CA 1
ATOM 2942 C C . TYR A 1 364 ? 27.014 -45.599 45.971 1.00 87.94 364 TYR A C 1
ATOM 2944 O O . TYR A 1 364 ? 27.097 -46.438 45.073 1.00 87.94 364 TYR A O 1
ATOM 2952 N N . ARG A 1 365 ? 27.596 -45.766 47.162 1.00 85.75 365 ARG A N 1
ATOM 2953 C CA . ARG A 1 365 ? 28.374 -46.948 47.512 1.00 85.75 365 ARG A CA 1
ATOM 2954 C C . ARG A 1 365 ? 27.501 -48.194 47.462 1.00 85.75 365 ARG A C 1
ATOM 2956 O O . ARG A 1 365 ? 27.895 -49.165 46.836 1.00 85.75 365 ARG A O 1
ATOM 2963 N N . GLU A 1 366 ? 26.316 -48.172 48.059 1.00 85.56 366 GLU A N 1
ATOM 2964 C CA . GLU A 1 366 ? 25.397 -49.317 48.037 1.00 85.56 366 GLU A CA 1
ATOM 2965 C C . GLU A 1 366 ? 24.986 -49.719 46.614 1.00 85.56 366 GLU A C 1
ATOM 2967 O O . GLU A 1 366 ? 24.975 -50.909 46.308 1.00 85.56 366 GLU A O 1
ATOM 2972 N N . ALA A 1 367 ? 24.748 -48.751 45.721 1.00 83.88 367 ALA A N 1
ATOM 2973 C CA . ALA A 1 367 ? 24.384 -49.033 44.333 1.00 83.88 367 ALA A CA 1
ATOM 2974 C C . ALA A 1 367 ? 25.514 -49.703 43.524 1.00 83.88 367 ALA A C 1
ATOM 2976 O O . ALA A 1 367 ? 25.242 -50.564 42.687 1.00 83.88 367 ALA A O 1
ATOM 2977 N N . PHE A 1 368 ? 26.782 -49.337 43.758 1.00 87.75 368 PHE A N 1
ATOM 2978 C CA . PHE A 1 368 ? 27.890 -49.726 42.870 1.00 87.75 368 PHE A CA 1
ATOM 2979 C C . PHE A 1 368 ? 29.006 -50.561 43.520 1.00 87.75 368 PHE A C 1
ATOM 2981 O O . PHE A 1 368 ? 29.865 -51.062 42.797 1.00 87.75 368 PHE A O 1
ATOM 2988 N N . GLN A 1 369 ? 28.999 -50.792 44.839 1.00 85.06 369 GLN A N 1
ATOM 2989 C CA . GLN A 1 369 ? 30.053 -51.546 45.545 1.00 85.06 369 GLN A CA 1
ATOM 2990 C C . GLN A 1 369 ? 30.248 -52.962 44.983 1.00 85.06 369 GLN A C 1
ATOM 2992 O O . GLN A 1 369 ? 31.380 -53.432 44.889 1.00 85.06 369 GLN A O 1
ATOM 2997 N N . ALA A 1 370 ? 29.163 -53.631 44.581 1.00 84.69 370 ALA A N 1
ATOM 2998 C CA . ALA A 1 370 ? 29.223 -54.965 43.980 1.00 84.69 370 ALA A CA 1
ATOM 2999 C C . ALA A 1 370 ? 29.978 -54.990 42.634 1.00 84.69 370 ALA A C 1
ATOM 3001 O O . ALA A 1 370 ? 30.525 -56.023 42.260 1.00 84.69 370 ALA A O 1
ATOM 3002 N N . HIS A 1 371 ? 30.066 -53.847 41.947 1.00 83.88 371 HIS A N 1
ATOM 3003 C CA . HIS A 1 371 ? 30.706 -53.683 40.638 1.00 83.88 371 HIS A CA 1
ATOM 3004 C C . HIS A 1 371 ? 32.059 -52.950 40.731 1.00 83.88 371 HIS A C 1
ATOM 3006 O O . HIS A 1 371 ? 32.634 -52.552 39.717 1.00 83.88 371 HIS A O 1
ATOM 3012 N N . ALA A 1 372 ? 32.601 -52.794 41.947 1.00 80.19 372 ALA A N 1
ATOM 3013 C CA . ALA A 1 372 ? 33.858 -52.087 42.202 1.00 80.19 372 ALA A CA 1
ATOM 3014 C C . ALA A 1 372 ? 35.077 -52.717 41.504 1.00 80.19 372 ALA A C 1
ATOM 3016 O O . ALA A 1 372 ? 36.064 -52.028 41.250 1.00 80.19 372 ALA A O 1
ATOM 3017 N N . ALA A 1 373 ? 35.017 -54.023 41.218 1.00 76.12 373 ALA A N 1
ATOM 3018 C CA . ALA A 1 373 ? 36.082 -54.756 40.536 1.00 76.12 373 ALA A CA 1
ATOM 3019 C C . ALA A 1 373 ? 36.191 -54.401 39.042 1.00 76.12 373 ALA A C 1
ATOM 3021 O O . ALA A 1 373 ? 37.283 -54.469 38.484 1.00 76.12 373 ALA A O 1
ATOM 3022 N N . GLU A 1 374 ? 35.081 -54.015 38.404 1.00 78.75 374 GLU A N 1
ATOM 3023 C CA . GLU A 1 374 ? 35.046 -53.620 36.990 1.00 78.75 374 GLU A CA 1
ATOM 3024 C C . GLU A 1 374 ? 35.378 -52.138 36.818 1.00 78.75 374 GLU A C 1
ATOM 3026 O O . GLU A 1 374 ? 36.129 -51.767 35.916 1.00 78.75 374 GLU A O 1
ATOM 3031 N N . GLN A 1 375 ? 34.853 -51.289 37.706 1.00 78.69 375 GLN A N 1
ATOM 3032 C CA . GLN A 1 375 ? 35.180 -49.870 37.740 1.00 78.69 375 GLN A CA 1
ATOM 3033 C C . GLN A 1 375 ? 35.257 -49.338 39.175 1.00 78.69 375 GLN A C 1
ATOM 3035 O O . GLN A 1 375 ? 34.281 -49.469 39.922 1.00 78.69 375 GLN A O 1
ATOM 3040 N N . PRO A 1 376 ? 36.362 -48.664 39.550 1.00 83.56 376 PRO A N 1
ATOM 3041 C CA . PRO A 1 376 ? 36.537 -48.138 40.897 1.00 83.56 376 PRO A CA 1
ATOM 3042 C C . PRO A 1 376 ? 35.469 -47.088 41.227 1.00 83.56 376 PRO A C 1
ATOM 3044 O O . PRO A 1 376 ? 35.010 -46.347 40.356 1.00 83.56 376 PRO A O 1
ATOM 3047 N N . LEU A 1 377 ? 35.063 -47.031 42.497 1.00 85.94 377 LEU A N 1
ATOM 3048 C CA . LEU A 1 377 ? 34.121 -46.025 42.985 1.00 85.94 377 LEU A CA 1
ATOM 3049 C C . LEU A 1 377 ? 34.842 -44.688 43.199 1.00 85.94 377 LEU A C 1
ATOM 3051 O O . LEU A 1 377 ? 35.992 -44.658 43.640 1.00 85.94 377 LEU A O 1
ATOM 3055 N N . LEU A 1 378 ? 34.135 -43.583 42.952 1.00 88.38 378 LEU A N 1
ATOM 3056 C CA . LEU A 1 378 ? 34.545 -42.259 43.428 1.00 88.38 378 LEU A CA 1
ATOM 3057 C C . LEU A 1 378 ? 34.695 -42.248 44.954 1.00 88.38 378 LEU A C 1
ATOM 3059 O O . LEU A 1 378 ? 34.100 -43.068 45.644 1.00 88.38 378 LEU A O 1
ATOM 3063 N N . ASN A 1 379 ? 35.469 -41.310 45.499 1.00 87.44 379 ASN A N 1
ATOM 3064 C CA . ASN A 1 379 ? 35.477 -41.081 46.944 1.00 87.44 379 ASN A CA 1
ATOM 3065 C C . ASN A 1 379 ? 34.266 -40.221 47.367 1.00 87.44 379 ASN A C 1
ATOM 3067 O O . ASN A 1 379 ? 33.606 -39.587 46.541 1.00 87.44 379 ASN A O 1
ATOM 3071 N N . ALA A 1 380 ? 33.989 -40.166 48.672 1.00 81.56 380 ALA A N 1
ATOM 3072 C CA . ALA A 1 380 ? 32.847 -39.424 49.206 1.00 81.56 380 ALA A CA 1
ATOM 3073 C C . ALA A 1 380 ? 32.862 -37.925 48.844 1.00 81.56 380 ALA A C 1
ATOM 3075 O O . ALA A 1 380 ? 31.808 -37.360 48.557 1.00 81.56 380 ALA A O 1
ATOM 3076 N N . ALA A 1 381 ? 34.037 -37.287 48.826 1.00 82.44 381 ALA A N 1
ATOM 3077 C CA . ALA A 1 381 ? 34.167 -35.861 48.524 1.00 82.44 381 ALA A CA 1
ATOM 3078 C C . ALA A 1 381 ? 33.817 -35.552 47.058 1.00 82.44 381 ALA A C 1
ATOM 3080 O O . ALA A 1 381 ? 33.130 -34.567 46.785 1.00 82.44 381 ALA A O 1
ATOM 3081 N N . ASP A 1 382 ? 34.218 -36.422 46.131 1.00 86.06 382 ASP A N 1
ATOM 3082 C CA . ASP A 1 382 ? 33.939 -36.272 44.702 1.00 86.06 382 ASP A CA 1
ATOM 3083 C C . ASP A 1 382 ? 32.454 -36.492 44.385 1.00 86.06 382 ASP A C 1
ATOM 3085 O O . ASP A 1 382 ? 31.876 -35.742 43.599 1.00 86.06 382 ASP A O 1
ATOM 3089 N N . VAL A 1 383 ? 31.797 -37.456 45.047 1.00 84.62 383 VAL A N 1
ATOM 3090 C CA . VAL A 1 383 ? 30.343 -37.663 44.900 1.00 84.62 383 VAL A CA 1
ATOM 3091 C C . VAL A 1 383 ? 29.569 -36.428 45.362 1.00 84.62 383 VAL A C 1
ATOM 3093 O O . VAL A 1 383 ? 28.675 -35.975 44.652 1.00 84.62 383 VAL A O 1
ATOM 3096 N N . ILE A 1 384 ? 29.938 -35.840 46.505 1.00 85.62 384 ILE A N 1
ATOM 3097 C CA . ILE A 1 384 ? 29.290 -34.626 47.026 1.00 85.62 384 ILE A CA 1
ATOM 3098 C C . ILE A 1 384 ? 29.528 -33.436 46.086 1.00 85.62 384 ILE A C 1
ATOM 3100 O O . ILE A 1 384 ? 28.589 -32.703 45.780 1.00 85.62 384 ILE A O 1
ATOM 3104 N N . LYS A 1 385 ? 30.752 -33.269 45.566 1.00 85.12 385 LYS A N 1
ATOM 3105 C CA . LYS A 1 385 ? 31.076 -32.212 44.595 1.00 85.12 385 LYS A CA 1
ATOM 3106 C C . LYS A 1 385 ? 30.230 -32.328 43.323 1.00 85.12 385 LYS A C 1
ATOM 3108 O O . LYS A 1 385 ? 29.773 -31.315 42.796 1.00 85.12 385 LYS A O 1
ATOM 3113 N N . ASN A 1 386 ? 29.977 -33.552 42.863 1.00 88.56 386 ASN A N 1
ATOM 3114 C CA . ASN A 1 386 ? 29.160 -33.809 41.681 1.00 88.56 386 ASN A CA 1
ATOM 3115 C C . ASN A 1 386 ? 27.675 -33.456 41.882 1.00 88.56 386 ASN A C 1
ATOM 3117 O O . ASN A 1 386 ? 27.016 -33.105 40.905 1.00 88.56 386 ASN A O 1
ATOM 3121 N N . VAL A 1 387 ? 27.150 -33.465 43.118 1.00 85.75 387 VAL A N 1
ATOM 3122 C CA . VAL A 1 387 ? 25.765 -33.033 43.406 1.00 85.75 387 VAL A CA 1
ATOM 3123 C C . VAL A 1 387 ? 25.554 -31.579 42.989 1.00 85.75 387 VAL A C 1
ATOM 3125 O O . VAL A 1 387 ? 24.602 -31.291 42.268 1.00 85.75 387 VAL A O 1
ATOM 3128 N N . SER A 1 388 ? 26.472 -30.682 43.355 1.00 82.62 388 SER A N 1
ATOM 3129 C CA . SER A 1 388 ? 26.389 -29.259 42.995 1.00 82.62 388 SER A CA 1
ATOM 3130 C C . SER A 1 388 ? 26.602 -28.998 41.500 1.00 82.62 388 SER A C 1
ATOM 3132 O O . SER A 1 388 ? 26.137 -27.989 40.981 1.00 82.62 388 SER A O 1
ATOM 3134 N N . VAL A 1 389 ? 27.270 -29.912 40.786 1.00 85.44 389 VAL A N 1
ATOM 3135 C CA . VAL A 1 389 ? 27.416 -29.842 39.321 1.00 85.44 389 VAL A CA 1
ATOM 3136 C C . VAL A 1 389 ? 26.116 -30.243 38.619 1.00 85.44 389 VAL A C 1
ATOM 3138 O O . VAL A 1 389 ? 25.716 -29.603 37.650 1.00 85.44 389 VAL A O 1
ATOM 3141 N N . VAL A 1 390 ? 25.446 -31.295 39.100 1.00 85.19 390 VAL A N 1
ATOM 3142 C CA . VAL A 1 390 ? 24.186 -31.786 38.515 1.00 85.19 390 VAL A CA 1
ATOM 3143 C C . VAL A 1 390 ? 22.997 -30.902 38.899 1.00 85.19 390 VAL A C 1
ATOM 3145 O O . VAL A 1 390 ? 22.095 -30.709 38.084 1.00 85.19 390 VAL A O 1
ATOM 3148 N N . PHE A 1 391 ? 23.012 -30.334 40.106 1.00 85.31 391 PHE A N 1
ATOM 3149 C CA . PHE A 1 391 ? 21.978 -29.448 40.636 1.00 85.31 391 PHE A CA 1
ATOM 3150 C C . PHE A 1 391 ? 22.595 -28.094 41.038 1.00 85.31 391 PHE A C 1
ATOM 3152 O O . PHE A 1 391 ? 22.923 -27.896 42.210 1.00 85.31 391 PHE A O 1
ATOM 3159 N N . PRO A 1 392 ? 22.741 -27.139 40.097 1.00 80.06 392 PRO A N 1
ATOM 3160 C CA . PRO A 1 392 ? 23.378 -25.842 40.363 1.00 80.06 392 PRO A CA 1
ATOM 3161 C C . PRO A 1 392 ? 22.657 -24.986 41.410 1.00 80.06 392 PRO A C 1
ATOM 3163 O O . PRO A 1 392 ? 23.271 -24.137 42.044 1.00 80.06 392 PRO A O 1
ATOM 3166 N N . SER A 1 393 ? 21.355 -25.214 41.600 1.00 76.62 393 SER A N 1
ATOM 3167 C CA . SER A 1 393 ? 20.519 -24.549 42.605 1.00 76.62 393 SER A CA 1
ATOM 3168 C C . SER A 1 393 ? 20.615 -25.182 44.000 1.00 76.62 393 SER A C 1
ATOM 3170 O O . SER A 1 393 ? 19.785 -24.882 44.855 1.00 76.62 393 SER A O 1
ATOM 3172 N N . SER A 1 394 ? 21.547 -26.115 44.216 1.00 78.19 394 SER A N 1
ATOM 3173 C CA . SER A 1 394 ? 21.745 -26.770 45.508 1.00 78.19 394 SER A CA 1
ATOM 3174 C C . SER A 1 394 ? 22.823 -26.072 46.333 1.00 78.19 394 SER A C 1
ATOM 3176 O O . SER A 1 394 ? 23.887 -25.729 45.818 1.00 78.19 394 SER A O 1
ATOM 3178 N N . GLU A 1 395 ? 22.566 -25.887 47.627 1.00 76.31 395 GLU A N 1
ATOM 3179 C CA . GLU A 1 395 ? 23.483 -25.204 48.544 1.00 76.31 395 GLU A CA 1
ATOM 3180 C C . GLU A 1 395 ? 24.021 -26.187 49.596 1.00 76.31 395 GLU A C 1
ATOM 3182 O O . GLU A 1 395 ? 23.257 -26.672 50.441 1.00 76.31 395 GLU A O 1
ATOM 3187 N N . PRO A 1 396 ? 25.324 -26.522 49.580 1.00 70.62 396 PRO A N 1
ATOM 3188 C CA . PRO A 1 396 ? 25.931 -27.301 50.649 1.00 70.62 396 PRO A CA 1
ATOM 3189 C C . PRO A 1 396 ? 26.102 -26.421 51.896 1.00 70.62 396 PRO A C 1
ATOM 3191 O O . PRO A 1 396 ? 26.831 -25.432 51.873 1.00 70.62 396 PRO A O 1
ATOM 3194 N N . VAL A 1 397 ? 25.461 -26.797 53.005 1.00 71.50 397 VAL A N 1
ATOM 3195 C CA . VAL A 1 397 ? 25.553 -26.081 54.287 1.00 71.50 397 VAL A CA 1
ATOM 3196 C C . VAL A 1 397 ? 26.288 -26.957 55.301 1.00 71.50 397 VAL A C 1
ATOM 3198 O O . VAL A 1 397 ? 25.933 -28.118 55.518 1.00 71.50 397 VAL A O 1
ATOM 3201 N N . GLY A 1 398 ? 27.328 -26.400 55.926 1.00 56.41 398 GLY A N 1
ATOM 3202 C CA . GLY A 1 398 ? 28.086 -27.037 57.003 1.00 56.41 398 GLY A CA 1
ATOM 3203 C C . GLY A 1 398 ? 28.119 -26.143 58.236 1.00 56.41 398 GLY A C 1
ATOM 3204 O O . GLY A 1 398 ? 28.986 -25.282 58.345 1.00 56.41 398 GLY A O 1
ATOM 3205 N N . LEU A 1 399 ? 27.183 -26.344 59.163 1.00 48.94 399 LEU A N 1
ATOM 3206 C CA . LEU A 1 399 ? 27.153 -25.670 60.465 1.00 48.94 399 LEU A CA 1
ATOM 3207 C C . LEU A 1 399 ? 26.942 -26.714 61.571 1.00 48.94 399 LEU A C 1
ATOM 3209 O O . LEU A 1 399 ? 26.139 -27.634 61.425 1.00 48.94 399 LEU A O 1
ATOM 3213 N N . ASP A 1 400 ? 27.719 -26.601 62.651 1.00 48.12 400 ASP A N 1
ATOM 3214 C CA . ASP A 1 400 ? 27.618 -27.386 63.891 1.00 48.12 400 ASP A CA 1
ATOM 3215 C C . ASP A 1 400 ? 27.411 -28.903 63.715 1.00 48.12 400 ASP A C 1
ATOM 3217 O O . ASP A 1 400 ? 26.413 -29.492 64.129 1.00 48.12 400 ASP A O 1
ATOM 3221 N N . LYS A 1 401 ? 28.418 -29.566 63.126 1.00 52.91 401 LYS A N 1
ATOM 3222 C CA . LYS A 1 401 ? 28.520 -31.037 62.990 1.00 52.91 401 LYS A CA 1
ATOM 3223 C C . LYS A 1 401 ? 27.413 -31.715 62.155 1.00 52.91 401 LYS A C 1
ATOM 3225 O O . LYS A 1 401 ? 27.353 -32.945 62.148 1.00 52.91 401 LYS A O 1
ATOM 3230 N N . LYS A 1 402 ? 26.595 -30.972 61.398 1.00 56.22 402 LYS A N 1
ATOM 3231 C CA . LYS A 1 402 ? 25.662 -31.521 60.394 1.00 56.22 402 LYS A CA 1
ATOM 3232 C C . LYS A 1 402 ? 26.043 -31.047 58.987 1.00 56.22 402 LYS A C 1
ATOM 3234 O O . LYS A 1 402 ? 25.946 -29.867 58.679 1.00 56.22 402 LYS A O 1
ATOM 3239 N N . TYR A 1 403 ? 26.474 -31.980 58.137 1.00 77.88 403 TYR A N 1
ATOM 3240 C CA . TYR A 1 403 ? 26.790 -31.731 56.726 1.00 77.88 403 TYR A CA 1
ATOM 3241 C C . TYR A 1 403 ? 25.563 -32.054 55.864 1.00 77.88 403 TYR A C 1
ATOM 3243 O O . TYR A 1 403 ? 25.229 -33.230 55.693 1.00 77.88 403 TYR A O 1
ATOM 3251 N N . ILE A 1 404 ? 24.884 -31.031 55.339 1.00 82.50 404 ILE A N 1
ATOM 3252 C CA . ILE A 1 404 ? 23.650 -31.164 54.543 1.00 82.50 404 ILE A CA 1
ATOM 3253 C C . ILE A 1 404 ? 23.789 -30.481 53.174 1.00 82.50 404 ILE A C 1
ATOM 3255 O O . ILE A 1 404 ? 24.655 -29.627 52.976 1.00 82.50 404 ILE A O 1
ATOM 3259 N N . VAL A 1 405 ? 22.948 -30.879 52.221 1.00 81.38 405 VAL A N 1
ATOM 3260 C CA . VAL A 1 405 ? 22.751 -30.218 50.924 1.00 81.38 405 VAL A CA 1
ATOM 3261 C C . VAL A 1 405 ? 21.290 -29.789 50.838 1.00 81.38 405 VAL A C 1
ATOM 3263 O O . VAL A 1 405 ? 20.395 -30.629 50.951 1.00 81.38 405 VAL A O 1
ATOM 3266 N N . ARG A 1 406 ? 21.049 -28.489 50.661 1.00 78.69 406 ARG A N 1
ATOM 3267 C CA . ARG A 1 406 ? 19.714 -27.913 50.451 1.00 78.69 406 ARG A CA 1
ATOM 3268 C C . ARG A 1 406 ? 19.364 -27.897 48.971 1.00 78.69 406 ARG A C 1
ATOM 3270 O O . ARG A 1 406 ? 20.247 -27.699 48.140 1.00 78.69 406 ARG A O 1
ATOM 3277 N N . GLY A 1 407 ? 18.088 -28.075 48.641 1.00 75.62 407 GLY A N 1
ATOM 3278 C CA . GLY A 1 407 ? 17.590 -27.927 47.270 1.00 75.62 407 GLY A CA 1
ATOM 3279 C C . GLY A 1 407 ? 17.498 -29.228 46.465 1.00 75.62 407 GLY A C 1
ATOM 3280 O O . GLY A 1 407 ? 17.153 -29.183 45.283 1.00 75.62 407 GLY A O 1
ATOM 3281 N N . VAL A 1 408 ? 17.791 -30.385 47.070 1.00 81.44 408 VAL A N 1
ATOM 3282 C CA . VAL A 1 408 ? 17.789 -31.703 46.408 1.00 81.44 408 VAL A CA 1
ATOM 3283 C C . VAL A 1 408 ? 17.168 -32.750 47.331 1.00 81.44 408 VAL A C 1
ATOM 3285 O O . VAL A 1 408 ? 17.549 -32.854 48.497 1.00 81.44 408 VAL A O 1
ATOM 3288 N N . ASP A 1 409 ? 16.245 -33.550 46.796 1.00 81.50 409 ASP A N 1
ATOM 3289 C CA . ASP A 1 409 ? 15.567 -34.649 47.501 1.00 81.50 409 ASP A CA 1
ATOM 3290 C C . ASP A 1 409 ? 15.572 -35.926 46.645 1.00 81.50 409 ASP A C 1
ATOM 3292 O O . ASP A 1 409 ? 15.731 -35.868 45.418 1.00 81.50 409 ASP A O 1
ATOM 3296 N N . ARG A 1 410 ? 15.380 -37.088 47.279 1.00 79.06 410 ARG A N 1
ATOM 3297 C CA . ARG A 1 410 ? 15.197 -38.368 46.578 1.00 79.06 410 ARG A CA 1
ATOM 3298 C C . ARG A 1 410 ? 14.009 -38.254 45.629 1.00 79.06 410 ARG A C 1
ATOM 3300 O O . ARG A 1 410 ? 12.947 -37.734 45.982 1.00 79.06 410 ARG A O 1
ATOM 3307 N N . ARG A 1 411 ? 14.184 -38.727 44.395 1.00 77.50 411 ARG A N 1
ATOM 3308 C CA . ARG A 1 411 ? 13.098 -38.774 43.416 1.00 77.50 411 ARG A CA 1
ATOM 3309 C C . ARG A 1 411 ? 12.018 -39.693 43.967 1.00 77.50 411 ARG A C 1
ATOM 3311 O O . ARG A 1 411 ? 12.323 -40.817 44.341 1.00 77.50 411 ARG A O 1
ATOM 3318 N N . LYS A 1 412 ? 10.770 -39.231 44.014 1.00 70.75 412 LYS A N 1
ATOM 3319 C CA . LYS A 1 412 ? 9.656 -40.018 44.550 1.00 70.75 412 LYS A CA 1
ATOM 3320 C C . LYS A 1 412 ? 8.740 -40.518 43.436 1.00 70.75 412 LYS A C 1
ATOM 3322 O O . LYS A 1 412 ? 8.485 -39.779 42.486 1.00 70.75 412 LYS A O 1
ATOM 3327 N N . VAL A 1 413 ? 8.245 -41.748 43.561 1.00 60.16 413 VAL A N 1
ATOM 3328 C CA . VAL A 1 413 ? 7.307 -42.376 42.620 1.00 60.16 413 VAL A CA 1
ATOM 3329 C C . VAL A 1 413 ? 6.007 -42.726 43.341 1.00 60.16 413 VAL A C 1
ATOM 3331 O O . VAL A 1 413 ? 6.005 -43.236 44.461 1.00 60.16 413 VAL A O 1
ATOM 3334 N N . SER A 1 414 ? 4.887 -42.413 42.691 1.00 53.38 414 SER A N 1
ATOM 3335 C CA . SER A 1 414 ? 3.540 -42.720 43.172 1.00 53.38 414 SER A CA 1
ATOM 3336 C C . SER A 1 414 ? 3.219 -44.188 42.905 1.00 53.38 414 SER A C 1
ATOM 3338 O O . SER A 1 414 ? 3.085 -44.573 41.745 1.00 53.38 414 SER A O 1
ATOM 3340 N N . THR A 1 415 ? 3.071 -45.001 43.953 1.00 53.94 415 THR A N 1
ATOM 3341 C CA . THR A 1 415 ? 2.550 -46.374 43.840 1.00 53.94 415 THR A CA 1
ATOM 3342 C C . THR A 1 415 ? 1.528 -46.651 44.942 1.00 53.94 415 THR A C 1
ATOM 3344 O O . THR A 1 415 ? 1.643 -46.137 46.056 1.00 53.94 415 THR A O 1
ATOM 3347 N N . GLU A 1 416 ? 0.498 -47.434 44.613 1.00 54.22 416 GLU A N 1
ATOM 3348 C CA . GLU A 1 416 ? -0.515 -47.892 45.569 1.00 54.22 416 GLU A CA 1
ATOM 3349 C C . GLU A 1 416 ? 0.132 -48.781 46.649 1.00 54.22 416 GLU A C 1
ATOM 3351 O O . GLU A 1 416 ? 1.022 -49.582 46.358 1.00 54.22 416 GLU A O 1
ATOM 3356 N N . ALA A 1 417 ? -0.305 -48.661 47.907 1.00 56.34 417 ALA A N 1
ATOM 3357 C CA . ALA A 1 417 ? 0.238 -49.456 49.007 1.00 56.34 417 ALA A CA 1
ATOM 3358 C C . ALA A 1 417 ? 0.006 -50.968 48.793 1.00 56.34 417 ALA A C 1
ATOM 3360 O O . ALA A 1 417 ? -1.126 -51.458 48.824 1.00 56.34 417 ALA A O 1
ATOM 3361 N N . ILE A 1 418 ? 1.100 -51.717 48.624 1.00 67.75 418 ILE A N 1
ATOM 3362 C CA . ILE A 1 418 ? 1.096 -53.166 48.381 1.00 67.75 418 ILE A CA 1
ATOM 3363 C C . ILE A 1 418 ? 0.818 -53.897 49.703 1.00 67.75 418 ILE A C 1
ATOM 3365 O O . ILE A 1 418 ? 1.715 -54.077 50.526 1.00 67.75 418 ILE A O 1
ATOM 3369 N N . THR A 1 419 ? -0.432 -54.305 49.929 1.00 72.94 419 THR A N 1
ATOM 3370 C CA . THR A 1 419 ? -0.871 -55.007 51.151 1.00 72.94 419 THR A CA 1
ATOM 3371 C C . THR A 1 419 ? -1.635 -56.287 50.819 1.00 72.94 419 THR A C 1
ATOM 3373 O O . THR A 1 419 ? -2.302 -56.383 49.787 1.00 72.94 419 THR A O 1
ATOM 3376 N N . CYS A 1 420 ? -1.550 -57.289 51.699 1.00 79.12 420 CYS A N 1
ATOM 3377 C CA . CYS A 1 420 ? -2.303 -58.533 51.546 1.00 79.12 420 CYS A CA 1
ATOM 3378 C C . CYS A 1 420 ? -3.789 -58.311 51.874 1.00 79.12 420 CYS A C 1
ATOM 3380 O O . CYS A 1 420 ? -4.129 -57.876 52.974 1.00 79.12 420 CYS A O 1
ATOM 3382 N N . ARG A 1 421 ? -4.686 -58.635 50.929 1.00 76.00 421 ARG A N 1
ATOM 3383 C CA . ARG A 1 421 ? -6.151 -58.511 51.087 1.00 76.00 421 ARG A CA 1
ATOM 3384 C C . ARG A 1 421 ? -6.869 -59.864 51.167 1.00 76.00 421 ARG A C 1
ATOM 3386 O O . ARG A 1 421 ? -8.044 -59.969 50.818 1.00 76.00 421 ARG A O 1
ATOM 3393 N N . TRP A 1 422 ? -6.178 -60.915 51.604 1.00 79.75 422 TRP A N 1
ATOM 3394 C CA . TRP A 1 422 ? -6.751 -62.257 51.729 1.00 79.75 422 TRP A CA 1
ATOM 3395 C C . TRP A 1 422 ? -7.709 -62.343 52.928 1.00 79.75 422 TRP A C 1
ATOM 3397 O O . TRP A 1 422 ? -7.286 -62.264 54.088 1.00 79.75 422 TRP A O 1
ATOM 3407 N N . LYS A 1 423 ? -9.011 -62.502 52.671 1.00 67.19 423 LYS A N 1
ATOM 3408 C CA . LYS A 1 423 ? -10.050 -62.618 53.700 1.00 67.19 423 LYS A CA 1
ATOM 3409 C C . LYS A 1 423 ? -9.861 -63.929 54.466 1.00 67.19 423 LYS A C 1
ATOM 3411 O O . LYS A 1 423 ? -9.954 -64.997 53.871 1.00 67.19 423 LYS A O 1
ATOM 3416 N N . ARG A 1 424 ? -9.666 -63.823 55.792 1.00 63.69 424 ARG A N 1
ATOM 3417 C CA . ARG A 1 424 ? -9.342 -64.877 56.795 1.00 63.69 424 ARG A CA 1
ATOM 3418 C C . ARG A 1 424 ? -7.861 -65.022 57.171 1.00 63.69 424 ARG A C 1
ATOM 3420 O O . ARG A 1 424 ? -7.553 -65.835 58.036 1.00 63.69 424 ARG A O 1
ATOM 3427 N N . SER A 1 425 ? -6.966 -64.211 56.612 1.00 60.81 425 SER A N 1
ATOM 3428 C CA . SER A 1 425 ? -5.566 -64.163 57.054 1.00 60.81 425 SER A CA 1
ATOM 3429 C C . SER A 1 425 ? -5.386 -63.297 58.316 1.00 60.81 425 SER A C 1
ATOM 3431 O O . SER A 1 425 ? -6.102 -62.316 58.515 1.00 60.81 425 SER A O 1
ATOM 3433 N N . LYS A 1 426 ? -4.403 -63.624 59.171 1.00 60.81 426 LYS A N 1
ATOM 3434 C CA . LYS A 1 426 ? -3.946 -62.746 60.277 1.00 60.81 426 LYS A CA 1
ATOM 3435 C C . LYS A 1 426 ? -2.991 -61.635 59.800 1.00 60.81 426 LYS A C 1
ATOM 3437 O O . LYS A 1 426 ? -2.402 -60.937 60.615 1.00 60.81 426 LYS A O 1
ATOM 3442 N N . CYS A 1 427 ? -2.829 -61.486 58.486 1.00 67.06 427 CYS A N 1
ATOM 3443 C CA . CYS A 1 427 ? -1.806 -60.667 57.830 1.00 67.06 427 CYS A CA 1
ATOM 3444 C C . CYS A 1 427 ? -2.237 -59.211 57.599 1.00 67.06 427 CYS A C 1
ATOM 3446 O O . CYS A 1 427 ? -1.515 -58.452 56.958 1.00 67.06 427 CYS A O 1
ATOM 3448 N N . GLY A 1 428 ? -3.425 -58.820 58.073 1.00 57.28 428 GLY A N 1
ATOM 3449 C CA . GLY A 1 428 ? -3.980 -57.485 57.863 1.00 57.28 428 GLY A CA 1
ATOM 3450 C C . GLY A 1 428 ? -3.088 -56.403 58.470 1.00 57.28 428 GLY A C 1
ATOM 3451 O O . GLY A 1 428 ? -3.176 -56.133 59.663 1.00 57.28 428 GLY A O 1
ATOM 3452 N N . GLY A 1 429 ? -2.229 -55.798 57.648 1.00 62.19 429 GLY A N 1
ATOM 3453 C CA . GLY A 1 429 ? -1.363 -54.683 58.039 1.00 62.19 429 GLY A CA 1
ATOM 3454 C C . GLY A 1 429 ? 0.089 -54.775 57.570 1.00 62.19 429 GLY A C 1
ATOM 3455 O O . GLY A 1 429 ? 0.801 -53.780 57.683 1.00 62.19 429 GLY A O 1
ATOM 3456 N N . THR A 1 430 ? 0.552 -55.906 57.023 1.00 62.97 430 THR A N 1
ATOM 3457 C CA . THR A 1 430 ? 1.908 -55.986 56.457 1.00 62.97 430 THR A CA 1
ATOM 3458 C C . THR A 1 430 ? 1.971 -55.283 55.101 1.00 62.97 430 THR A C 1
ATOM 3460 O O . THR A 1 430 ? 1.243 -55.612 54.159 1.00 62.97 430 THR A O 1
ATOM 3463 N N . VAL A 1 431 ? 2.839 -54.276 55.017 1.00 65.81 431 VAL A N 1
ATOM 3464 C CA . VAL A 1 431 ? 3.150 -53.553 53.783 1.00 65.81 431 VAL A CA 1
ATOM 3465 C C . VAL A 1 431 ? 4.361 -54.223 53.148 1.00 65.81 431 VAL A C 1
ATOM 3467 O O . VAL A 1 431 ? 5.406 -54.323 53.782 1.00 65.81 431 VAL A O 1
ATOM 3470 N N . TYR A 1 432 ? 4.219 -54.675 51.906 1.00 72.06 432 TYR A N 1
ATOM 3471 C CA . TYR A 1 432 ? 5.305 -55.304 51.159 1.00 72.06 432 TYR A CA 1
ATOM 3472 C C . TYR A 1 432 ? 6.065 -54.248 50.344 1.00 72.06 432 TYR A C 1
ATOM 3474 O O . TYR A 1 432 ? 5.492 -53.254 49.869 1.00 72.06 432 TYR A O 1
ATOM 3482 N N . GLU A 1 433 ? 7.377 -54.437 50.204 1.00 59.72 433 GLU A N 1
ATOM 3483 C CA . GLU A 1 433 ? 8.237 -53.526 49.444 1.00 59.72 433 GLU A CA 1
ATOM 3484 C C . GLU A 1 433 ? 8.103 -53.795 47.946 1.00 59.72 433 GLU A C 1
ATOM 3486 O O . GLU A 1 433 ? 8.002 -52.851 47.165 1.00 59.72 433 GLU A O 1
ATOM 3491 N N . THR A 1 434 ? 7.982 -55.070 47.554 1.00 65.81 434 THR A N 1
ATOM 3492 C CA . THR A 1 434 ? 7.844 -55.483 46.150 1.00 65.81 434 THR A CA 1
ATOM 3493 C C . THR A 1 434 ? 6.603 -56.346 45.897 1.00 65.81 434 THR A C 1
ATOM 3495 O O . THR A 1 434 ? 6.132 -57.079 46.770 1.00 65.81 434 THR A O 1
ATOM 3498 N N . LEU A 1 435 ? 6.084 -56.308 44.662 1.00 69.25 435 LEU A N 1
ATOM 3499 C CA . LEU A 1 435 ? 4.995 -57.193 44.217 1.00 69.25 435 LEU A CA 1
ATOM 3500 C C . LEU A 1 435 ? 5.396 -58.677 44.267 1.00 69.25 435 LEU A C 1
ATOM 3502 O O . LEU A 1 435 ? 4.544 -59.526 44.516 1.00 69.25 435 LEU A O 1
ATOM 3506 N N . GLY A 1 436 ? 6.687 -58.980 44.079 1.00 74.62 436 GLY A N 1
ATOM 3507 C CA . GLY A 1 436 ? 7.236 -60.328 44.236 1.00 74.62 436 GLY A CA 1
ATOM 3508 C C . GLY A 1 436 ? 7.092 -60.841 45.667 1.00 74.62 436 GLY A C 1
ATOM 3509 O O . GLY A 1 436 ? 6.547 -61.919 45.863 1.00 74.62 436 GLY A O 1
ATOM 3510 N N . GLN A 1 437 ? 7.449 -60.026 46.667 1.00 78.00 437 GLN A N 1
ATOM 3511 C CA . GLN A 1 437 ? 7.280 -60.383 48.082 1.00 78.00 437 GLN A CA 1
ATOM 3512 C C . GLN A 1 437 ? 5.807 -60.601 48.465 1.00 78.00 437 GLN A C 1
ATOM 3514 O O . GLN A 1 437 ? 5.501 -61.519 49.222 1.00 78.00 437 GLN A O 1
ATOM 3519 N N . LEU A 1 438 ? 4.883 -59.785 47.937 1.00 79.75 438 LEU A N 1
ATOM 3520 C CA . LEU A 1 438 ? 3.448 -60.003 48.152 1.00 79.75 438 LEU A CA 1
ATOM 3521 C C . LEU A 1 438 ? 2.979 -61.309 47.496 1.00 79.75 438 LEU A C 1
ATOM 3523 O O . LEU A 1 438 ? 2.177 -62.034 48.081 1.00 79.75 438 LEU A O 1
ATOM 3527 N N . PHE A 1 439 ? 3.457 -61.611 46.288 1.00 81.00 439 PHE A N 1
ATOM 3528 C CA . PHE A 1 439 ? 3.104 -62.850 45.604 1.00 81.00 439 PHE A CA 1
ATOM 3529 C C . PHE A 1 439 ? 3.652 -64.078 46.335 1.00 81.00 439 PHE A C 1
ATOM 3531 O O . PHE A 1 439 ? 2.904 -65.027 46.542 1.00 81.00 439 PHE A O 1
ATOM 3538 N N . ASP A 1 440 ? 4.903 -64.040 46.792 1.00 82.56 440 ASP A N 1
ATOM 3539 C CA . ASP A 1 440 ? 5.508 -65.113 47.585 1.00 82.56 440 ASP A CA 1
ATOM 3540 C C . ASP A 1 440 ? 4.737 -65.335 48.892 1.00 82.56 440 ASP A C 1
ATOM 3542 O O . ASP A 1 440 ? 4.395 -66.468 49.224 1.00 82.56 440 ASP A O 1
ATOM 3546 N N . HIS A 1 441 ? 4.337 -64.255 49.567 1.00 82.88 441 HIS A N 1
ATOM 3547 C CA . HIS A 1 441 ? 3.452 -64.331 50.728 1.00 82.88 441 HIS A CA 1
ATOM 3548 C C . HIS A 1 441 ? 2.075 -64.936 50.395 1.00 82.88 441 HIS A C 1
ATOM 3550 O O . HIS A 1 441 ? 1.515 -65.723 51.157 1.00 82.88 441 HIS A O 1
ATOM 3556 N N . LEU A 1 442 ? 1.504 -64.609 49.236 1.00 80.94 442 LEU A N 1
ATOM 3557 C CA . LEU A 1 442 ? 0.256 -65.213 48.772 1.00 80.94 442 LEU A CA 1
ATOM 3558 C C . LEU A 1 442 ? 0.381 -66.717 48.487 1.00 80.94 442 LEU A C 1
ATOM 3560 O O . LEU A 1 442 ? -0.604 -67.446 48.625 1.00 80.94 442 LEU A O 1
ATOM 3564 N N . LEU A 1 443 ? 1.575 -67.201 48.132 1.00 83.00 443 LEU A N 1
ATOM 3565 C CA . LEU A 1 443 ? 1.832 -68.634 47.990 1.00 83.00 443 LEU A CA 1
ATOM 3566 C C . LEU A 1 443 ? 1.785 -69.365 49.343 1.00 83.00 443 LEU A C 1
ATOM 3568 O O . LEU A 1 443 ? 1.396 -70.533 49.363 1.00 83.00 443 LEU A O 1
ATOM 3572 N N . GLU A 1 444 ? 2.099 -68.698 50.458 1.00 82.94 444 GLU A N 1
ATOM 3573 C CA . GLU A 1 444 ? 1.954 -69.256 51.814 1.00 82.94 444 GLU A CA 1
ATOM 3574 C C . GLU A 1 444 ? 0.474 -69.521 52.129 1.00 82.94 444 GLU A C 1
ATOM 3576 O O . GLU A 1 444 ? 0.115 -70.629 52.529 1.00 82.94 444 GLU A O 1
ATOM 3581 N N . HIS A 1 445 ? -0.411 -68.567 51.806 1.00 81.12 445 HIS A N 1
ATOM 3582 C CA . HIS A 1 445 ? -1.866 -68.757 51.926 1.00 81.12 445 HIS A CA 1
ATOM 3583 C C . HIS A 1 445 ? -2.373 -69.908 51.055 1.00 81.12 445 HIS A C 1
ATOM 3585 O O . HIS A 1 445 ? -3.271 -70.638 51.462 1.00 81.12 445 HIS A O 1
ATOM 3591 N N . LEU A 1 446 ? -1.802 -70.110 49.862 1.00 79.56 446 LEU A N 1
ATOM 3592 C CA . LEU A 1 446 ? -2.142 -71.256 49.011 1.00 79.56 446 LEU A CA 1
ATOM 3593 C C . LEU A 1 446 ? -1.631 -72.592 49.562 1.00 79.56 446 LEU A C 1
ATOM 3595 O O . LEU A 1 446 ? -2.243 -73.633 49.299 1.00 79.56 446 LEU A O 1
ATOM 3599 N N . ALA A 1 447 ? -0.510 -72.593 50.283 1.00 78.38 447 ALA A N 1
ATOM 3600 C CA . ALA A 1 447 ? 0.044 -73.798 50.885 1.00 78.38 447 ALA A CA 1
ATOM 3601 C C . ALA A 1 447 ? -0.867 -74.332 52.001 1.00 78.38 447 ALA A C 1
ATOM 3603 O O . ALA A 1 447 ? -1.106 -75.538 52.042 1.00 78.38 447 ALA A O 1
ATOM 3604 N N . GLU A 1 448 ? -1.450 -73.440 52.808 1.00 75.06 448 GLU A N 1
ATOM 3605 C CA . GLU A 1 448 ? -2.360 -73.760 53.923 1.00 75.06 448 GLU A CA 1
ATOM 3606 C C . GLU A 1 448 ? -3.748 -74.267 53.488 1.00 75.06 448 GLU A C 1
ATOM 3608 O O . GLU A 1 448 ? -4.520 -74.776 54.299 1.00 75.06 448 GLU A O 1
ATOM 3613 N N . VAL A 1 449 ? -4.091 -74.150 52.204 1.00 75.00 449 VAL A N 1
ATOM 3614 C CA . VAL A 1 449 ? -5.389 -74.586 51.683 1.00 75.00 449 VAL A CA 1
ATOM 3615 C C . VAL A 1 449 ? -5.420 -76.106 51.448 1.00 75.00 449 VAL A C 1
ATOM 3617 O O . VAL A 1 449 ? -4.751 -76.619 50.539 1.00 75.00 449 VAL A O 1
ATOM 3620 N N . GLU A 1 450 ? -6.247 -76.812 52.228 1.00 64.75 450 GLU A N 1
ATOM 3621 C CA . GLU A 1 450 ? -6.540 -78.250 52.109 1.00 64.75 450 GLU A CA 1
ATOM 3622 C C . GLU A 1 450 ? -7.653 -78.520 51.069 1.00 64.75 450 GLU A C 1
ATOM 3624 O O . GLU A 1 450 ? -8.763 -78.001 51.183 1.00 64.75 450 GLU A O 1
ATOM 3629 N N . GLY A 1 451 ? -7.366 -79.334 50.041 1.00 67.88 451 GLY A N 1
ATOM 3630 C CA . GLY A 1 451 ? -8.316 -79.717 48.978 1.00 67.88 451 GLY A CA 1
ATOM 3631 C C . GLY A 1 451 ? -7.790 -79.508 47.548 1.00 67.88 451 GLY A C 1
ATOM 3632 O O . GLY A 1 451 ? -6.792 -78.822 47.328 1.00 67.88 451 GLY A O 1
ATOM 3633 N N . THR A 1 452 ? -8.446 -80.123 46.556 1.00 65.94 452 THR A N 1
ATOM 3634 C CA . THR A 1 452 ? -8.080 -80.010 45.126 1.00 65.94 452 THR A CA 1
ATOM 3635 C C . THR A 1 452 ? -8.674 -78.772 44.443 1.00 65.94 452 THR A C 1
ATOM 3637 O O . THR A 1 452 ? -8.072 -78.256 43.499 1.00 65.94 452 THR A O 1
ATOM 3640 N N . GLU A 1 453 ? -9.805 -78.265 44.944 1.00 75.19 453 GLU A N 1
ATOM 3641 C CA . GLU A 1 453 ? -10.515 -77.083 44.440 1.00 75.19 453 GLU A CA 1
ATOM 3642 C C . GLU A 1 453 ? -10.939 -76.171 45.590 1.00 75.19 453 GLU A C 1
ATOM 3644 O O . GLU A 1 453 ? -11.560 -76.637 46.546 1.00 75.19 453 GLU A O 1
ATOM 3649 N N . THR A 1 454 ? -10.654 -74.871 45.480 1.00 79.31 454 THR A N 1
ATOM 3650 C CA . THR A 1 454 ? -11.027 -73.873 46.492 1.00 79.31 454 THR A CA 1
ATOM 3651 C C . THR A 1 454 ? -11.436 -72.532 45.890 1.00 79.31 454 THR A C 1
ATOM 3653 O O . THR A 1 454 ? -11.166 -72.230 44.726 1.00 79.31 454 THR A O 1
ATOM 3656 N N . ALA A 1 455 ? -12.139 -71.730 46.695 1.00 81.44 455 ALA A N 1
ATOM 3657 C CA . ALA A 1 455 ? -12.516 -70.364 46.356 1.00 81.44 455 ALA A CA 1
ATOM 3658 C C . ALA A 1 455 ? -11.332 -69.404 46.542 1.00 81.44 455 ALA A C 1
ATOM 3660 O O . ALA A 1 455 ? -10.547 -69.545 47.482 1.00 81.44 455 ALA A O 1
ATOM 3661 N N . CYS A 1 456 ? -11.233 -68.391 45.682 1.00 82.94 456 CYS A N 1
ATOM 3662 C CA . CYS A 1 456 ? -10.304 -67.288 45.890 1.00 82.94 456 CYS A CA 1
ATOM 3663 C C . CYS A 1 456 ? -10.840 -66.381 47.005 1.00 82.94 456 CYS A C 1
ATOM 3665 O O . CYS A 1 456 ? -11.946 -65.860 46.903 1.00 82.94 456 CYS A O 1
ATOM 3667 N N . LEU A 1 457 ? -10.053 -66.176 48.063 1.00 82.31 457 LEU A N 1
ATOM 3668 C CA . LEU A 1 457 ? -10.442 -65.336 49.202 1.00 82.31 457 LEU A CA 1
ATOM 3669 C C . LEU A 1 457 ? -9.836 -63.926 49.129 1.00 82.31 457 LEU A C 1
ATOM 3671 O O . LEU A 1 457 ? -9.846 -63.194 50.116 1.00 82.31 457 LEU A O 1
ATOM 3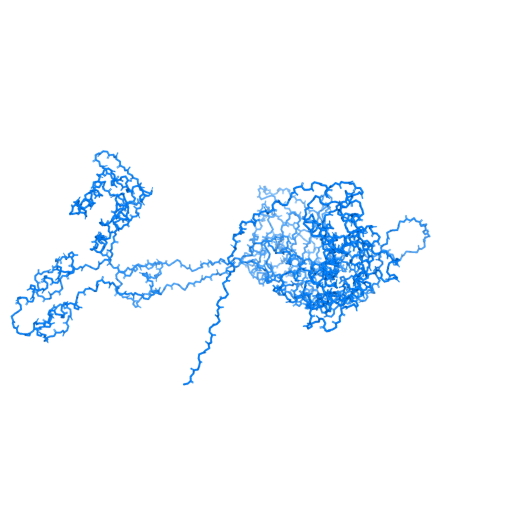675 N N . TRP A 1 458 ? -9.287 -63.525 47.984 1.00 80.25 458 TRP A N 1
ATOM 3676 C CA . TRP A 1 458 ? -8.741 -62.185 47.801 1.00 80.25 458 TRP A CA 1
ATOM 3677 C C . TRP A 1 458 ? -9.860 -61.141 47.696 1.00 80.25 458 TRP A C 1
ATOM 3679 O O . TRP A 1 458 ? -10.671 -61.206 46.774 1.00 80.25 458 TRP A O 1
ATOM 3689 N N . ALA A 1 459 ? -9.885 -60.167 48.613 1.00 79.69 459 ALA A N 1
ATOM 3690 C CA . ALA A 1 459 ? -10.852 -59.067 48.649 1.00 79.69 459 ALA A CA 1
ATOM 3691 C C . ALA A 1 459 ? -12.295 -59.539 48.345 1.00 79.69 459 ALA A C 1
ATOM 3693 O O . ALA A 1 459 ? -12.817 -60.406 49.044 1.00 79.69 459 ALA A O 1
ATOM 3694 N N . ASP A 1 460 ? -12.951 -58.988 47.325 1.00 78.31 460 ASP A N 1
ATOM 3695 C CA . ASP A 1 460 ? -14.313 -59.354 46.906 1.00 78.31 460 ASP A CA 1
ATOM 3696 C C . ASP A 1 460 ? -14.338 -60.290 45.682 1.00 78.31 460 ASP A C 1
ATOM 3698 O O . ASP A 1 460 ? -15.308 -60.301 44.926 1.00 78.31 460 ASP A O 1
ATOM 3702 N N . CYS A 1 461 ? -13.274 -61.071 45.455 1.00 79.38 461 CYS A N 1
ATOM 3703 C CA . CYS A 1 461 ? -13.211 -61.987 44.319 1.00 79.38 461 CYS A CA 1
ATOM 3704 C C . CYS A 1 461 ? -14.381 -62.987 44.330 1.00 79.38 461 CYS A C 1
ATOM 3706 O O . CYS A 1 461 ? -14.656 -63.651 45.329 1.00 79.38 461 CYS A O 1
ATOM 3708 N N . THR A 1 462 ? -15.057 -63.120 43.188 1.00 80.69 462 THR A N 1
ATOM 3709 C CA . THR A 1 462 ? -16.268 -63.941 43.021 1.00 80.69 462 THR A CA 1
ATOM 3710 C C . THR A 1 462 ? -15.982 -65.382 42.589 1.00 80.69 462 THR A C 1
ATOM 3712 O O . THR A 1 462 ? -16.912 -66.165 42.395 1.00 80.69 462 THR A O 1
ATOM 3715 N N . GLN A 1 463 ? -14.711 -65.762 42.433 1.00 79.00 463 GLN A N 1
ATOM 3716 C CA . GLN A 1 463 ? -14.329 -67.087 41.949 1.00 79.00 463 GLN A CA 1
ATOM 3717 C C . GLN A 1 463 ? -14.377 -68.137 43.066 1.00 79.00 463 GLN A C 1
ATOM 3719 O O . GLN A 1 463 ? -13.589 -68.098 44.011 1.00 79.00 463 GLN A O 1
ATOM 3724 N N . THR A 1 464 ? -15.291 -69.103 42.946 1.00 73.31 464 THR A N 1
ATOM 3725 C CA . THR A 1 464 ? -15.649 -70.026 44.042 1.00 73.31 464 THR A CA 1
ATOM 3726 C C . THR A 1 464 ? -15.161 -71.467 43.872 1.00 73.31 464 THR A C 1
ATOM 3728 O O . THR A 1 464 ? -15.099 -72.191 44.864 1.00 73.31 464 THR A O 1
ATOM 3731 N N . LYS A 1 465 ? -14.783 -71.891 42.659 1.00 76.81 465 LYS A N 1
ATOM 3732 C CA . LYS A 1 465 ? -14.236 -73.231 42.378 1.00 76.81 465 LYS A CA 1
ATOM 3733 C C . LYS A 1 465 ? -13.084 -73.148 41.385 1.00 76.81 465 LYS A C 1
ATOM 3735 O O . LYS A 1 465 ? -13.305 -73.163 40.177 1.00 76.81 465 LYS A O 1
ATOM 3740 N N . ILE A 1 466 ? -11.860 -73.036 41.894 1.00 80.75 466 ILE A N 1
ATOM 3741 C CA . ILE A 1 466 ? -10.654 -73.025 41.067 1.00 80.75 466 ILE A CA 1
ATOM 3742 C C . ILE A 1 466 ? -9.746 -74.185 41.506 1.00 80.75 466 ILE A C 1
ATOM 3744 O O . ILE A 1 466 ? -9.469 -74.308 42.703 1.00 80.75 466 ILE A O 1
ATOM 3748 N N . PRO A 1 467 ? -9.254 -75.032 40.580 1.00 81.56 467 PRO A N 1
ATOM 3749 C CA . PRO A 1 467 ? -8.260 -76.041 40.921 1.00 81.56 467 PRO A CA 1
ATOM 3750 C C . PRO A 1 467 ? -6.968 -75.371 41.402 1.00 81.56 467 PRO A C 1
ATOM 3752 O O . PRO A 1 467 ? -6.550 -74.349 40.854 1.00 81.56 467 PRO A O 1
ATOM 3755 N N . LYS A 1 468 ? -6.299 -75.952 42.404 1.00 75.88 468 LYS A N 1
ATOM 3756 C CA . LYS A 1 468 ? -5.139 -75.336 43.088 1.00 75.88 468 LYS A CA 1
ATOM 3757 C C . LYS A 1 468 ? -4.027 -74.856 42.133 1.00 75.88 468 LYS A C 1
ATOM 3759 O O . LYS A 1 468 ? -3.394 -73.832 42.381 1.00 75.88 468 LYS A O 1
ATOM 3764 N N . THR A 1 469 ? -3.824 -75.545 41.007 1.00 76.31 469 THR A N 1
ATOM 3765 C CA . THR A 1 469 ? -2.862 -75.170 39.953 1.00 76.31 469 THR A CA 1
ATOM 3766 C C . THR A 1 469 ? -3.267 -73.910 39.181 1.00 76.31 469 THR A C 1
ATOM 3768 O O . THR A 1 469 ? -2.417 -73.061 38.914 1.00 76.31 469 THR A O 1
ATOM 3771 N N . ALA A 1 470 ? -4.554 -73.748 38.868 1.00 80.56 470 ALA A N 1
ATOM 3772 C CA . ALA A 1 470 ? -5.089 -72.557 38.208 1.00 80.56 470 ALA A CA 1
ATOM 3773 C C . ALA A 1 470 ? -5.272 -71.389 39.187 1.00 80.56 470 ALA A C 1
ATOM 3775 O O . ALA A 1 470 ? -5.193 -70.229 38.786 1.00 80.56 470 ALA A O 1
ATOM 3776 N N . LEU A 1 471 ? -5.452 -71.673 40.482 1.00 81.00 471 LEU A N 1
ATOM 3777 C CA . LEU A 1 471 ? -5.587 -70.645 41.510 1.00 81.00 471 LEU A CA 1
ATOM 3778 C C . LEU A 1 471 ? -4.310 -69.804 41.618 1.00 81.00 471 LEU A C 1
ATOM 3780 O O . LEU A 1 471 ? -4.400 -68.584 41.691 1.00 81.00 471 LEU A O 1
ATOM 3784 N N . ARG A 1 472 ? -3.125 -70.423 41.500 1.00 82.38 472 ARG A N 1
ATOM 3785 C CA . ARG A 1 472 ? -1.839 -69.705 41.433 1.00 82.38 472 ARG A CA 1
ATOM 3786 C C . ARG A 1 472 ? -1.788 -68.690 40.288 1.00 82.38 472 ARG A C 1
ATOM 3788 O O . ARG A 1 472 ? -1.306 -67.580 40.485 1.00 82.38 472 ARG A O 1
ATOM 3795 N N . GLN A 1 473 ? -2.278 -69.061 39.105 1.00 81.06 473 GLN A N 1
ATOM 3796 C CA . GLN A 1 473 ? -2.334 -68.158 37.951 1.00 81.06 473 GLN A CA 1
ATOM 3797 C C . GLN A 1 473 ? -3.394 -67.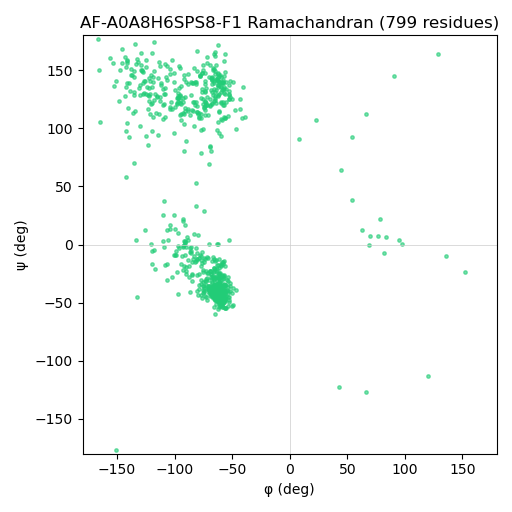069 38.142 1.00 81.06 473 GLN A C 1
ATOM 3799 O O . GLN A 1 473 ? -3.155 -65.914 37.814 1.00 81.06 473 GLN A O 1
ATOM 3804 N N . HIS A 1 474 ? -4.534 -67.412 38.738 1.00 82.62 474 HIS A N 1
ATOM 3805 C CA . HIS A 1 474 ? -5.582 -66.455 39.075 1.00 82.62 474 HIS A CA 1
ATOM 3806 C C . HIS A 1 474 ? -5.120 -65.403 40.099 1.00 82.62 474 HIS A C 1
ATOM 3808 O O . HIS A 1 474 ? -5.503 -64.246 39.994 1.00 82.62 474 HIS A O 1
ATOM 3814 N N . LEU A 1 475 ? -4.249 -65.742 41.056 1.00 82.25 475 LEU A N 1
ATOM 3815 C CA . LEU A 1 475 ? -3.707 -64.741 41.987 1.00 82.25 475 LEU A CA 1
ATOM 3816 C C . LEU A 1 475 ? -2.902 -63.638 41.292 1.00 82.25 475 LEU A C 1
ATOM 3818 O O . LEU A 1 475 ? -2.903 -62.505 41.768 1.00 82.25 475 LEU A O 1
ATOM 3822 N N . LEU A 1 476 ? -2.280 -63.926 40.145 1.00 79.75 476 LEU A N 1
ATOM 3823 C CA . LEU A 1 476 ? -1.574 -62.910 39.361 1.00 79.75 476 LEU A CA 1
ATOM 3824 C C . LEU A 1 476 ? -2.524 -61.844 38.795 1.00 79.75 476 LEU A C 1
ATOM 3826 O O . LEU A 1 476 ? -2.082 -60.726 38.557 1.00 79.75 476 LEU A O 1
ATOM 3830 N N . THR A 1 477 ? -3.821 -62.139 38.628 1.00 76.62 477 THR A N 1
ATOM 3831 C CA . THR A 1 477 ? -4.807 -61.142 38.165 1.00 76.62 477 THR A CA 1
ATOM 3832 C C . THR A 1 477 ? -5.226 -60.158 39.256 1.00 76.62 477 THR A C 1
ATOM 3834 O O . THR A 1 477 ? -5.914 -59.187 38.964 1.00 76.62 477 THR A O 1
ATOM 3837 N N . HIS A 1 478 ? -4.842 -60.415 40.509 1.00 75.69 478 HIS A N 1
ATOM 3838 C CA . HIS A 1 478 ? -5.143 -59.562 41.663 1.00 75.69 478 HIS A CA 1
ATOM 3839 C C . HIS A 1 478 ? -3.989 -58.635 42.052 1.00 75.69 478 HIS A C 1
ATOM 3841 O O . HIS A 1 478 ? -4.166 -57.761 42.902 1.00 75.69 478 HIS A O 1
ATOM 3847 N N . LEU A 1 479 ? -2.814 -58.819 41.447 1.00 75.69 479 LEU A N 1
ATOM 3848 C CA . LEU A 1 479 ? -1.674 -57.929 41.629 1.00 75.69 479 LEU A CA 1
ATOM 3849 C C . LEU A 1 479 ? -1.816 -56.706 40.707 1.00 75.69 479 LEU A C 1
ATOM 3851 O O . LEU A 1 479 ? -2.208 -56.873 39.548 1.00 75.69 479 LEU A O 1
ATOM 3855 N N . PRO A 1 480 ? -1.482 -55.490 41.179 1.00 64.88 480 PRO A N 1
ATOM 3856 C CA . PRO A 1 480 ? -1.422 -54.312 40.324 1.00 64.88 480 PRO A CA 1
ATOM 3857 C C . PRO A 1 480 ? -0.529 -54.566 39.098 1.00 64.88 480 PRO A C 1
ATOM 3859 O O . PRO A 1 480 ? 0.550 -55.153 39.246 1.00 64.88 480 PRO A O 1
ATOM 3862 N N . PRO A 1 481 ? -0.936 -54.138 37.890 1.00 56.72 481 PRO A N 1
ATOM 3863 C CA . PRO A 1 481 ? -0.076 -54.228 36.718 1.00 56.72 481 PRO A CA 1
ATOM 3864 C C . PRO A 1 481 ? 1.208 -53.420 36.952 1.00 56.72 481 PRO A C 1
ATOM 3866 O O . PRO A 1 481 ? 1.178 -52.353 37.562 1.00 56.72 481 PRO A O 1
ATOM 3869 N N . ALA A 1 482 ? 2.343 -53.910 36.443 1.00 53.81 482 ALA A N 1
ATOM 3870 C CA . ALA A 1 482 ? 3.652 -53.267 36.624 1.00 53.81 482 ALA A CA 1
ATOM 3871 C C . ALA A 1 482 ? 3.723 -51.833 36.059 1.00 53.81 482 ALA A C 1
ATOM 3873 O O . ALA A 1 482 ? 4.624 -51.073 36.405 1.00 53.81 482 ALA A O 1
ATOM 3874 N N . GLN A 1 483 ? 2.775 -51.461 35.196 1.00 50.00 483 GLN A N 1
ATOM 3875 C CA . GLN A 1 483 ? 2.594 -50.104 34.699 1.00 50.00 483 GLN A CA 1
ATOM 3876 C C . GLN A 1 483 ? 1.141 -49.669 34.914 1.00 50.00 483 GLN A C 1
ATOM 3878 O O . GLN A 1 483 ? 0.230 -50.467 34.664 1.00 50.00 483 GLN A O 1
ATOM 3883 N N . PRO A 1 484 ? 0.899 -48.416 35.341 1.00 53.59 484 PRO A N 1
ATOM 3884 C CA . PRO A 1 484 ? -0.451 -47.879 35.375 1.00 53.59 484 PRO A CA 1
ATOM 3885 C C . PRO A 1 484 ? -1.037 -47.870 33.952 1.00 53.59 484 PRO A C 1
ATOM 3887 O O . PRO A 1 484 ? -0.298 -47.659 32.984 1.00 53.59 484 PRO A O 1
ATOM 3890 N N . PRO A 1 485 ? -2.353 -48.088 33.792 1.00 51.91 485 PRO A N 1
ATOM 3891 C CA . PRO A 1 485 ? -2.990 -48.001 32.485 1.00 51.91 485 PRO A CA 1
ATOM 3892 C C . PRO A 1 485 ? -2.776 -46.602 31.889 1.00 51.91 485 PRO A C 1
ATOM 3894 O O . PRO A 1 485 ? -2.980 -45.596 32.573 1.00 51.91 485 PRO A O 1
ATOM 3897 N N . GLN A 1 486 ? -2.366 -46.531 30.617 1.00 48.56 486 GLN A N 1
ATOM 3898 C CA . GLN A 1 486 ? -2.228 -45.257 29.908 1.00 48.56 486 GLN A CA 1
ATOM 3899 C C . GLN A 1 486 ? -3.597 -44.571 29.837 1.00 48.56 486 GLN A C 1
ATOM 3901 O O . GLN A 1 486 ? -4.525 -45.080 29.205 1.00 48.56 486 GLN A O 1
ATOM 3906 N N . ARG A 1 487 ? -3.735 -43.425 30.512 1.00 52.25 487 ARG A N 1
ATOM 3907 C CA . ARG A 1 487 ? -4.938 -42.592 30.428 1.00 52.25 487 ARG A CA 1
ATOM 3908 C C . ARG A 1 487 ? -4.942 -41.824 29.097 1.00 52.25 487 ARG A C 1
ATOM 3910 O O . ARG A 1 487 ? -3.867 -41.471 28.606 1.00 52.25 487 ARG A O 1
ATOM 3917 N N . PRO A 1 488 ? -6.116 -41.545 28.501 1.00 47.53 488 PRO A N 1
ATOM 3918 C CA . PRO A 1 488 ? -6.215 -40.670 27.337 1.00 47.53 488 PRO A CA 1
ATOM 3919 C C . PRO A 1 488 ? -5.587 -39.303 27.635 1.00 47.53 488 PRO A C 1
ATOM 3921 O O . PRO A 1 488 ? -5.818 -38.749 28.707 1.00 47.53 488 PRO A O 1
ATOM 3924 N N . ALA A 1 489 ? -4.857 -38.725 26.677 1.00 53.06 489 ALA A N 1
ATOM 3925 C CA . ALA A 1 489 ? -4.176 -37.433 26.845 1.00 53.06 489 ALA A CA 1
ATOM 3926 C C . ALA A 1 489 ? -5.117 -36.264 27.219 1.00 53.06 489 ALA A C 1
ATOM 3928 O O . ALA A 1 489 ? -4.662 -35.228 27.689 1.00 53.06 489 ALA A O 1
ATOM 3929 N N . SER A 1 490 ? -6.427 -36.427 27.016 1.00 51.44 490 SER A N 1
ATOM 3930 C CA . SER A 1 490 ? -7.465 -35.449 27.350 1.00 51.44 490 SER A CA 1
ATOM 3931 C C . SER A 1 490 ? -7.963 -35.519 28.800 1.00 51.44 490 SER A C 1
ATOM 3933 O O . SER A 1 490 ? -8.784 -34.690 29.190 1.00 51.44 490 SER A O 1
ATOM 3935 N N . GLN A 1 491 ? -7.546 -36.512 29.592 1.00 55.84 491 GLN A N 1
ATOM 3936 C CA . GLN A 1 491 ? -8.004 -36.676 30.972 1.00 55.84 491 GLN A CA 1
ATOM 3937 C C . GLN A 1 491 ? -7.058 -35.953 31.942 1.00 55.84 491 GLN A C 1
ATOM 3939 O O . GLN A 1 491 ? -5.916 -36.365 32.119 1.00 55.84 491 GLN A O 1
ATOM 3944 N N . SER A 1 492 ? -7.547 -34.880 32.573 1.00 59.66 492 SER A N 1
ATOM 3945 C CA . SER A 1 492 ? -6.806 -34.132 33.601 1.00 59.66 492 SER A CA 1
ATOM 3946 C C . SER A 1 492 ? -6.634 -34.957 34.883 1.00 59.66 492 SER A C 1
ATOM 3948 O O . SER A 1 492 ? -7.557 -35.656 35.303 1.00 59.66 492 SER A O 1
ATOM 3950 N N . ASP A 1 493 ? -5.482 -34.821 35.546 1.00 64.06 493 ASP A N 1
ATOM 3951 C CA . ASP A 1 493 ? -5.214 -35.423 36.863 1.00 64.06 493 ASP A CA 1
ATOM 3952 C C . ASP A 1 493 ? -5.908 -34.683 38.022 1.00 64.06 493 ASP A C 1
ATOM 3954 O O . ASP A 1 493 ? -5.909 -35.150 39.171 1.00 64.06 493 ASP A O 1
ATOM 3958 N N . THR A 1 494 ? -6.535 -33.543 37.724 1.00 67.75 494 THR A N 1
ATOM 3959 C CA . THR A 1 494 ? -7.236 -32.698 38.688 1.00 67.75 494 THR A CA 1
ATOM 3960 C C . THR A 1 494 ? -8.714 -32.516 38.350 1.00 67.75 494 THR A C 1
ATOM 3962 O O . THR A 1 494 ? -9.112 -32.427 37.187 1.00 67.75 494 THR A O 1
ATOM 3965 N N . ILE A 1 495 ? -9.533 -32.423 39.397 1.00 71.06 495 ILE A N 1
ATOM 3966 C CA . ILE A 1 495 ? -10.960 -32.117 39.338 1.00 71.06 495 ILE A CA 1
ATOM 3967 C C . ILE A 1 495 ? -11.142 -30.635 39.676 1.00 71.06 495 ILE A C 1
ATOM 3969 O O . ILE A 1 495 ? -10.824 -30.202 40.783 1.00 71.06 495 ILE A O 1
ATOM 3973 N N . SER A 1 496 ? -11.680 -29.860 38.737 1.00 70.44 496 SER A N 1
ATOM 3974 C CA . SER A 1 496 ? -12.023 -28.447 38.939 1.00 70.44 496 SER A CA 1
ATOM 3975 C C . SER A 1 496 ? -13.272 -28.318 39.805 1.00 70.44 496 SER A C 1
ATOM 3977 O O . SER A 1 496 ? -14.330 -28.747 39.369 1.00 70.44 496 SER A O 1
ATOM 3979 N N . VAL A 1 497 ? -13.207 -27.748 41.002 1.00 73.62 497 VAL A N 1
ATOM 3980 C CA . VAL A 1 497 ? -14.337 -27.463 41.907 1.00 73.62 497 VAL A CA 1
ATOM 3981 C C . VAL A 1 497 ? -14.551 -25.954 42.071 1.00 73.62 497 VAL A C 1
ATOM 3983 O O . VAL A 1 497 ? -13.631 -25.160 41.868 1.00 73.62 497 VAL A O 1
ATOM 3986 N N . ALA A 1 498 ? -15.763 -25.541 42.453 1.00 71.00 498 ALA A N 1
ATOM 3987 C CA . ALA A 1 498 ? -16.035 -24.148 42.811 1.00 71.00 498 ALA A CA 1
ATOM 3988 C C . ALA A 1 498 ? -15.110 -23.700 43.963 1.00 71.00 498 ALA A C 1
ATOM 3990 O O . ALA A 1 498 ? -14.883 -24.475 44.895 1.00 71.00 498 ALA A O 1
ATOM 3991 N N . ALA A 1 499 ? -14.575 -22.472 43.920 1.00 68.31 499 ALA A N 1
ATOM 3992 C CA . ALA A 1 499 ? -13.632 -21.989 44.939 1.00 68.31 499 ALA A CA 1
ATOM 3993 C C . ALA A 1 499 ? -14.197 -22.017 46.370 1.00 68.31 499 ALA A C 1
ATOM 3995 O O . ALA A 1 499 ? -13.444 -22.227 47.316 1.00 68.31 499 ALA A O 1
ATOM 3996 N N . GLU A 1 500 ? -15.513 -21.868 46.519 1.00 66.50 500 GLU A N 1
ATOM 3997 C CA . GLU A 1 500 ? -16.211 -21.886 47.810 1.00 66.50 500 GLU A CA 1
ATOM 3998 C C . GLU A 1 500 ? -16.466 -23.304 48.356 1.00 66.50 500 GLU A C 1
ATOM 4000 O O . GLU A 1 500 ? -16.912 -23.467 49.491 1.00 66.50 500 GLU A O 1
ATOM 4005 N N . SER A 1 501 ? -16.188 -24.350 47.570 1.00 68.50 501 SER A N 1
ATOM 4006 C CA . SER A 1 501 ? -16.396 -25.735 47.999 1.00 68.50 501 SER A CA 1
ATOM 4007 C C . SER A 1 501 ? -15.244 -26.252 48.874 1.00 68.50 501 SER A C 1
ATOM 4009 O O . SER A 1 501 ? -14.057 -26.058 48.587 1.00 68.50 501 SER A O 1
ATOM 4011 N N . ASN A 1 502 ? -15.607 -26.974 49.937 1.00 69.31 502 ASN A N 1
ATOM 4012 C CA . ASN A 1 502 ? -14.679 -27.689 50.821 1.00 69.31 502 ASN A CA 1
ATOM 4013 C C . ASN A 1 502 ? -14.471 -29.154 50.401 1.00 69.31 502 ASN A C 1
ATOM 4015 O O . ASN A 1 502 ? -14.079 -29.986 51.220 1.00 69.31 502 ASN A O 1
ATOM 4019 N N . ASP A 1 503 ? -14.737 -29.479 49.138 1.00 72.75 503 ASP A N 1
ATOM 4020 C CA . ASP A 1 503 ? -14.607 -30.841 48.636 1.00 72.75 503 ASP A CA 1
ATOM 4021 C C . ASP A 1 503 ? -13.137 -31.294 48.667 1.00 72.75 503 ASP A C 1
ATOM 4023 O O . ASP A 1 503 ? -12.212 -30.528 48.384 1.00 72.75 503 ASP A O 1
ATOM 4027 N N . VAL A 1 504 ? -12.915 -32.558 49.034 1.00 69.81 504 VAL A N 1
ATOM 4028 C CA . VAL A 1 504 ? -11.602 -33.220 49.059 1.00 69.81 504 VAL A CA 1
ATOM 4029 C C . VAL A 1 504 ? -11.774 -34.628 48.496 1.00 69.81 504 VAL A C 1
ATOM 4031 O O . VAL A 1 504 ? -12.822 -35.252 48.668 1.00 69.81 504 VAL A O 1
ATOM 4034 N N . TYR A 1 505 ? -10.760 -35.125 47.791 1.00 67.56 505 TYR A N 1
ATOM 4035 C CA . TYR A 1 505 ? -10.761 -36.482 47.258 1.00 67.56 505 TYR A CA 1
ATOM 4036 C C . TYR A 1 505 ? -10.276 -37.492 48.319 1.00 67.56 505 TYR A C 1
ATOM 4038 O O . TYR A 1 505 ? -9.282 -37.196 48.982 1.00 67.56 505 TYR A O 1
ATOM 4046 N N . PRO A 1 506 ? -10.896 -38.682 48.454 1.00 58.69 506 PRO A N 1
ATOM 4047 C CA . PRO A 1 506 ? -12.069 -39.160 47.718 1.00 58.69 506 PRO A CA 1
ATOM 4048 C C . PRO A 1 506 ? -13.378 -38.523 48.212 1.00 58.69 506 PRO A C 1
ATOM 4050 O O . PRO A 1 506 ? -13.658 -38.466 49.409 1.00 58.69 506 PRO A O 1
ATOM 4053 N N . MET A 1 507 ? -14.206 -38.067 47.267 1.00 66.94 507 MET A N 1
ATOM 4054 C CA . MET A 1 507 ? -15.496 -37.441 47.572 1.00 66.94 507 MET A CA 1
ATOM 4055 C C . MET A 1 507 ? -16.510 -38.495 48.033 1.00 66.94 507 MET A C 1
ATOM 4057 O O . MET A 1 507 ? -16.643 -39.545 47.407 1.00 66.94 507 MET A O 1
ATOM 4061 N N . LYS A 1 508 ? -17.256 -38.201 49.107 1.00 64.88 508 LYS A N 1
ATOM 4062 C CA . LYS A 1 508 ? -18.295 -39.104 49.636 1.00 64.88 508 LYS A CA 1
ATOM 4063 C C . LYS A 1 508 ? -19.508 -39.248 48.711 1.00 64.88 508 LYS A C 1
ATOM 4065 O O . LYS A 1 508 ? -20.052 -40.343 48.636 1.00 64.88 508 LYS A O 1
ATOM 4070 N N . ASP A 1 509 ? -19.921 -38.175 48.033 1.00 72.44 509 ASP A N 1
ATOM 4071 C CA . ASP A 1 509 ? -21.044 -38.185 47.085 1.00 72.44 509 ASP A CA 1
ATOM 4072 C C . ASP A 1 509 ? -20.747 -37.271 45.877 1.00 72.44 509 ASP A C 1
ATOM 4074 O O . ASP A 1 509 ? -20.893 -36.051 45.960 1.00 72.44 509 ASP A O 1
ATOM 4078 N N . PRO A 1 510 ? -20.275 -37.825 44.747 1.00 65.12 510 PRO A N 1
ATOM 4079 C CA . PRO A 1 510 ? -19.892 -37.037 43.577 1.00 65.12 510 PRO A CA 1
ATOM 4080 C C . PRO A 1 510 ? -21.087 -36.462 42.799 1.00 65.12 510 PRO A C 1
ATOM 4082 O O . PRO A 1 510 ? -20.888 -35.607 41.935 1.00 65.12 510 PRO A O 1
ATOM 4085 N N . THR A 1 511 ? -22.318 -36.913 43.070 1.00 72.00 511 THR A N 1
ATOM 4086 C CA . THR A 1 511 ? -23.510 -36.524 42.293 1.00 72.00 511 THR A CA 1
ATOM 4087 C C . THR A 1 511 ? -24.179 -35.243 42.787 1.00 72.00 511 THR A C 1
ATOM 4089 O O . THR A 1 511 ? -24.901 -34.599 42.030 1.00 72.00 511 THR A O 1
ATOM 4092 N N . THR A 1 512 ? -23.892 -34.824 44.020 1.00 67.94 512 THR A N 1
ATOM 4093 C CA . THR A 1 512 ? -24.452 -33.616 44.654 1.00 67.94 512 THR A CA 1
ATOM 4094 C C . THR A 1 512 ? -23.536 -32.395 44.555 1.00 67.94 512 THR A C 1
ATOM 4096 O O . THR A 1 512 ? -23.754 -31.383 45.219 1.00 67.94 512 THR A O 1
ATOM 4099 N N . ARG A 1 513 ? -22.473 -32.498 43.757 1.00 69.00 513 ARG A N 1
ATOM 4100 C CA . ARG A 1 513 ? -21.456 -31.465 43.570 1.00 69.00 513 ARG A CA 1
ATOM 4101 C C . ARG A 1 513 ? -22.048 -30.187 42.972 1.00 69.00 513 ARG A C 1
ATOM 4103 O O . ARG A 1 513 ? -22.761 -30.231 41.971 1.00 69.00 513 ARG A O 1
ATOM 4110 N N . ILE A 1 514 ? -21.625 -29.042 43.506 1.00 70.44 514 ILE A N 1
ATOM 4111 C CA . ILE A 1 514 ? -21.853 -27.741 42.870 1.00 70.44 514 ILE A CA 1
ATOM 4112 C C . ILE A 1 514 ? -20.986 -27.676 41.599 1.00 70.44 514 ILE A C 1
ATOM 4114 O O . ILE A 1 514 ? -19.760 -27.822 41.689 1.00 70.44 514 ILE A O 1
ATOM 4118 N N . PRO A 1 515 ? -21.578 -27.503 40.403 1.00 64.44 515 PRO A N 1
ATOM 4119 C CA . PRO A 1 515 ? -20.803 -27.398 39.178 1.00 64.44 515 PRO A CA 1
ATOM 4120 C C . PRO A 1 515 ? -19.928 -26.132 39.213 1.00 64.44 515 PRO A C 1
ATOM 4122 O O . PRO A 1 515 ? -20.363 -25.099 39.722 1.00 64.44 515 PRO A O 1
ATOM 4125 N N . PRO A 1 516 ? -18.692 -26.189 38.689 1.00 65.94 516 PRO A N 1
ATOM 4126 C CA . PRO A 1 516 ? -17.837 -25.020 38.596 1.00 65.94 516 PRO A CA 1
ATOM 4127 C C . PRO A 1 516 ? -18.481 -24.005 37.640 1.00 65.94 516 PRO A C 1
ATOM 4129 O O . PRO A 1 516 ? -19.172 -24.412 36.699 1.00 65.94 516 PRO A O 1
ATOM 4132 N N . PRO A 1 517 ? -18.264 -22.699 37.862 1.00 65.06 517 PRO A N 1
ATOM 4133 C CA . PRO A 1 517 ? -18.774 -21.663 36.974 1.00 65.06 517 PRO A CA 1
ATOM 4134 C C . PRO A 1 517 ? -18.264 -21.877 35.543 1.00 65.06 517 PRO A C 1
ATOM 4136 O O . PRO A 1 517 ? -17.140 -22.338 35.329 1.00 65.06 517 PRO A O 1
ATOM 4139 N N . VAL A 1 518 ? -19.108 -21.558 34.557 1.00 62.94 518 VAL A N 1
ATOM 4140 C CA . VAL A 1 518 ? -18.740 -21.643 33.138 1.00 62.94 518 VAL A CA 1
ATOM 4141 C C . VAL A 1 518 ? -17.570 -20.697 32.882 1.00 62.94 518 VAL A C 1
ATOM 4143 O O . VAL A 1 518 ? -17.611 -19.532 33.275 1.00 62.94 518 VAL A O 1
ATOM 4146 N N . ARG A 1 519 ? -16.520 -21.213 32.238 1.00 58.88 519 ARG A N 1
ATOM 4147 C CA . ARG A 1 519 ? -15.328 -20.436 31.904 1.00 58.88 519 ARG A CA 1
ATOM 4148 C C . ARG A 1 519 ? -15.670 -19.441 30.797 1.00 58.88 519 ARG A C 1
ATOM 4150 O O . ARG A 1 519 ? -15.931 -19.861 29.671 1.00 58.88 519 ARG A O 1
ATOM 4157 N N . THR A 1 520 ? -15.672 -18.148 31.115 1.00 54.34 520 THR A N 1
ATOM 4158 C CA . THR A 1 520 ? -15.942 -17.078 30.143 1.00 54.34 520 THR A CA 1
ATOM 4159 C C . THR A 1 520 ? -14.653 -16.311 29.886 1.00 54.34 520 THR A C 1
ATOM 4161 O O . THR A 1 520 ? -14.174 -15.573 30.747 1.00 54.34 520 THR A O 1
ATOM 4164 N N . THR A 1 521 ? -14.085 -16.497 28.699 1.00 45.66 521 THR A N 1
ATOM 4165 C CA . THR A 1 521 ? -12.872 -15.812 28.239 1.00 45.66 521 THR A CA 1
ATOM 4166 C C . THR A 1 521 ? -13.244 -14.703 27.260 1.00 45.66 521 THR A C 1
ATOM 4168 O O . THR A 1 521 ? -13.865 -14.971 26.231 1.00 45.66 521 THR A O 1
ATOM 4171 N N . LEU A 1 522 ? -12.860 -13.462 27.559 1.00 42.38 522 LEU A N 1
ATOM 4172 C CA . LEU A 1 522 ? -12.848 -12.373 26.587 1.00 42.38 522 LEU A CA 1
ATOM 4173 C C . LEU A 1 522 ? -11.559 -12.433 25.783 1.00 42.38 522 LEU A C 1
ATOM 4175 O O . LEU A 1 522 ? -10.473 -12.343 26.345 1.00 42.38 522 LEU A O 1
ATOM 4179 N N . THR A 1 523 ? -11.678 -12.528 24.464 1.00 42.91 523 THR A N 1
ATOM 4180 C CA . THR A 1 523 ? -10.543 -12.344 23.561 1.00 42.91 523 THR A CA 1
ATOM 4181 C C . THR A 1 523 ? -10.487 -10.877 23.146 1.00 42.91 523 THR A C 1
ATOM 4183 O O . THR A 1 523 ? -11.277 -10.436 22.311 1.00 42.91 523 THR A O 1
ATOM 4186 N N . ILE A 1 524 ? -9.564 -10.115 23.726 1.00 51.88 524 ILE A N 1
ATOM 4187 C CA . ILE A 1 524 ? -9.301 -8.726 23.342 1.00 51.88 524 ILE A CA 1
ATOM 4188 C C . ILE A 1 524 ? -8.216 -8.749 22.266 1.00 51.88 524 ILE A C 1
ATOM 4190 O O . ILE A 1 524 ? -7.165 -9.360 22.445 1.00 51.88 524 ILE A O 1
ATOM 4194 N N . ARG A 1 525 ? -8.471 -8.110 21.122 1.00 54.34 525 ARG A N 1
ATOM 4195 C CA . ARG A 1 525 ? -7.467 -7.926 20.067 1.00 54.34 525 ARG A CA 1
ATOM 4196 C C . ARG A 1 525 ? -6.875 -6.533 20.201 1.00 54.34 525 ARG A C 1
ATOM 4198 O O . ARG A 1 525 ? -7.612 -5.556 20.125 1.00 54.34 525 ARG A O 1
ATOM 4205 N N . THR A 1 526 ? -5.566 -6.457 20.393 1.00 59.12 526 THR A N 1
ATOM 4206 C CA . THR A 1 526 ? -4.817 -5.197 20.418 1.00 59.12 526 THR A CA 1
ATOM 4207 C C . THR A 1 526 ? -3.955 -5.104 19.160 1.00 59.12 526 THR A C 1
ATOM 4209 O O . THR A 1 526 ? -3.238 -6.074 18.884 1.00 59.12 526 THR A O 1
ATOM 4212 N N . PRO A 1 527 ? -4.001 -3.997 18.396 1.00 71.44 527 PRO A N 1
ATOM 4213 C CA . PRO A 1 527 ? -3.112 -3.805 17.253 1.00 71.44 527 PRO A CA 1
ATOM 4214 C C . PRO A 1 527 ? -1.657 -3.769 17.735 1.00 71.44 527 PRO A C 1
ATOM 4216 O O . PRO A 1 527 ? -1.368 -3.189 18.780 1.00 71.44 527 PRO A O 1
ATOM 4219 N N . THR A 1 528 ? -0.758 -4.430 17.009 1.00 69.44 528 THR A N 1
ATOM 4220 C CA . THR A 1 528 ? 0.671 -4.502 17.348 1.00 69.44 528 THR A CA 1
ATOM 4221 C C . THR A 1 528 ? 1.525 -4.414 16.091 1.00 69.44 528 THR A C 1
ATOM 4223 O O . THR A 1 528 ? 1.218 -5.050 15.091 1.00 69.44 528 THR A O 1
ATOM 4226 N N . GLY A 1 529 ? 2.630 -3.679 16.150 1.00 69.94 529 GLY A N 1
ATOM 4227 C CA . GLY A 1 529 ? 3.535 -3.447 15.031 1.00 69.94 529 GLY A CA 1
ATOM 4228 C C . GLY A 1 529 ? 3.191 -2.199 14.210 1.00 69.94 529 GLY A C 1
ATOM 4229 O O . GLY A 1 529 ? 2.029 -1.879 13.954 1.00 69.94 529 GLY A O 1
ATOM 4230 N N . ASN A 1 530 ? 4.242 -1.538 13.714 1.00 78.19 530 ASN A N 1
ATOM 4231 C CA . ASN A 1 530 ? 4.106 -0.457 12.742 1.00 78.19 530 ASN A CA 1
ATOM 4232 C C . ASN A 1 530 ? 3.445 -0.972 11.450 1.00 78.19 530 ASN A C 1
ATOM 4234 O O . ASN A 1 530 ? 3.804 -2.059 10.979 1.00 78.19 530 ASN A O 1
ATOM 4238 N N . PRO A 1 531 ? 2.537 -0.192 10.837 1.00 83.25 531 PRO A N 1
ATOM 4239 C CA . PRO A 1 531 ? 1.935 -0.570 9.567 1.00 83.25 531 PRO A CA 1
ATOM 4240 C C . PRO A 1 531 ? 3.006 -0.676 8.464 1.00 83.25 531 PRO A C 1
ATOM 4242 O O . PRO A 1 531 ? 3.936 0.137 8.427 1.00 83.25 531 PRO A O 1
ATOM 4245 N N . PRO A 1 532 ? 2.897 -1.657 7.550 1.00 88.94 532 PRO A N 1
ATOM 4246 C CA . PRO A 1 532 ? 3.814 -1.785 6.416 1.00 88.94 532 PRO A CA 1
ATOM 4247 C C . PRO A 1 532 ? 3.688 -0.605 5.430 1.00 88.94 532 PRO A C 1
ATOM 4249 O O . PRO A 1 532 ? 2.691 0.122 5.439 1.00 88.94 532 PRO A O 1
ATOM 4252 N N . SER A 1 533 ? 4.683 -0.434 4.544 1.00 89.56 533 SER A N 1
ATOM 4253 C CA . SER A 1 533 ? 4.718 0.642 3.529 1.00 89.56 533 SER A CA 1
ATOM 4254 C C . SER A 1 533 ? 3.452 0.681 2.667 1.00 89.56 533 SER A C 1
ATOM 4256 O O . SER A 1 533 ? 2.886 1.745 2.436 1.00 89.56 533 SER A O 1
ATOM 4258 N N . THR A 1 534 ? 2.952 -0.484 2.264 1.00 93.06 534 THR A N 1
ATOM 4259 C CA . THR A 1 534 ? 1.704 -0.669 1.513 1.00 93.06 534 THR A CA 1
ATOM 4260 C C . THR A 1 534 ? 0.491 -0.094 2.249 1.00 93.06 534 THR A C 1
ATOM 4262 O O . THR A 1 534 ? -0.255 0.700 1.675 1.00 93.06 534 THR A O 1
ATOM 4265 N N . SER A 1 535 ? 0.324 -0.405 3.535 1.00 92.94 535 SER A N 1
ATOM 4266 C CA . SER A 1 535 ? -0.734 0.171 4.374 1.00 92.94 535 SER A CA 1
ATOM 4267 C C . SER A 1 535 ? -0.603 1.688 4.526 1.00 92.94 535 SER A C 1
ATOM 4269 O O . SER A 1 535 ? -1.600 2.403 4.434 1.00 92.94 535 SER A O 1
ATOM 4271 N N . LEU A 1 536 ? 0.616 2.205 4.703 1.00 92.69 536 LEU A N 1
ATOM 4272 C CA . LEU A 1 536 ? 0.862 3.649 4.787 1.00 92.69 536 LEU A CA 1
ATOM 4273 C C . LEU A 1 536 ? 0.457 4.371 3.495 1.00 92.69 536 LEU A C 1
ATOM 4275 O O . LEU A 1 536 ? -0.311 5.333 3.537 1.00 92.69 536 LEU A O 1
ATOM 4279 N N . THR A 1 537 ? 0.909 3.883 2.340 1.00 93.88 537 THR A N 1
ATOM 4280 C CA . THR A 1 537 ? 0.585 4.470 1.031 1.00 93.88 537 THR A CA 1
ATOM 4281 C C . THR A 1 537 ? -0.908 4.351 0.712 1.00 93.88 537 THR A C 1
ATOM 4283 O O . THR A 1 537 ? -1.509 5.296 0.191 1.00 93.88 537 THR A O 1
ATOM 4286 N N . ALA A 1 538 ? -1.551 3.238 1.086 1.00 96.56 538 ALA A N 1
ATOM 4287 C CA . ALA A 1 538 ? -2.998 3.074 0.959 1.00 96.56 538 ALA A CA 1
ATOM 4288 C C . ALA A 1 538 ? -3.767 4.086 1.824 1.00 96.56 538 ALA A C 1
ATOM 4290 O O . ALA A 1 538 ? -4.703 4.722 1.334 1.00 96.56 538 ALA A O 1
ATOM 4291 N N . LEU A 1 539 ? -3.345 4.298 3.076 1.00 95.06 539 LEU A N 1
ATOM 4292 C CA . LEU A 1 539 ? -3.936 5.294 3.971 1.00 95.06 539 LEU A CA 1
ATOM 4293 C C . LEU A 1 539 ? -3.770 6.721 3.434 1.00 95.06 539 LEU A C 1
ATOM 4295 O O . LEU A 1 539 ? -4.713 7.509 3.501 1.00 95.06 539 LEU A O 1
ATOM 4299 N N . LEU A 1 540 ? -2.613 7.051 2.854 1.00 94.56 540 LEU A N 1
ATOM 4300 C CA . LEU A 1 540 ? -2.391 8.345 2.204 1.00 94.56 540 LEU A CA 1
ATOM 4301 C C . LEU A 1 540 ? -3.337 8.554 1.016 1.00 94.56 540 LEU A C 1
ATOM 4303 O O . LEU A 1 540 ? -3.953 9.615 0.912 1.00 94.56 540 LEU A O 1
ATOM 4307 N N . CYS A 1 541 ? -3.525 7.536 0.169 1.00 96.62 541 CYS A N 1
ATOM 4308 C CA . CYS A 1 541 ? -4.501 7.586 -0.923 1.00 96.62 541 CYS A CA 1
ATOM 4309 C C . CYS A 1 541 ? -5.926 7.807 -0.395 1.00 96.62 541 CYS A C 1
ATOM 4311 O O . CYS A 1 541 ? -6.632 8.686 -0.887 1.00 96.62 541 CYS A O 1
ATOM 4313 N N . ILE A 1 542 ? -6.340 7.058 0.637 1.00 97.19 542 ILE A N 1
ATOM 4314 C CA . ILE A 1 542 ? -7.650 7.225 1.290 1.00 97.19 542 ILE A CA 1
ATOM 4315 C C . ILE A 1 542 ? -7.799 8.656 1.816 1.00 97.19 542 ILE A C 1
ATOM 4317 O O . ILE A 1 542 ? -8.823 9.288 1.572 1.00 97.19 542 ILE A O 1
ATOM 4321 N N . ARG A 1 543 ? -6.775 9.193 2.489 1.00 92.31 543 ARG A N 1
ATOM 4322 C CA . ARG A 1 543 ? -6.796 10.547 3.056 1.00 92.31 543 ARG A CA 1
ATOM 4323 C C . ARG A 1 543 ? -6.903 11.625 1.982 1.00 92.31 543 ARG A C 1
ATOM 4325 O O . ARG A 1 543 ? -7.641 12.586 2.186 1.00 92.31 543 ARG A O 1
ATOM 4332 N N . ILE A 1 544 ? -6.201 11.478 0.857 1.00 92.31 544 ILE A N 1
ATOM 4333 C CA . ILE A 1 544 ? -6.325 12.394 -0.285 1.00 92.31 544 ILE A CA 1
ATOM 4334 C C . ILE A 1 544 ? -7.756 12.354 -0.818 1.00 92.31 544 ILE A C 1
ATOM 4336 O O . ILE A 1 544 ? -8.404 13.393 -0.857 1.00 92.31 544 ILE A O 1
ATOM 4340 N N . LEU A 1 545 ? -8.280 11.166 -1.140 1.00 95.06 545 LEU A N 1
ATOM 4341 C CA . LEU A 1 545 ? -9.641 11.014 -1.668 1.00 95.06 545 LEU A CA 1
ATOM 4342 C C . LEU A 1 545 ? -10.700 11.552 -0.706 1.00 95.06 545 LEU A C 1
ATOM 4344 O O . LEU A 1 545 ? -11.667 12.175 -1.146 1.00 95.06 545 LEU A O 1
ATOM 4348 N N . PHE A 1 546 ? -10.515 11.330 0.596 1.00 92.69 546 PHE A N 1
ATOM 4349 C CA . PHE A 1 546 ? -11.392 11.866 1.625 1.00 92.69 546 PHE A CA 1
ATOM 4350 C C . PHE A 1 546 ? -11.351 13.386 1.591 1.00 92.69 546 PHE A C 1
ATOM 4352 O O . PHE A 1 546 ? -12.372 14.017 1.358 1.00 92.69 546 PHE A O 1
ATOM 4359 N N . ARG A 1 547 ? -10.166 13.991 1.706 1.00 86.81 547 ARG A N 1
ATOM 4360 C CA . ARG A 1 547 ? -10.036 15.448 1.637 1.00 86.81 547 ARG A CA 1
ATOM 4361 C C . ARG A 1 547 ? -10.677 15.989 0.367 1.00 86.81 547 ARG A C 1
ATOM 4363 O O . ARG A 1 547 ? -11.601 16.773 0.495 1.00 86.81 547 ARG A O 1
ATOM 4370 N N . THR A 1 548 ? -10.331 15.477 -0.812 1.00 88.44 548 THR A N 1
ATOM 4371 C CA . THR A 1 548 ? -10.923 15.913 -2.088 1.00 88.44 548 THR A CA 1
ATOM 4372 C C . THR A 1 548 ? -12.453 15.803 -2.114 1.00 88.44 548 THR A C 1
ATOM 4374 O O . THR A 1 548 ? -13.108 16.659 -2.694 1.00 88.44 548 THR A O 1
ATOM 4377 N N . SER A 1 549 ? -13.046 14.800 -1.458 1.00 88.00 549 SER A N 1
ATOM 4378 C CA . SER A 1 549 ? -14.509 14.619 -1.401 1.00 88.00 549 SER A CA 1
ATOM 4379 C C . SER A 1 549 ? -15.222 15.591 -0.448 1.00 88.00 549 SER A C 1
ATOM 4381 O O . SER A 1 549 ? -16.433 15.802 -0.570 1.00 88.00 549 SER A O 1
ATOM 4383 N N . PHE A 1 550 ? -14.492 16.148 0.522 1.00 80.69 550 PHE A N 1
ATOM 4384 C CA . PHE A 1 550 ? -15.019 16.974 1.611 1.00 80.69 550 PHE A CA 1
ATOM 4385 C C . PHE A 1 550 ? -14.416 18.409 1.635 1.00 80.69 550 PHE A C 1
ATOM 4387 O O . PHE A 1 550 ? -14.811 19.217 2.474 1.00 80.69 550 PHE A O 1
ATOM 4394 N N . THR A 1 551 ? -13.512 18.773 0.707 1.00 61.66 551 THR A N 1
ATOM 4395 C CA . THR A 1 551 ? -12.748 20.046 0.691 1.00 61.66 551 THR A CA 1
ATOM 4396 C C . THR A 1 551 ? -13.456 21.285 0.134 1.00 61.66 551 THR A C 1
ATOM 4398 O O . THR A 1 551 ? -12.913 22.377 0.296 1.00 61.66 551 THR A O 1
ATOM 4401 N N . SER A 1 552 ? -14.693 21.217 -0.378 1.00 48.12 552 SER A N 1
ATOM 4402 C CA . SER A 1 552 ? -15.488 22.446 -0.630 1.00 48.12 552 SER A CA 1
ATOM 4403 C C . SER A 1 552 ? -15.799 23.256 0.651 1.00 48.12 552 SER A C 1
ATOM 4405 O O . SER A 1 552 ? -16.443 24.298 0.608 1.00 48.12 552 SER A O 1
ATOM 4407 N N . MET A 1 553 ? -15.330 22.800 1.817 1.00 41.38 553 MET A N 1
ATOM 4408 C CA . MET A 1 553 ? -15.478 23.470 3.111 1.00 41.38 553 MET A CA 1
ATOM 4409 C C . MET A 1 553 ? -14.304 24.404 3.491 1.00 41.38 553 MET A C 1
ATOM 4411 O O . MET A 1 553 ? -14.381 25.023 4.552 1.00 41.38 553 MET A O 1
ATOM 4415 N N . GLU A 1 554 ? -13.239 24.539 2.679 1.00 35.00 554 GLU A N 1
ATOM 4416 C CA . GLU A 1 554 ? -12.071 25.401 3.000 1.00 35.00 554 GLU A CA 1
ATOM 4417 C C . GLU A 1 554 ? -11.791 26.566 2.030 1.00 35.00 554 GLU A C 1
ATOM 4419 O O . GLU A 1 554 ? -10.942 27.409 2.329 1.00 35.00 554 GLU A O 1
ATOM 4424 N N . ALA A 1 555 ? -12.515 26.705 0.916 1.00 29.36 555 ALA A N 1
ATOM 4425 C CA . ALA A 1 555 ? -12.396 27.906 0.089 1.00 29.36 555 ALA A CA 1
ATOM 4426 C C . ALA A 1 555 ? -13.199 29.055 0.720 1.00 29.36 555 ALA A C 1
ATOM 4428 O O . ALA A 1 555 ? -14.430 29.043 0.725 1.00 29.36 555 ALA A O 1
ATOM 4429 N N . ALA A 1 556 ? -12.506 30.068 1.251 1.00 25.62 556 ALA A N 1
ATOM 4430 C CA . ALA A 1 556 ? -13.129 31.360 1.525 1.00 25.62 556 ALA A CA 1
ATOM 4431 C C . ALA A 1 556 ? -13.842 31.851 0.247 1.00 25.62 556 ALA A C 1
ATOM 4433 O O . ALA A 1 556 ? -13.294 31.667 -0.846 1.00 25.62 556 ALA A O 1
ATOM 4434 N N . PRO A 1 557 ? -15.036 32.465 0.345 1.00 29.95 557 PRO A N 1
ATOM 4435 C CA . PRO A 1 557 ? -15.684 33.045 -0.823 1.00 29.95 557 PRO A CA 1
ATOM 4436 C C . PRO A 1 557 ? -14.705 34.034 -1.461 1.00 29.95 557 PRO A C 1
ATOM 4438 O O . PRO A 1 557 ? -14.206 34.939 -0.787 1.00 29.95 557 PRO A O 1
ATOM 4441 N N . ARG A 1 558 ? -14.375 33.829 -2.742 1.00 33.78 558 ARG A N 1
ATOM 4442 C CA . ARG A 1 558 ? -13.569 34.790 -3.502 1.00 33.78 558 ARG A CA 1
ATOM 4443 C C . ARG A 1 558 ? -14.320 36.120 -3.459 1.00 33.78 558 ARG A C 1
ATOM 4445 O O . ARG A 1 558 ? -15.467 36.187 -3.889 1.00 33.78 558 ARG A O 1
ATOM 4452 N N . ALA A 1 559 ? -13.698 37.161 -2.917 1.00 33.22 559 ALA A N 1
ATOM 4453 C CA . ALA A 1 559 ? -14.304 38.482 -2.734 1.00 33.22 559 ALA A CA 1
ATOM 4454 C C . ALA A 1 559 ? -14.426 39.284 -4.049 1.00 33.22 559 ALA A C 1
ATOM 4456 O O . ALA A 1 559 ? -14.413 40.515 -4.029 1.00 33.22 559 ALA A O 1
ATOM 4457 N N . ASP A 1 560 ? -14.554 38.592 -5.184 1.00 37.31 560 ASP A N 1
ATOM 4458 C CA . ASP A 1 560 ? -14.303 39.157 -6.510 1.00 37.31 560 ASP A CA 1
ATOM 4459 C C . ASP A 1 560 ? -15.487 38.987 -7.476 1.00 37.31 560 ASP A C 1
ATOM 4461 O O . ASP A 1 560 ? -15.336 39.249 -8.666 1.00 37.31 560 ASP A O 1
ATOM 4465 N N . GLU A 1 561 ? -16.676 38.599 -6.998 1.00 37.31 561 GLU A N 1
ATOM 4466 C CA . GLU A 1 561 ? -17.881 38.646 -7.845 1.00 37.31 561 GLU A CA 1
ATOM 4467 C C . GLU A 1 561 ? -18.504 40.051 -7.941 1.00 37.31 561 GLU A C 1
ATOM 4469 O O . GLU A 1 561 ? -19.255 40.297 -8.876 1.00 37.31 561 GLU A O 1
ATOM 4474 N N . ASP A 1 562 ? -18.109 41.016 -7.096 1.00 39.19 562 ASP A N 1
ATOM 4475 C CA . ASP A 1 562 ? -18.672 42.380 -7.111 1.00 39.19 562 ASP A CA 1
ATOM 4476 C C . ASP A 1 562 ? -17.632 43.493 -6.842 1.00 39.19 562 ASP A C 1
ATOM 4478 O O . ASP A 1 562 ? -17.782 44.303 -5.919 1.00 39.19 562 ASP A O 1
ATOM 4482 N N . ARG A 1 563 ? -16.561 43.606 -7.649 1.00 34.53 563 ARG A N 1
ATOM 4483 C CA . ARG A 1 563 ? -15.681 44.795 -7.583 1.00 34.53 563 ARG A CA 1
ATOM 4484 C C . ARG A 1 563 ? -15.392 45.461 -8.927 1.00 34.53 563 ARG A C 1
ATOM 4486 O O . ARG A 1 563 ? -14.559 45.057 -9.728 1.00 34.53 563 ARG A O 1
ATOM 4493 N N . PHE A 1 564 ? -16.113 46.560 -9.100 1.00 33.38 564 PHE A N 1
ATOM 4494 C CA . PHE A 1 564 ? -16.081 47.553 -10.163 1.00 33.38 564 PHE A CA 1
ATOM 4495 C C . PHE A 1 564 ? -14.705 48.252 -10.289 1.00 33.38 564 PHE A C 1
ATOM 4497 O O . PHE A 1 564 ? -14.240 48.886 -9.345 1.00 33.38 564 PHE A O 1
ATOM 4504 N N . GLY A 1 565 ? -14.100 48.164 -11.480 1.00 42.28 565 GLY A N 1
ATOM 4505 C CA . GLY A 1 565 ? -13.213 49.151 -12.121 1.00 42.28 565 GLY A CA 1
ATOM 4506 C C . GLY A 1 565 ? -11.973 49.679 -11.386 1.00 42.28 565 GLY A C 1
ATOM 4507 O O . GLY A 1 565 ? -12.045 50.753 -10.807 1.00 42.28 565 GLY A O 1
ATOM 4508 N N . PHE A 1 566 ? -10.808 49.047 -11.588 1.00 25.02 566 PHE A N 1
ATOM 4509 C CA . PHE A 1 566 ? -9.486 49.708 -11.631 1.00 25.02 566 PHE A CA 1
ATOM 4510 C C . PHE A 1 566 ? -8.525 48.916 -12.552 1.00 25.02 566 PHE A C 1
ATOM 4512 O O . PHE A 1 566 ? -8.581 47.686 -12.551 1.00 25.02 566 PHE A O 1
ATOM 4519 N N . PRO A 1 567 ? -7.666 49.572 -13.362 1.00 31.44 567 PRO A N 1
ATOM 4520 C CA . PRO A 1 567 ? -6.793 48.893 -14.320 1.00 31.44 567 PRO A CA 1
ATOM 4521 C C . PRO A 1 567 ? -5.484 48.435 -13.654 1.00 31.44 567 PRO A C 1
ATOM 4523 O O . PRO A 1 567 ? -4.800 49.231 -13.012 1.00 31.44 567 PRO A O 1
ATOM 4526 N N . TRP A 1 568 ? -5.126 47.161 -13.821 1.00 29.73 568 TRP A N 1
ATOM 4527 C CA . TRP A 1 568 ? -3.867 46.586 -13.333 1.00 29.73 568 TRP A CA 1
ATOM 4528 C C . TRP A 1 568 ? -2.667 46.956 -14.222 1.00 29.73 568 TRP A C 1
ATOM 4530 O O . TRP A 1 568 ? -2.782 47.017 -15.447 1.00 29.73 568 TRP A O 1
ATOM 4540 N N . LEU A 1 569 ? -1.500 47.142 -13.597 1.00 28.44 569 LEU A N 1
ATOM 4541 C CA . LEU A 1 569 ? -0.180 47.045 -14.235 1.00 28.44 569 LEU A CA 1
ATOM 4542 C C . LEU A 1 569 ? 0.337 45.600 -14.082 1.00 28.44 569 LEU A C 1
ATOM 4544 O O . LEU A 1 569 ? 0.108 45.010 -13.025 1.00 28.44 569 LEU A O 1
ATOM 4548 N N . PRO A 1 570 ? 1.028 45.022 -15.083 1.00 35.47 570 PRO A N 1
ATOM 4549 C CA . PRO A 1 570 ? 1.544 43.664 -14.990 1.00 35.47 570 PRO A CA 1
ATOM 4550 C C . PRO A 1 570 ? 2.897 43.668 -14.269 1.00 35.47 570 PRO A C 1
ATOM 4552 O O . PRO A 1 570 ? 3.874 44.203 -14.791 1.00 35.47 570 PRO A O 1
ATOM 4555 N N . GLU A 1 571 ? 2.973 43.050 -13.092 1.00 32.16 571 GLU A N 1
ATOM 4556 C CA . GLU A 1 571 ? 4.254 42.601 -12.543 1.00 32.16 571 GLU A CA 1
ATOM 4557 C C . GLU A 1 571 ? 4.427 41.115 -12.842 1.00 32.16 571 GLU A C 1
ATOM 4559 O O . GLU A 1 571 ? 3.575 40.284 -12.531 1.00 32.16 571 GLU A O 1
ATOM 4564 N N . GLY A 1 572 ? 5.521 40.829 -13.547 1.00 36.66 572 GLY A N 1
ATOM 4565 C CA . GLY A 1 572 ? 5.901 39.507 -14.001 1.00 36.66 572 GLY A CA 1
ATOM 4566 C C . GLY A 1 572 ? 6.410 38.635 -12.862 1.00 36.66 572 GLY A C 1
ATOM 4567 O O . GLY A 1 572 ? 7.302 39.013 -12.105 1.00 36.66 572 GLY A O 1
ATOM 4568 N N . GLY A 1 573 ? 5.866 37.431 -12.830 1.00 28.03 573 GLY A N 1
ATOM 4569 C CA . GLY A 1 573 ? 6.371 36.267 -12.131 1.00 28.03 573 GLY A CA 1
ATOM 4570 C C . GLY A 1 573 ? 5.615 35.081 -12.706 1.00 28.03 573 GLY A C 1
ATOM 4571 O O . GLY A 1 573 ? 4.424 34.942 -12.445 1.00 28.03 573 GLY A O 1
ATOM 4572 N N . ASP A 1 574 ? 6.277 34.284 -13.545 1.00 31.69 574 ASP A N 1
ATOM 4573 C CA . ASP A 1 574 ? 5.719 33.059 -14.121 1.00 31.69 574 ASP A CA 1
ATOM 4574 C C . ASP A 1 574 ? 5.586 31.982 -13.025 1.00 31.69 574 ASP A C 1
ATOM 4576 O O . ASP A 1 574 ? 6.305 30.985 -13.010 1.00 31.69 574 ASP A O 1
ATOM 4580 N N . GLU A 1 575 ? 4.669 32.174 -12.078 1.00 28.47 575 GLU A N 1
ATOM 4581 C CA . GLU A 1 575 ? 4.020 31.051 -11.410 1.00 28.47 575 GLU A CA 1
ATOM 4582 C C . GLU A 1 575 ? 2.875 30.608 -12.314 1.00 28.47 575 GLU A C 1
ATOM 4584 O O . GLU A 1 575 ? 1.811 31.226 -12.373 1.00 28.47 575 GLU A O 1
ATOM 4589 N N . VAL A 1 576 ? 3.099 29.517 -13.047 1.00 31.45 576 VAL A N 1
ATOM 4590 C CA . VAL A 1 576 ? 2.023 28.790 -13.720 1.00 31.45 576 VAL A CA 1
ATOM 4591 C C . VAL A 1 576 ? 1.172 28.136 -12.631 1.00 31.45 576 VAL A C 1
ATOM 4593 O O . VAL A 1 576 ? 1.321 26.959 -12.311 1.00 31.45 576 VAL A O 1
ATOM 4596 N N . VAL A 1 577 ? 0.279 28.917 -12.027 1.00 32.06 577 VAL A N 1
ATOM 4597 C CA . VAL A 1 577 ? -0.898 28.393 -11.345 1.00 32.06 577 VAL A CA 1
ATOM 4598 C C . VAL A 1 577 ? -1.714 27.725 -12.444 1.00 32.06 577 VAL A C 1
ATOM 4600 O O . VAL A 1 577 ? -2.378 28.400 -13.229 1.00 32.06 577 VAL A O 1
ATOM 4603 N N . LEU A 1 578 ? -1.589 26.401 -12.569 1.00 40.66 578 LEU A N 1
ATOM 4604 C CA . LEU A 1 578 ? -2.447 25.613 -13.446 1.00 40.66 578 LEU A CA 1
ATOM 4605 C C . LEU A 1 578 ? -3.889 25.897 -13.026 1.00 40.66 578 LEU A C 1
ATOM 4607 O O . LEU A 1 578 ? -4.308 25.530 -11.927 1.00 40.66 578 LEU A O 1
ATOM 4611 N N . ALA A 1 579 ? -4.600 26.631 -13.877 1.00 37.78 579 ALA A N 1
ATOM 4612 C CA . ALA A 1 579 ? -6.005 26.916 -13.696 1.00 37.78 579 ALA A CA 1
ATOM 4613 C C . ALA A 1 579 ? -6.756 25.585 -13.569 1.00 37.78 579 ALA A C 1
ATOM 4615 O O . ALA A 1 579 ? -6.558 24.656 -14.351 1.00 37.78 579 ALA A O 1
ATOM 4616 N N . ASP A 1 580 ? -7.577 25.491 -12.531 1.00 48.44 580 ASP A N 1
ATOM 4617 C CA . ASP A 1 580 ? -8.462 24.367 -12.260 1.00 48.44 580 ASP A CA 1
ATOM 4618 C C . ASP A 1 580 ? -9.568 24.368 -13.334 1.00 48.44 580 ASP A C 1
ATOM 4620 O O . ASP A 1 580 ? -10.625 24.968 -13.158 1.00 48.44 580 ASP A O 1
ATOM 4624 N N . ASP A 1 581 ? -9.279 23.783 -14.501 1.00 56.97 581 ASP A N 1
ATOM 4625 C CA . ASP A 1 581 ? -10.151 23.763 -15.692 1.00 56.97 581 ASP A CA 1
ATOM 4626 C C . ASP A 1 581 ? -11.404 22.875 -15.521 1.00 56.97 581 ASP A C 1
ATOM 4628 O O . ASP A 1 581 ? -12.222 22.738 -16.438 1.00 56.97 581 ASP A O 1
ATOM 4632 N N . MET A 1 582 ? -11.578 22.244 -14.356 1.00 71.44 582 MET A N 1
ATOM 4633 C CA . MET A 1 582 ? -12.741 21.417 -14.050 1.00 71.44 582 MET A CA 1
ATOM 4634 C C . MET A 1 582 ? -13.985 22.293 -13.822 1.00 71.44 582 MET A C 1
ATOM 4636 O O . MET A 1 582 ? -14.001 23.125 -12.915 1.00 71.44 582 MET A O 1
ATOM 4640 N N . PRO A 1 583 ? -15.072 22.103 -14.600 1.00 81.19 583 PRO A N 1
ATOM 4641 C CA . PRO A 1 583 ? -16.328 22.801 -14.358 1.00 81.19 583 PRO A CA 1
ATOM 4642 C C . PRO A 1 583 ? -16.842 22.538 -12.939 1.00 81.19 583 PRO A C 1
ATOM 4644 O O . PRO A 1 583 ? -16.905 21.387 -12.507 1.00 81.19 583 PRO A O 1
ATOM 4647 N N . VAL A 1 584 ? -17.300 23.590 -12.258 1.00 79.75 584 VAL A N 1
ATOM 4648 C CA . VAL A 1 584 ? -17.802 23.535 -10.870 1.00 79.75 584 VAL A CA 1
ATOM 4649 C C . VAL A 1 584 ? -18.866 22.444 -10.668 1.00 79.75 584 VAL A C 1
ATOM 4651 O O . VAL A 1 584 ? -18.903 21.789 -9.629 1.00 79.75 584 VAL A O 1
ATOM 4654 N N . ASP A 1 585 ? -19.719 22.202 -11.665 1.00 81.12 585 ASP A N 1
ATOM 4655 C CA . ASP A 1 585 ? -20.746 21.155 -11.594 1.00 81.12 585 ASP A CA 1
ATOM 4656 C C . ASP A 1 585 ? -20.150 19.739 -11.565 1.00 81.12 585 ASP A C 1
ATOM 4658 O O . ASP A 1 585 ? -20.635 18.881 -10.826 1.00 81.12 585 ASP A O 1
ATOM 4662 N N . LYS A 1 586 ? -19.070 19.500 -12.320 1.00 85.25 586 LYS A N 1
ATOM 4663 C CA . LYS A 1 586 ? -18.345 18.221 -12.305 1.00 85.25 586 LYS A CA 1
ATOM 4664 C C . LYS A 1 586 ? -17.597 18.016 -10.997 1.00 85.25 586 LYS A C 1
ATOM 4666 O O . LYS A 1 586 ? -17.568 16.902 -10.484 1.00 85.25 586 LYS A O 1
ATOM 4671 N N . GLU A 1 587 ? -17.024 19.079 -10.443 1.00 84.75 587 GLU A N 1
ATOM 4672 C CA . GLU A 1 587 ? -16.376 19.034 -9.134 1.00 84.75 587 GLU A CA 1
ATOM 4673 C C . GLU A 1 587 ? -17.379 18.643 -8.039 1.00 84.75 587 GLU A C 1
ATOM 4675 O O . GLU A 1 587 ? -17.155 17.673 -7.314 1.00 84.75 587 GLU A O 1
ATOM 4680 N N . LYS A 1 588 ? -18.548 19.299 -8.001 1.00 85.06 588 LYS A N 1
ATOM 4681 C CA . LYS A 1 588 ? -19.642 18.952 -7.077 1.00 85.06 588 LYS A CA 1
ATOM 4682 C C . LYS A 1 588 ? -20.141 17.519 -7.262 1.00 85.06 588 LYS A C 1
ATOM 4684 O O . LYS A 1 588 ? -20.428 16.833 -6.279 1.00 85.06 588 LYS A O 1
ATOM 4689 N N . GLU A 1 589 ? -20.261 17.053 -8.506 1.00 88.69 589 GLU A N 1
ATOM 4690 C CA . GLU A 1 589 ? -20.630 15.664 -8.791 1.00 88.69 589 GLU A CA 1
ATOM 4691 C C . GLU A 1 589 ? -19.573 14.680 -8.265 1.00 88.69 589 GLU A C 1
ATOM 4693 O O . GLU A 1 589 ? -19.925 13.680 -7.631 1.00 88.69 589 GLU A O 1
ATOM 4698 N N . GLY A 1 590 ? -18.289 14.969 -8.493 1.00 88.25 590 GLY A N 1
ATOM 4699 C CA . GLY A 1 590 ? -17.168 14.181 -7.987 1.00 88.25 590 GLY A CA 1
ATOM 4700 C C . GLY A 1 590 ? -17.205 14.081 -6.467 1.00 88.25 590 GLY A C 1
ATOM 4701 O O . GLY A 1 590 ? -17.209 12.977 -5.922 1.00 88.25 590 GLY A O 1
ATOM 4702 N N . GLU A 1 591 ? -17.348 15.210 -5.777 1.00 88.56 591 GLU A N 1
ATOM 4703 C CA . GLU A 1 591 ? -17.493 15.245 -4.321 1.00 88.56 591 GLU A CA 1
ATOM 4704 C C . GLU A 1 591 ? -18.669 14.398 -3.832 1.00 88.56 591 GLU A C 1
ATOM 4706 O O . GLU A 1 591 ? -18.513 13.584 -2.922 1.00 88.56 591 GLU A O 1
ATOM 4711 N N . MET A 1 592 ? -19.846 14.530 -4.452 1.00 87.06 592 MET A N 1
ATOM 4712 C CA . MET A 1 592 ? -21.028 13.751 -4.077 1.00 87.06 592 MET A CA 1
ATOM 4713 C C . MET A 1 592 ? -20.790 12.241 -4.232 1.00 87.06 592 MET A C 1
ATOM 4715 O O . MET A 1 592 ? -21.154 11.456 -3.349 1.00 87.06 592 MET A O 1
ATOM 4719 N N . ARG A 1 593 ? -20.159 11.819 -5.336 1.00 92.00 593 ARG A N 1
ATOM 4720 C CA . ARG A 1 593 ? -19.787 10.414 -5.571 1.00 92.00 593 ARG A CA 1
ATOM 4721 C C . ARG A 1 593 ? -18.768 9.928 -4.546 1.00 92.00 593 ARG A C 1
ATOM 4723 O O . ARG A 1 593 ? -18.933 8.826 -4.022 1.00 92.00 593 ARG A O 1
ATOM 4730 N N . GLY A 1 594 ? -17.768 10.751 -4.239 1.00 91.06 594 GLY A N 1
ATOM 4731 C CA . GLY A 1 594 ? -16.769 10.505 -3.205 1.00 91.06 594 GLY A CA 1
ATOM 4732 C C . GLY A 1 594 ? -17.407 10.265 -1.841 1.00 91.06 594 GLY A C 1
ATOM 4733 O O . GLY A 1 594 ? -17.241 9.191 -1.264 1.00 91.06 594 GLY A O 1
ATOM 4734 N N . ARG A 1 595 ? -18.245 11.196 -1.368 1.00 88.44 595 ARG A N 1
ATOM 4735 C CA . ARG A 1 595 ? -18.969 11.071 -0.087 1.00 88.44 595 ARG A CA 1
ATOM 4736 C C . ARG A 1 595 ? -19.801 9.794 -0.026 1.00 88.44 595 ARG A C 1
ATOM 4738 O O . ARG A 1 595 ? -19.694 9.037 0.934 1.00 88.44 595 ARG A O 1
ATOM 4745 N N . LYS A 1 596 ? -20.562 9.498 -1.085 1.00 89.19 596 LYS A N 1
ATOM 4746 C CA . LYS A 1 596 ? -21.350 8.261 -1.182 1.00 89.19 596 LYS A CA 1
ATOM 4747 C C . LYS A 1 596 ? -20.474 7.004 -1.115 1.00 89.19 596 LYS A C 1
ATOM 4749 O O . LYS A 1 596 ? -20.871 6.020 -0.492 1.00 89.19 596 LYS A O 1
ATOM 4754 N N . ALA A 1 597 ? -19.304 7.017 -1.755 1.00 93.69 597 ALA A N 1
ATOM 4755 C CA . ALA A 1 597 ? -18.361 5.904 -1.709 1.00 93.69 597 ALA A CA 1
ATOM 4756 C C . ALA A 1 597 ? -17.802 5.695 -0.294 1.00 93.69 597 ALA A C 1
ATOM 4758 O O . ALA A 1 597 ? -17.784 4.559 0.178 1.00 93.69 597 ALA A O 1
ATOM 4759 N N . PHE A 1 598 ? -17.432 6.775 0.402 1.00 91.62 598 PHE A N 1
ATOM 4760 C CA . PHE A 1 598 ? -16.977 6.716 1.791 1.00 91.62 598 PHE A CA 1
ATOM 4761 C C . PHE A 1 598 ? -18.063 6.210 2.749 1.00 91.62 598 PHE A C 1
ATOM 4763 O O . PHE A 1 598 ? -17.784 5.330 3.562 1.00 91.62 598 PHE A O 1
ATOM 4770 N N . SER A 1 599 ? -19.319 6.644 2.596 1.00 87.50 599 SER A N 1
ATOM 4771 C CA . SER A 1 599 ? -20.444 6.062 3.348 1.00 87.50 599 SER A CA 1
ATOM 4772 C C . SER A 1 599 ? -20.585 4.554 3.094 1.00 87.50 599 SER A C 1
ATOM 4774 O O . SER A 1 599 ? -20.921 3.794 3.999 1.00 87.50 599 SER A O 1
ATOM 4776 N N . GLY A 1 600 ? -20.280 4.090 1.877 1.00 85.19 600 GLY A N 1
ATOM 4777 C CA . GLY A 1 600 ? -20.299 2.670 1.519 1.00 85.19 600 GLY A CA 1
ATOM 4778 C C . GLY A 1 600 ? -19.209 1.818 2.184 1.00 85.19 600 GLY A C 1
ATOM 4779 O O . GLY A 1 600 ? -19.388 0.605 2.299 1.00 85.19 600 GLY A O 1
ATOM 4780 N N . VAL A 1 601 ? -18.102 2.423 2.632 1.00 90.88 601 VAL A N 1
ATOM 4781 C CA . VAL A 1 601 ? -16.988 1.732 3.316 1.00 90.88 601 VAL A CA 1
ATOM 4782 C C . VAL A 1 601 ? -16.884 2.073 4.804 1.00 90.88 601 VAL A C 1
ATOM 4784 O O . VAL A 1 601 ? -15.992 1.561 5.474 1.00 90.88 601 VAL A O 1
ATOM 4787 N N . GLN A 1 602 ? -17.807 2.873 5.345 1.00 83.12 602 GLN A N 1
ATOM 4788 C CA . GLN A 1 602 ? -17.787 3.349 6.732 1.00 83.12 602 GLN A CA 1
ATOM 4789 C C . GLN A 1 602 ? -17.559 2.218 7.750 1.00 83.12 602 GLN A C 1
ATOM 4791 O O . GLN A 1 602 ? -16.622 2.284 8.538 1.00 83.12 602 GLN A O 1
ATOM 4796 N N . ARG A 1 603 ? -18.353 1.140 7.684 1.00 79.88 603 ARG 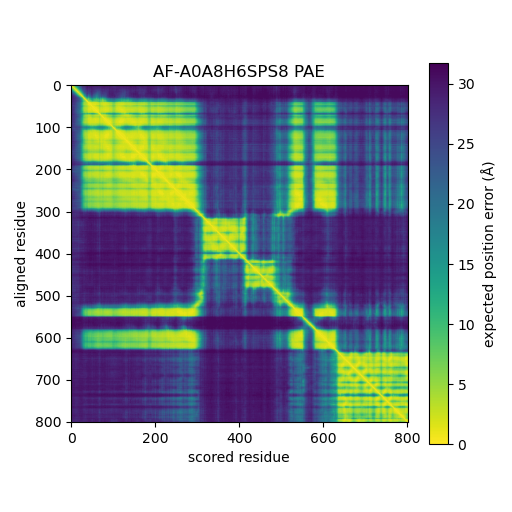A N 1
ATOM 4797 C CA . ARG A 1 603 ? -18.216 -0.010 8.601 1.00 79.88 603 ARG A CA 1
ATOM 4798 C C . ARG A 1 603 ? -16.843 -0.676 8.524 1.00 79.88 603 ARG A C 1
ATOM 4800 O O . ARG A 1 603 ? -16.315 -1.111 9.534 1.00 79.88 603 ARG A O 1
ATOM 4807 N N . MET A 1 604 ? -16.251 -0.738 7.330 1.00 86.12 604 MET A N 1
ATOM 4808 C CA . MET A 1 604 ? -14.905 -1.291 7.163 1.00 86.12 604 MET A CA 1
ATOM 4809 C C . MET A 1 604 ? -13.857 -0.371 7.793 1.00 86.12 604 MET A C 1
ATOM 4811 O O . MET A 1 604 ? -12.915 -0.857 8.403 1.00 86.12 604 MET A O 1
ATOM 4815 N N . MET A 1 605 ? -14.026 0.949 7.675 1.00 81.50 605 MET A N 1
ATOM 4816 C CA . MET A 1 605 ? -13.130 1.923 8.305 1.00 81.50 605 MET A CA 1
ATOM 4817 C C . MET A 1 605 ? -13.232 1.908 9.839 1.00 81.50 605 MET A C 1
ATOM 4819 O O . MET A 1 605 ? -12.223 2.113 10.503 1.00 81.50 605 MET A O 1
ATOM 4823 N N . GLU A 1 606 ? -14.405 1.613 10.411 1.00 80.12 606 GLU A N 1
ATOM 4824 C CA . GLU A 1 606 ? -14.591 1.429 11.865 1.00 80.12 606 GLU A CA 1
ATOM 4825 C C . GLU A 1 606 ? -13.797 0.232 12.422 1.00 80.12 606 GLU A C 1
ATOM 4827 O O . GLU A 1 606 ? -13.350 0.252 13.574 1.00 80.12 606 GLU A O 1
ATOM 4832 N N . GLU A 1 607 ? -13.593 -0.800 11.600 1.00 79.94 607 GLU A N 1
ATOM 4833 C CA . GLU A 1 607 ? -12.802 -1.988 11.940 1.00 79.94 607 GLU A CA 1
ATOM 4834 C C . GLU A 1 607 ? -11.286 -1.753 11.834 1.00 79.94 607 GLU A C 1
ATOM 4836 O O . GLU A 1 607 ? -10.507 -2.578 12.324 1.00 79.94 607 GLU A O 1
ATOM 4841 N N . VAL A 1 608 ? -10.852 -0.631 11.242 1.00 85.44 608 VAL A N 1
ATOM 4842 C CA . VAL A 1 608 ? -9.427 -0.331 11.081 1.00 85.44 608 VAL A CA 1
ATOM 4843 C C . VAL A 1 608 ? -8.790 0.027 12.425 1.00 85.44 608 VAL A C 1
ATOM 4845 O O . VAL A 1 608 ? -9.259 0.904 13.162 1.00 85.44 608 VAL A O 1
ATOM 4848 N N . GLN A 1 609 ? -7.704 -0.674 12.752 1.00 79.12 609 GLN A N 1
ATOM 4849 C CA . GLN A 1 609 ? -6.946 -0.500 13.991 1.00 79.12 609 GLN A CA 1
ATOM 4850 C C . GLN A 1 609 ? -5.448 -0.454 13.703 1.00 79.12 609 GLN A C 1
ATOM 4852 O O . GLN A 1 609 ? -4.859 -1.451 13.292 1.00 79.12 609 GLN A O 1
ATOM 4857 N N . LEU A 1 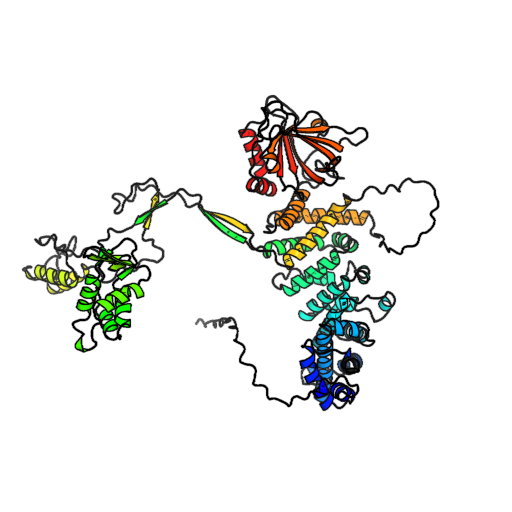610 ? -4.836 0.696 13.960 1.00 80.94 610 LEU A N 1
ATOM 4858 C CA . LEU A 1 610 ? -3.408 0.951 13.815 1.00 80.94 610 LEU A CA 1
ATOM 4859 C C . LEU A 1 610 ? -2.796 1.220 15.196 1.00 80.94 610 LEU A C 1
ATOM 4861 O O . LEU A 1 610 ? -3.444 1.823 16.051 1.00 80.94 610 LEU A O 1
ATOM 4865 N N . GLU A 1 611 ? -1.563 0.757 15.415 1.00 78.69 611 GLU A N 1
ATOM 4866 C CA . GLU A 1 611 ? -0.816 1.024 16.657 1.00 78.69 611 GLU A CA 1
ATOM 4867 C C . GLU A 1 611 ? -0.406 2.503 16.764 1.00 78.69 611 GLU A C 1
ATOM 4869 O O . GLU A 1 611 ? -0.435 3.076 17.849 1.00 78.69 611 GLU A O 1
ATOM 4874 N N . ASP A 1 612 ? -0.063 3.134 15.637 1.00 78.69 612 ASP A N 1
ATOM 4875 C CA . ASP A 1 612 ? 0.316 4.547 15.590 1.00 78.69 612 ASP A CA 1
ATOM 4876 C C . ASP A 1 612 ? -0.893 5.457 15.875 1.00 78.69 612 ASP A C 1
ATOM 4878 O O . ASP A 1 612 ? -1.879 5.470 15.130 1.00 78.69 612 ASP A O 1
ATOM 4882 N N . GLU A 1 613 ? -0.796 6.247 16.947 1.00 72.44 613 GLU A N 1
ATOM 4883 C CA . GLU A 1 613 ? -1.869 7.129 17.415 1.00 72.44 613 GLU A CA 1
ATOM 4884 C C . GLU A 1 613 ? -2.256 8.209 16.393 1.00 72.44 613 GLU A C 1
ATOM 4886 O O . GLU A 1 613 ? -3.431 8.571 16.298 1.00 72.44 613 GLU A O 1
ATOM 4891 N N . ILE A 1 614 ? -1.303 8.720 15.605 1.00 76.88 614 ILE A N 1
ATOM 4892 C CA . ILE A 1 614 ? -1.553 9.770 14.608 1.00 76.88 614 ILE A CA 1
ATOM 4893 C C . ILE A 1 614 ? -2.334 9.179 13.437 1.00 76.88 614 ILE A C 1
ATOM 4895 O O . ILE A 1 614 ? -3.349 9.741 13.014 1.00 76.88 614 ILE A O 1
ATOM 4899 N N . LEU A 1 615 ? -1.883 8.033 12.926 1.00 80.25 615 LEU A N 1
ATOM 4900 C CA . LEU A 1 615 ? -2.530 7.355 11.803 1.00 80.25 615 LEU A CA 1
ATOM 4901 C C . LEU A 1 615 ? -3.918 6.835 12.191 1.00 80.25 615 LEU A C 1
ATOM 4903 O O . LEU A 1 615 ? -4.873 6.991 11.426 1.00 80.25 615 LEU A O 1
ATOM 4907 N N . GLN A 1 616 ? -4.057 6.288 13.402 1.00 80.12 616 GLN A N 1
ATOM 4908 C CA . GLN A 1 616 ? -5.357 5.911 13.951 1.00 80.12 616 GLN A CA 1
ATOM 4909 C C . GLN A 1 616 ? -6.260 7.139 14.138 1.00 80.12 616 GLN A C 1
ATOM 4911 O O . GLN A 1 616 ? -7.456 7.074 13.849 1.00 80.12 616 GLN A O 1
ATOM 4916 N N . GLY A 1 617 ? -5.693 8.274 14.555 1.00 68.00 617 GLY A N 1
ATOM 4917 C CA . GLY A 1 617 ? -6.390 9.554 14.645 1.00 68.00 617 GLY A CA 1
ATOM 4918 C C . GLY A 1 617 ? -6.993 9.999 13.310 1.00 68.00 617 GLY A C 1
ATOM 4919 O O . GLY A 1 617 ? -8.134 10.451 13.288 1.00 68.00 617 GLY A O 1
ATOM 4920 N N . TRP A 1 618 ? -6.292 9.804 12.187 1.00 81.69 618 TRP A N 1
ATOM 4921 C CA . TRP A 1 618 ? -6.831 10.104 10.851 1.00 81.69 618 TRP A CA 1
ATOM 4922 C C . TRP A 1 618 ? -8.014 9.210 10.474 1.00 81.69 618 TRP A C 1
ATOM 4924 O O . TRP A 1 618 ? -8.973 9.689 9.873 1.00 81.69 618 TRP A O 1
ATOM 4934 N N . ILE A 1 619 ? -7.967 7.918 10.811 1.00 80.19 619 ILE A N 1
ATOM 4935 C CA . ILE A 1 619 ? -9.095 7.004 10.585 1.00 80.19 619 ILE A CA 1
ATOM 4936 C C . ILE A 1 619 ? -10.309 7.453 11.401 1.00 80.19 619 ILE A C 1
ATOM 4938 O O . ILE A 1 619 ? -11.408 7.552 10.857 1.00 80.19 619 ILE A O 1
ATOM 4942 N N . ILE A 1 620 ? -10.105 7.771 12.683 1.00 71.75 620 ILE A N 1
ATOM 4943 C CA . ILE A 1 620 ? -11.170 8.244 13.576 1.00 71.75 620 ILE A CA 1
ATOM 4944 C C . ILE A 1 620 ? -11.761 9.561 13.060 1.00 71.75 620 ILE A C 1
ATOM 4946 O O . ILE A 1 620 ? -12.980 9.670 12.982 1.00 71.75 620 ILE A O 1
ATOM 4950 N N . GLU A 1 621 ? -10.923 10.524 12.659 1.00 76.19 621 GLU A N 1
ATOM 4951 C CA . GLU A 1 621 ? -11.336 11.793 12.033 1.00 76.19 621 GLU A CA 1
ATOM 4952 C C . GLU A 1 621 ? -12.300 11.537 10.863 1.00 76.19 621 GLU A C 1
ATOM 4954 O O . GLU A 1 621 ? -13.417 12.052 10.855 1.00 76.19 621 GLU A O 1
ATOM 4959 N N . MET A 1 622 ? -11.907 10.677 9.917 1.00 81.31 622 MET A N 1
ATOM 4960 C CA . MET A 1 622 ? -12.720 10.369 8.737 1.00 81.31 622 MET A CA 1
ATOM 4961 C C . MET A 1 622 ? -14.023 9.634 9.084 1.00 81.31 622 MET A C 1
ATOM 4963 O O . MET A 1 622 ? -15.067 9.941 8.513 1.00 81.31 622 MET A O 1
ATOM 4967 N N . VAL A 1 623 ? -13.997 8.676 10.018 1.00 72.31 623 VAL A N 1
ATOM 4968 C CA . VAL A 1 623 ? -15.200 7.941 10.458 1.00 72.31 623 VAL A CA 1
ATOM 4969 C C . VAL A 1 623 ? -16.193 8.871 11.157 1.00 72.31 623 VAL A C 1
ATOM 4971 O O . VAL A 1 623 ? -17.395 8.788 10.905 1.00 72.31 623 VAL A O 1
ATOM 4974 N N . VAL A 1 624 ? -15.706 9.775 12.009 1.00 63.28 624 VAL A N 1
ATOM 4975 C CA . VAL A 1 624 ? -16.548 10.752 12.710 1.00 63.28 624 VAL A CA 1
ATOM 4976 C C . VAL A 1 624 ? -17.211 11.709 11.721 1.00 63.28 624 VAL A C 1
ATOM 4978 O O . VAL A 1 624 ? -18.426 11.896 11.783 1.00 63.28 624 VAL A O 1
ATOM 4981 N N . ASP A 1 625 ? -16.456 12.251 10.766 1.00 68.31 625 ASP A N 1
ATOM 4982 C CA . ASP A 1 625 ? -17.006 13.132 9.732 1.00 68.31 625 ASP A CA 1
ATOM 4983 C C . ASP A 1 625 ? -18.066 12.417 8.863 1.00 68.31 625 ASP A C 1
ATOM 4985 O O . ASP A 1 625 ? -19.042 13.040 8.438 1.00 68.31 625 ASP A O 1
ATOM 4989 N N . LEU A 1 626 ? -17.933 11.101 8.636 1.00 66.44 626 LEU A N 1
ATOM 4990 C CA . LEU A 1 626 ? -18.929 10.304 7.904 1.00 66.44 626 LEU A CA 1
ATOM 4991 C C . LEU A 1 626 ? -20.233 10.095 8.669 1.00 66.44 626 LEU A C 1
ATOM 4993 O O . LEU A 1 626 ? -21.299 10.080 8.053 1.00 66.44 626 LEU A O 1
ATOM 4997 N N . LEU A 1 627 ? -20.166 9.946 9.992 1.00 58.59 627 LEU A N 1
ATOM 4998 C CA . LEU A 1 627 ? -21.346 9.768 10.840 1.00 58.59 627 LEU A CA 1
ATOM 4999 C C . LEU A 1 627 ? -22.251 11.007 10.851 1.00 58.59 627 LEU A C 1
ATOM 5001 O O . LEU A 1 627 ? -23.465 10.868 11.003 1.00 58.59 627 LEU A O 1
ATOM 5005 N N . VAL A 1 628 ? -21.665 12.192 10.657 1.00 50.25 628 VAL A N 1
ATOM 5006 C CA . VAL A 1 628 ? -22.333 13.501 10.769 1.00 50.25 628 VAL A CA 1
ATOM 5007 C C . VAL A 1 628 ? -22.590 14.149 9.395 1.00 50.25 628 VAL A C 1
ATOM 5009 O O . VAL A 1 628 ? -23.107 15.262 9.303 1.00 50.25 628 VAL A O 1
ATOM 5012 N N . ALA A 1 629 ? -22.269 13.460 8.294 1.00 51.91 629 ALA A N 1
ATOM 5013 C CA . ALA A 1 629 ? -22.580 13.937 6.949 1.00 51.91 629 ALA A CA 1
ATOM 5014 C C . ALA A 1 629 ? -24.104 14.167 6.784 1.00 51.91 629 ALA A C 1
ATOM 5016 O O . ALA A 1 629 ? -24.901 13.381 7.309 1.00 51.91 629 ALA A O 1
ATOM 5017 N N . PRO A 1 630 ? -24.536 15.227 6.064 1.00 42.28 630 PRO A N 1
ATOM 5018 C CA . PRO A 1 630 ? -25.945 15.604 5.961 1.00 42.28 630 PRO A CA 1
ATOM 5019 C C . PRO A 1 630 ? -26.773 14.433 5.420 1.00 42.28 630 PRO A C 1
ATOM 5021 O O . PRO A 1 630 ? -26.636 14.031 4.265 1.00 42.28 630 PRO A O 1
ATOM 5024 N N . GLY A 1 631 ? -27.592 13.857 6.301 1.00 43.91 631 GLY A N 1
ATOM 5025 C CA . GLY A 1 631 ? -28.295 12.593 6.076 1.00 43.91 631 GLY A CA 1
ATOM 5026 C C . GLY A 1 631 ? -28.607 11.824 7.364 1.00 43.91 631 GLY A C 1
ATOM 5027 O O . GLY A 1 631 ? -29.585 11.085 7.384 1.00 43.91 631 GLY A O 1
ATOM 5028 N N . ASN A 1 632 ? -27.854 12.056 8.447 1.00 38.38 632 ASN A N 1
ATOM 5029 C CA . ASN A 1 632 ? -28.147 11.506 9.774 1.00 38.38 632 ASN A CA 1
ATOM 5030 C C . ASN A 1 632 ? -28.508 12.625 10.771 1.00 38.38 632 ASN A C 1
ATOM 5032 O O . ASN A 1 632 ? -27.646 13.266 11.358 1.00 38.38 632 ASN A O 1
ATOM 5036 N N . ASN A 1 633 ? -29.815 12.868 10.889 1.00 39.94 633 ASN A N 1
ATOM 5037 C CA . ASN A 1 633 ? -30.571 13.584 11.927 1.00 39.94 633 ASN A CA 1
ATOM 5038 C C . ASN A 1 633 ? -29.796 14.347 13.031 1.00 39.94 633 ASN A C 1
ATOM 5040 O O . ASN A 1 633 ? -29.636 13.857 14.145 1.00 39.94 633 ASN A O 1
ATOM 5044 N N . LEU A 1 634 ? -29.511 15.624 12.773 1.00 45.62 634 LEU A N 1
ATOM 5045 C CA . LEU A 1 634 ? -29.893 16.707 13.684 1.00 45.62 634 LEU A CA 1
ATOM 5046 C C . LEU A 1 634 ? -30.815 17.629 12.879 1.00 45.62 634 LEU A C 1
ATOM 5048 O O . LEU A 1 634 ? -30.348 18.435 12.074 1.00 45.62 634 LEU A O 1
ATOM 5052 N N . GLU A 1 635 ? -32.131 17.467 13.037 1.00 48.59 635 GLU A N 1
ATOM 5053 C CA . GLU A 1 635 ? -33.086 18.502 12.629 1.00 48.59 635 GLU A CA 1
ATOM 5054 C C . GLU A 1 635 ? -32.641 19.804 13.314 1.00 48.59 635 GLU A C 1
ATOM 5056 O O . GLU A 1 635 ? -32.632 19.856 14.536 1.00 48.59 635 GLU A O 1
ATOM 5061 N N . SER A 1 636 ? -32.147 20.777 12.534 1.00 59.50 636 SER A N 1
ATOM 5062 C CA . SER A 1 636 ? -31.684 22.123 12.932 1.00 59.50 636 SER A CA 1
ATOM 5063 C C . SER A 1 636 ? -31.253 22.295 14.401 1.00 59.50 636 SER A C 1
ATOM 5065 O O . SER A 1 636 ? -32.095 22.409 15.290 1.00 59.50 636 SER A O 1
ATOM 5067 N N . VAL A 1 637 ? -29.947 22.426 14.661 1.00 63.22 637 VAL A N 1
ATOM 5068 C CA . VAL A 1 637 ? -29.447 22.751 16.010 1.00 63.22 637 VAL A CA 1
ATOM 5069 C C . VAL A 1 637 ? -30.153 24.009 16.543 1.00 63.22 637 VAL A C 1
ATOM 5071 O O . VAL A 1 637 ? -30.100 25.045 15.880 1.00 63.22 637 VAL A O 1
ATOM 5074 N N . PRO A 1 638 ? -30.793 23.971 17.727 1.00 70.75 638 PRO A N 1
ATOM 5075 C CA . PRO A 1 638 ? -31.466 25.138 18.285 1.00 70.75 638 PRO A CA 1
ATOM 5076 C C . PRO A 1 638 ? -30.436 26.110 18.886 1.00 70.75 638 PRO A C 1
ATOM 5078 O O . PRO A 1 638 ? -30.231 26.169 20.099 1.00 70.75 638 PRO A O 1
ATOM 5081 N N . TYR A 1 639 ? -29.766 26.885 18.024 1.00 74.94 639 TYR A N 1
ATOM 5082 C CA . TYR A 1 639 ? -28.646 27.773 18.378 1.00 74.94 639 TYR A CA 1
ATOM 5083 C C . TYR A 1 639 ? -28.981 28.747 19.515 1.00 74.94 639 TYR A C 1
ATOM 5085 O O . TYR A 1 639 ? -28.185 28.925 20.436 1.00 74.94 639 TYR A O 1
ATOM 5093 N N . ALA A 1 640 ? -30.195 29.302 19.507 1.00 76.38 640 ALA A N 1
ATOM 5094 C CA . ALA A 1 640 ? -30.681 30.198 20.555 1.00 76.38 640 ALA A CA 1
ATOM 5095 C C . ALA A 1 640 ? -30.724 29.555 21.953 1.00 76.38 640 ALA A C 1
ATOM 5097 O O . ALA A 1 640 ? -30.682 30.270 22.947 1.00 76.38 640 ALA A O 1
ATOM 5098 N N . GLN A 1 641 ? -30.817 28.226 22.042 1.00 77.31 641 GLN A N 1
ATOM 5099 C CA . GLN A 1 641 ? -30.856 27.499 23.313 1.00 77.31 641 GLN A CA 1
ATOM 5100 C C . GLN A 1 641 ? -29.461 27.044 23.779 1.00 77.31 641 GLN A C 1
ATOM 5102 O O . GLN A 1 641 ? -29.242 26.807 24.972 1.00 77.31 641 GLN A O 1
ATOM 5107 N N . LEU A 1 642 ? -28.511 26.935 22.844 1.00 80.75 642 LEU A N 1
ATOM 5108 C CA . LEU A 1 642 ? -27.103 26.665 23.133 1.00 80.75 642 LEU A CA 1
ATOM 5109 C C . LEU A 1 642 ? -26.409 27.910 23.714 1.00 80.75 642 LEU A C 1
ATOM 5111 O O . LEU A 1 642 ? -25.639 27.797 24.669 1.00 80.75 642 LEU A O 1
ATOM 5115 N N . VAL A 1 643 ? -26.716 29.082 23.155 1.00 85.06 643 VAL A N 1
ATOM 5116 C CA . VAL A 1 643 ? -26.161 30.398 23.512 1.00 85.06 643 VAL A CA 1
ATOM 5117 C C . VAL A 1 643 ? -26.887 31.000 24.723 1.00 85.06 643 VAL A C 1
ATOM 5119 O O . VAL A 1 643 ? -28.064 30.729 24.947 1.00 85.06 643 VAL A O 1
ATOM 5122 N N . GLY A 1 644 ? -26.204 31.838 25.509 1.00 84.38 644 GLY A N 1
ATOM 5123 C CA . GLY A 1 644 ? -26.816 32.613 26.592 1.00 84.38 644 GLY A CA 1
ATOM 5124 C C . GLY A 1 644 ? -26.207 32.299 27.949 1.00 84.38 644 GLY A C 1
ATOM 5125 O O . GLY A 1 644 ? -25.050 32.640 28.192 1.00 84.38 644 GLY A O 1
ATOM 5126 N N . ASP A 1 645 ? -26.993 31.682 28.836 1.00 85.50 645 ASP A N 1
ATOM 5127 C CA . ASP A 1 645 ? -26.515 31.315 30.168 1.00 85.50 645 ASP A CA 1
ATOM 5128 C C . ASP A 1 645 ? -25.262 30.420 30.081 1.00 85.50 645 ASP A C 1
ATOM 5130 O O . ASP A 1 645 ? -24.965 29.837 29.029 1.00 85.50 645 ASP A O 1
ATOM 5134 N N . PRO A 1 646 ? -24.504 30.257 31.169 1.00 90.44 646 PRO A N 1
ATOM 5135 C CA . PRO A 1 646 ? -23.364 29.357 31.153 1.00 90.44 646 PRO A CA 1
ATOM 5136 C C . PRO A 1 646 ? -23.767 27.878 31.240 1.00 90.44 646 PRO A C 1
ATOM 5138 O O . PRO A 1 646 ? -24.742 27.513 31.900 1.00 90.44 646 PRO A O 1
ATOM 5141 N N . TRP A 1 647 ? -22.984 27.017 30.604 1.00 92.50 647 TRP A N 1
ATOM 5142 C CA . TRP A 1 647 ? -23.025 25.565 30.746 1.00 92.50 647 TRP A CA 1
ATOM 5143 C C . TRP A 1 647 ? -21.976 25.112 31.756 1.00 92.50 647 TRP A C 1
ATOM 5145 O O . TRP A 1 647 ? -20.833 25.557 31.711 1.00 92.50 647 TRP A O 1
ATOM 5155 N N . LEU A 1 648 ? -22.347 24.221 32.667 1.00 93.12 648 LEU A N 1
ATOM 5156 C CA . LEU A 1 648 ? -21.423 23.559 33.582 1.00 93.12 648 LEU A CA 1
ATOM 5157 C C . LEU A 1 648 ? -20.977 22.242 32.961 1.00 93.12 648 LEU A C 1
ATOM 5159 O O . LEU A 1 648 ? -21.817 21.410 32.624 1.00 93.12 648 LEU A O 1
ATOM 5163 N N . VAL A 1 649 ? -19.669 22.025 32.848 1.00 93.69 649 VAL A N 1
ATOM 5164 C CA . VAL A 1 649 ? -19.140 20.725 32.424 1.00 93.69 649 VAL A CA 1
ATOM 5165 C C . VAL A 1 649 ? -19.194 19.791 33.623 1.00 93.69 649 VAL A C 1
ATOM 5167 O O . VAL A 1 649 ? -18.456 19.988 34.583 1.00 93.69 649 VAL A O 1
ATOM 5170 N N . VAL A 1 650 ? -20.095 18.811 33.616 1.00 92.50 650 VAL A N 1
ATOM 5171 C CA . VAL A 1 650 ? -20.339 17.929 34.774 1.00 92.50 650 VAL A CA 1
ATOM 5172 C C . VAL A 1 650 ? -19.613 16.594 34.675 1.00 92.50 650 VAL A C 1
ATOM 5174 O O . VAL A 1 650 ? -19.346 15.959 35.698 1.00 92.50 650 VAL A O 1
ATOM 5177 N N . ALA A 1 651 ? -19.277 16.162 33.463 1.00 91.38 651 ALA A N 1
ATOM 5178 C CA . ALA A 1 651 ? -18.451 14.990 33.223 1.00 91.38 651 ALA A CA 1
ATOM 5179 C C . ALA A 1 651 ? -17.608 15.186 31.963 1.00 91.38 651 ALA A C 1
ATOM 5181 O O . ALA A 1 651 ? -18.016 15.908 31.053 1.00 91.38 651 ALA A O 1
ATOM 5182 N N . SER A 1 652 ? -16.431 14.569 31.929 1.00 92.56 652 SER A N 1
ATOM 5183 C CA . SER A 1 652 ? -15.530 14.653 30.784 1.00 92.56 652 SER A CA 1
ATOM 5184 C C . SER A 1 652 ? -14.614 13.437 30.674 1.00 92.56 652 SER A C 1
ATOM 5186 O O . SER A 1 652 ? -14.321 12.778 31.673 1.00 92.56 652 SER A O 1
ATOM 5188 N N . THR A 1 653 ? -14.118 13.168 29.465 1.00 89.94 653 THR A N 1
ATOM 5189 C CA . THR A 1 653 ? -12.978 12.267 29.223 1.00 89.94 653 THR A CA 1
ATOM 5190 C C . THR A 1 653 ? -11.659 13.021 29.005 1.00 89.94 653 THR A C 1
ATOM 5192 O O . THR A 1 653 ? -10.592 12.405 28.990 1.00 89.94 653 THR A O 1
ATOM 5195 N N . LEU A 1 654 ? -11.690 14.353 28.869 1.00 86.94 654 LEU A N 1
ATOM 5196 C CA . LEU A 1 654 ? -10.515 15.174 28.574 1.00 86.94 654 LEU A CA 1
ATOM 5197 C C . LEU A 1 654 ? -9.579 15.272 29.796 1.00 86.94 654 LEU A C 1
ATOM 5199 O O . LEU A 1 654 ? -9.961 15.827 30.831 1.00 86.94 654 LEU A O 1
ATOM 5203 N N . PRO A 1 655 ? -8.305 14.832 29.698 1.00 84.38 655 PRO A N 1
ATOM 5204 C CA . PRO A 1 655 ? -7.367 14.857 30.827 1.00 84.38 655 PRO A CA 1
ATOM 5205 C C . PRO A 1 655 ? -7.115 16.251 31.418 1.00 84.38 655 PRO A C 1
ATOM 5207 O O . PRO A 1 655 ? -6.798 16.375 32.602 1.00 84.38 655 PRO A O 1
ATOM 5210 N N . LEU A 1 656 ? -7.291 17.293 30.602 1.00 85.00 656 LEU A N 1
ATOM 5211 C CA . LEU A 1 656 ? -7.150 18.706 30.960 1.00 85.00 656 LEU A CA 1
ATOM 5212 C C . LEU A 1 656 ? -8.011 19.089 32.184 1.00 85.00 656 LEU A C 1
ATOM 5214 O O . LEU A 1 656 ? -7.588 19.918 32.993 1.00 85.00 656 LEU A O 1
ATOM 5218 N N . TRP A 1 657 ? -9.165 18.440 32.383 1.00 90.50 657 TRP A N 1
ATOM 5219 C CA . TRP A 1 657 ? -10.085 18.763 33.477 1.00 90.50 657 TRP A CA 1
ATOM 5220 C C . TRP A 1 657 ? -9.846 17.983 34.777 1.00 90.50 657 TRP A C 1
ATOM 5222 O O . TRP A 1 657 ? -10.395 18.360 35.811 1.00 90.50 657 TRP A O 1
ATOM 5232 N N . LYS A 1 658 ? -8.980 16.956 34.796 1.00 88.94 658 LYS A N 1
ATOM 5233 C CA . LYS A 1 658 ? -8.785 16.078 35.978 1.00 88.94 658 LYS A CA 1
ATOM 5234 C C . LYS A 1 658 ? -8.384 16.839 37.252 1.00 88.94 658 LYS A C 1
ATOM 5236 O O . LYS A 1 658 ? -8.793 16.480 38.362 1.00 88.94 658 LYS A O 1
ATOM 5241 N N . ASN A 1 659 ? -7.613 17.914 37.088 1.00 87.94 659 ASN A N 1
ATOM 5242 C CA . ASN A 1 659 ? -7.106 18.754 38.178 1.00 87.94 659 ASN A CA 1
ATOM 5243 C C . ASN A 1 659 ? -7.850 20.094 38.316 1.00 87.94 659 ASN A C 1
ATOM 5245 O O . ASN A 1 659 ? -7.340 21.008 38.969 1.00 87.94 659 ASN A O 1
ATOM 5249 N N . ARG A 1 660 ? -9.044 20.224 37.723 1.00 92.25 660 ARG A N 1
ATOM 5250 C CA . ARG A 1 660 ? -9.863 21.445 37.740 1.00 92.25 660 ARG A CA 1
ATOM 5251 C C . ARG A 1 660 ? -11.225 21.205 38.399 1.00 92.25 660 ARG A C 1
ATOM 5253 O O . ARG A 1 660 ? -11.624 20.065 38.625 1.00 92.25 660 ARG A O 1
ATOM 5260 N N . LYS A 1 661 ? -11.909 22.295 38.741 1.00 92.56 661 LYS A N 1
ATOM 5261 C CA . LYS A 1 661 ? -13.289 22.333 39.248 1.00 92.56 661 LYS A CA 1
ATOM 5262 C C . LYS A 1 661 ? -14.004 23.593 38.756 1.00 92.56 661 LYS A C 1
ATOM 5264 O O . LYS A 1 661 ? -13.340 24.501 38.251 1.00 92.56 661 LYS A O 1
ATOM 5269 N N . ASN A 1 662 ? -15.324 23.658 38.933 1.00 91.75 662 ASN A N 1
ATOM 5270 C CA . ASN A 1 662 ? -16.165 24.789 38.519 1.00 91.75 662 ASN A CA 1
ATOM 5271 C C . ASN A 1 662 ? -15.994 25.130 37.028 1.00 91.75 662 ASN A C 1
ATOM 5273 O O . ASN A 1 662 ? -15.918 26.301 36.661 1.00 91.75 662 ASN A O 1
ATOM 5277 N N . VAL A 1 663 ? -15.848 24.106 36.178 1.00 94.06 663 VAL A N 1
ATOM 5278 C CA . VAL A 1 663 ? -15.603 24.301 34.743 1.00 94.06 663 VAL A CA 1
ATOM 5279 C C . VAL A 1 663 ? -16.897 24.745 34.073 1.00 94.06 663 VAL A C 1
ATOM 5281 O O . VAL A 1 663 ? -17.891 24.017 34.065 1.00 94.06 663 VAL A O 1
ATOM 5284 N N . ARG A 1 664 ? -16.881 25.946 33.512 1.00 93.31 664 ARG A N 1
ATOM 5285 C CA . ARG A 1 664 ? -18.041 26.609 32.934 1.00 93.31 664 ARG A CA 1
ATOM 5286 C C . ARG A 1 664 ? -17.713 27.113 31.538 1.00 93.31 664 ARG A C 1
ATOM 5288 O O . ARG A 1 664 ? -16.652 27.686 31.333 1.00 93.31 664 ARG A O 1
ATOM 5295 N N . ILE A 1 665 ? -18.633 26.933 30.602 1.00 93.75 665 ILE A N 1
ATOM 5296 C CA . ILE A 1 665 ? -18.494 27.375 29.215 1.00 93.75 665 ILE A CA 1
ATOM 5297 C C . ILE A 1 665 ? -19.660 28.300 28.893 1.00 93.75 665 ILE A C 1
ATOM 5299 O O . ILE A 1 665 ? -20.814 27.957 29.141 1.00 93.75 665 ILE A O 1
ATOM 5303 N N . THR A 1 666 ? -19.369 29.487 28.373 1.00 93.38 666 THR A N 1
ATOM 5304 C CA . THR A 1 666 ? -20.385 30.480 28.015 1.00 93.38 666 THR A CA 1
ATOM 5305 C C . THR A 1 666 ? -20.245 30.840 26.549 1.00 93.38 666 THR A C 1
ATOM 5307 O O . THR A 1 666 ? -19.243 31.432 26.151 1.00 93.38 666 THR A O 1
ATOM 5310 N N . TYR A 1 667 ? -21.281 30.528 25.774 1.00 92.25 667 TYR A N 1
ATOM 5311 C CA . TYR A 1 667 ? -21.394 30.925 24.377 1.00 92.25 667 TYR A CA 1
ATOM 5312 C C . TYR A 1 667 ? -22.216 32.209 24.283 1.00 92.25 667 TYR A C 1
ATOM 5314 O O . TYR A 1 667 ? -23.357 32.249 24.749 1.00 92.25 667 TYR A O 1
ATOM 5322 N N . SER A 1 668 ? -21.642 33.266 23.709 1.00 90.69 668 SER A N 1
ATOM 5323 C CA . SER A 1 668 ? -22.277 34.586 23.577 1.00 90.69 668 SER A CA 1
ATOM 5324 C C . SER A 1 668 ? -22.383 35.020 22.113 1.00 90.69 668 SER A C 1
ATOM 5326 O O . SER A 1 668 ? -21.437 34.817 21.353 1.00 90.69 668 SER A O 1
ATOM 5328 N N . PRO A 1 669 ? -23.492 35.652 21.689 1.00 89.62 669 PRO A N 1
ATOM 5329 C CA . PRO A 1 669 ? -23.631 36.105 20.312 1.00 89.62 669 PRO A CA 1
ATOM 5330 C C . PRO A 1 669 ? -22.640 37.238 20.019 1.00 89.62 669 PRO A C 1
ATOM 5332 O O . PRO A 1 669 ? -22.427 38.123 20.852 1.00 89.62 669 PRO A O 1
ATOM 5335 N N . ILE A 1 670 ? -22.064 37.237 18.818 1.00 87.88 670 ILE A N 1
ATOM 5336 C CA . ILE A 1 670 ? -21.190 38.318 18.354 1.00 87.88 670 ILE A CA 1
ATOM 5337 C C . ILE A 1 670 ? -22.021 39.271 17.481 1.00 87.88 670 ILE A C 1
ATOM 5339 O O . ILE A 1 670 ? -22.646 38.820 16.518 1.00 87.88 670 ILE A O 1
ATOM 5343 N N . PRO A 1 671 ? -22.052 40.587 17.771 1.00 86.06 671 PRO A N 1
ATOM 5344 C CA . PRO A 1 671 ? -22.765 41.545 16.932 1.00 86.06 671 PRO A CA 1
ATOM 5345 C C . PRO A 1 671 ? -22.292 41.487 15.471 1.00 86.06 671 PRO A C 1
ATOM 5347 O O . PRO A 1 671 ? -21.091 41.525 15.215 1.00 86.06 671 PRO A O 1
ATOM 5350 N N . HIS A 1 672 ? -23.237 41.468 14.526 1.00 81.94 672 HIS A N 1
ATOM 5351 C CA . HIS A 1 672 ? -23.002 41.446 13.070 1.00 81.94 672 HIS A CA 1
ATOM 5352 C C . HIS A 1 672 ? -22.407 40.151 12.481 1.00 81.94 672 HIS A C 1
ATOM 5354 O O . HIS A 1 672 ? -22.112 40.121 11.289 1.00 81.94 672 HIS A O 1
ATOM 5360 N N . GLU A 1 673 ? -22.277 39.084 13.267 1.00 85.75 673 GLU A N 1
ATOM 5361 C CA . GLU A 1 673 ? -21.945 37.736 12.784 1.00 85.75 673 GLU A CA 1
ATOM 5362 C C . GLU A 1 673 ? -23.226 36.867 12.735 1.00 85.75 673 GLU A C 1
ATOM 5364 O O . GLU A 1 673 ? -24.226 37.207 13.378 1.00 85.75 673 GLU A O 1
ATOM 5369 N N . PRO A 1 674 ? -23.255 35.772 11.950 1.00 79.94 674 PRO A N 1
ATOM 5370 C CA . PRO A 1 674 ? -24.400 34.863 11.923 1.00 79.94 674 PRO A CA 1
ATOM 5371 C C . PRO A 1 674 ? -24.599 34.184 13.287 1.00 79.94 674 PRO A C 1
ATOM 5373 O O . PRO A 1 674 ? -23.641 33.982 14.027 1.00 79.94 674 PRO A O 1
ATOM 5376 N N . GLU A 1 675 ? -25.828 33.754 13.596 1.00 78.50 675 GLU A N 1
ATOM 5377 C CA . GLU A 1 675 ? -26.186 33.073 14.862 1.00 78.50 675 GLU A CA 1
ATOM 5378 C C . GLU A 1 675 ? -25.391 31.782 15.136 1.00 78.50 675 GLU A C 1
ATOM 5380 O O . GLU A 1 675 ? -25.341 31.276 16.254 1.00 78.50 675 GLU A O 1
ATOM 5385 N N . THR A 1 676 ? -24.736 31.267 14.100 1.00 79.50 676 THR A N 1
ATOM 5386 C CA . THR A 1 676 ? -23.878 30.087 14.113 1.00 79.50 676 THR A CA 1
ATOM 5387 C C . THR A 1 676 ? -22.426 30.397 14.499 1.00 79.50 676 THR A C 1
ATOM 5389 O O . THR A 1 676 ? -21.606 29.481 14.558 1.00 79.50 676 THR A O 1
ATOM 5392 N N . THR A 1 677 ? -22.096 31.672 14.720 1.00 86.12 677 THR A N 1
ATOM 5393 C CA . THR A 1 677 ? -20.776 32.168 15.117 1.00 86.12 677 THR A CA 1
ATOM 5394 C C . THR A 1 677 ? -20.892 32.888 16.458 1.00 86.12 677 THR A C 1
ATOM 5396 O O . THR A 1 677 ? -21.627 33.868 16.584 1.00 86.12 677 THR A O 1
ATOM 5399 N N . PHE A 1 678 ? -20.160 32.422 17.467 1.00 90.12 678 PHE A N 1
ATOM 5400 C CA . PHE A 1 678 ? -20.279 32.937 18.832 1.00 90.12 678 PHE A CA 1
ATOM 5401 C C . PHE A 1 678 ? -18.930 33.044 19.547 1.00 90.12 678 PHE A C 1
ATOM 5403 O O . PHE A 1 678 ? -17.944 32.396 19.194 1.00 90.12 678 PHE A O 1
ATOM 5410 N N . ASP A 1 679 ? -18.896 33.924 20.545 1.00 90.88 679 ASP A N 1
ATOM 5411 C CA . ASP A 1 679 ? -17.790 34.069 21.481 1.00 90.88 679 ASP A CA 1
ATOM 5412 C C . ASP A 1 679 ? -17.839 32.932 22.497 1.00 90.88 679 ASP A C 1
ATOM 5414 O O . ASP A 1 679 ? -18.884 32.693 23.101 1.00 90.88 679 ASP A O 1
ATOM 5418 N N . ASP A 1 680 ? -16.696 32.282 22.705 1.00 91.94 680 ASP A N 1
ATOM 5419 C CA . ASP A 1 680 ? -16.526 31.204 23.673 1.00 91.94 680 ASP A CA 1
ATOM 5420 C C . ASP A 1 680 ? -15.660 31.670 24.844 1.00 91.94 680 ASP A C 1
ATOM 5422 O O . ASP A 1 680 ? -14.509 32.097 24.672 1.00 91.94 680 ASP A O 1
ATOM 5426 N N . LEU A 1 681 ? -16.240 31.607 26.040 1.00 93.00 681 LEU A N 1
ATOM 5427 C CA . LEU A 1 681 ? -15.575 31.864 27.306 1.00 93.00 681 LEU A CA 1
ATOM 5428 C C . LEU A 1 681 ? -15.630 30.607 28.175 1.00 93.00 681 LEU A C 1
ATOM 5430 O O . LEU A 1 681 ? -16.672 30.286 28.749 1.00 93.00 681 LEU A O 1
ATOM 5434 N N . VAL A 1 682 ? -14.474 29.971 28.350 1.00 92.00 682 VAL A N 1
ATOM 5435 C CA . VAL A 1 682 ? -14.289 28.876 29.302 1.00 92.00 682 VAL A CA 1
ATOM 5436 C C . VAL A 1 682 ? -13.683 29.419 30.589 1.00 92.00 682 VAL A C 1
ATOM 5438 O O . VAL A 1 682 ? -12.624 30.049 30.577 1.00 92.00 682 VAL A O 1
ATOM 5441 N N . GLU A 1 683 ? -14.333 29.149 31.711 1.00 93.69 683 GLU A N 1
ATOM 5442 C CA . GLU A 1 683 ? -13.912 29.526 33.054 1.00 93.69 683 GLU A CA 1
ATOM 5443 C C . GLU A 1 683 ? -13.684 28.273 33.898 1.00 93.69 683 GLU A C 1
ATOM 5445 O O . GLU A 1 683 ? -14.446 27.313 33.812 1.00 93.69 683 GLU A O 1
ATOM 5450 N N . TYR A 1 684 ? -12.639 28.257 34.721 1.00 94.31 684 TYR A N 1
ATOM 5451 C CA . TYR A 1 684 ? -12.391 27.142 35.637 1.00 94.31 684 TYR A CA 1
ATOM 5452 C C . TYR A 1 684 ? -11.540 27.557 36.834 1.00 94.31 684 TYR A C 1
ATOM 5454 O O . TYR A 1 684 ? -10.785 28.530 36.790 1.00 94.31 684 TYR A O 1
ATOM 5462 N N . ASN A 1 685 ? -11.588 26.767 37.901 1.00 93.56 685 ASN A N 1
ATOM 5463 C CA . ASN A 1 685 ? -10.677 26.884 39.033 1.00 93.56 685 ASN A CA 1
ATOM 5464 C C . ASN A 1 685 ? -9.754 25.665 39.121 1.00 93.56 685 ASN A C 1
ATOM 5466 O O . ASN A 1 685 ? -10.106 24.554 38.719 1.00 93.56 685 ASN A O 1
ATOM 5470 N N . ASP A 1 686 ? -8.579 25.856 39.717 1.00 89.69 686 ASP A N 1
ATOM 5471 C CA . ASP A 1 686 ? -7.771 24.730 40.173 1.00 89.69 686 ASP A CA 1
ATOM 5472 C C . ASP A 1 686 ? -8.504 23.937 41.253 1.00 89.69 686 ASP A C 1
ATOM 5474 O O . ASP A 1 686 ? -9.186 24.498 42.115 1.00 89.69 686 ASP A O 1
ATOM 5478 N N . ARG A 1 687 ? -8.321 22.615 41.250 1.00 88.94 687 ARG A N 1
ATOM 5479 C CA . ARG A 1 687 ? -8.976 21.712 42.206 1.00 88.94 687 ARG A CA 1
ATOM 5480 C C . ARG A 1 687 ? -8.654 22.043 43.668 1.00 88.94 687 ARG A C 1
ATOM 5482 O O . ARG A 1 687 ? -9.472 21.786 44.544 1.00 88.94 687 ARG A O 1
ATOM 5489 N N . THR A 1 688 ? -7.500 22.655 43.929 1.00 88.31 688 THR A N 1
ATOM 5490 C CA . THR A 1 688 ? -7.051 23.092 45.262 1.00 88.31 688 THR A CA 1
ATOM 5491 C C . THR A 1 688 ? -7.464 24.525 45.621 1.00 88.31 688 THR A C 1
ATOM 5493 O O . THR A 1 688 ? -7.180 24.979 46.731 1.00 88.31 688 THR A O 1
ATOM 5496 N N . ALA A 1 689 ? -8.127 25.257 44.718 1.00 86.94 689 ALA A N 1
ATOM 5497 C CA . ALA A 1 689 ? -8.524 26.641 44.953 1.00 86.94 689 ALA A CA 1
ATOM 5498 C C . ALA A 1 689 ? -9.576 26.746 46.071 1.00 86.94 689 ALA A C 1
ATOM 5500 O O . ALA A 1 689 ? -10.519 25.950 46.148 1.00 86.94 689 ALA A O 1
ATOM 5501 N N . LYS A 1 690 ? -9.432 27.758 46.936 1.00 85.75 690 LYS A N 1
ATOM 5502 C CA . LYS A 1 690 ? -10.392 28.028 48.017 1.00 85.75 690 LYS A CA 1
ATOM 5503 C C . LYS A 1 690 ? -11.744 28.480 47.436 1.00 85.75 690 LYS A C 1
ATOM 5505 O O . LYS A 1 690 ? -11.743 29.123 46.380 1.00 85.75 690 LYS A O 1
ATOM 5510 N N . PRO A 1 691 ? -12.874 28.208 48.113 1.00 81.94 691 PRO A N 1
ATOM 5511 C CA . PRO A 1 691 ? -14.179 28.721 47.698 1.00 81.94 691 PRO A CA 1
ATOM 5512 C C . PRO A 1 691 ? -14.155 30.246 47.517 1.00 81.94 691 PRO A C 1
ATOM 5514 O O . PRO A 1 691 ? -13.618 30.959 48.366 1.00 81.94 691 PRO A O 1
ATOM 5517 N N . GLY A 1 692 ? -14.693 30.738 46.398 1.00 79.62 692 GLY A N 1
ATOM 5518 C CA . GLY A 1 692 ? -14.698 32.166 46.051 1.00 79.62 692 GLY A CA 1
ATOM 5519 C C . GLY A 1 692 ? -13.417 32.696 45.385 1.00 79.62 692 GLY A C 1
ATOM 5520 O O . GLY A 1 692 ? -13.302 33.902 45.183 1.00 79.62 692 GLY A O 1
ATOM 5521 N N . SER A 1 693 ? -12.449 31.837 45.038 1.00 86.19 693 SER A N 1
ATOM 5522 C CA . SER A 1 693 ? -11.262 32.252 44.265 1.00 86.19 693 SER A CA 1
ATOM 5523 C C . SER A 1 693 ? -11.638 32.651 42.833 1.00 86.19 693 SER A C 1
ATOM 5525 O O . SER A 1 693 ? -12.475 31.997 42.211 1.00 86.19 693 SER A O 1
ATOM 5527 N N . ALA A 1 694 ? -10.979 33.675 42.279 1.00 87.94 694 ALA A N 1
ATOM 5528 C CA . ALA A 1 694 ? -11.217 34.099 40.897 1.00 87.94 694 ALA A CA 1
ATOM 5529 C C . ALA A 1 694 ? -10.892 32.970 39.887 1.00 87.94 694 ALA A C 1
ATOM 5531 O O . ALA A 1 694 ? -9.863 32.301 40.048 1.00 87.94 694 ALA A O 1
ATOM 5532 N N . PRO A 1 695 ? -11.742 32.735 38.867 1.00 90.50 695 PRO A N 1
ATOM 5533 C CA . PRO A 1 695 ? -11.512 31.690 37.876 1.00 90.50 695 PRO A CA 1
ATOM 5534 C C . PRO A 1 695 ? -10.431 32.083 36.860 1.00 90.50 695 PRO A C 1
ATOM 5536 O O . PRO A 1 695 ? -10.242 33.252 36.522 1.00 90.50 695 PRO A O 1
ATOM 5539 N N . SER A 1 696 ? -9.731 31.074 36.349 1.00 91.31 696 SER A N 1
ATOM 5540 C CA . SER A 1 696 ? -8.931 31.187 35.129 1.00 91.31 696 SER A CA 1
ATOM 5541 C C . SER A 1 696 ? -9.858 31.231 33.919 1.00 91.31 696 SER A C 1
ATOM 5543 O O . SER A 1 696 ? -10.911 30.599 33.941 1.00 91.31 696 SER A O 1
ATOM 5545 N N . THR A 1 697 ? -9.462 31.952 32.866 1.00 90.56 697 THR A N 1
ATOM 5546 C CA . THR A 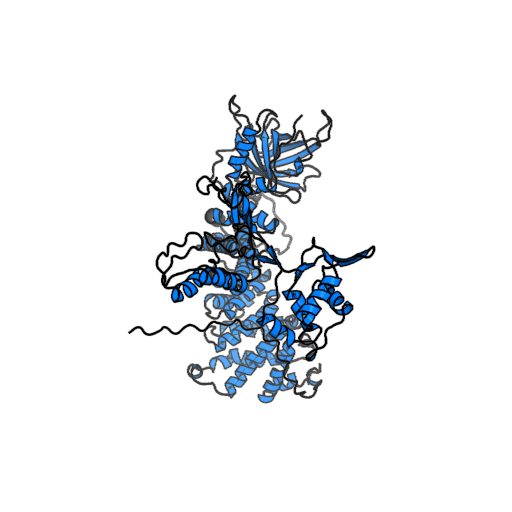1 697 ? -10.292 32.129 31.665 1.00 90.56 697 THR A CA 1
ATOM 5547 C C . THR A 1 697 ? -9.545 31.738 30.394 1.00 90.56 697 THR A C 1
ATOM 5549 O O . THR A 1 697 ? -8.361 32.041 30.236 1.00 90.56 697 THR A O 1
ATOM 5552 N N . VAL A 1 698 ? -10.253 31.088 29.475 1.00 86.94 698 VAL A N 1
ATOM 5553 C CA . VAL A 1 698 ? -9.826 30.803 28.103 1.00 86.94 698 VAL A CA 1
ATOM 5554 C C . VAL A 1 698 ? -10.878 31.402 27.179 1.00 86.94 698 VAL A C 1
ATOM 5556 O O . VAL A 1 698 ? -12.070 31.209 27.388 1.00 86.94 698 VAL A O 1
ATOM 5559 N N . LYS A 1 699 ? -10.437 32.193 26.198 1.00 90.38 699 LYS A N 1
ATOM 5560 C CA . LYS A 1 699 ? -11.325 32.953 25.311 1.00 90.38 699 LYS A CA 1
ATOM 5561 C C . LYS A 1 699 ? -11.061 32.581 23.866 1.00 90.38 699 LYS A C 1
ATOM 5563 O O . LYS A 1 699 ? -9.898 32.580 23.453 1.00 90.38 699 LYS A O 1
ATOM 5568 N N . GLY A 1 700 ? -12.116 32.357 23.098 1.00 90.00 700 GLY A N 1
ATOM 5569 C CA . GLY A 1 700 ? -12.038 32.058 21.675 1.00 90.00 700 GLY A CA 1
ATOM 5570 C C . GLY A 1 700 ? -13.258 32.523 20.893 1.00 90.00 700 GLY A C 1
ATOM 5571 O O . GLY A 1 700 ? -14.136 33.202 21.425 1.00 90.00 700 GLY A O 1
ATOM 5572 N N . ILE A 1 701 ? -13.250 32.214 19.602 1.00 87.62 701 ILE A N 1
ATOM 5573 C CA . ILE A 1 701 ? -14.377 32.391 18.685 1.00 87.62 701 ILE A CA 1
ATOM 5574 C C . ILE A 1 701 ? -14.655 31.040 18.046 1.00 87.62 701 ILE A C 1
ATOM 5576 O O . ILE A 1 701 ? -13.743 30.440 17.470 1.00 87.62 701 ILE A O 1
ATOM 5580 N N . ASP A 1 702 ? -15.913 30.625 18.087 1.00 86.25 702 ASP A N 1
ATOM 5581 C CA . ASP A 1 702 ? -16.417 29.464 17.372 1.00 86.25 702 ASP A CA 1
ATOM 5582 C C . ASP A 1 702 ? -17.072 29.892 16.069 1.00 86.25 702 ASP A C 1
ATOM 5584 O O . ASP A 1 702 ? -17.968 30.736 16.050 1.00 86.25 702 ASP A O 1
ATOM 5588 N N . ARG A 1 703 ? -16.631 29.297 14.960 1.00 84.31 703 ARG A N 1
ATOM 5589 C CA . ARG A 1 703 ? -17.239 29.483 13.637 1.00 84.31 703 ARG A CA 1
ATOM 5590 C C . ARG A 1 703 ? -17.769 28.148 13.137 1.00 84.31 703 ARG A C 1
ATOM 5592 O O . ARG A 1 703 ? -17.006 27.183 13.060 1.00 84.31 703 ARG A O 1
ATOM 5599 N N . LEU A 1 704 ? -19.060 28.096 12.805 1.00 77.25 704 LEU A N 1
ATOM 5600 C CA . LEU A 1 704 ? -19.677 26.905 12.221 1.00 77.25 704 LEU A CA 1
ATOM 5601 C C . LEU A 1 704 ? -18.949 26.527 10.925 1.00 77.25 704 LEU A C 1
ATOM 5603 O O . LEU A 1 704 ? -18.669 27.380 10.079 1.00 77.25 704 LEU A O 1
ATOM 5607 N N . LYS A 1 705 ? -18.637 25.241 10.775 1.00 68.50 705 LYS A N 1
ATOM 5608 C CA . LYS A 1 705 ? -18.012 24.701 9.566 1.00 68.50 705 LYS A CA 1
ATOM 5609 C C . LYS A 1 705 ? -19.001 24.848 8.398 1.00 68.50 705 LYS A C 1
ATOM 5611 O O . LYS A 1 705 ? -20.176 24.507 8.528 1.00 68.50 705 LYS A O 1
ATOM 5616 N N . ALA A 1 706 ? -18.549 25.378 7.263 1.00 48.38 706 ALA A N 1
ATOM 5617 C CA . ALA A 1 706 ? -19.424 25.688 6.130 1.00 48.38 706 ALA A CA 1
ATOM 5618 C C . ALA A 1 706 ? -20.181 24.438 5.639 1.00 48.38 706 ALA A C 1
ATOM 5620 O O . ALA A 1 706 ? -19.561 23.443 5.286 1.00 48.38 706 ALA A O 1
ATOM 5621 N N . GLY A 1 707 ? -21.518 24.476 5.623 1.00 47.56 707 GLY A N 1
ATOM 5622 C CA . GLY A 1 707 ? -22.352 23.342 5.197 1.00 47.56 707 GLY A CA 1
ATOM 5623 C C . GLY A 1 707 ? -22.490 22.204 6.218 1.00 47.56 707 GLY A C 1
ATOM 5624 O O . GLY A 1 707 ? -23.070 21.173 5.883 1.00 47.56 707 GLY A O 1
ATOM 5625 N N . ALA A 1 708 ? -21.982 22.373 7.443 1.00 53.25 708 ALA A N 1
ATOM 5626 C CA . ALA A 1 708 ? -22.208 21.449 8.550 1.00 53.25 708 ALA A CA 1
ATOM 5627 C C . ALA A 1 708 ? -23.358 21.923 9.451 1.00 53.25 708 ALA A C 1
ATOM 5629 O O . ALA A 1 708 ? -23.613 23.117 9.590 1.00 53.25 708 ALA A O 1
ATOM 5630 N N . THR A 1 709 ? -24.012 20.984 10.129 1.00 61.72 709 THR A N 1
ATOM 5631 C CA . THR A 1 709 ? -24.945 21.257 11.228 1.00 61.72 709 THR A CA 1
ATOM 5632 C C . THR A 1 709 ? -24.310 20.788 12.529 1.00 61.72 709 THR A C 1
ATOM 5634 O O . THR A 1 709 ? -23.995 19.610 12.663 1.00 61.72 709 THR A O 1
ATOM 5637 N N . GLY A 1 710 ? -24.102 21.695 13.486 1.00 68.00 710 GLY A N 1
ATOM 5638 C CA . GLY A 1 710 ? -23.599 21.320 14.811 1.00 68.00 710 GLY A CA 1
ATOM 5639 C C . GLY A 1 710 ? -22.094 21.043 14.911 1.00 68.00 710 GLY A C 1
ATOM 5640 O O . GLY A 1 710 ? -21.685 20.351 15.839 1.00 68.00 710 GLY A O 1
ATOM 5641 N N . GLN A 1 711 ? -21.273 21.561 13.988 1.00 74.25 711 GLN A N 1
ATOM 5642 C CA . GLN A 1 711 ? -19.809 21.431 14.023 1.00 74.25 711 GLN A CA 1
ATOM 5643 C C . GLN A 1 711 ? -19.124 22.795 13.932 1.00 74.25 711 GLN A C 1
ATOM 5645 O O . GLN A 1 711 ? -19.388 23.561 13.002 1.00 74.25 711 GLN A O 1
ATOM 5650 N N . TRP A 1 712 ? -18.186 23.069 14.834 1.00 83.62 712 TRP A N 1
ATOM 5651 C CA . TRP A 1 712 ? -17.499 24.352 14.932 1.00 83.62 712 TRP A CA 1
ATOM 5652 C C . TRP A 1 712 ? -15.983 24.202 14.934 1.00 83.62 712 TRP A C 1
ATOM 5654 O O . TRP A 1 712 ? -15.409 23.231 15.434 1.00 83.62 712 TRP A O 1
ATOM 5664 N N . LYS A 1 713 ? -15.329 25.221 14.377 1.00 82.56 713 LYS A N 1
ATOM 5665 C CA . LYS A 1 713 ? -13.901 25.463 14.540 1.00 82.56 713 LYS A CA 1
ATOM 5666 C C . LYS A 1 713 ? -13.718 26.578 15.556 1.00 82.56 713 LYS A C 1
ATOM 5668 O O . LYS A 1 713 ? -14.094 27.723 15.296 1.00 82.56 713 LYS A O 1
ATOM 5673 N N . TRP A 1 714 ? -13.091 26.232 16.667 1.00 85.88 714 TRP A N 1
ATOM 5674 C CA . TRP A 1 714 ? -12.694 27.163 17.703 1.00 85.88 714 TRP A CA 1
ATOM 5675 C C . TRP A 1 714 ? -11.328 27.765 17.381 1.00 85.88 714 TRP A C 1
ATOM 5677 O O . TRP A 1 714 ? -10.403 27.065 16.947 1.00 85.88 714 TRP A O 1
ATOM 5687 N N . ARG A 1 715 ? -11.168 29.063 17.638 1.00 81.81 715 ARG A N 1
ATOM 5688 C CA . ARG A 1 715 ? -9.876 29.754 17.569 1.00 81.81 715 ARG A CA 1
ATOM 5689 C C . ARG A 1 715 ? -9.680 30.657 18.776 1.00 81.81 715 ARG A C 1
ATOM 5691 O O . ARG A 1 715 ? -10.527 31.504 19.053 1.00 81.81 715 ARG A O 1
ATOM 5698 N N . GLY A 1 716 ? -8.540 30.525 19.449 1.00 78.75 716 GLY A N 1
ATOM 5699 C CA . GLY A 1 716 ? -8.238 31.324 20.634 1.00 78.75 716 GLY A CA 1
ATOM 5700 C C . GLY A 1 716 ? -8.089 32.819 20.337 1.00 78.75 716 GLY A C 1
ATOM 5701 O O . GLY A 1 716 ? -7.674 33.223 19.251 1.00 78.75 716 GLY A O 1
ATOM 5702 N N . LYS A 1 717 ? -8.404 33.665 21.321 1.00 79.88 717 LYS A N 1
ATOM 5703 C CA . LYS A 1 717 ? -8.197 35.121 21.273 1.00 79.88 717 LYS A CA 1
ATOM 5704 C C . LYS A 1 717 ? -6.871 35.520 21.935 1.00 79.88 717 LYS A C 1
ATOM 5706 O O . LYS A 1 717 ? -6.385 34.870 22.861 1.00 79.88 717 LYS A O 1
ATOM 5711 N N . GLY A 1 718 ? -6.291 36.637 21.492 1.00 77.31 718 GLY A N 1
ATOM 5712 C CA . GLY A 1 718 ? -5.057 37.192 22.065 1.00 77.31 718 GLY A CA 1
ATOM 5713 C C . GLY A 1 718 ? -3.842 36.285 21.841 1.00 77.31 718 GLY A C 1
ATOM 5714 O O . GLY A 1 718 ? -3.574 35.877 20.715 1.00 77.31 718 GLY A O 1
ATOM 5715 N N . LEU A 1 719 ? -3.118 35.945 22.913 1.00 67.31 719 LEU A N 1
ATOM 5716 C CA . LEU A 1 719 ? -1.950 35.049 22.855 1.00 67.31 719 LEU A CA 1
ATOM 5717 C C . LEU A 1 719 ? -2.301 33.616 22.403 1.00 67.31 719 LEU A C 1
ATOM 5719 O O . LEU A 1 719 ? -1.417 32.883 21.971 1.00 67.31 719 LEU A O 1
ATOM 5723 N N . LEU A 1 720 ? -3.581 33.227 22.456 1.00 66.88 720 LEU A N 1
ATOM 5724 C CA . LEU A 1 720 ? -4.073 31.909 22.039 1.00 66.88 720 LEU A CA 1
ATOM 5725 C C . LEU A 1 720 ? -4.475 31.841 20.552 1.00 66.88 720 LEU A C 1
ATOM 5727 O O . LEU A 1 720 ? -4.974 30.813 20.111 1.00 66.88 720 LEU A O 1
ATOM 5731 N N . MET A 1 721 ? -4.229 32.887 19.754 1.00 67.69 721 MET A N 1
ATOM 5732 C CA . MET A 1 721 ? -4.554 32.934 18.311 1.00 67.69 721 MET A CA 1
ATOM 5733 C C . MET A 1 721 ? -3.876 31.851 17.455 1.00 67.69 721 MET A C 1
ATOM 5735 O O . MET A 1 721 ? -4.309 31.608 16.322 1.00 67.69 721 MET A O 1
ATOM 5739 N N . ILE A 1 722 ? -2.816 31.232 17.984 1.00 61.06 722 ILE A N 1
ATOM 5740 C CA . ILE A 1 722 ? -2.089 30.108 17.376 1.00 61.06 722 ILE A CA 1
ATOM 5741 C C . ILE A 1 722 ? -2.742 28.747 17.657 1.00 61.06 722 ILE A C 1
ATOM 5743 O O . ILE A 1 722 ? -2.372 27.758 17.031 1.00 61.06 722 ILE A O 1
ATOM 5747 N N . ALA A 1 723 ? -3.692 28.686 18.594 1.00 66.00 723 ALA A N 1
ATOM 5748 C CA . ALA A 1 723 ? -4.397 27.470 18.963 1.00 66.00 723 ALA A CA 1
ATOM 5749 C C . ALA A 1 723 ? -5.772 27.423 18.285 1.00 66.00 723 ALA A C 1
ATOM 5751 O O . ALA A 1 723 ? -6.539 28.392 18.310 1.00 66.00 723 ALA A O 1
ATOM 5752 N N . SER A 1 724 ? -6.086 26.270 17.701 1.00 72.25 724 SER A N 1
ATOM 5753 C CA . SER A 1 724 ? -7.402 25.962 17.149 1.00 72.25 724 SER A CA 1
ATOM 5754 C C . SER A 1 724 ? -7.817 24.550 17.527 1.00 72.25 724 SER A C 1
ATOM 5756 O O . SER A 1 724 ? -6.971 23.654 17.563 1.00 72.25 724 SER A O 1
ATOM 5758 N N . SER A 1 725 ? -9.109 24.344 17.737 1.00 74.62 725 SER A N 1
ATOM 5759 C CA . SER A 1 725 ? -9.701 23.024 17.952 1.00 74.62 725 SER A CA 1
ATOM 5760 C C . SER A 1 725 ? -10.960 22.873 17.102 1.00 74.62 725 SER A C 1
ATOM 5762 O O . SER A 1 725 ? -11.574 23.859 16.694 1.00 74.62 725 SER A O 1
ATOM 5764 N N . HIS A 1 726 ? -11.316 21.630 16.792 1.00 77.38 726 HIS A N 1
ATOM 5765 C CA . HIS A 1 726 ? -12.587 21.305 16.154 1.00 77.38 726 HIS A CA 1
ATOM 5766 C C . HIS A 1 726 ? -13.453 20.586 17.171 1.00 77.38 726 HIS A C 1
ATOM 5768 O O . HIS A 1 726 ? -12.973 19.671 17.849 1.00 77.38 726 HIS A O 1
ATOM 5774 N N . TRP A 1 727 ? -14.709 20.995 17.272 1.00 80.81 727 TRP A N 1
ATOM 5775 C CA . TRP A 1 727 ? -15.663 20.350 18.155 1.00 80.81 727 TRP A CA 1
ATOM 5776 C C . TRP A 1 727 ? -17.040 20.263 17.514 1.00 80.81 727 TRP A C 1
ATOM 5778 O O . TRP A 1 727 ? -17.361 20.980 16.565 1.00 80.81 727 TRP A O 1
ATOM 5788 N N . GLN A 1 728 ? -17.846 19.341 18.016 1.00 78.50 728 GLN A N 1
ATOM 5789 C CA . GLN A 1 728 ? -19.186 19.083 17.511 1.00 78.50 728 GLN A CA 1
ATOM 5790 C C . GLN A 1 728 ? -20.153 18.769 18.645 1.00 78.50 728 GLN A C 1
ATOM 5792 O O . GLN A 1 728 ? -19.760 18.242 19.687 1.00 78.50 728 GLN A O 1
ATOM 5797 N N . LEU A 1 729 ? -21.426 19.058 18.411 1.00 79.88 729 LEU A N 1
ATOM 5798 C CA . LEU A 1 729 ? -22.528 18.739 19.306 1.00 79.88 729 LEU A CA 1
ATOM 5799 C C . LEU A 1 729 ? -23.102 17.364 18.933 1.00 79.88 729 LEU A C 1
ATOM 5801 O O . LEU A 1 729 ? -23.639 17.194 17.843 1.00 79.88 729 LEU A O 1
ATOM 5805 N N . LEU A 1 730 ? -22.979 16.389 19.834 1.00 74.69 730 LEU A N 1
ATOM 5806 C CA . LEU A 1 730 ? -23.486 15.023 19.649 1.00 74.69 730 LEU A CA 1
ATOM 5807 C C . LEU A 1 730 ? -24.939 14.860 20.103 1.00 74.69 730 LEU A C 1
ATOM 5809 O O . LEU A 1 730 ? -25.656 14.004 19.597 1.00 74.69 730 LEU A O 1
ATOM 5813 N N . GLY A 1 731 ? -25.371 15.669 21.066 1.00 75.62 731 GLY A N 1
ATOM 5814 C CA . GLY A 1 731 ? -26.733 15.648 21.579 1.00 75.62 731 GLY A CA 1
ATOM 5815 C C . GLY A 1 731 ? -27.025 16.887 22.410 1.00 75.62 731 GLY A C 1
ATOM 5816 O O . GLY A 1 731 ? -26.121 17.457 23.022 1.00 75.62 731 GLY A O 1
ATOM 5817 N N . LEU A 1 732 ? -28.284 17.313 22.414 1.00 78.06 732 LEU A N 1
ATOM 5818 C CA . LEU A 1 732 ? -28.758 18.468 23.166 1.00 78.06 732 LEU A CA 1
ATOM 5819 C C . LEU A 1 732 ? -30.209 18.233 23.580 1.00 78.06 732 LEU A C 1
ATOM 5821 O O . LEU A 1 732 ? -31.071 18.056 22.723 1.00 78.06 732 LEU A O 1
ATOM 5825 N N . ASN A 1 733 ? -30.479 18.298 24.881 1.00 78.94 733 ASN A N 1
ATOM 5826 C CA . ASN A 1 733 ? -31.819 18.523 25.397 1.00 78.94 733 ASN A CA 1
ATOM 5827 C C . ASN A 1 733 ? -31.879 19.936 25.970 1.00 78.94 733 ASN A C 1
ATOM 5829 O O . ASN A 1 733 ? -31.261 20.249 26.987 1.00 78.94 733 ASN A O 1
ATOM 5833 N N . ALA A 1 734 ? -32.606 20.802 25.280 1.00 64.06 734 ALA A N 1
ATOM 5834 C CA . ALA A 1 734 ? -32.716 22.208 25.619 1.00 64.06 734 ALA A CA 1
ATOM 5835 C C . ALA A 1 734 ? -34.098 22.600 26.170 1.00 64.06 734 ALA A C 1
ATOM 5837 O O . ALA A 1 734 ? -34.278 23.743 26.595 1.00 64.06 734 ALA A O 1
ATOM 5838 N N . ASN A 1 735 ? -35.052 21.669 26.241 1.00 64.44 735 ASN A N 1
ATOM 5839 C CA . ASN A 1 735 ? -36.374 21.914 26.810 1.00 64.44 735 ASN A CA 1
ATOM 5840 C C . ASN A 1 735 ? -36.424 21.350 28.233 1.00 64.44 735 ASN A C 1
ATOM 5842 O O . ASN A 1 735 ? -36.673 20.165 28.426 1.00 64.44 735 ASN A O 1
ATOM 5846 N N . ALA A 1 736 ? -36.191 22.201 29.236 1.00 59.66 736 ALA A N 1
ATOM 5847 C CA . ALA A 1 736 ? -36.343 21.794 30.630 1.00 59.66 736 ALA A CA 1
ATOM 5848 C C . ALA A 1 736 ? -37.815 21.465 30.930 1.00 59.66 736 ALA A C 1
ATOM 5850 O O . ALA A 1 736 ? -38.699 22.292 30.698 1.00 59.66 736 ALA A O 1
ATOM 5851 N N . SER A 1 737 ? -38.071 20.290 31.498 1.00 59.84 737 SER A N 1
ATOM 5852 C CA . SER A 1 737 ? -39.329 19.976 32.181 1.00 59.84 737 SER A CA 1
ATOM 5853 C C . SER A 1 737 ? -39.024 19.395 33.561 1.00 59.84 737 SER A C 1
ATOM 5855 O O . SER A 1 737 ? -37.900 18.960 33.803 1.00 59.84 737 SER A O 1
ATOM 5857 N N . ASP A 1 738 ? -40.012 19.330 34.460 1.00 53.69 738 ASP A N 1
ATOM 5858 C CA . ASP A 1 738 ? -39.841 18.706 35.787 1.00 53.69 738 ASP A CA 1
ATOM 5859 C C . ASP A 1 738 ? -39.373 17.231 35.711 1.00 53.69 738 ASP A C 1
ATOM 5861 O O . ASP A 1 738 ? -38.929 16.676 36.714 1.00 53.69 738 ASP A O 1
ATOM 5865 N N . ALA A 1 739 ? -39.454 16.596 34.531 1.00 56.28 739 ALA A N 1
ATOM 5866 C CA . ALA A 1 739 ? -39.004 15.230 34.268 1.00 56.28 739 ALA A CA 1
ATOM 5867 C C . ALA A 1 739 ? -37.702 15.127 33.442 1.00 56.28 739 ALA A C 1
ATOM 5869 O O . ALA A 1 739 ? -37.089 14.062 33.439 1.00 56.28 739 ALA A O 1
ATOM 5870 N N . GLU A 1 740 ? -37.266 16.190 32.751 1.00 63.03 740 GLU A N 1
ATOM 5871 C CA . GLU A 1 740 ? -36.106 16.151 31.847 1.00 63.03 740 GLU A CA 1
ATOM 5872 C C . GLU A 1 740 ? -35.193 17.381 32.019 1.00 63.03 740 GLU A C 1
ATOM 5874 O O . GLU A 1 740 ? -35.597 18.505 31.696 1.00 63.03 740 GLU A O 1
ATOM 5879 N N . PRO A 1 741 ? -33.956 17.192 32.514 1.00 73.06 741 PRO A N 1
ATOM 5880 C CA . PRO A 1 741 ? -32.996 18.275 32.700 1.00 73.06 741 PRO A CA 1
ATOM 5881 C C . PRO A 1 741 ? -32.369 18.730 31.376 1.00 73.06 741 PRO A C 1
ATOM 5883 O O . PRO A 1 741 ? -32.220 17.951 30.437 1.00 73.06 741 PRO A O 1
ATOM 5886 N N . GLN A 1 742 ? -31.923 19.989 31.325 1.00 81.25 742 GLN A N 1
ATOM 5887 C CA . GLN A 1 742 ? -31.157 20.500 30.186 1.00 81.25 742 GLN A CA 1
ATOM 5888 C C . GLN A 1 742 ? -29.722 19.976 30.205 1.00 81.25 742 GLN A C 1
ATOM 5890 O O . GLN A 1 742 ? -28.984 20.197 31.172 1.00 81.25 742 GLN A O 1
ATOM 5895 N N . TRP A 1 743 ? -29.311 19.348 29.107 1.00 86.38 743 TRP A N 1
ATOM 5896 C CA . TRP A 1 743 ? -27.974 18.791 28.935 1.00 86.38 743 TRP A CA 1
ATOM 5897 C C . TRP A 1 743 ? -27.495 18.907 27.495 1.00 86.38 743 TRP A C 1
ATOM 5899 O O . TRP A 1 743 ? -28.294 18.973 26.563 1.00 86.38 743 TRP A O 1
ATOM 5909 N N . ALA A 1 744 ? -26.180 18.896 27.316 1.00 85.50 744 ALA A N 1
ATOM 5910 C CA . ALA A 1 744 ? -25.553 18.794 26.006 1.00 85.50 744 ALA A CA 1
ATOM 5911 C C . ALA A 1 744 ? -24.364 17.836 26.067 1.00 85.50 744 ALA A C 1
ATOM 5913 O O . ALA A 1 744 ? -23.733 17.694 27.112 1.00 85.50 744 ALA A O 1
ATOM 5914 N N . VAL A 1 745 ? -24.056 17.183 24.952 1.00 85.12 745 VAL A N 1
ATOM 5915 C CA . VAL A 1 745 ? -22.869 16.337 24.802 1.00 85.12 745 VAL A CA 1
ATOM 5916 C C . VAL A 1 745 ? -22.056 16.876 23.646 1.00 85.12 745 VAL A C 1
ATOM 5918 O O . VAL A 1 745 ? -22.567 16.982 22.529 1.00 85.12 745 VAL A O 1
ATOM 5921 N N . THR A 1 746 ? -20.794 17.196 23.896 1.00 86.00 746 THR A N 1
ATOM 5922 C CA . THR A 1 746 ? -19.877 17.696 22.875 1.00 86.00 746 THR A CA 1
ATOM 5923 C C . THR A 1 746 ? -18.688 16.766 22.710 1.00 86.00 746 THR A C 1
ATOM 5925 O O . THR A 1 746 ? -18.204 16.154 23.661 1.00 86.00 746 THR A O 1
ATOM 5928 N N . TYR A 1 747 ? -18.225 16.647 21.471 1.00 82.56 747 TYR A N 1
ATOM 5929 C CA . TYR A 1 747 ? -17.003 15.944 21.109 1.00 82.56 747 TYR A CA 1
ATOM 5930 C C . TYR A 1 747 ? -15.960 16.935 20.623 1.00 82.56 747 TYR A C 1
ATOM 5932 O O . TYR A 1 747 ? -16.267 17.808 19.814 1.00 82.56 747 TYR A O 1
ATOM 5940 N N . PHE A 1 748 ? -14.724 16.744 21.065 1.00 80.38 748 PHE A N 1
ATOM 5941 C CA . PHE A 1 748 ? -13.555 17.516 20.678 1.00 80.38 748 PHE A CA 1
ATOM 5942 C C . PHE A 1 748 ? -12.576 16.617 19.931 1.00 80.38 748 PHE A C 1
ATOM 5944 O O . PHE A 1 748 ? -12.174 15.568 20.438 1.00 80.38 748 PHE A O 1
ATOM 5951 N N . ALA A 1 749 ? -12.160 17.045 18.742 1.00 69.94 749 ALA A N 1
ATOM 5952 C CA . ALA A 1 749 ? -11.090 16.390 18.004 1.00 69.94 749 ALA A CA 1
ATOM 5953 C C . ALA A 1 749 ? -9.737 16.602 18.700 1.00 69.94 749 ALA A C 1
ATOM 5955 O O . ALA A 1 749 ? -9.519 17.604 19.389 1.00 69.94 749 ALA A O 1
ATOM 5956 N N . SER A 1 750 ? -8.801 15.677 18.481 1.00 67.56 750 SER A N 1
ATOM 5957 C CA . SER A 1 750 ? -7.439 15.810 18.994 1.00 67.56 750 SER A CA 1
ATOM 5958 C C . SER A 1 750 ? -6.760 17.063 18.440 1.00 67.56 750 SER A C 1
ATOM 5960 O O . SER A 1 750 ? -6.863 17.373 17.252 1.00 67.56 750 SER A O 1
ATOM 5962 N N . THR A 1 751 ? -6.008 17.747 19.291 1.00 67.00 751 THR A N 1
ATOM 5963 C CA . THR A 1 751 ? -5.134 18.863 18.929 1.00 67.00 751 THR A CA 1
ATOM 5964 C C . THR A 1 751 ? -3.683 18.504 19.247 1.00 67.00 751 THR A C 1
ATOM 5966 O O . THR A 1 751 ? -3.411 17.487 19.879 1.00 67.00 751 THR A O 1
ATOM 5969 N N . LEU A 1 752 ? -2.735 19.370 18.876 1.00 54.03 752 LEU A N 1
ATOM 5970 C CA . LEU A 1 752 ? -1.324 19.223 19.269 1.00 54.03 752 LEU A CA 1
ATOM 5971 C C . LEU A 1 752 ? -1.107 19.196 20.795 1.00 54.03 752 LEU A C 1
ATOM 5973 O O . LEU A 1 752 ? -0.029 18.824 21.248 1.00 54.03 752 LEU A O 1
ATOM 5977 N N . PHE A 1 753 ? -2.103 19.612 21.584 1.00 57.53 753 PHE A N 1
ATOM 5978 C CA . PHE A 1 753 ? -1.986 19.783 23.032 1.00 57.53 753 PHE A CA 1
ATOM 5979 C C . PHE A 1 753 ? -2.945 18.902 23.836 1.00 57.53 753 PHE A C 1
ATOM 5981 O O . PHE A 1 753 ? -2.748 18.731 25.039 1.00 57.53 753 PHE A O 1
ATOM 5988 N N . THR A 1 754 ? -3.988 18.358 23.208 1.00 63.47 754 THR A N 1
ATOM 5989 C CA . THR A 1 754 ? -5.033 17.584 23.887 1.00 63.47 754 THR A CA 1
ATOM 5990 C C . THR A 1 754 ? -5.487 16.411 23.022 1.00 63.47 754 THR A C 1
ATOM 5992 O O . THR A 1 754 ? -5.747 16.614 21.835 1.00 63.47 754 THR A O 1
ATOM 5995 N N . PRO A 1 755 ? -5.646 15.200 23.584 1.00 71.94 755 PRO A N 1
ATOM 5996 C CA . PRO A 1 755 ? -6.270 14.097 22.858 1.00 71.94 755 PRO A CA 1
ATOM 5997 C C . PRO A 1 755 ? -7.739 14.417 22.548 1.00 71.94 755 PRO A C 1
ATOM 5999 O O . PRO A 1 755 ? -8.315 15.349 23.117 1.00 71.94 755 PRO A O 1
ATOM 6002 N N . ALA A 1 756 ? -8.343 13.641 21.648 1.00 76.12 756 ALA A N 1
ATOM 6003 C CA . ALA A 1 756 ? -9.779 13.719 21.410 1.00 76.12 756 ALA A CA 1
ATOM 6004 C C . ALA A 1 756 ? -10.550 13.350 22.688 1.00 76.12 756 ALA A C 1
ATOM 6006 O O . ALA A 1 756 ? -10.097 12.514 23.475 1.00 76.12 756 ALA A O 1
ATOM 6007 N N . GLY A 1 757 ? -11.712 13.957 22.900 1.00 82.38 757 GLY A N 1
ATOM 6008 C CA . GLY A 1 757 ? -12.483 13.709 24.113 1.00 82.38 757 GLY A CA 1
ATOM 6009 C C . GLY A 1 757 ? -13.908 14.228 24.059 1.00 82.38 757 GLY A C 1
ATOM 6010 O O . GLY A 1 757 ? -14.344 14.810 23.070 1.00 82.38 757 GLY A O 1
ATOM 6011 N N . LEU A 1 758 ? -14.638 13.954 25.131 1.00 87.50 758 LEU A N 1
ATOM 6012 C CA . LEU A 1 758 ? -16.060 14.225 25.274 1.00 87.50 758 LEU A CA 1
ATOM 6013 C C . LEU A 1 758 ? -16.292 15.040 26.530 1.00 87.50 758 LEU A C 1
ATOM 6015 O O . LEU A 1 758 ? -15.702 14.732 27.566 1.00 87.50 758 LEU A O 1
ATOM 6019 N N . ASP A 1 759 ? -17.208 15.992 26.440 1.00 91.31 759 ASP A N 1
ATOM 6020 C CA . ASP A 1 759 ? -17.748 16.690 27.593 1.00 91.31 759 ASP A CA 1
ATOM 6021 C C . ASP A 1 759 ? -19.271 16.526 27.654 1.00 91.31 759 ASP A C 1
ATOM 6023 O O . ASP A 1 759 ? -19.966 16.529 26.636 1.00 91.31 759 ASP A O 1
ATOM 6027 N N . ILE A 1 760 ? -19.791 16.410 28.875 1.00 91.06 760 ILE A N 1
ATOM 6028 C CA . ILE A 1 760 ? -21.223 16.433 29.175 1.00 91.06 760 ILE A CA 1
ATOM 6029 C C . ILE A 1 760 ? -21.515 17.707 29.958 1.00 91.06 760 ILE A C 1
ATOM 6031 O O . ILE A 1 760 ? -20.934 17.957 31.020 1.00 91.06 760 ILE A O 1
ATOM 6035 N N . TYR A 1 761 ? -22.431 18.507 29.429 1.00 90.75 761 TYR A N 1
ATOM 6036 C CA . TYR A 1 761 ? -22.836 19.791 29.975 1.00 90.75 761 TYR A CA 1
ATOM 6037 C C . TYR A 1 761 ? -24.189 19.704 30.674 1.00 90.75 761 TYR A C 1
ATOM 6039 O O . TYR A 1 761 ? -25.062 18.939 30.269 1.00 90.75 761 TYR A O 1
ATOM 6047 N N . ALA A 1 762 ? -24.382 20.557 31.677 1.00 89.44 762 ALA A N 1
ATOM 6048 C CA . ALA A 1 762 ? -25.655 20.782 32.349 1.00 89.44 762 ALA A CA 1
ATOM 6049 C C . ALA A 1 762 ? -25.840 22.269 32.692 1.00 89.44 762 ALA A C 1
ATOM 6051 O O . ALA A 1 762 ? -24.865 23.012 32.804 1.00 89.44 762 ALA A O 1
ATOM 6052 N N . ARG A 1 763 ? -27.083 22.720 32.890 1.00 84.25 763 ARG A N 1
ATOM 6053 C CA . ARG A 1 763 ? -27.374 24.112 33.300 1.00 84.25 763 ARG A CA 1
ATOM 6054 C C . ARG A 1 763 ? -27.303 24.346 34.813 1.00 84.25 763 ARG A C 1
ATOM 6056 O O . ARG A 1 763 ? -27.006 25.458 35.236 1.00 84.25 763 ARG A O 1
ATOM 6063 N N . SER A 1 764 ? -27.516 23.307 35.624 1.00 77.12 764 SER A N 1
ATOM 6064 C CA . SER A 1 764 ? -27.318 23.344 37.083 1.00 77.12 764 SER 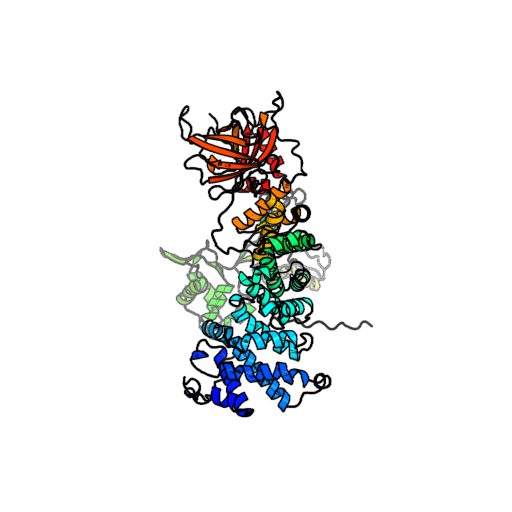A CA 1
ATOM 6065 C C . SER A 1 764 ? -26.452 22.181 37.545 1.00 77.12 764 SER A C 1
ATOM 6067 O O . SER A 1 764 ? -26.434 21.128 36.906 1.00 77.12 764 SER A O 1
ATOM 6069 N N . LYS A 1 765 ? -25.766 22.350 38.679 1.00 68.31 765 LYS A N 1
ATOM 6070 C CA . LYS A 1 765 ? -24.907 21.306 39.257 1.00 68.31 765 LYS A CA 1
ATOM 6071 C C . LYS A 1 765 ? -25.710 20.095 39.748 1.00 68.31 765 LYS A C 1
ATOM 6073 O O . LYS A 1 765 ? -25.210 18.980 39.701 1.00 68.31 765 LYS A O 1
ATOM 6078 N N . GLU A 1 766 ? -26.967 20.299 40.140 1.00 68.00 766 GLU A N 1
ATOM 6079 C CA . GLU A 1 766 ? -27.905 19.246 40.554 1.00 68.00 766 GLU A CA 1
ATOM 6080 C C . GLU A 1 766 ? -28.753 18.693 39.397 1.00 68.00 766 GLU A C 1
ATOM 6082 O O . GLU A 1 766 ? -29.620 17.856 39.627 1.00 68.00 766 GLU A O 1
ATOM 6087 N N . ALA A 1 767 ? -28.552 19.164 38.160 1.00 67.50 767 ALA A N 1
ATOM 6088 C CA . ALA A 1 767 ? -29.459 18.835 37.061 1.00 67.50 767 ALA A CA 1
ATOM 6089 C C . ALA A 1 767 ? -29.321 17.385 36.567 1.00 67.50 767 ALA A C 1
ATOM 6091 O O . ALA A 1 767 ? -30.310 16.818 36.119 1.00 67.50 767 ALA A O 1
ATOM 6092 N N . LEU A 1 768 ? -28.128 16.778 36.638 1.00 79.06 768 LEU A N 1
ATOM 6093 C CA . LEU A 1 768 ? -27.879 15.420 36.131 1.00 79.06 768 LEU A CA 1
ATOM 6094 C C . LEU A 1 768 ? -27.381 14.496 37.247 1.00 79.06 768 LEU A C 1
ATOM 6096 O O . LEU A 1 768 ? -26.250 14.649 37.713 1.00 79.06 768 LEU A O 1
ATOM 6100 N N . THR A 1 769 ? -28.196 13.509 37.636 1.00 82.19 769 THR A N 1
ATOM 6101 C CA . THR A 1 769 ? -27.797 12.472 38.604 1.00 82.19 769 THR A CA 1
ATOM 6102 C C . THR A 1 769 ? -26.675 11.590 38.049 1.00 82.19 769 THR A C 1
ATOM 6104 O O . THR A 1 769 ? -26.414 11.571 36.841 1.00 82.19 769 THR A O 1
ATOM 6107 N N . ASP A 1 770 ? -25.983 10.864 38.930 1.00 83.25 770 ASP A N 1
ATOM 6108 C CA . ASP A 1 770 ? -24.982 9.865 38.529 1.00 83.25 770 ASP A CA 1
ATOM 6109 C C . ASP A 1 770 ? -25.591 8.773 37.655 1.00 83.25 770 ASP A C 1
ATOM 6111 O O . ASP A 1 770 ? -25.049 8.495 36.588 1.00 83.25 770 ASP A O 1
ATOM 6115 N N . GLU A 1 771 ? -26.784 8.282 37.998 1.00 82.56 771 GLU A N 1
ATOM 6116 C CA . GLU A 1 771 ? -27.469 7.283 37.173 1.00 82.56 771 GLU A CA 1
ATOM 6117 C C . GLU A 1 771 ? -27.812 7.817 35.775 1.00 82.56 771 GLU A C 1
ATOM 6119 O O . GLU A 1 771 ? -27.717 7.081 34.793 1.00 82.56 771 GLU A O 1
ATOM 6124 N N . PHE A 1 772 ? -28.185 9.099 35.657 1.00 83.06 772 PHE A N 1
ATOM 6125 C CA . PHE A 1 772 ? -28.493 9.700 34.359 1.00 83.06 772 PHE A CA 1
ATOM 6126 C C . PHE A 1 772 ? -27.246 9.806 33.479 1.00 83.06 772 PHE A C 1
ATOM 6128 O O . PHE A 1 772 ? -27.293 9.476 32.296 1.00 83.06 772 PHE A O 1
ATOM 6135 N N . VAL A 1 773 ? -26.122 10.252 34.045 1.00 83.50 773 VAL A N 1
ATOM 6136 C CA . VAL A 1 773 ? -24.873 10.373 33.283 1.00 83.50 773 VAL A CA 1
ATOM 6137 C C . VAL A 1 773 ? -24.308 9.009 32.917 1.00 83.50 773 VAL A C 1
ATOM 6139 O O . VAL A 1 773 ? -23.879 8.840 31.782 1.00 83.50 773 VAL A O 1
ATOM 6142 N N . GLU A 1 774 ? -24.367 8.020 33.807 1.00 85.19 774 GLU A N 1
ATOM 6143 C CA . GLU A 1 774 ? -23.996 6.639 33.476 1.00 85.19 774 GLU A CA 1
ATOM 6144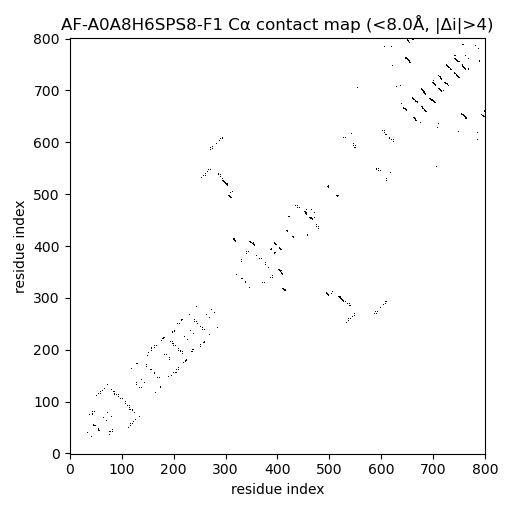 C C . GLU A 1 774 ? -24.891 6.056 32.376 1.00 85.19 774 GLU A C 1
ATOM 6146 O O . GLU A 1 774 ? -24.391 5.434 31.438 1.00 85.19 774 GLU A O 1
ATOM 6151 N N . GLY A 1 775 ? -26.203 6.305 32.438 1.00 81.75 775 GLY A N 1
ATOM 6152 C CA . GLY A 1 775 ? -27.146 5.921 31.388 1.00 81.75 775 GLY A CA 1
ATOM 6153 C C . GLY A 1 775 ? -26.817 6.572 30.043 1.00 81.75 775 GLY A C 1
ATOM 6154 O O . GLY A 1 775 ? -26.738 5.881 29.030 1.00 81.75 775 GLY A O 1
ATOM 6155 N N . LEU A 1 776 ? -26.549 7.881 30.038 1.00 79.06 776 LEU A N 1
ATOM 6156 C CA . LEU A 1 776 ? -26.164 8.624 28.838 1.00 79.06 776 LEU A CA 1
ATOM 6157 C C . LEU A 1 776 ? -24.838 8.114 28.258 1.00 79.06 776 LEU A C 1
ATOM 6159 O O . LEU A 1 776 ? -24.727 7.931 27.051 1.00 79.06 776 LEU A O 1
ATOM 6163 N N . VAL A 1 777 ? -23.846 7.832 29.107 1.00 82.19 777 VAL A N 1
ATOM 6164 C CA . VAL A 1 777 ? -22.562 7.247 28.690 1.00 82.19 777 VAL A CA 1
ATOM 6165 C C . VAL A 1 777 ? -22.768 5.866 28.078 1.00 82.19 777 VAL A C 1
ATOM 6167 O O . VAL A 1 777 ? -22.211 5.599 27.021 1.00 82.19 777 VAL A O 1
ATOM 6170 N N . LYS A 1 778 ? -23.608 5.016 28.672 1.00 82.31 778 LYS A N 1
ATOM 6171 C CA . LYS A 1 778 ? -23.910 3.681 28.143 1.00 82.31 778 LYS A CA 1
ATOM 6172 C C . LYS A 1 778 ? -24.579 3.728 26.765 1.00 82.31 778 LYS A C 1
ATOM 6174 O O . LYS A 1 778 ? -24.267 2.905 25.908 1.00 82.31 778 LYS A O 1
ATOM 6179 N N . GLU A 1 779 ? -25.478 4.684 26.537 1.00 76.56 779 GLU A N 1
ATOM 6180 C CA . GLU A 1 779 ? -26.067 4.917 25.211 1.00 76.56 779 GLU A CA 1
ATOM 6181 C C . GLU A 1 779 ? -25.008 5.416 24.213 1.00 76.56 779 GLU A C 1
ATOM 6183 O O . GLU A 1 779 ? -24.918 4.921 23.088 1.00 76.56 779 GLU A O 1
ATOM 6188 N N . LEU A 1 780 ? -24.137 6.337 24.638 1.00 70.38 780 LEU A N 1
ATOM 6189 C CA . LEU A 1 780 ? -23.025 6.837 23.826 1.00 70.38 780 LEU A CA 1
ATOM 6190 C C . LEU A 1 780 ? -21.989 5.743 23.499 1.00 70.38 780 LEU A C 1
ATOM 6192 O O . LEU A 1 780 ? -21.441 5.731 22.399 1.00 70.38 780 LEU A O 1
ATOM 6196 N N . GLU A 1 781 ? -21.754 4.785 24.397 1.00 75.50 781 GLU A N 1
ATOM 6197 C CA . GLU A 1 781 ? -20.926 3.590 24.164 1.00 75.50 781 GLU A CA 1
ATOM 6198 C C . GLU A 1 781 ? -21.514 2.643 23.102 1.00 75.50 781 GLU A C 1
ATOM 6200 O O . GLU A 1 781 ? -20.801 1.787 22.571 1.00 75.50 781 GLU A O 1
ATOM 6205 N N . GLY A 1 782 ? -22.788 2.810 22.732 1.00 66.88 782 GLY A N 1
ATOM 6206 C CA . GLY A 1 782 ? -23.372 2.177 21.549 1.00 66.88 782 GLY A CA 1
ATOM 6207 C C . GLY A 1 782 ? -22.714 2.625 20.236 1.00 66.88 782 GLY A C 1
ATOM 6208 O O . GLY A 1 782 ? -22.824 1.927 19.228 1.00 66.88 782 GLY A O 1
ATOM 6209 N N . ILE A 1 783 ? -21.989 3.751 20.245 1.00 62.94 783 ILE A N 1
ATOM 6210 C CA . ILE A 1 783 ? -21.221 4.275 19.113 1.00 62.94 783 ILE A CA 1
ATOM 6211 C C . ILE A 1 783 ? -19.760 3.798 19.255 1.00 62.94 783 ILE A C 1
ATOM 6213 O O . ILE A 1 783 ? -19.048 4.282 20.139 1.00 62.94 783 ILE A O 1
ATOM 6217 N N . PRO A 1 784 ? -19.249 2.897 18.387 1.00 59.19 784 PRO A N 1
ATOM 6218 C CA . PRO A 1 784 ? -17.932 2.268 18.568 1.00 59.19 784 PRO A CA 1
ATOM 6219 C C . PRO A 1 784 ? -16.753 3.247 18.707 1.00 59.19 784 PRO A C 1
ATOM 6221 O O . PRO A 1 784 ? -15.823 2.993 19.474 1.00 59.19 784 PRO A O 1
ATOM 6224 N N . ALA A 1 785 ? -16.795 4.382 18.000 1.00 57.28 785 ALA A N 1
ATOM 6225 C CA . ALA A 1 785 ? -15.777 5.432 18.095 1.00 57.28 785 ALA A CA 1
ATOM 6226 C C . ALA A 1 785 ? -15.794 6.153 19.458 1.00 57.28 785 ALA A C 1
ATOM 6228 O O . ALA A 1 785 ? -14.738 6.454 20.012 1.00 57.28 785 ALA A O 1
ATOM 6229 N N . VAL A 1 786 ? -16.984 6.382 20.024 1.00 65.62 786 VAL A N 1
ATOM 6230 C CA . VAL A 1 786 ? -17.172 7.002 21.345 1.00 65.62 786 VAL A CA 1
ATOM 6231 C C . VAL A 1 786 ? -16.827 6.021 22.459 1.00 65.62 786 VAL A C 1
ATOM 6233 O O . VAL A 1 786 ? -16.143 6.399 23.406 1.00 65.62 786 VAL A O 1
ATOM 6236 N N . LYS A 1 787 ? -17.195 4.746 22.309 1.00 75.62 787 LYS A N 1
ATOM 6237 C CA . LYS A 1 787 ? -16.830 3.683 23.249 1.00 75.62 787 LYS A CA 1
ATOM 6238 C C . LYS A 1 787 ? -15.324 3.632 23.509 1.00 75.62 787 LYS A C 1
ATOM 6240 O O . LYS A 1 787 ? -14.909 3.689 24.659 1.00 75.62 787 LYS A O 1
ATOM 6245 N N . LYS A 1 788 ? -14.503 3.639 22.452 1.00 67.44 788 LYS A N 1
ATOM 6246 C CA . LYS A 1 788 ? -13.035 3.674 22.587 1.00 67.44 788 LYS A CA 1
ATOM 6247 C C . LYS A 1 788 ? -12.535 4.921 23.327 1.00 67.44 788 LYS A C 1
ATOM 6249 O O . LYS A 1 788 ? -11.582 4.835 24.093 1.00 67.44 788 LYS A O 1
ATOM 6254 N N . LEU A 1 789 ? -13.161 6.083 23.121 1.00 67.19 789 LEU A N 1
ATOM 6255 C CA . LEU A 1 789 ? -12.799 7.323 23.824 1.00 67.19 789 LEU A CA 1
ATOM 6256 C C . LEU A 1 789 ? -13.135 7.257 25.317 1.00 67.19 789 LEU A C 1
ATOM 6258 O O . LEU A 1 789 ? -12.348 7.722 26.143 1.00 67.19 789 LEU A O 1
ATOM 6262 N N . VAL A 1 790 ? -14.283 6.672 25.661 1.00 74.75 790 VAL A N 1
ATOM 6263 C CA . VAL A 1 790 ? -14.703 6.457 27.051 1.00 74.75 790 VAL A CA 1
ATOM 6264 C C . VAL A 1 790 ? -13.807 5.416 27.732 1.00 74.75 790 VAL A C 1
ATOM 6266 O O . VAL A 1 790 ? -13.332 5.675 28.837 1.00 74.75 790 VAL A O 1
ATOM 6269 N N . GLU A 1 791 ? -13.491 4.306 27.055 1.00 74.06 791 GLU A N 1
ATOM 6270 C CA . GLU A 1 791 ? -12.593 3.249 27.547 1.00 74.06 791 GLU A CA 1
ATOM 6271 C C . GLU A 1 791 ? -11.159 3.759 27.779 1.00 74.06 791 GLU A C 1
ATOM 6273 O O . GLU A 1 791 ? -10.556 3.456 28.808 1.00 74.06 791 GLU A O 1
ATOM 6278 N N . ASN A 1 792 ? -10.621 4.576 26.865 1.00 66.06 792 ASN A N 1
ATOM 6279 C CA . ASN A 1 792 ? -9.244 5.077 26.949 1.00 66.06 792 ASN A CA 1
ATOM 6280 C C . ASN A 1 792 ? -9.084 6.268 27.910 1.00 66.06 792 ASN A C 1
ATOM 6282 O O . ASN A 1 792 ? -8.081 6.372 28.617 1.00 66.06 792 ASN A O 1
ATOM 6286 N N . GLY A 1 793 ? -10.039 7.204 27.916 1.00 63.41 793 GLY A N 1
ATOM 6287 C CA . GLY A 1 793 ? -9.964 8.423 28.731 1.00 63.41 793 GLY A CA 1
ATOM 6288 C C . GLY A 1 793 ? -10.457 8.236 30.169 1.00 63.41 793 GLY A C 1
ATOM 6289 O O . GLY A 1 793 ? -9.936 8.886 31.087 1.00 63.41 793 GLY A O 1
ATOM 6290 N N . GLY A 1 794 ? -11.427 7.330 30.348 1.00 80.69 794 GLY A N 1
ATOM 6291 C CA . GLY A 1 794 ? -12.239 7.167 31.550 1.00 80.69 794 GLY A CA 1
ATOM 6292 C C . GLY A 1 794 ? -13.142 8.381 31.765 1.00 80.69 794 GLY A C 1
ATOM 6293 O O . GLY A 1 794 ? -12.647 9.465 32.064 1.00 80.69 794 GLY A O 1
ATOM 6294 N N . MET A 1 795 ? -14.462 8.227 31.632 1.00 86.38 795 MET A N 1
ATOM 6295 C CA . MET A 1 795 ? -15.394 9.314 31.956 1.00 86.38 795 MET A CA 1
ATOM 6296 C C . MET A 1 795 ? -15.320 9.627 33.458 1.00 86.38 795 MET A C 1
ATOM 6298 O O . MET A 1 795 ? -15.502 8.736 34.287 1.00 86.38 795 MET A O 1
ATOM 6302 N N . PHE A 1 796 ? -15.052 10.883 33.824 1.00 89.75 796 PHE A N 1
ATOM 6303 C CA . PHE A 1 796 ? -14.975 11.310 35.224 1.00 89.75 796 PHE A CA 1
ATOM 6304 C C . PHE A 1 796 ? -15.830 12.546 35.497 1.00 89.75 796 PHE A C 1
ATOM 6306 O O . PHE A 1 796 ? -16.019 13.404 34.635 1.00 89.75 796 PHE A O 1
ATOM 6313 N N . ARG A 1 797 ? -16.326 12.653 36.736 1.00 90.06 797 ARG A N 1
ATOM 6314 C CA . ARG A 1 797 ? -17.077 13.817 37.217 1.00 90.06 797 ARG A CA 1
ATOM 6315 C C . ARG A 1 797 ? -16.167 15.012 37.458 1.00 90.06 797 ARG A C 1
ATOM 6317 O O . ARG A 1 797 ? -15.103 14.881 38.068 1.00 90.06 797 ARG A O 1
ATOM 6324 N N . ILE A 1 798 ? -16.629 16.188 37.048 1.00 91.06 798 ILE A N 1
ATOM 6325 C CA . ILE A 1 798 ? -15.976 17.457 37.370 1.00 91.06 798 ILE A CA 1
ATOM 6326 C C . ILE A 1 798 ? -16.660 18.051 38.609 1.00 91.06 798 ILE A C 1
ATOM 6328 O O . ILE A 1 798 ? -17.877 18.235 38.591 1.00 91.06 798 ILE A O 1
ATOM 6332 N N . PRO A 1 799 ? -15.917 18.357 39.688 1.00 89.50 799 PRO A N 1
ATOM 6333 C CA . PRO A 1 799 ? -16.498 18.955 40.887 1.00 89.50 799 PRO A CA 1
ATOM 6334 C C . PRO A 1 799 ? -16.998 20.384 40.639 1.00 89.50 799 PRO A C 1
ATOM 6336 O O . PRO A 1 799 ? -16.318 21.169 39.973 1.00 89.50 799 PRO A O 1
ATOM 6339 N N . HIS A 1 800 ? -18.131 20.733 41.250 1.00 87.38 800 HIS A N 1
ATOM 6340 C CA . HIS A 1 800 ? -18.677 22.093 41.310 1.00 87.38 800 HIS A CA 1
ATOM 6341 C C . HIS A 1 800 ? -19.030 22.436 42.762 1.00 87.38 800 HIS A C 1
ATOM 6343 O O . HIS A 1 800 ? -19.700 21.638 43.419 1.00 87.38 800 HIS A O 1
ATOM 6349 N N . ASP A 1 801 ? -18.556 23.580 43.263 1.00 81.56 801 ASP A N 1
ATOM 6350 C CA . ASP A 1 801 ? -18.773 24.039 44.648 1.00 81.56 801 ASP A CA 1
ATOM 6351 C C . ASP A 1 801 ? -20.191 24.617 44.882 1.00 81.56 801 ASP A C 1
ATOM 6353 O O . ASP A 1 801 ? -20.833 25.164 43.950 1.00 81.56 801 ASP A O 1
#

Radius of gyration: 43.86 Å; Cα contacts (8 Å, |Δi|>4): 1086; chains: 1; bounding box: 87×130×102 Å

pLDDT: mean 77.21, std 17.77, range [25.02, 98.19]

Mean predicted aligned error: 20.74 Å